Protein AF-0000000076985424 (afdb_homodimer)

InterPro domains:
  IPR008166 Glycosyltransferase family 92 [PF01697] (211-466)

pLDDT: mean 83.49, std 17.02, range [20.95, 98.69]

Solvent-accessible surface area (backbone atoms only — not comparable to full-atom values): 54318 Å² total; per-residue (Å²): 129,82,80,64,65,29,64,63,78,66,65,81,82,75,77,70,90,57,49,64,41,54,43,66,60,79,64,48,73,66,53,48,44,54,60,40,34,74,68,22,74,30,47,58,52,90,63,55,77,49,63,77,68,82,81,55,95,60,67,36,62,69,61,37,73,87,46,33,24,17,58,42,84,58,30,34,36,48,68,44,70,85,84,61,44,42,38,35,40,51,40,31,26,55,42,67,75,32,72,93,43,32,28,40,37,29,43,32,35,26,29,42,81,76,76,77,79,37,22,38,37,31,24,31,74,39,96,80,69,47,48,43,40,68,75,46,64,27,75,54,54,49,77,42,73,66,70,53,72,88,72,55,78,72,50,69,77,37,73,34,44,32,42,35,37,35,55,40,85,83,63,86,68,81,46,54,27,40,24,64,31,66,47,89,49,49,69,34,37,39,59,28,19,37,44,70,54,67,71,53,83,73,70,78,56,92,86,53,82,57,39,32,34,37,35,34,52,63,37,74,32,45,52,44,62,52,35,62,50,47,45,48,45,53,40,48,41,47,66,29,53,46,59,35,35,40,38,26,47,48,18,62,17,69,62,34,50,54,49,50,49,55,36,32,76,67,64,37,32,46,78,41,79,45,74,67,76,74,42,44,66,80,45,49,85,46,40,64,61,48,38,72,75,35,49,62,56,45,58,48,58,43,36,51,55,51,37,49,51,45,59,62,41,31,45,65,28,53,28,42,27,53,43,54,85,51,41,47,77,44,56,66,77,40,75,30,55,45,56,39,52,51,60,61,36,66,83,65,51,72,76,50,32,24,43,28,25,46,20,29,46,22,33,62,67,64,32,72,80,72,52,80,48,83,94,42,63,83,75,39,59,72,78,48,41,32,45,20,28,66,57,60,50,58,88,88,38,78,26,32,26,40,34,27,44,85,34,51,66,39,52,48,79,44,48,69,71,32,14,51,29,59,83,76,46,73,37,82,64,48,72,40,77,46,55,72,79,44,25,31,22,43,34,55,37,74,66,67,58,83,92,44,46,68,57,32,60,71,46,36,68,69,37,66,40,83,50,63,80,63,56,86,49,42,66,68,37,51,53,51,38,50,50,52,36,42,74,72,60,29,34,74,77,75,73,65,71,81,111,129,82,79,66,64,28,63,62,78,66,65,83,82,72,79,69,90,58,48,64,41,54,44,65,58,78,64,47,71,64,54,47,42,53,59,42,33,73,67,23,72,31,48,59,50,89,62,55,75,49,64,76,68,82,81,57,96,60,65,36,62,67,62,38,74,89,47,33,24,18,58,42,84,59,31,32,35,48,69,43,69,87,83,59,45,43,36,35,40,52,39,30,26,55,41,68,76,32,70,92,43,32,28,41,37,31,42,32,33,25,30,44,80,76,77,76,78,36,24,39,38,30,24,32,75,40,97,80,69,47,48,44,40,69,76,48,65,27,74,55,52,48,76,42,72,66,73,53,73,86,70,56,77,72,50,69,76,36,73,35,44,31,40,35,39,34,56,40,84,82,63,86,67,80,46,54,25,41,24,64,32,68,47,88,48,49,69,36,38,39,61,28,19,38,43,70,53,67,70,54,82,73,69,78,56,93,86,53,84,58,39,32,33,37,38,33,52,66,38,73,31,45,51,43,63,53,36,62,50,48,46,50,44,51,41,47,41,45,65,28,53,46,59,35,36,39,37,24,46,47,17,61,15,71,61,34,50,53,50,50,50,56,37,33,74,68,63,38,32,44,79,41,77,44,73,69,75,73,42,44,65,79,44,48,86,48,41,63,62,49,38,72,74,36,50,62,58,46,56,50,58,43,37,50,54,50,38,49,49,44,58,60,42,32,44,68,29,52,29,42,26,54,44,54,86,51,42,48,78,44,56,65,78,41,74,27,54,43,54,42,50,51,60,58,35,67,81,66,51,73,76,49,32,24,41,28,24,44,20,29,47,22,33,62,65,61,32,73,79,72,52,80,50,83,92,43,65,83,73,39,59,72,78,46,42,30,45,21,28,65,56,60,50,58,87,88,38,77,25,34,27,42,34,28,43,86,35,52,67,40,50,48,79,42,48,69,71,32,14,51,28,59,84,78,50,72,36,83,61,46,73,42,76,45,56,70,78,45,24,32,23,42,32,55,36,74,66,67,58,84,93,44,45,68,58,31,61,70,44,36,70,69,35,64,40,84,52,64,80,62,57,86,50,41,65,67,37,51,53,51,37,51,50,53,35,40,75,71,60,28,35,74,78,75,71,66,70,82,110

Sequence (998 aa):
MASIFSTLKVDQENPHVQLRVAAVNNLSDLGLIKNWATKIPSLPLQYQHSAIDYNILRCASYPKLTDINFHNEVWQEWTARPSGARFYIFGAYWDNRRKNKPAVHLLVMVDRLSLPDIICQFWYNTKTGKTPIAVESTRKPSYTYIWNKKWGNYFDGVLQPYLLTCLLTSRKDPPLSVSLVDKSCDNATNNVFVVVGKERKQETTNNSELKFAVCVKGLNFYFEDVSVRLIEWLELLRAFGVDKVFAYDLAVHPNVTKVLRYYENQNFVHVLPLTLPGDRLNVKSLMNFYFKHKKIFKRQAELIPYNDCFYRHRHEYDYIVLLDIDEIIVPLQDNTWSDLLHRLTANGAKTSDSFHASNVYFFDDSIHSHGWEKDIPIYMHMMQHIWRAKNHTKPGSYVKSFYSTKSVLTLHNHMPVSCLDYQNGNRPCKANQINVDIAQLQHYRKDCDASITKICKTLYHKNLVIDDNLRRYLEPVVNKTNFTLKILGFMDEIDTTHDMASIFSTLKVDQENPHVQLRVAAVNNLSDLGLIKNWATKIPSLPLQYQHSAIDYNILRCASYPKLTDINFHNEVWQEWTARPSGARFYIFGAYWDNRRKNKPAVHLLVMVDRLSLPDIICQFWYNTKTGKTPIAVESTRKPSYTYIWNKKWGNYFDGVLQPYLLTCLLTSRKDPPLSVSLVDKSCDNATNNVFVVVGKERKQETTNNSELKFAVCVKGLNFYFEDVSVRLIEWLELLRAFGVDKVFAYDLAVHPNVTKVLRYYENQNFVHVLPLTLPGDRLNVKSLMNFYFKHKKIFKRQAELIPYNDCFYRHRHEYDYIVLLDIDEIIVPLQDNTWSDLLHRLTANGAKTSDSFHASNVYFFDDSIHSHGWEKDIPIYMHMMQHIWRAKNHTKPGSYVKSFYSTKSVLTLHNHMPVSCLDYQNGNRPCKANQINVDIAQLQHYRKDCDASITKICKTLYHKNLVIDDNLRRYLEPVVNKTNFTLKILGFMDEIDTTHD

Radius of gyration: 32.26 Å; Cα contacts (8 Å, |Δi|>4): 2103; chains: 2; bounding box: 71×94×86 Å

Nearest PDB structures (foldseek):
  2vsn-assembly2_B  TM=4.402E-01  e=5.004E-01  Xanthomonas campestris pv. campestris str. 8004
  8b62-assembly2_B  TM=4.884E-01  e=1.250E+00  Pseudomonas aeruginosa
  1v4v-assembly1_B  TM=5.099E-01  e=1.975E+00  Thermus thermophilus
  1vgv-assembly2_D  TM=5.015E-01  e=2.629E+00  Escherichia coli
  3dzc-assembly1_B  TM=4.561E-01  e=2.483E+00  Vibrio cholerae

Secondary structure (DSSP, 8-state):
-----------TTS----B---------HHHHHHHHHTT-TT---TTTT----TTS--SSPPPPGGGS-BSSSS-EEEE-TTT--EEEEEEEEEE--STT--EEEEEEEES-SSPPP-EEEEEE--TTSSS-EEEEEEES-EEEE-S-GGGS--STTS-EEEEEEEE-SS--SPPSEEEEESSTTPPPS--EEEE----------TTPPP-EEEEEEEEEETT---HHHHHHHHHHHHHTT--EEEEEEEEE-HHHHHHHHHHHHTTSEEEEE----SS----GGGHHHHHHH-HHHHHHHHHHHHHHHHHHHTTT-SEEEE--TTEEEEESS-SSHHHHHHHHHHTSGGG-SEEEEPEEEEESTHHHHH---TTS-TT-HHHH--EEESSPPPTTSS-EEEEETTTEEEE-SSSEEEEEETTTEEE---EEEPPTTTEEEEEEESS--GGGHHHIIIIITTSEEE--GGGGGHHHHHHHHHHHHHHTTSB----GGG-/-----------TTS----B---------HHHHHHHHHTT-TT--GGGTT----TTS--SSPPPPGGGS-BSSSS-EEEE-TTT--EEEEEEEEEE--STT--EEEEEEEES-SSPPP-EEEEEE--TTSSS-EEEEEEES-EEEE-S-GGGS--STTS-EEEEEEEE-SS--SPPSEEEEESSTTPPPS--EEEE----------TTPPPPEEEEEEEEEETT---HHHHHHHHHHHHHTT--EEEEEEEEE-HHHHHHHHHHHHTTSEEEEE----SS----GGGHHHHHHH-HHHHHHHHHHHHHHHHHHHTTT-SEEEE--TTEEEEESS-SSHHHHHHHHHHTSGGG-SEEEEPEEEEESTHHHHH---TTS-TT-HHHH--EEESSPPPTTSS-EEEEETTTEEEE-SSSEEEEEETTTEEE---EEEPPTTTEEEEEEESS--GGGHHHIIIIITTSEEE--GGGGGHHHHHHHHHHHHHHTTSB----GGG-

Organism: Strigamia maritima (NCBI:txid126957)

Structure (mmCIF, N/CA/C/O backbone):
data_AF-0000000076985424-model_v1
#
loop_
_entity.id
_entity.type
_entity.pdbx_description
1 polymer 'Glycosyltransferase family 92 protein'
#
loop_
_atom_site.group_PDB
_atom_site.id
_atom_site.type_symbol
_atom_site.label_atom_id
_atom_site.label_alt_id
_atom_site.label_comp_id
_atom_site.label_asym_id
_atom_site.label_entity_id
_atom_site.label_seq_id
_atom_site.pdbx_PDB_ins_code
_atom_site.Cartn_x
_atom_site.Cartn_y
_atom_site.Cartn_z
_atom_site.occupancy
_atom_site.B_iso_or_equiv
_atom_site.auth_seq_id
_atom_site.auth_comp_id
_atom_site.auth_asym_id
_atom_site.auth_atom_id
_atom_site.pdbx_PDB_model_num
ATOM 1 N N . MET A 1 1 ? 9.008 10.633 -15.297 1 21.27 1 MET A N 1
ATOM 2 C CA . MET A 1 1 ? 10.086 9.75 -15.742 1 21.27 1 MET A CA 1
ATOM 3 C C . MET A 1 1 ? 10.094 9.633 -17.266 1 21.27 1 MET A C 1
ATOM 5 O O . MET A 1 1 ? 9.094 9.25 -17.875 1 21.27 1 MET A O 1
ATOM 9 N N . ALA A 1 2 ? 10.891 10.375 -17.859 1 23.64 2 ALA A N 1
ATOM 10 C CA . ALA A 1 2 ? 11.156 10.367 -19.297 1 23.64 2 ALA A CA 1
ATOM 11 C C . ALA A 1 2 ? 11.281 8.938 -19.812 1 23.64 2 ALA A C 1
ATOM 13 O O . ALA A 1 2 ? 11.953 8.102 -19.203 1 23.64 2 ALA A O 1
ATOM 14 N N . SER A 1 3 ? 10.445 8.562 -20.641 1 25.73 3 SER A N 1
ATOM 15 C CA . SER A 1 3 ? 10.344 7.309 -21.391 1 25.73 3 SER A CA 1
ATOM 16 C C . SER A 1 3 ? 11.633 7 -22.141 1 25.73 3 SER A C 1
ATOM 18 O O . SER A 1 3 ? 11.961 7.656 -23.125 1 25.73 3 SER A O 1
ATOM 20 N N . ILE A 1 4 ? 12.688 6.863 -21.484 1 26.2 4 ILE A N 1
ATOM 21 C CA . ILE A 1 4 ? 13.867 6.523 -22.281 1 26.2 4 ILE A CA 1
ATOM 22 C C . ILE A 1 4 ? 13.656 5.176 -22.953 1 26.2 4 ILE A C 1
ATOM 24 O O . ILE A 1 4 ? 13.586 4.141 -22.297 1 26.2 4 ILE A O 1
ATOM 28 N N . PHE A 1 5 ? 13.07 5.238 -24.062 1 29.34 5 PHE A N 1
ATOM 29 C CA . PHE A 1 5 ? 12.984 4.09 -24.953 1 29.34 5 PHE A CA 1
ATOM 30 C C . PHE A 1 5 ? 14.367 3.645 -25.391 1 29.34 5 PHE A C 1
ATOM 32 O O . PHE A 1 5 ? 15.195 4.469 -25.797 1 29.34 5 PHE A O 1
ATOM 39 N N . SER A 1 6 ? 14.969 2.791 -24.688 1 27.36 6 SER A N 1
ATOM 40 C CA . SER A 1 6 ? 16.156 2.283 -25.344 1 27.36 6 SER A CA 1
ATOM 41 C C . SER A 1 6 ? 15.805 1.345 -26.5 1 27.36 6 SER A C 1
ATOM 43 O O . SER A 1 6 ? 14.867 0.548 -26.391 1 27.36 6 SER A O 1
ATOM 45 N N . THR A 1 7 ? 16.172 1.674 -27.703 1 30.58 7 THR A N 1
ATOM 46 C CA . THR A 1 7 ? 16.172 0.848 -28.891 1 30.58 7 THR A CA 1
ATOM 47 C C . THR A 1 7 ? 17.078 -0.368 -28.719 1 30.58 7 THR A C 1
ATOM 49 O O . THR A 1 7 ? 18.25 -0.229 -28.391 1 30.58 7 THR A O 1
ATOM 52 N N . LEU A 1 8 ? 16.641 -1.409 -28.297 1 30.45 8 LEU A N 1
ATOM 53 C CA . LEU A 1 8 ? 17.516 -2.564 -28.453 1 30.45 8 LEU A CA 1
ATOM 54 C C . LEU A 1 8 ? 18.172 -2.566 -29.828 1 30.45 8 LEU A C 1
ATOM 56 O O . LEU A 1 8 ? 17.5 -2.688 -30.844 1 30.45 8 LEU A O 1
ATOM 60 N N . LYS A 1 9 ? 19.344 -2.031 -29.875 1 30.95 9 LYS A N 1
ATOM 61 C CA . LYS A 1 9 ? 20.109 -2.156 -31.109 1 30.95 9 LYS A CA 1
ATOM 62 C C . LYS A 1 9 ? 20.344 -3.623 -31.469 1 30.95 9 LYS A C 1
ATOM 64 O O . LYS A 1 9 ? 21.047 -4.336 -30.75 1 30.95 9 LYS A O 1
ATOM 69 N N . VAL A 1 10 ? 19.328 -4.371 -32.031 1 32.12 10 VAL A N 1
ATOM 70 C CA . VAL A 1 10 ? 19.609 -5.637 -32.719 1 32.12 10 VAL A CA 1
ATOM 71 C C . VAL A 1 10 ? 20.922 -5.535 -33.5 1 32.12 10 VAL A C 1
ATOM 73 O O . VAL A 1 10 ? 21.281 -4.457 -33.969 1 32.12 10 VAL A O 1
ATOM 76 N N . ASP A 1 11 ? 21.641 -6.547 -33.406 1 31.11 11 ASP A N 1
ATOM 77 C CA . ASP A 1 11 ? 22.891 -6.625 -34.156 1 31.11 11 ASP A CA 1
ATOM 78 C C . ASP A 1 11 ? 22.719 -6.086 -35.562 1 31.11 11 ASP A C 1
ATOM 80 O O . ASP A 1 11 ? 21.625 -6.121 -36.125 1 31.11 11 ASP A O 1
ATOM 84 N N . GLN A 1 12 ? 23.734 -5.379 -36.156 1 31.42 12 GLN A N 1
ATOM 85 C CA . GLN A 1 12 ? 24.016 -4.754 -37.438 1 31.42 12 GLN A CA 1
ATOM 86 C C . GLN A 1 12 ? 23.578 -5.641 -38.594 1 31.42 12 GLN A C 1
ATOM 88 O O . GLN A 1 12 ? 23.438 -5.176 -39.75 1 31.42 12 GLN A O 1
ATOM 93 N N . GLU A 1 13 ? 23.75 -7.023 -38.562 1 32.66 13 GLU A N 1
ATOM 94 C CA . GLU A 1 13 ? 23.641 -7.664 -39.875 1 32.66 13 GLU A CA 1
ATOM 95 C C . GLU A 1 13 ? 22.188 -7.75 -40.344 1 32.66 13 GLU A C 1
ATOM 97 O O . GLU A 1 13 ? 21.906 -8.023 -41.5 1 32.66 13 GLU A O 1
ATOM 102 N N . ASN A 1 14 ? 21.141 -8.312 -39.594 1 35.22 14 ASN A N 1
ATOM 103 C CA . ASN A 1 14 ? 19.797 -8.234 -40.156 1 35.22 14 ASN A CA 1
ATOM 104 C C . ASN A 1 14 ? 19.062 -6.973 -39.688 1 35.22 14 ASN A C 1
ATOM 106 O O . ASN A 1 14 ? 18.594 -6.906 -38.562 1 35.22 14 ASN A O 1
ATOM 110 N N . PRO A 1 15 ? 19.156 -5.77 -40.312 1 40.5 15 PRO A N 1
ATOM 111 C CA . PRO A 1 15 ? 18.719 -4.379 -40.188 1 40.5 15 PRO A CA 1
ATOM 112 C C . PRO A 1 15 ? 17.234 -4.262 -39.812 1 40.5 15 PRO A C 1
ATOM 114 O O . PRO A 1 15 ? 16.781 -3.176 -39.438 1 40.5 15 PRO A O 1
ATOM 117 N N . HIS A 1 16 ? 16.266 -5.199 -40.188 1 45.69 16 HIS A N 1
ATOM 118 C CA . HIS A 1 16 ? 14.906 -4.711 -40.438 1 45.69 16 HIS A CA 1
ATOM 119 C C . HIS A 1 16 ? 14.164 -4.445 -39.125 1 45.69 16 HIS A C 1
ATOM 121 O O . HIS A 1 16 ? 13.539 -3.393 -38.969 1 45.69 16 HIS A O 1
ATOM 127 N N . VAL A 1 17 ? 13.609 -5.504 -38.438 1 55.34 17 VAL A N 1
ATOM 128 C CA . VAL A 1 17 ? 12.477 -5.184 -37.594 1 55.34 17 VAL A CA 1
ATOM 129 C C . VAL A 1 17 ? 12.969 -4.59 -36.281 1 55.34 17 VAL A C 1
ATOM 131 O O . VAL A 1 17 ? 13.727 -5.23 -35.531 1 55.34 17 VAL A O 1
ATOM 134 N N . GLN A 1 18 ? 12.969 -3.254 -36.219 1 61.69 18 GLN A N 1
ATOM 135 C CA . GLN A 1 18 ? 13.297 -2.518 -35 1 61.69 18 GLN A CA 1
ATOM 136 C C . GLN A 1 18 ? 12.148 -2.584 -34 1 61.69 18 GLN A C 1
ATOM 138 O O . GLN A 1 18 ? 11.023 -2.189 -34.312 1 61.69 18 GLN A O 1
ATOM 143 N N . LEU A 1 19 ? 12.398 -3.402 -32.938 1 70.88 19 LEU A N 1
ATOM 144 C CA . LEU A 1 19 ? 11.383 -3.451 -31.906 1 70.88 19 LEU A CA 1
ATOM 145 C C . LEU A 1 19 ? 11.539 -2.287 -30.922 1 70.88 19 LEU A C 1
ATOM 147 O O . LEU A 1 19 ? 12.664 -1.906 -30.594 1 70.88 19 LEU A O 1
ATOM 151 N N . ARG A 1 20 ? 10.453 -1.58 -30.547 1 65.62 20 ARG A N 1
ATOM 152 C CA . ARG A 1 20 ? 10.406 -0.514 -29.547 1 65.62 20 ARG A CA 1
ATOM 153 C C . ARG A 1 20 ? 10.188 -1.08 -28.156 1 65.62 20 ARG A C 1
ATOM 155 O O . ARG A 1 20 ? 9.047 -1.267 -27.719 1 65.62 20 ARG A O 1
ATOM 162 N N . VAL A 1 21 ? 11.266 -1.674 -27.656 1 69.12 21 VAL A N 1
ATOM 163 C CA . VAL A 1 21 ? 11.188 -2.172 -26.281 1 69.12 21 VAL A CA 1
ATOM 164 C C . VAL A 1 21 ? 12.047 -1.302 -25.375 1 69.12 21 VAL A C 1
ATOM 166 O O . VAL A 1 21 ? 12.969 -0.633 -25.828 1 69.12 21 VAL A O 1
ATOM 169 N N . ALA A 1 22 ? 11.516 -1.136 -24.109 1 66 22 ALA A N 1
ATOM 170 C CA . ALA A 1 22 ? 12.234 -0.282 -23.172 1 66 22 ALA A CA 1
ATOM 171 C C . ALA A 1 22 ? 13.594 -0.875 -22.828 1 66 22 ALA A C 1
ATOM 173 O O . ALA A 1 22 ? 13.742 -2.098 -22.75 1 66 22 ALA A O 1
ATOM 174 N N . ALA A 1 23 ? 14.547 0.018 -22.734 1 54.38 23 ALA A N 1
ATOM 175 C CA . ALA A 1 23 ? 15.867 -0.413 -22.297 1 54.38 23 ALA A CA 1
ATOM 176 C C . ALA A 1 23 ? 15.844 -0.862 -20.828 1 54.38 23 ALA A C 1
ATOM 178 O O . ALA A 1 23 ? 15.039 -0.363 -20.031 1 54.38 23 ALA A O 1
ATOM 179 N N . VAL A 1 24 ? 16.531 -1.901 -20.641 1 55.22 24 VAL A N 1
ATOM 180 C CA . VAL A 1 24 ? 16.656 -2.395 -19.281 1 55.22 24 VAL A CA 1
ATOM 181 C C . VAL A 1 24 ? 17.25 -1.308 -18.391 1 55.22 24 VAL A C 1
ATOM 183 O O . VAL A 1 24 ? 18.25 -0.677 -18.75 1 55.22 24 VAL A O 1
ATOM 186 N N . ASN A 1 25 ? 16.406 -0.783 -17.422 1 58.09 25 ASN A N 1
ATOM 187 C CA . ASN A 1 25 ? 16.969 0.117 -16.422 1 58.09 25 ASN A CA 1
ATOM 188 C C . ASN A 1 25 ? 17.922 -0.619 -15.477 1 58.09 25 ASN A C 1
ATOM 190 O O . ASN A 1 25 ? 17.5 -1.502 -14.727 1 58.09 25 ASN A O 1
ATOM 194 N N . ASN A 1 26 ? 19.188 -0.427 -15.711 1 60.28 26 ASN A N 1
ATOM 195 C CA . ASN A 1 26 ? 20.203 -1.105 -14.93 1 60.28 26 ASN A CA 1
ATOM 196 C C . ASN A 1 26 ? 20.531 -0.334 -13.656 1 60.28 26 ASN A C 1
ATOM 198 O O . ASN A 1 26 ? 21.719 -0.133 -13.336 1 60.28 26 ASN A O 1
ATOM 202 N N . LEU A 1 27 ? 19.531 0.169 -13.094 1 62.41 27 LEU A N 1
ATOM 203 C CA . LEU A 1 27 ? 19.906 0.828 -11.844 1 62.41 27 LEU A CA 1
ATOM 204 C C . LEU A 1 27 ? 20.391 -0.188 -10.82 1 62.41 27 LEU A C 1
ATOM 206 O O . LEU A 1 27 ? 19.797 -1.256 -10.664 1 62.41 27 LEU A O 1
ATOM 210 N N . SER A 1 28 ? 21.609 0.125 -10.312 1 69.31 28 SER A N 1
ATOM 211 C CA . SER A 1 28 ? 22.141 -0.677 -9.211 1 69.31 28 SER A CA 1
ATOM 212 C C . SER A 1 28 ? 21.188 -0.67 -8.016 1 69.31 28 SER A C 1
ATOM 214 O O . SER A 1 28 ? 20.281 0.172 -7.941 1 69.31 28 SER A O 1
ATOM 216 N N . ASP A 1 29 ? 21.266 -1.599 -7.223 1 69.94 29 ASP A N 1
ATOM 217 C CA . ASP A 1 29 ? 20.5 -1.65 -5.988 1 69.94 29 ASP A CA 1
ATOM 218 C C . ASP A 1 29 ? 20.594 -0.331 -5.227 1 69.94 29 ASP A C 1
ATOM 220 O O . ASP A 1 29 ? 19.594 0.167 -4.707 1 69.94 29 ASP A O 1
ATOM 224 N N . LEU A 1 30 ? 21.781 0.203 -5.285 1 66 30 LEU A N 1
ATOM 225 C CA . LEU A 1 30 ? 22 1.466 -4.586 1 66 30 LEU A CA 1
ATOM 226 C C . LEU A 1 30 ? 21.25 2.6 -5.266 1 66 30 LEU A C 1
ATOM 228 O O . LEU A 1 30 ? 20.672 3.465 -4.594 1 66 30 LEU A O 1
ATOM 232 N N . GLY A 1 31 ? 21.266 2.58 -6.508 1 66.75 31 GLY A N 1
ATOM 233 C CA . GLY A 1 31 ? 20.547 3.6 -7.246 1 66.75 31 GLY A CA 1
ATOM 234 C C . GLY A 1 31 ? 19.047 3.547 -7.016 1 66.75 31 GLY A C 1
ATOM 235 O O . GLY A 1 31 ? 18.391 4.586 -6.871 1 66.75 31 GLY A O 1
ATOM 236 N N . LEU A 1 32 ? 18.609 2.395 -6.891 1 70.12 32 LEU A N 1
ATOM 237 C CA . LEU A 1 32 ? 17.188 2.188 -6.645 1 70.12 32 LEU A CA 1
ATOM 238 C C . LEU A 1 32 ? 16.781 2.695 -5.262 1 70.12 32 LEU A C 1
ATOM 240 O O . LEU A 1 32 ? 15.773 3.379 -5.113 1 70.12 32 LEU A O 1
ATOM 244 N N . ILE A 1 33 ? 17.609 2.408 -4.371 1 68.62 33 ILE A N 1
ATOM 245 C CA . ILE A 1 33 ? 17.344 2.785 -2.986 1 68.62 33 ILE A CA 1
ATOM 246 C C . ILE A 1 33 ? 17.375 4.305 -2.848 1 68.62 33 ILE A C 1
ATOM 248 O O . ILE A 1 33 ? 16.547 4.898 -2.162 1 68.62 33 ILE A O 1
ATOM 252 N N . LYS A 1 34 ? 18.281 4.914 -3.58 1 65.81 34 LYS A N 1
ATOM 253 C CA . LYS A 1 34 ? 18.406 6.367 -3.512 1 65.81 34 LYS A CA 1
ATOM 254 C C . LYS A 1 34 ? 17.172 7.062 -4.07 1 65.81 34 LYS A C 1
ATOM 256 O O . LYS A 1 34 ? 16.734 8.078 -3.531 1 65.81 34 LYS A O 1
ATOM 261 N N . ASN A 1 35 ? 16.656 6.465 -5.051 1 65.88 35 ASN A N 1
ATOM 262 C CA . ASN A 1 35 ? 15.438 7.027 -5.645 1 65.88 35 ASN A CA 1
ATOM 263 C C . ASN A 1 35 ? 14.266 6.977 -4.672 1 65.88 35 ASN A C 1
ATOM 265 O O . ASN A 1 35 ? 13.445 7.895 -4.633 1 65.88 35 ASN A O 1
ATOM 269 N N . TRP A 1 36 ? 14.32 6.059 -3.863 1 65.12 36 TRP A N 1
ATOM 270 C CA . TRP A 1 36 ? 13.211 5.906 -2.934 1 65.12 36 TRP A CA 1
ATOM 271 C C . TRP A 1 36 ? 13.422 6.75 -1.682 1 65.12 36 TRP A C 1
ATOM 273 O O . TRP A 1 36 ? 12.461 7.199 -1.054 1 65.12 36 TRP A O 1
ATOM 283 N N . ALA A 1 37 ? 14.672 6.922 -1.379 1 61.78 37 ALA A N 1
ATOM 284 C CA . ALA A 1 37 ? 14.953 7.777 -0.231 1 61.78 37 ALA A CA 1
ATOM 285 C C . ALA A 1 37 ? 14.352 9.164 -0.417 1 61.78 37 ALA A C 1
ATOM 287 O O . ALA A 1 37 ? 13.969 9.82 0.556 1 61.78 37 ALA A O 1
ATOM 288 N N . THR A 1 38 ? 14.141 9.469 -1.616 1 60.41 38 THR A N 1
ATOM 289 C CA . THR A 1 38 ? 13.562 10.781 -1.89 1 60.41 38 THR A CA 1
ATOM 290 C C . THR A 1 38 ? 12.047 10.758 -1.708 1 60.41 38 THR A C 1
ATOM 292 O O . THR A 1 38 ? 11.43 11.789 -1.446 1 60.41 38 THR A O 1
ATOM 295 N N . LYS A 1 39 ? 11.555 9.516 -1.708 1 62 39 LYS A N 1
ATOM 296 C CA . LYS A 1 39 ? 10.102 9.414 -1.685 1 62 39 LYS A CA 1
ATOM 297 C C . LYS A 1 39 ? 9.594 9.039 -0.294 1 62 39 LYS A C 1
ATOM 299 O O . LYS A 1 39 ? 8.438 9.297 0.047 1 62 39 LYS A O 1
ATOM 304 N N . ILE A 1 40 ? 10.547 8.398 0.393 1 61.53 40 ILE A N 1
ATOM 305 C CA . ILE A 1 40 ? 10.18 7.984 1.742 1 61.53 40 ILE A CA 1
ATOM 306 C C . ILE A 1 40 ? 11.055 8.711 2.762 1 61.53 40 ILE A C 1
ATOM 308 O O . ILE A 1 40 ? 12.117 8.211 3.145 1 61.53 40 ILE A O 1
ATOM 312 N N . PRO A 1 41 ? 10.648 9.82 3.186 1 59.03 41 PRO A N 1
ATOM 313 C CA . PRO A 1 41 ? 11.531 10.688 3.965 1 59.03 41 PRO A CA 1
ATOM 314 C C . PRO A 1 41 ? 12.031 10.016 5.246 1 59.03 41 PRO A C 1
ATOM 316 O O . PRO A 1 41 ? 13.086 10.391 5.766 1 59.03 41 PRO A O 1
ATOM 319 N N . SER A 1 42 ? 11.289 8.961 5.648 1 62.91 42 SER A N 1
ATOM 320 C CA . SER A 1 42 ? 11.672 8.422 6.949 1 62.91 42 SER A CA 1
ATOM 321 C C . SER A 1 42 ? 12.758 7.355 6.805 1 62.91 42 SER A C 1
ATOM 323 O O . SER A 1 42 ? 13.305 6.883 7.805 1 62.91 42 SER A O 1
ATOM 325 N N . LEU A 1 43 ? 13.078 6.957 5.57 1 63.12 43 LEU A N 1
ATOM 326 C CA . LEU A 1 43 ? 14.023 5.859 5.414 1 63.12 43 LEU A CA 1
ATOM 327 C C . LEU A 1 43 ? 15.461 6.379 5.367 1 63.12 43 LEU A C 1
ATOM 329 O O . LEU A 1 43 ? 15.766 7.289 4.598 1 63.12 43 LEU A O 1
ATOM 333 N N . PRO A 1 44 ? 16.328 5.926 6.402 1 57.78 44 PRO A N 1
ATOM 334 C CA . PRO A 1 44 ? 17.734 6.293 6.305 1 57.78 44 PRO A CA 1
ATOM 335 C C . PRO A 1 44 ? 18.453 5.574 5.172 1 57.78 44 PRO A C 1
ATOM 337 O O . PRO A 1 44 ? 18.953 4.461 5.359 1 57.78 44 PRO A O 1
ATOM 340 N N . LEU A 1 45 ? 18.312 5.793 3.949 1 56.44 45 LEU A N 1
ATOM 341 C CA . LEU A 1 45 ? 18.766 4.934 2.855 1 56.44 45 LEU A CA 1
ATOM 342 C C . LEU A 1 45 ? 20.25 5.094 2.613 1 56.44 45 LEU A C 1
ATOM 344 O O . LEU A 1 45 ? 20.875 4.238 1.981 1 56.44 45 LEU A O 1
ATOM 348 N N . GLN A 1 46 ? 20.938 6.152 3.045 1 53.16 46 GLN A N 1
ATOM 349 C CA . GLN A 1 46 ? 22.312 6.344 2.637 1 53.16 46 GLN A CA 1
ATOM 350 C C . GLN A 1 46 ? 23.188 5.164 3.066 1 53.16 46 GLN A C 1
ATOM 352 O O . GLN A 1 46 ? 24.188 4.848 2.408 1 53.16 46 GLN A O 1
ATOM 357 N N . TYR A 1 47 ? 22.922 4.441 4.109 1 51.88 47 TYR A N 1
ATOM 358 C CA . TYR A 1 47 ? 23.938 3.535 4.633 1 51.88 47 TYR A CA 1
ATOM 359 C C . TYR A 1 47 ? 23.5 2.084 4.5 1 51.88 47 TYR A C 1
ATOM 361 O O . TYR A 1 47 ? 24.031 1.203 5.188 1 51.88 47 TYR A O 1
ATOM 369 N N . GLN A 1 48 ? 22.594 1.709 3.699 1 52.25 48 GLN A N 1
ATOM 370 C CA . GLN A 1 48 ? 22.062 0.354 3.709 1 52.25 48 GLN A CA 1
ATOM 371 C C . GLN A 1 48 ? 23.078 -0.651 3.191 1 52.25 48 GLN A C 1
ATOM 373 O O . GLN A 1 48 ? 22.938 -1.857 3.402 1 52.25 48 GLN A O 1
ATOM 378 N N . HIS A 1 49 ? 24.078 -0.205 2.418 1 48.56 49 HIS A N 1
ATOM 379 C CA . HIS A 1 49 ? 24.938 -1.229 1.836 1 48.56 49 HIS A CA 1
ATOM 380 C C . HIS A 1 49 ? 26.328 -1.195 2.457 1 48.56 49 HIS A C 1
ATOM 382 O O . HIS A 1 49 ? 27.266 -1.801 1.928 1 48.56 49 HIS A O 1
ATOM 388 N N . SER A 1 50 ? 26.438 -0.53 3.529 1 46.28 50 SER A N 1
ATOM 389 C CA . SER A 1 50 ? 27.844 -0.494 3.881 1 46.28 50 SER A CA 1
ATOM 390 C C . SER A 1 50 ? 28.266 -1.769 4.602 1 46.28 50 SER A C 1
ATOM 392 O O . SER A 1 50 ? 27.469 -2.395 5.293 1 46.28 50 SER A O 1
ATOM 394 N N . ALA A 1 51 ? 29.422 -2.314 4.164 1 44.25 51 ALA A N 1
ATOM 395 C CA . ALA A 1 51 ? 30.141 -3.473 4.711 1 44.25 51 ALA A CA 1
ATOM 396 C C . ALA A 1 51 ? 30.188 -3.418 6.234 1 44.25 51 ALA A C 1
ATOM 398 O O . ALA A 1 51 ? 30.469 -2.367 6.816 1 44.25 51 ALA A O 1
ATOM 399 N N . ILE A 1 52 ? 29.516 -4.441 6.836 1 47.19 52 ILE A N 1
ATOM 400 C CA . ILE A 1 52 ? 29.562 -4.668 8.273 1 47.19 52 ILE A CA 1
ATOM 401 C C . ILE A 1 52 ? 31.016 -4.73 8.742 1 47.19 52 ILE A C 1
ATOM 403 O O . ILE A 1 52 ? 31.828 -5.477 8.18 1 47.19 52 ILE A O 1
ATOM 407 N N . ASP A 1 53 ? 31.406 -3.795 9.461 1 45.72 53 ASP A N 1
ATOM 408 C CA . ASP A 1 53 ? 32.688 -3.961 10.117 1 45.72 53 ASP A CA 1
ATOM 409 C C . ASP A 1 53 ? 32.594 -4.938 11.281 1 45.72 53 ASP A C 1
ATOM 411 O O . ASP A 1 53 ? 31.953 -4.645 12.297 1 45.72 53 ASP A O 1
ATOM 415 N N . TYR A 1 54 ? 33 -6.191 11.117 1 43.03 54 TYR A N 1
ATOM 416 C CA . TYR A 1 54 ? 32.938 -7.316 12.047 1 43.03 54 TYR A CA 1
ATOM 417 C C . TYR A 1 54 ? 33.812 -7.055 13.266 1 43.03 54 TYR A C 1
ATOM 419 O O . TYR A 1 54 ? 33.75 -7.789 14.25 1 43.03 54 TYR A O 1
ATOM 427 N N . ASN A 1 55 ? 34.688 -6.16 13.25 1 46.41 55 ASN A N 1
ATOM 428 C CA . ASN A 1 55 ? 35.719 -6.141 14.273 1 46.41 55 ASN A CA 1
ATOM 429 C C . ASN A 1 55 ? 35.281 -5.363 15.508 1 46.41 55 ASN A C 1
ATOM 431 O O . ASN A 1 55 ? 36.031 -5.23 16.469 1 46.41 55 ASN A O 1
ATOM 435 N N . ILE A 1 56 ? 34.219 -4.707 15.508 1 49.09 56 ILE A N 1
ATOM 436 C CA . ILE A 1 56 ? 33.969 -3.939 16.719 1 49.09 56 ILE A CA 1
ATOM 437 C C . ILE A 1 56 ? 32.844 -4.605 17.531 1 49.09 56 ILE A C 1
ATOM 439 O O . ILE A 1 56 ? 31.844 -5.027 16.969 1 49.09 56 ILE A O 1
ATOM 443 N N . LEU A 1 57 ? 33.219 -5.133 18.688 1 50.84 57 LEU A N 1
ATOM 444 C CA . LEU A 1 57 ? 32.219 -5.598 19.656 1 50.84 57 LEU A CA 1
ATOM 445 C C . LEU A 1 57 ? 31.016 -4.656 19.703 1 50.84 57 LEU A C 1
ATOM 447 O O . LEU A 1 57 ? 31.156 -3.49 20.078 1 50.84 57 LEU A O 1
ATOM 451 N N . ARG A 1 58 ? 29.938 -4.977 18.875 1 63.78 58 ARG A N 1
ATOM 452 C CA . ARG A 1 58 ? 28.812 -4.059 18.734 1 63.78 58 ARG A CA 1
ATOM 453 C C . ARG A 1 58 ? 27.609 -4.555 19.531 1 63.78 58 ARG A C 1
ATOM 455 O O . ARG A 1 58 ? 27.406 -5.762 19.688 1 63.78 58 ARG A O 1
ATOM 462 N N . CYS A 1 59 ? 27.125 -3.668 20.453 1 75.44 59 CYS A N 1
ATOM 463 C CA . CYS A 1 59 ? 25.922 -3.957 21.203 1 75.44 59 CYS A CA 1
ATOM 464 C C . CYS A 1 59 ? 24.781 -4.363 20.281 1 75.44 59 CYS A C 1
ATOM 466 O O . CYS A 1 59 ? 24 -5.27 20.609 1 75.44 59 CYS A O 1
ATOM 468 N N . ALA A 1 60 ? 24.625 -3.791 19.172 1 85.88 60 ALA A N 1
ATOM 469 C CA . ALA A 1 60 ? 23.578 -4.051 18.188 1 85.88 60 ALA A CA 1
ATOM 470 C C . ALA A 1 60 ? 24.062 -3.76 16.781 1 85.88 60 ALA A C 1
ATOM 472 O O . ALA A 1 60 ? 24.969 -2.943 16.578 1 85.88 60 ALA A O 1
ATOM 473 N N . SER A 1 61 ? 23.547 -4.488 15.844 1 84.25 61 SER A N 1
ATOM 474 C CA . SER A 1 61 ? 23.875 -4.246 14.445 1 84.25 61 SER A CA 1
ATOM 475 C C . SER A 1 61 ? 22.953 -3.205 13.828 1 84.25 61 SER A C 1
ATOM 477 O O . SER A 1 61 ? 21.75 -3.189 14.109 1 84.25 61 SER A O 1
ATOM 479 N N . TYR A 1 62 ? 23.562 -2.322 13.023 1 87.06 62 TYR A N 1
ATOM 480 C CA . TYR A 1 62 ? 22.75 -1.347 12.312 1 87.06 62 TYR A CA 1
ATOM 481 C C . TYR A 1 62 ? 21.734 -2.041 11.414 1 87.06 62 TYR A C 1
ATOM 483 O O . TYR A 1 62 ? 22.094 -2.924 10.625 1 87.06 62 TYR A O 1
ATOM 491 N N . PRO A 1 63 ? 20.453 -1.675 11.516 1 86.12 63 PRO A N 1
ATOM 492 C CA . PRO A 1 63 ? 19.438 -2.363 10.734 1 86.12 63 PRO A CA 1
ATOM 493 C C . PRO A 1 63 ? 19.594 -2.15 9.227 1 86.12 63 PRO A C 1
ATOM 495 O O . PRO A 1 63 ? 19.688 -1.009 8.766 1 86.12 63 PRO A O 1
ATOM 498 N N . LYS A 1 64 ? 19.594 -3.264 8.547 1 80.25 64 LYS A N 1
ATOM 499 C CA . LYS A 1 64 ? 19.516 -3.193 7.086 1 80.25 64 LYS A CA 1
ATOM 500 C C . LYS A 1 64 ? 18.078 -2.945 6.621 1 80.25 64 LYS A C 1
ATOM 502 O O . LYS A 1 64 ? 17.141 -3.068 7.402 1 80.25 64 LYS A O 1
ATOM 507 N N . LEU A 1 65 ? 17.953 -2.543 5.355 1 79.94 65 LEU A N 1
ATOM 508 C CA . LEU A 1 65 ? 16.625 -2.271 4.793 1 79.94 65 LEU A CA 1
ATOM 509 C C . LEU A 1 65 ? 15.711 -3.479 4.953 1 79.94 65 LEU A C 1
ATOM 511 O O . LEU A 1 65 ? 14.523 -3.326 5.219 1 79.94 65 LEU A O 1
ATOM 515 N N . THR A 1 66 ? 16.281 -4.691 4.836 1 80.06 66 THR A N 1
ATOM 516 C CA . THR A 1 66 ? 15.484 -5.91 4.891 1 80.06 66 THR A CA 1
ATOM 517 C C . THR A 1 66 ? 15.141 -6.27 6.336 1 80.06 66 THR A C 1
ATOM 519 O O . THR A 1 66 ? 14.305 -7.137 6.582 1 80.06 66 THR A O 1
ATOM 522 N N . ASP A 1 67 ? 15.781 -5.57 7.289 1 84.12 67 ASP A N 1
ATOM 523 C CA . ASP A 1 67 ? 15.516 -5.82 8.703 1 84.12 67 ASP A CA 1
ATOM 524 C C . ASP A 1 67 ? 14.344 -4.973 9.195 1 84.12 67 ASP A C 1
ATOM 526 O O . ASP A 1 67 ? 13.781 -5.246 10.258 1 84.12 67 ASP A O 1
ATOM 530 N N . ILE A 1 68 ? 14.07 -3.953 8.453 1 87.56 68 ILE A N 1
ATOM 531 C CA . ILE A 1 68 ? 13.086 -2.975 8.898 1 87.56 68 ILE A CA 1
ATOM 532 C C . ILE A 1 68 ? 11.68 -3.477 8.578 1 87.56 68 ILE A C 1
ATOM 534 O O . ILE A 1 68 ? 11.422 -3.986 7.484 1 87.56 68 ILE A O 1
ATOM 538 N N . ASN A 1 69 ? 10.859 -3.371 9.594 1 88.69 69 ASN A N 1
ATOM 539 C CA . ASN A 1 69 ? 9.445 -3.68 9.398 1 88.69 69 ASN A CA 1
ATOM 540 C C . ASN A 1 69 ? 8.664 -2.461 8.906 1 88.69 69 ASN A C 1
ATOM 542 O O . ASN A 1 69 ? 8.383 -1.548 9.688 1 88.69 69 ASN A O 1
ATOM 546 N N . PHE A 1 70 ? 8.305 -2.506 7.68 1 85.25 70 PHE A N 1
ATOM 547 C CA . PHE A 1 70 ? 7.5 -1.435 7.102 1 85.25 70 PHE A CA 1
ATOM 548 C C . PHE A 1 70 ? 6.016 -1.774 7.172 1 85.25 70 PHE A C 1
ATOM 550 O O . PHE A 1 70 ? 5.617 -2.91 6.902 1 85.25 70 PHE A O 1
ATOM 557 N N . HIS A 1 71 ? 5.266 -0.873 7.68 1 85.44 71 HIS A N 1
ATOM 558 C CA . HIS A 1 71 ? 3.82 -1.044 7.602 1 85.44 71 HIS A CA 1
ATOM 559 C C . HIS A 1 71 ? 3.303 -0.71 6.203 1 85.44 71 HIS A C 1
ATOM 561 O O . HIS A 1 71 ? 2.445 -1.419 5.668 1 85.44 71 HIS A O 1
ATOM 567 N N . ASN A 1 72 ? 3.754 0.32 5.691 1 83.06 72 ASN A N 1
ATOM 568 C CA . ASN A 1 72 ? 3.553 0.753 4.312 1 83.06 72 ASN A CA 1
ATOM 569 C C . ASN A 1 72 ? 4.629 1.741 3.875 1 83.06 72 ASN A C 1
ATOM 571 O O . ASN A 1 72 ? 5.711 1.791 4.465 1 83.06 72 ASN A O 1
ATOM 575 N N . GLU A 1 73 ? 4.41 2.508 2.891 1 78.44 73 GLU A N 1
ATOM 576 C CA . GLU A 1 73 ? 5.457 3.326 2.291 1 78.44 73 GLU A CA 1
ATOM 577 C C . GLU A 1 73 ? 5.859 4.473 3.213 1 78.44 73 GLU A C 1
ATOM 579 O O . GLU A 1 73 ? 6.941 5.043 3.068 1 78.44 73 GLU A O 1
ATOM 584 N N . VAL A 1 74 ? 5.004 4.785 4.18 1 85.44 74 VAL A N 1
ATOM 585 C CA . VAL A 1 74 ? 5.246 5.977 4.984 1 85.44 74 VAL A CA 1
ATOM 586 C C . VAL A 1 74 ? 5.555 5.574 6.426 1 85.44 74 VAL A C 1
ATOM 588 O O . VAL A 1 74 ? 6.359 6.223 7.098 1 85.44 74 VAL A O 1
ATOM 591 N N . TRP A 1 75 ? 4.988 4.438 6.812 1 90.19 75 TRP A N 1
ATOM 592 C CA . TRP A 1 75 ? 5.035 4.078 8.227 1 90.19 75 TRP A CA 1
ATOM 593 C C . TRP A 1 75 ? 5.891 2.836 8.445 1 90.19 75 TRP A C 1
ATOM 595 O O . TRP A 1 75 ? 5.812 1.878 7.672 1 90.19 75 TRP A O 1
ATOM 605 N N . GLN A 1 76 ? 6.746 2.928 9.43 1 91 76 GLN A N 1
ATOM 606 C CA . GLN A 1 76 ? 7.363 1.714 9.953 1 91 76 GLN A CA 1
ATOM 607 C C . GLN A 1 76 ? 6.578 1.164 11.141 1 91 76 GLN A C 1
ATOM 609 O O . GLN A 1 76 ? 5.852 1.903 11.805 1 91 76 GLN A O 1
ATOM 614 N N . GLU A 1 77 ? 6.688 -0.109 11.375 1 92 77 GLU A N 1
ATOM 615 C CA . GLU A 1 77 ? 5.922 -0.735 12.453 1 92 77 GLU A CA 1
ATOM 616 C C . GLU A 1 77 ? 6.836 -1.483 13.422 1 92 77 GLU A C 1
ATOM 618 O O . GLU A 1 77 ? 7.875 -2.016 13.016 1 92 77 GLU A O 1
ATOM 623 N N . TRP A 1 78 ? 6.488 -1.464 14.672 1 93.12 78 TRP A N 1
ATOM 624 C CA . TRP A 1 78 ? 7.23 -2.162 15.719 1 93.12 78 TRP A CA 1
ATOM 625 C C . TRP A 1 78 ? 6.309 -2.574 16.859 1 93.12 78 TRP A C 1
ATOM 627 O O . TRP A 1 78 ? 5.43 -1.806 17.266 1 93.12 78 TRP A O 1
ATOM 637 N N . THR A 1 79 ? 6.488 -3.789 17.344 1 90.12 79 THR A N 1
ATOM 638 C CA . THR A 1 79 ? 5.695 -4.281 18.469 1 90.12 79 THR A CA 1
ATOM 639 C C . THR A 1 79 ? 6.566 -4.434 19.703 1 90.12 79 THR A C 1
ATOM 641 O O . THR A 1 79 ? 7.547 -5.176 19.703 1 90.12 79 THR A O 1
ATOM 644 N N . ALA A 1 80 ? 6.191 -3.734 20.719 1 92.81 80 ALA A N 1
ATOM 645 C CA . ALA A 1 80 ? 6.918 -3.807 21.984 1 92.81 80 ALA A CA 1
ATOM 646 C C . ALA A 1 80 ? 6.645 -5.125 22.703 1 92.81 80 ALA A C 1
ATOM 648 O O . ALA A 1 80 ? 5.508 -5.605 22.703 1 92.81 80 ALA A O 1
ATOM 649 N N . ARG A 1 81 ? 7.633 -5.656 23.297 1 88.19 81 ARG A N 1
ATOM 650 C CA . ARG A 1 81 ? 7.5 -6.871 24.094 1 88.19 81 ARG A CA 1
ATOM 651 C C . ARG A 1 81 ? 7.781 -6.586 25.562 1 88.19 81 ARG A C 1
ATOM 653 O O . ARG A 1 81 ? 8.648 -5.77 25.891 1 88.19 81 ARG A O 1
ATOM 660 N N . PRO A 1 82 ? 7.129 -7.145 26.406 1 84.88 82 PRO A N 1
ATOM 661 C CA . PRO A 1 82 ? 6.102 -8.164 26.188 1 84.88 82 PRO A CA 1
ATOM 662 C C . PRO A 1 82 ? 4.699 -7.57 26.078 1 84.88 82 PRO A C 1
ATOM 664 O O . PRO A 1 82 ? 3.727 -8.312 25.906 1 84.88 82 PRO A O 1
ATOM 667 N N . SER A 1 83 ? 4.484 -6.277 26.203 1 85.31 83 SER A N 1
ATOM 668 C CA . SER A 1 83 ? 3.176 -5.637 26.281 1 85.31 83 SER A CA 1
ATOM 669 C C . SER A 1 83 ? 2.344 -5.898 25.031 1 85.31 83 SER A C 1
ATOM 671 O O . SER A 1 83 ? 1.112 -5.883 25.094 1 85.31 83 SER A O 1
ATOM 673 N N . GLY A 1 84 ? 3.037 -6.07 23.891 1 86.19 84 GLY A N 1
ATOM 674 C CA . GLY A 1 84 ? 2.322 -6.246 22.641 1 86.19 84 GLY A CA 1
ATOM 675 C C . GLY A 1 84 ? 1.859 -4.938 22.031 1 86.19 84 GLY A C 1
ATOM 676 O O . GLY A 1 84 ? 1.129 -4.934 21.031 1 86.19 84 GLY A O 1
ATOM 677 N N . ALA A 1 85 ? 2.285 -3.824 22.641 1 92.5 85 ALA A N 1
ATOM 678 C CA . ALA A 1 85 ? 1.906 -2.527 22.094 1 92.5 85 ALA A CA 1
ATOM 679 C C . ALA A 1 85 ? 2.459 -2.352 20.688 1 92.5 85 ALA A C 1
ATOM 681 O O . ALA A 1 85 ? 3.646 -2.58 20.438 1 92.5 85 ALA A O 1
ATOM 682 N N . ARG A 1 86 ? 1.611 -1.998 19.781 1 91.62 86 ARG A N 1
ATOM 683 C CA . ARG A 1 86 ? 2.012 -1.804 18.391 1 91.62 86 ARG A CA 1
ATOM 684 C C . ARG A 1 86 ? 2.312 -0.336 18.109 1 91.62 86 ARG A C 1
ATOM 686 O O . ARG A 1 86 ? 1.453 0.527 18.297 1 91.62 86 ARG A O 1
ATOM 693 N N . PHE A 1 87 ? 3.508 -0.088 17.641 1 95.75 87 PHE A N 1
ATOM 694 C CA . PHE A 1 87 ? 3.959 1.256 17.312 1 95.75 87 PHE A CA 1
ATOM 695 C C . PHE A 1 87 ? 3.998 1.447 15.797 1 95.75 87 PHE A C 1
ATOM 697 O O . PHE A 1 87 ? 4.566 0.624 15.07 1 95.75 87 PHE A O 1
ATOM 704 N N . TYR A 1 88 ? 3.344 2.412 15.359 1 94.75 88 TYR A N 1
ATOM 705 C CA . TYR A 1 88 ? 3.523 2.916 14.008 1 94.75 88 TYR A CA 1
ATOM 706 C C . TYR A 1 88 ? 4.324 4.211 14.008 1 94.75 88 TYR A C 1
ATOM 708 O O . TYR A 1 88 ? 3.879 5.227 14.547 1 94.75 88 TYR A O 1
ATOM 716 N N . ILE A 1 89 ? 5.492 4.172 13.414 1 95.69 89 ILE A N 1
ATOM 717 C CA . ILE A 1 89 ? 6.445 5.273 13.492 1 95.69 89 ILE A CA 1
ATOM 718 C C . ILE A 1 89 ? 6.438 6.062 12.188 1 95.69 89 ILE A C 1
ATOM 720 O O . ILE A 1 89 ? 6.676 5.5 11.109 1 95.69 89 ILE A O 1
ATOM 724 N N . PHE A 1 90 ? 6.211 7.344 12.25 1 95.12 90 PHE A N 1
ATOM 725 C CA . PHE A 1 90 ? 6.082 8.188 11.062 1 95.12 90 PHE A CA 1
ATOM 726 C C . PHE A 1 90 ? 7.41 8.852 10.719 1 95.12 90 PHE A C 1
ATOM 728 O O . PHE A 1 90 ? 7.82 8.867 9.562 1 95.12 90 PHE A O 1
ATOM 735 N N . GLY A 1 91 ? 8.008 9.406 11.805 1 93.94 91 GLY A N 1
ATOM 736 C CA . GLY A 1 91 ? 9.25 10.141 11.594 1 93.94 91 GLY A CA 1
ATOM 737 C C . GLY A 1 91 ? 9.961 10.492 12.891 1 93.94 91 GLY A C 1
ATOM 738 O O . GLY A 1 91 ? 9.422 10.273 13.977 1 93.94 91 GLY A O 1
ATOM 739 N N . ALA A 1 92 ? 11.203 11.008 12.711 1 95.31 92 ALA A N 1
ATOM 740 C CA . ALA A 1 92 ? 12.047 11.438 13.828 1 95.31 92 ALA A CA 1
ATOM 741 C C . ALA A 1 92 ? 12.695 12.789 13.539 1 95.31 92 ALA A C 1
ATOM 743 O O . ALA A 1 92 ? 13.062 13.07 12.391 1 95.31 92 ALA A O 1
ATOM 744 N N . TYR A 1 93 ? 12.852 13.594 14.609 1 94.88 93 TYR A N 1
ATOM 745 C CA . TYR A 1 93 ? 13.258 14.977 14.414 1 94.88 93 TYR A CA 1
ATOM 746 C C . TYR A 1 93 ? 14.211 15.43 15.516 1 94.88 93 TYR A C 1
ATOM 748 O O . TYR A 1 93 ? 13.961 15.195 16.703 1 94.88 93 TYR A O 1
ATOM 756 N N . TRP A 1 94 ? 15.234 16.094 15.094 1 93.94 94 TRP A N 1
ATOM 757 C CA . TRP A 1 94 ? 16.203 16.672 16.031 1 93.94 94 TRP A CA 1
ATOM 758 C C . TRP A 1 94 ? 15.672 17.953 16.641 1 93.94 94 TRP A C 1
ATOM 760 O O . TRP A 1 94 ? 15.125 18.812 15.922 1 93.94 94 TRP A O 1
ATOM 770 N N . ASP A 1 95 ? 15.742 18.109 17.938 1 92.06 95 ASP A N 1
ATOM 771 C CA . ASP A 1 95 ? 15.312 19.312 18.641 1 92.06 95 ASP A CA 1
ATOM 772 C C . ASP A 1 95 ? 16.344 19.734 19.672 1 92.06 95 ASP A C 1
ATOM 774 O O . ASP A 1 95 ? 16.5 19.078 20.719 1 92.06 95 ASP A O 1
ATOM 778 N N . ASN A 1 96 ? 17.016 20.781 19.422 1 89.38 96 ASN A N 1
ATOM 779 C CA . ASN A 1 96 ? 18.047 21.266 20.328 1 89.38 96 ASN A CA 1
ATOM 780 C C . ASN A 1 96 ? 17.609 22.531 21.031 1 89.38 96 ASN A C 1
ATOM 782 O O . ASN A 1 96 ? 18.453 23.344 21.453 1 89.38 96 ASN A O 1
ATOM 786 N N . ARG A 1 97 ? 16.406 22.812 21.172 1 87.81 97 ARG A N 1
ATOM 787 C CA . ARG A 1 97 ? 15.914 24.031 21.797 1 87.81 97 ARG A CA 1
ATOM 788 C C . ARG A 1 97 ? 16.141 24 23.297 1 87.81 97 ARG A C 1
ATOM 790 O O . ARG A 1 97 ? 16.312 25.047 23.922 1 87.81 97 ARG A O 1
ATOM 797 N N . ARG A 1 98 ? 15.984 22.812 23.797 1 81.44 98 ARG A N 1
ATOM 798 C CA . ARG A 1 98 ? 16.281 22.703 25.234 1 81.44 98 ARG A CA 1
ATOM 799 C C . ARG A 1 98 ? 17.781 22.844 25.484 1 81.44 98 ARG A C 1
ATOM 801 O O . ARG A 1 98 ? 18.594 22.172 24.844 1 81.44 98 ARG A O 1
ATOM 808 N N . LYS A 1 99 ? 18.062 23.75 26.406 1 73.38 99 LYS A N 1
ATOM 809 C CA . LYS A 1 99 ? 19.469 24.016 26.703 1 73.38 99 LYS A CA 1
ATOM 810 C C . LYS A 1 99 ? 20.156 22.781 27.266 1 73.38 99 LYS A C 1
ATOM 812 O O . LYS A 1 99 ? 19.719 22.234 28.281 1 73.38 99 LYS A O 1
ATOM 817 N N . ASN A 1 100 ? 21.094 22.234 26.641 1 74.88 100 ASN A N 1
ATOM 818 C CA . ASN A 1 100 ? 22.031 21.188 27.078 1 74.88 100 ASN A CA 1
ATOM 819 C C . ASN A 1 100 ? 21.359 19.812 27.078 1 74.88 100 ASN A C 1
ATOM 821 O O . ASN A 1 100 ? 21.922 18.844 27.578 1 74.88 100 ASN A O 1
ATOM 825 N N . LYS A 1 101 ? 20.188 19.75 26.672 1 83.19 101 LYS A N 1
ATOM 826 C CA . LYS A 1 101 ? 19.516 18.453 26.609 1 83.19 101 LYS A CA 1
ATOM 827 C C . LYS A 1 101 ? 18.75 18.281 25.297 1 83.19 101 LYS A C 1
ATOM 829 O O . LYS A 1 101 ? 17.531 18.219 25.297 1 83.19 101 LYS A O 1
ATOM 834 N N . PRO A 1 102 ? 19.5 18.172 24.312 1 89.94 102 PRO A N 1
ATOM 835 C CA . PRO A 1 102 ? 18.812 17.953 23.031 1 89.94 102 PRO A CA 1
ATOM 836 C C . PRO A 1 102 ? 18.031 16.641 23 1 89.94 102 PRO A C 1
ATOM 838 O O . PRO A 1 102 ? 18.281 15.742 23.812 1 89.94 102 PRO A O 1
ATOM 841 N N . ALA A 1 103 ? 17.078 16.641 22.172 1 92.06 103 ALA A N 1
ATOM 842 C CA . ALA A 1 103 ? 16.219 15.461 22.109 1 92.06 103 ALA A CA 1
ATOM 843 C C . ALA A 1 103 ? 15.938 15.07 20.656 1 92.06 103 ALA A C 1
ATOM 845 O O . ALA A 1 103 ? 16.078 15.891 19.75 1 92.06 103 ALA A O 1
ATOM 846 N N . VAL A 1 104 ? 15.672 13.82 20.469 1 94.5 104 VAL A N 1
ATOM 847 C CA . VAL A 1 104 ? 15.031 13.344 19.25 1 94.5 104 VAL A CA 1
ATOM 848 C C . VAL A 1 104 ? 13.562 13.047 19.516 1 94.5 104 VAL A C 1
ATOM 850 O O . VAL A 1 104 ? 13.234 12.25 20.406 1 94.5 104 VAL A O 1
ATOM 853 N N . HIS A 1 105 ? 12.711 13.789 18.812 1 95 105 HIS A N 1
ATOM 854 C CA . HIS A 1 105 ? 11.281 13.523 18.891 1 95 105 HIS A CA 1
ATOM 855 C C . HIS A 1 105 ? 10.844 12.531 17.828 1 95 105 HIS A C 1
ATOM 857 O O . HIS A 1 105 ? 11.32 12.586 16.688 1 95 105 HIS A O 1
ATOM 863 N N . LEU A 1 106 ? 10.008 11.602 18.203 1 96.5 106 LEU A N 1
ATOM 864 C CA . LEU A 1 106 ? 9.383 10.703 17.234 1 96.5 106 LEU A CA 1
ATOM 865 C C . LEU A 1 106 ? 7.867 10.875 17.234 1 96.5 106 LEU A C 1
ATOM 867 O O . LEU A 1 106 ? 7.242 10.969 18.281 1 96.5 106 LEU A O 1
ATOM 871 N N . LEU A 1 107 ? 7.371 11.039 16.047 1 96.75 107 LEU A N 1
ATOM 872 C CA . LEU A 1 107 ? 5.922 10.992 15.898 1 96.75 107 LEU A CA 1
ATOM 873 C C . LEU A 1 107 ? 5.438 9.562 15.688 1 96.75 107 LEU A C 1
ATOM 875 O O . LEU A 1 107 ? 5.836 8.906 14.719 1 96.75 107 LEU A O 1
ATOM 879 N N . VAL A 1 108 ? 4.555 9.086 16.609 1 97 108 VAL A N 1
ATOM 880 C CA . VAL A 1 108 ? 4.121 7.691 16.562 1 97 108 VAL A CA 1
ATOM 881 C C . VAL A 1 108 ? 2.625 7.605 16.844 1 97 108 VAL A C 1
ATOM 883 O O . VAL A 1 108 ? 2.049 8.508 17.453 1 97 108 VAL A O 1
ATOM 886 N N . MET A 1 109 ? 2.023 6.66 16.312 1 96.81 109 MET A N 1
ATOM 887 C CA . MET A 1 109 ? 0.706 6.223 16.766 1 96.81 109 MET A CA 1
ATOM 888 C C . MET A 1 109 ? 0.777 4.836 17.391 1 96.81 109 MET A C 1
ATOM 890 O O . MET A 1 109 ? 1.417 3.936 16.859 1 96.81 109 MET A O 1
ATOM 894 N N . VAL A 1 110 ? 0.2 4.719 18.578 1 96.56 110 VAL A N 1
ATOM 895 C CA . VAL A 1 110 ? 0.281 3.482 19.344 1 96.56 110 VAL A CA 1
ATOM 896 C C . VAL A 1 110 ? -1.123 3.021 19.734 1 96.56 110 VAL A C 1
ATOM 898 O O . VAL A 1 110 ? -1.996 3.842 20.016 1 96.56 110 VAL A O 1
ATOM 901 N N . ASP A 1 111 ? -1.372 1.746 19.781 1 92.88 111 ASP A N 1
ATOM 902 C CA . ASP A 1 111 ? -2.707 1.227 20.078 1 92.88 111 ASP A CA 1
ATOM 903 C C . ASP A 1 111 ? -2.924 1.067 21.578 1 92.88 111 ASP A C 1
ATOM 905 O O . ASP A 1 111 ? -3.736 0.247 22 1 92.88 111 ASP A O 1
ATOM 909 N N . ARG A 1 112 ? -2.178 1.833 22.391 1 93.94 112 ARG A N 1
ATOM 910 C CA . ARG A 1 112 ? -2.27 1.774 23.844 1 93.94 112 ARG A CA 1
ATOM 911 C C . ARG A 1 112 ? -2.34 3.174 24.453 1 93.94 112 ARG A C 1
ATOM 913 O O . ARG A 1 112 ? -1.767 4.117 23.906 1 93.94 112 ARG A O 1
ATOM 920 N N . LEU A 1 113 ? -3.055 3.225 25.547 1 93.31 113 LEU A N 1
ATOM 921 C CA . LEU A 1 113 ? -3.068 4.457 26.328 1 93.31 113 LEU A CA 1
ATOM 922 C C . LEU A 1 113 ? -1.898 4.496 27.312 1 93.31 113 LEU A C 1
ATOM 924 O O . LEU A 1 113 ? -1.263 5.535 27.484 1 93.31 113 LEU A O 1
ATOM 928 N N . SER A 1 114 ? -1.7 3.324 27.891 1 90.38 114 SER A N 1
ATOM 929 C CA . SER A 1 114 ? -0.53 3.166 28.75 1 90.38 114 SER A CA 1
ATOM 930 C C . SER A 1 114 ? 0.662 2.629 27.953 1 90.38 114 SER A C 1
ATOM 932 O O . SER A 1 114 ? 0.602 1.53 27.406 1 90.38 114 SER A O 1
ATOM 934 N N . LEU A 1 115 ? 1.68 3.334 27.953 1 91 115 LEU A N 1
ATOM 935 C CA . LEU A 1 115 ? 2.787 3.002 27.062 1 91 115 LEU A CA 1
ATOM 936 C C . LEU A 1 115 ? 3.895 2.277 27.828 1 91 115 LEU A C 1
ATOM 938 O O . LEU A 1 115 ? 4.188 2.611 2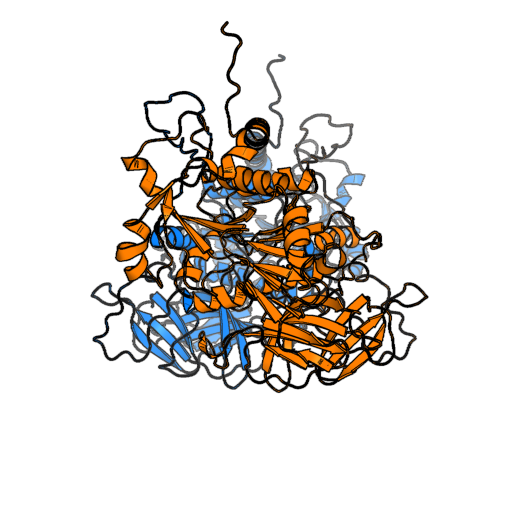8.984 1 91 115 LEU A O 1
ATOM 942 N N . PRO A 1 116 ? 4.426 1.314 27.234 1 91.31 116 PRO A N 1
ATOM 943 C CA . PRO A 1 116 ? 5.492 0.541 27.875 1 91.31 116 PRO A CA 1
ATOM 944 C C . PRO A 1 116 ? 6.816 1.301 27.938 1 91.31 116 PRO A C 1
ATOM 946 O O . PRO A 1 116 ? 6.984 2.311 27.25 1 91.31 116 PRO A O 1
ATOM 949 N N . ASP A 1 117 ? 7.684 0.723 28.797 1 90.06 117 ASP A N 1
ATOM 950 C CA . ASP A 1 117 ? 9.055 1.211 28.812 1 90.06 117 ASP A CA 1
ATOM 951 C C . ASP A 1 117 ? 9.828 0.7 27.594 1 90.06 117 ASP A C 1
ATOM 953 O O . ASP A 1 117 ? 9.812 -0.498 27.297 1 90.06 117 ASP A O 1
ATOM 957 N N . ILE A 1 118 ? 10.328 1.656 26.891 1 93.81 118 ILE A N 1
ATOM 958 C CA . ILE A 1 118 ? 11.094 1.285 25.703 1 93.81 118 ILE A CA 1
ATOM 959 C C . ILE A 1 118 ? 12.414 2.045 25.688 1 93.81 118 ILE A C 1
ATOM 961 O O . ILE A 1 118 ? 12.672 2.887 26.547 1 93.81 118 ILE A O 1
ATOM 965 N N . ILE A 1 119 ? 13.281 1.685 24.781 1 93.69 119 ILE A N 1
ATOM 966 C CA . ILE A 1 119 ? 14.602 2.285 24.656 1 93.69 119 ILE A CA 1
ATOM 967 C C . ILE A 1 119 ? 14.766 2.885 23.266 1 93.69 119 ILE A C 1
ATOM 969 O O . ILE A 1 119 ? 14.367 2.275 22.266 1 93.69 119 ILE A O 1
ATOM 973 N N . CYS A 1 120 ? 15.328 4.102 23.234 1 94.5 120 CYS A N 1
ATOM 974 C CA . CYS A 1 120 ? 15.742 4.703 21.984 1 94.5 120 CYS A CA 1
ATOM 975 C C . CYS A 1 120 ? 17.219 4.418 21.703 1 94.5 120 CYS A C 1
ATOM 977 O O . CYS A 1 120 ? 18.078 4.781 22.5 1 94.5 120 CYS A O 1
ATOM 979 N N . GLN A 1 121 ? 17.531 3.777 20.562 1 92.12 121 GLN A N 1
ATOM 980 C CA . GLN A 1 121 ? 18.891 3.541 20.109 1 92.12 121 GLN A CA 1
ATOM 981 C C . GLN A 1 121 ? 19.328 4.594 19.094 1 92.12 121 GLN A C 1
ATOM 983 O O . GLN A 1 121 ? 18.703 4.727 18.031 1 92.12 121 GLN A O 1
ATOM 988 N N . PHE A 1 122 ? 20.391 5.281 19.438 1 91.5 122 PHE A N 1
ATOM 989 C CA . PHE A 1 122 ? 20.875 6.312 18.531 1 91.5 122 PHE A CA 1
ATOM 990 C C . PHE A 1 122 ? 22.047 5.793 17.703 1 91.5 122 PHE A C 1
ATOM 992 O O . PHE A 1 122 ? 23.016 5.266 18.266 1 91.5 122 PHE A O 1
ATOM 999 N N . TRP A 1 123 ? 21.922 5.945 16.422 1 88.94 123 TRP A N 1
ATOM 1000 C CA . TRP A 1 123 ? 22.953 5.469 15.508 1 88.94 123 TRP A CA 1
ATOM 1001 C C . TRP A 1 123 ? 23.766 6.633 14.945 1 88.94 123 TRP A C 1
ATOM 1003 O O . TRP A 1 123 ? 23.203 7.609 14.445 1 88.94 123 TRP A O 1
ATOM 1013 N N . TYR A 1 124 ? 25.078 6.512 15.055 1 86.56 124 TYR A N 1
ATOM 1014 C CA . TYR A 1 124 ? 25.984 7.551 14.57 1 86.56 124 TYR A CA 1
ATOM 1015 C C . TYR A 1 124 ? 26.938 6.996 13.516 1 86.56 124 TYR A C 1
ATOM 1017 O O . TYR A 1 124 ? 27.297 5.812 13.547 1 86.56 124 TYR A O 1
ATOM 1025 N N . ASN A 1 125 ? 27.234 7.945 12.641 1 78.94 125 ASN A N 1
ATOM 1026 C CA . ASN A 1 125 ? 28.266 7.574 11.68 1 78.94 125 ASN A CA 1
ATOM 1027 C C . ASN A 1 125 ? 29.625 7.395 12.344 1 78.94 125 ASN A C 1
ATOM 1029 O O . ASN A 1 125 ? 29.938 8.078 13.32 1 78.94 125 ASN A O 1
ATOM 1033 N N . THR A 1 126 ? 30.281 6.398 11.805 1 72.56 126 THR A N 1
ATOM 1034 C CA . THR A 1 126 ? 31.641 6.215 12.297 1 72.56 126 THR A CA 1
ATOM 1035 C C . THR A 1 126 ? 32.625 7.086 11.516 1 72.56 126 THR A C 1
ATOM 1037 O O . THR A 1 126 ? 32.312 7.555 10.422 1 72.56 126 THR A O 1
ATOM 1040 N N . LYS A 1 127 ? 33.719 7.457 12.109 1 61.59 127 LYS A N 1
ATOM 1041 C CA . LYS A 1 127 ? 34.781 8.242 11.477 1 61.59 127 LYS A CA 1
ATOM 1042 C C . LYS A 1 127 ? 35.281 7.578 10.195 1 61.59 127 LYS A C 1
ATOM 1044 O O . LYS A 1 127 ? 35.719 8.25 9.266 1 61.59 127 LYS A O 1
ATOM 1049 N N . THR A 1 128 ? 35.094 6.305 10.188 1 57.97 128 THR A N 1
ATOM 1050 C CA . THR A 1 128 ? 35.594 5.57 9.039 1 57.97 128 THR A CA 1
ATOM 1051 C C . THR A 1 128 ? 34.531 5.484 7.938 1 57.97 128 THR A C 1
ATOM 1053 O O . THR A 1 128 ? 34.812 5 6.836 1 57.97 128 THR A O 1
ATOM 1056 N N . GLY A 1 129 ? 33.406 6.207 8.102 1 55.62 129 GLY A N 1
ATOM 1057 C CA . GLY A 1 129 ? 32.375 6.207 7.086 1 55.62 129 GLY A CA 1
ATOM 1058 C C . GLY A 1 129 ? 31.703 4.859 6.918 1 55.62 129 GLY A C 1
ATOM 1059 O O . GLY A 1 129 ? 30.875 4.68 6.027 1 55.62 129 GLY A O 1
ATOM 1060 N N . LYS A 1 130 ? 32.156 3.986 7.699 1 60.94 130 LYS A N 1
ATOM 1061 C CA . LYS A 1 130 ? 31.594 2.639 7.605 1 60.94 130 LYS A CA 1
ATOM 1062 C C . LYS A 1 130 ? 30.203 2.576 8.211 1 60.94 130 LYS A C 1
ATOM 1064 O O . LYS A 1 130 ? 29.547 3.607 8.391 1 60.94 130 LYS A O 1
ATOM 1069 N N . THR A 1 131 ? 29.656 1.379 8.664 1 64.38 131 THR A N 1
ATOM 1070 C CA . THR A 1 131 ? 28.328 1.088 9.211 1 64.38 131 THR A CA 1
ATOM 1071 C C . THR A 1 131 ? 28.094 1.868 10.5 1 64.38 131 THR A C 1
ATOM 1073 O O . THR A 1 131 ? 28.938 1.855 11.398 1 64.38 131 THR A O 1
ATOM 1076 N N . PRO A 1 132 ? 26.969 2.715 10.578 1 68.75 132 PRO A N 1
ATOM 1077 C CA . PRO A 1 132 ? 26.656 3.432 11.82 1 68.75 132 PRO A CA 1
ATOM 1078 C C . PRO A 1 132 ? 26.625 2.516 13.039 1 68.75 132 PRO A C 1
ATOM 1080 O O . PRO A 1 132 ? 26.391 1.312 12.914 1 68.75 132 PRO A O 1
ATOM 1083 N N . ILE A 1 133 ? 27.094 2.99 14.117 1 68.69 133 ILE A N 1
ATOM 1084 C CA . ILE A 1 133 ? 27.094 2.23 15.359 1 68.69 133 ILE A CA 1
ATOM 1085 C C . ILE A 1 133 ? 26.172 2.898 16.375 1 68.69 133 ILE A C 1
ATOM 1087 O O . ILE A 1 133 ? 26.031 4.125 16.375 1 68.69 133 ILE A O 1
ATOM 1091 N N . ALA A 1 134 ? 25.484 1.966 17.078 1 71.56 134 ALA A N 1
ATOM 1092 C CA . ALA A 1 134 ? 24.672 2.486 18.172 1 71.56 134 ALA A CA 1
ATOM 1093 C C . ALA A 1 134 ? 25.562 3.035 19.297 1 71.56 134 ALA A C 1
ATOM 1095 O O . ALA A 1 134 ? 26.438 2.332 19.797 1 71.56 134 ALA A O 1
ATOM 1096 N N . VAL A 1 135 ? 25.359 4.18 19.656 1 63.22 135 VAL A N 1
ATOM 1097 C CA . VAL A 1 135 ? 26.281 4.785 20.609 1 63.22 135 VAL A CA 1
ATOM 1098 C C . VAL A 1 135 ? 25.562 5.109 21.906 1 63.22 135 VAL A C 1
ATOM 1100 O O . VAL A 1 135 ? 26.172 5.148 22.969 1 63.22 135 VAL A O 1
ATOM 1103 N N . GLU A 1 136 ? 24.344 5.395 21.781 1 68.31 136 GLU A N 1
ATOM 1104 C CA . GLU A 1 136 ? 23.641 5.793 23 1 68.31 136 GLU A CA 1
ATOM 1105 C C . GLU A 1 136 ? 22.203 5.312 22.984 1 68.31 136 GLU A C 1
ATOM 1107 O O . GLU A 1 136 ? 21.641 5.055 21.922 1 68.31 136 GLU A O 1
ATOM 1112 N N . SER A 1 137 ? 21.781 4.914 24.25 1 73.56 137 SER A N 1
ATOM 1113 C CA . SER A 1 137 ? 20.375 4.547 24.406 1 73.56 137 SER A CA 1
ATOM 1114 C C . SER A 1 137 ? 19.719 5.34 25.531 1 73.56 137 SER A C 1
ATOM 1116 O O . SER A 1 137 ? 20.375 5.727 26.5 1 73.56 137 SER A O 1
ATOM 1118 N N . THR A 1 138 ? 18.672 5.988 25.234 1 73.06 138 THR A N 1
ATOM 1119 C CA . THR A 1 138 ? 17.844 6.598 26.266 1 73.06 138 THR A CA 1
ATOM 1120 C C . THR A 1 138 ? 16.75 5.629 26.734 1 73.06 138 THR A C 1
ATOM 1122 O O . THR A 1 138 ? 15.961 5.141 25.906 1 73.06 138 THR A O 1
ATOM 1125 N N . ARG A 1 139 ? 16.938 5.43 28.047 1 72.19 139 ARG A N 1
ATOM 1126 C CA . ARG A 1 139 ? 15.891 4.602 28.625 1 72.19 139 ARG A CA 1
ATOM 1127 C C . ARG A 1 139 ? 14.68 5.441 29.016 1 72.19 139 ARG A C 1
ATOM 1129 O O . ARG A 1 139 ? 14.828 6.574 29.484 1 72.19 139 ARG A O 1
ATOM 1136 N N . LYS A 1 140 ? 13.594 5.105 28.734 1 79.38 140 LYS A N 1
ATOM 1137 C CA . LYS A 1 140 ? 12.297 5.617 29.156 1 79.38 140 LYS A CA 1
ATOM 1138 C C . LYS A 1 140 ? 12.016 6.98 28.531 1 79.38 140 LYS A C 1
ATOM 1140 O O . LYS A 1 140 ? 11.953 7.988 29.234 1 79.38 140 LYS A O 1
ATOM 1145 N N . PRO A 1 141 ? 11.883 6.957 27.344 1 84.38 141 PRO A N 1
ATOM 1146 C CA . PRO A 1 141 ? 11.453 8.203 26.703 1 84.38 141 PRO A CA 1
ATOM 1147 C C . PRO A 1 141 ? 10.133 8.727 27.266 1 84.38 141 PRO A C 1
ATOM 1149 O O . PRO A 1 141 ? 9.398 7.984 27.922 1 84.38 141 PRO A O 1
ATOM 1152 N N . SER A 1 142 ? 9.969 10.031 27.188 1 87.06 142 SER A N 1
ATOM 1153 C CA . SER A 1 142 ? 8.711 10.648 27.594 1 87.06 142 SER A CA 1
ATOM 1154 C C . SER A 1 142 ? 7.699 10.656 26.453 1 87.06 142 SER A C 1
ATOM 1156 O O . SER A 1 142 ? 8.07 10.852 25.297 1 87.06 142 SER A O 1
ATOM 1158 N N . TYR A 1 143 ? 6.449 10.383 26.859 1 89.75 143 TYR A N 1
ATOM 1159 C CA . TYR A 1 143 ? 5.355 10.391 25.891 1 89.75 143 TYR A CA 1
ATOM 1160 C C . TYR A 1 143 ? 4.461 11.609 26.094 1 89.75 143 TYR A C 1
ATOM 1162 O O . TYR A 1 143 ? 3.971 11.859 27.188 1 89.75 143 TYR A O 1
ATOM 1170 N N . THR A 1 144 ? 4.355 12.391 25.078 1 90.56 144 THR A N 1
ATOM 1171 C CA . THR A 1 144 ? 3.369 13.461 25.078 1 90.56 144 THR A CA 1
ATOM 1172 C C . THR A 1 144 ? 2.152 13.07 24.234 1 90.56 144 THR A C 1
ATOM 1174 O O . THR A 1 144 ? 2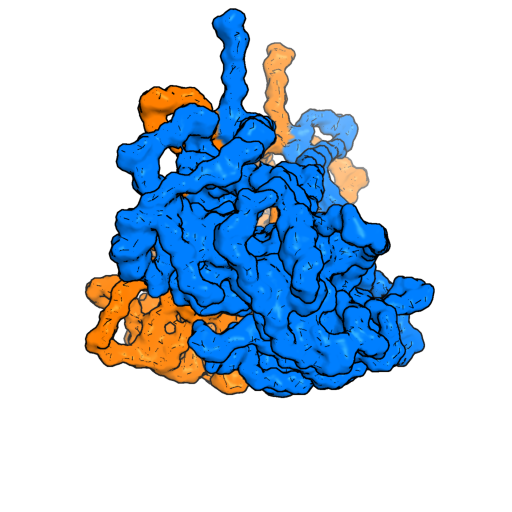.273 12.828 23.047 1 90.56 144 THR A O 1
ATOM 1177 N N . TYR A 1 145 ? 1.035 13.016 24.891 1 92.44 145 TYR A N 1
ATOM 1178 C CA . TYR A 1 145 ? -0.215 12.688 24.203 1 92.44 145 TYR A CA 1
ATOM 1179 C C . TYR A 1 145 ? -0.713 13.867 23.391 1 92.44 145 TYR A C 1
ATOM 1181 O O . TYR A 1 145 ? -0.892 14.969 23.906 1 92.44 145 TYR A O 1
ATOM 1189 N N . ILE A 1 146 ? -0.903 13.688 22.031 1 92.31 146 ILE A N 1
ATOM 1190 C CA . ILE A 1 146 ? -1.283 14.781 21.156 1 92.31 146 ILE A CA 1
ATOM 1191 C C . ILE A 1 146 ? -2.781 14.711 20.859 1 92.31 146 ILE A C 1
ATOM 1193 O O . ILE A 1 146 ? -3.188 14.586 19.703 1 92.31 146 ILE A O 1
ATOM 1197 N N . TRP A 1 147 ? -3.619 14.398 21.844 1 91.81 147 TRP A N 1
ATOM 1198 C CA . TRP A 1 147 ? -5.074 14.328 21.734 1 91.81 147 TRP A CA 1
ATOM 1199 C C . TRP A 1 147 ? -5.727 14.633 23.078 1 91.81 147 TRP A C 1
ATOM 1201 O O . TRP A 1 147 ? -5.062 15.086 24.016 1 91.81 147 TRP A O 1
ATOM 1211 N N . ASN A 1 148 ? -7.035 14.742 23.016 1 88.94 148 ASN A N 1
ATOM 1212 C CA . ASN A 1 148 ? -7.789 14.984 24.234 1 88.94 148 ASN A CA 1
ATOM 1213 C C . ASN A 1 148 ? -8.711 13.812 24.562 1 88.94 148 ASN A C 1
ATOM 1215 O O . ASN A 1 148 ? -9.508 13.383 23.719 1 88.94 148 ASN A O 1
ATOM 1219 N N . LYS A 1 149 ? -8.602 13.383 25.75 1 90.5 149 LYS A N 1
ATOM 1220 C CA . LYS A 1 149 ? -9.359 12.219 26.203 1 90.5 149 LYS A CA 1
ATOM 1221 C C . LYS A 1 149 ? -10.859 12.445 26.031 1 90.5 149 LYS A C 1
ATOM 1223 O O . LYS A 1 149 ? -11.617 11.484 25.828 1 90.5 149 LYS A O 1
ATOM 1228 N N . LYS A 1 150 ? -11.273 13.656 26 1 90.88 150 LYS A N 1
ATOM 1229 C CA . LYS A 1 150 ? -12.695 13.984 25.953 1 90.88 150 LYS A CA 1
ATOM 1230 C C . LYS A 1 150 ? -13.211 13.992 24.516 1 90.88 150 LYS A C 1
ATOM 1232 O O . LYS A 1 150 ? -14.422 14.031 24.281 1 90.88 150 LYS A O 1
ATOM 1237 N N . TRP A 1 151 ? -12.305 13.875 23.609 1 90.06 151 TRP A N 1
ATOM 1238 C CA . TRP A 1 151 ? -12.711 14.047 22.219 1 90.06 151 TRP A CA 1
ATOM 1239 C C . TRP A 1 151 ? -13.023 12.703 21.578 1 90.06 151 TRP A C 1
ATOM 1241 O O . TRP A 1 151 ? -13.367 12.641 20.391 1 90.06 151 TRP A O 1
ATOM 1251 N N . GLY A 1 152 ? -12.867 11.617 22.297 1 89.81 152 GLY A N 1
ATOM 1252 C CA . GLY A 1 152 ? -13.25 10.305 21.797 1 89.81 152 GLY A CA 1
ATOM 1253 C C . GLY A 1 152 ? -12.062 9.398 21.531 1 89.81 152 GLY A C 1
ATOM 1254 O O . GLY A 1 152 ? -10.922 9.859 21.484 1 89.81 152 GLY A O 1
ATOM 1255 N N . ASN A 1 153 ? -12.312 8.07 21.359 1 91.38 153 ASN A N 1
ATOM 1256 C CA . ASN A 1 153 ? -11.344 7.027 21.031 1 91.38 153 ASN A CA 1
ATOM 1257 C C . ASN A 1 153 ? -10.305 6.863 22.141 1 91.38 153 ASN A C 1
ATOM 1259 O O . ASN A 1 153 ? -9.172 6.469 21.875 1 91.38 153 ASN A O 1
ATOM 1263 N N . TYR A 1 154 ? -10.773 7.195 23.359 1 93.25 154 TYR A N 1
ATOM 1264 C CA . TYR A 1 154 ? -9.836 7.098 24.469 1 93.25 154 TYR A CA 1
ATOM 1265 C C . TYR A 1 154 ? -9.922 5.734 25.141 1 93.25 154 TYR A C 1
ATOM 1267 O O . TYR A 1 154 ? -10.359 5.625 26.281 1 93.25 154 TYR A O 1
ATOM 1275 N N . PHE A 1 155 ? -9.531 4.715 24.453 1 92.5 155 PHE A N 1
ATOM 1276 C CA . PHE A 1 155 ? -9.492 3.352 24.969 1 92.5 155 PHE A CA 1
ATOM 1277 C C . PHE A 1 155 ? -8.414 2.537 24.25 1 92.5 155 PHE A C 1
ATOM 1279 O O . PHE A 1 155 ? -7.984 2.893 23.156 1 92.5 155 PHE A O 1
ATOM 1286 N N . ASP A 1 156 ? -7.914 1.485 24.891 1 89.62 156 ASP A N 1
ATOM 1287 C CA . ASP A 1 156 ? -6.879 0.625 24.328 1 89.62 156 ASP A CA 1
ATOM 1288 C C . ASP A 1 156 ? -7.371 -0.078 23.062 1 89.62 156 ASP A C 1
ATOM 1290 O O . ASP A 1 156 ? -8.57 -0.32 22.906 1 89.62 156 ASP A O 1
ATOM 1294 N N . GLY A 1 157 ? -6.465 -0.379 22.156 1 85 157 GLY A N 1
ATOM 1295 C CA . GLY A 1 157 ? -6.82 -1.082 20.938 1 85 157 GLY A CA 1
ATOM 1296 C C . GLY A 1 157 ? -7.035 -0.154 19.75 1 85 157 GLY A C 1
ATOM 1297 O O . GLY A 1 157 ? -7.121 -0.606 18.609 1 85 157 GLY A O 1
ATOM 1298 N N . VAL A 1 158 ? -7.188 1.092 20.094 1 89.25 158 VAL A N 1
ATOM 1299 C CA . VAL A 1 158 ? -7.312 2.098 19.047 1 89.25 158 VAL A CA 1
ATOM 1300 C C . VAL A 1 158 ? -6.043 2.947 19 1 89.25 158 VAL A C 1
ATOM 1302 O O . VAL A 1 158 ? -5.441 3.236 20.031 1 89.25 158 VAL A O 1
ATOM 1305 N N . LEU A 1 159 ? -5.691 3.312 17.844 1 93.75 159 LEU A N 1
ATOM 1306 C CA . LEU A 1 159 ? -4.441 4.047 17.656 1 93.75 159 LEU A CA 1
ATOM 1307 C C . LEU A 1 159 ? -4.539 5.441 18.266 1 93.75 159 LEU A C 1
ATOM 1309 O O . LEU A 1 159 ? -5.527 6.148 18.062 1 93.75 159 LEU A O 1
ATOM 1313 N N . GLN A 1 160 ? -3.525 5.738 19.016 1 96.12 160 GLN A N 1
ATOM 1314 C CA . GLN A 1 160 ? -3.391 7.035 19.672 1 96.12 160 GLN A CA 1
ATOM 1315 C C . GLN A 1 160 ? -2.148 7.773 19.172 1 96.12 160 GLN A C 1
ATOM 1317 O O . GLN A 1 160 ? -1.088 7.168 19 1 96.12 160 GLN A O 1
ATOM 1322 N N . PRO A 1 161 ? -2.307 9.078 18.922 1 96.5 161 PRO A N 1
ATOM 1323 C CA . PRO A 1 161 ? -1.133 9.836 18.484 1 96.5 161 PRO A CA 1
ATOM 1324 C C . PRO A 1 161 ? -0.27 10.305 19.656 1 96.5 161 PRO A C 1
ATOM 1326 O O . PRO A 1 161 ? -0.792 10.828 20.641 1 96.5 161 PRO A O 1
ATOM 1329 N N . TYR A 1 162 ? 1.07 10.133 19.562 1 96.38 162 TYR A N 1
ATOM 1330 C CA . TYR A 1 162 ? 2.014 10.547 20.594 1 96.38 162 TYR A CA 1
ATOM 1331 C C . TYR A 1 162 ? 3.244 11.203 19.984 1 96.38 162 TYR A C 1
ATOM 1333 O O . TYR A 1 162 ? 3.627 10.883 18.859 1 96.38 162 TYR A O 1
ATOM 1341 N N . LEU A 1 163 ? 3.756 12.156 20.703 1 95.31 163 LEU A N 1
ATOM 1342 C CA . LEU A 1 163 ? 5.129 12.602 20.5 1 95.31 163 LEU A CA 1
ATOM 1343 C C . LEU A 1 163 ? 6.07 11.953 21.5 1 95.31 163 LEU A C 1
ATOM 1345 O O . LEU A 1 163 ? 5.969 12.211 22.703 1 95.31 163 LEU A O 1
ATOM 1349 N N . LEU A 1 164 ? 6.859 11.086 21 1 95.19 164 LEU A N 1
ATOM 1350 C CA . LEU A 1 164 ? 7.871 10.445 21.828 1 95.19 164 LEU A CA 1
ATOM 1351 C C . LEU A 1 164 ? 9.133 11.297 21.906 1 95.19 164 LEU A C 1
ATOM 1353 O O . LEU A 1 164 ? 9.656 11.727 20.875 1 95.19 164 LEU A O 1
ATOM 1357 N N . THR A 1 165 ? 9.625 11.555 23.125 1 93.19 165 THR A N 1
ATOM 1358 C CA . THR A 1 165 ? 10.82 12.367 23.328 1 93.19 165 THR A CA 1
ATOM 1359 C C . THR A 1 165 ? 11.961 11.523 23.875 1 93.19 165 THR A C 1
ATOM 1361 O O . THR A 1 165 ? 11.883 11.023 25 1 93.19 165 THR A O 1
ATOM 1364 N N . CYS A 1 166 ? 12.961 11.328 23.125 1 93.06 166 CYS A N 1
ATOM 1365 C CA . CYS A 1 166 ? 14.18 10.641 23.531 1 93.06 166 CYS A CA 1
ATOM 1366 C C . CYS A 1 166 ? 15.305 11.625 23.797 1 93.06 166 CYS A C 1
ATOM 1368 O O . CYS A 1 166 ? 15.93 12.133 22.859 1 93.06 166 CYS A O 1
ATOM 1370 N N . LEU A 1 167 ? 15.656 11.766 25.031 1 90.12 167 LEU A N 1
ATOM 1371 C CA . LEU A 1 167 ? 16.688 12.734 25.422 1 90.12 167 LEU A CA 1
ATOM 1372 C C . LEU A 1 167 ? 18.078 12.156 25.219 1 90.12 167 LEU A C 1
ATOM 1374 O O . LEU A 1 167 ? 18.312 10.977 25.5 1 90.12 167 LEU A O 1
ATOM 1378 N N . LEU A 1 168 ? 18.906 12.977 24.719 1 87.88 168 LEU A N 1
ATOM 1379 C CA . LEU A 1 168 ? 20.297 12.578 24.641 1 87.88 168 LEU A CA 1
ATOM 1380 C C . LEU A 1 168 ? 21.047 12.984 25.906 1 87.88 168 LEU A C 1
ATOM 1382 O O . LEU A 1 168 ? 20.844 14.078 26.438 1 87.88 168 LEU A O 1
ATOM 1386 N N . THR A 1 169 ? 21.828 12.109 26.391 1 80.44 169 THR A N 1
ATOM 1387 C CA . THR A 1 169 ? 22.484 12.383 27.672 1 80.44 169 THR A CA 1
ATOM 1388 C C . THR A 1 169 ? 23.969 12.664 27.469 1 80.44 169 THR A C 1
ATOM 1390 O O . THR A 1 169 ? 24.562 13.477 28.188 1 80.44 169 THR A O 1
ATOM 1393 N N . SER A 1 170 ? 24.594 12.078 26.578 1 78.75 170 SER A N 1
ATOM 1394 C CA . SER A 1 170 ? 26.047 12.203 26.438 1 78.75 170 SER A CA 1
ATOM 1395 C C . SER A 1 170 ? 26.422 13.039 25.219 1 78.75 170 SER A C 1
ATOM 1397 O O . SER A 1 170 ? 27.156 14.023 25.344 1 78.75 170 SER A O 1
ATOM 1399 N N . ARG A 1 171 ? 25.875 12.758 24.141 1 80.38 171 ARG A N 1
ATOM 1400 C CA . ARG A 1 171 ? 26.219 13.453 22.906 1 80.38 171 ARG A CA 1
ATOM 1401 C C . ARG A 1 171 ? 25.234 14.602 22.641 1 80.38 171 ARG A C 1
ATOM 1403 O O . ARG A 1 171 ? 24.062 14.523 23.031 1 80.38 171 ARG A O 1
ATOM 1410 N N . LYS A 1 172 ? 25.844 15.602 21.984 1 83.25 172 LYS A N 1
ATOM 1411 C CA . LYS A 1 172 ? 25.016 16.766 21.719 1 83.25 172 LYS A CA 1
ATOM 1412 C C . LYS A 1 172 ? 24.797 16.953 20.219 1 83.25 172 LYS A C 1
ATOM 1414 O O . LYS A 1 172 ? 24.047 17.844 19.797 1 83.25 172 LYS A O 1
ATOM 1419 N N . ASP A 1 173 ? 25.359 16.094 19.453 1 87.88 173 ASP A N 1
ATOM 1420 C CA . ASP A 1 173 ? 25.156 16.141 18.016 1 87.88 173 ASP A CA 1
ATOM 1421 C C . ASP A 1 173 ? 24 15.219 17.594 1 87.88 173 ASP A C 1
ATOM 1423 O O . ASP A 1 173 ? 23.719 14.219 18.25 1 87.88 173 ASP A O 1
ATOM 1427 N N . PRO A 1 174 ? 23.391 15.609 16.594 1 90.75 174 PRO A N 1
ATOM 1428 C CA . PRO A 1 174 ? 22.266 14.773 16.156 1 90.75 174 PRO A CA 1
ATOM 1429 C C . PRO A 1 174 ? 22.703 13.406 15.648 1 90.75 174 PRO A C 1
ATOM 1431 O O . PRO A 1 174 ? 23.672 13.312 14.891 1 90.75 174 PRO A O 1
ATOM 1434 N N . PRO A 1 175 ? 22.016 12.375 16.078 1 91.06 175 PRO A N 1
ATOM 1435 C CA . PRO A 1 175 ? 22.266 11.062 15.477 1 91.06 175 PRO A CA 1
ATOM 1436 C C . PRO A 1 175 ? 21.781 10.977 14.031 1 91.06 175 PRO A C 1
ATOM 1438 O O . PRO A 1 175 ? 20.969 11.789 13.602 1 91.06 175 PRO A O 1
ATOM 1441 N N . LEU A 1 176 ? 22.312 9.992 13.289 1 87.88 176 LEU A N 1
ATOM 1442 C CA . LEU A 1 176 ? 21.875 9.719 11.922 1 87.88 176 LEU A CA 1
ATOM 1443 C C . LEU A 1 176 ? 20.453 9.172 11.914 1 87.88 176 LEU A C 1
ATOM 1445 O O . LEU A 1 176 ? 19.625 9.578 11.086 1 87.88 176 LEU A O 1
ATOM 1449 N N . SER A 1 177 ? 20.219 8.242 12.75 1 91.62 177 SER A N 1
ATOM 1450 C CA . SER A 1 177 ? 18.922 7.586 12.844 1 91.62 177 SER A CA 1
ATOM 1451 C C . SER A 1 177 ? 18.656 7.086 14.258 1 91.62 177 SER A C 1
ATOM 1453 O O . SER A 1 177 ? 19.531 7.137 15.117 1 91.62 177 SER A O 1
ATOM 1455 N N . VAL A 1 178 ? 17.469 6.723 14.5 1 93.19 178 VAL A N 1
ATOM 1456 C CA . VAL A 1 178 ? 17.031 6.242 15.812 1 93.19 178 VAL A CA 1
ATOM 1457 C C . VAL A 1 178 ? 16.156 5.008 15.648 1 93.19 178 VAL A C 1
ATOM 1459 O O . VAL A 1 178 ? 15.383 4.91 14.688 1 93.19 178 VAL A O 1
ATOM 1462 N N . SER A 1 179 ? 16.312 4.051 16.531 1 93.88 179 SER A N 1
ATOM 1463 C CA . SER A 1 179 ? 15.477 2.848 16.578 1 93.88 179 SER A CA 1
ATOM 1464 C C . SER A 1 179 ? 14.828 2.676 17.938 1 93.88 179 SER A C 1
ATOM 1466 O O . SER A 1 179 ? 15.367 3.123 18.953 1 93.88 179 SER A O 1
ATOM 1468 N N . LEU A 1 180 ? 13.664 2.123 17.953 1 95.31 180 LEU A N 1
ATOM 1469 C CA . LEU A 1 180 ? 12.984 1.735 19.188 1 95.31 180 LEU A CA 1
ATOM 1470 C C . LEU A 1 180 ? 13.188 0.252 19.469 1 95.31 180 LEU A C 1
ATOM 1472 O O . LEU A 1 180 ? 13.016 -0.588 18.594 1 95.31 180 LEU A O 1
ATOM 1476 N N . VAL A 1 181 ? 13.602 -0.048 20.75 1 94.62 181 VAL A N 1
ATOM 1477 C CA . VAL A 1 181 ? 13.852 -1.437 21.125 1 94.62 181 VAL A CA 1
ATOM 1478 C C . VAL A 1 181 ? 13.398 -1.675 22.562 1 94.62 181 VAL A C 1
ATOM 1480 O O . VAL A 1 181 ? 13.133 -0.724 23.297 1 94.62 181 VAL A O 1
ATOM 1483 N N . ASP A 1 182 ? 13.32 -2.965 22.922 1 93.38 182 ASP A N 1
ATOM 1484 C CA . ASP A 1 182 ? 12.953 -3.348 24.281 1 93.38 182 ASP A CA 1
ATOM 1485 C C . ASP A 1 182 ? 14.164 -3.283 25.203 1 93.38 182 ASP A C 1
ATOM 1487 O O . ASP A 1 182 ? 14.047 -2.846 26.359 1 93.38 182 ASP A O 1
ATOM 1491 N N . LYS A 1 183 ? 15.297 -3.781 24.672 1 91.06 183 LYS A N 1
ATOM 1492 C CA . LYS A 1 183 ? 16.562 -3.793 25.406 1 91.06 183 LYS A CA 1
ATOM 1493 C C . LYS A 1 183 ? 17.641 -3.051 24.641 1 91.06 183 LYS A C 1
ATOM 1495 O O . LYS A 1 183 ? 17.641 -3.039 23.406 1 91.06 183 LYS A O 1
ATOM 1500 N N . SER A 1 184 ? 18.594 -2.52 25.328 1 86.81 184 SER A N 1
ATOM 1501 C CA . SER A 1 184 ? 19.578 -1.59 24.781 1 86.81 184 SER A CA 1
ATOM 1502 C C . SER A 1 184 ? 20.375 -2.23 23.641 1 86.81 184 SER A C 1
ATOM 1504 O O . SER A 1 184 ? 20.734 -1.558 22.688 1 86.81 184 SER A O 1
ATOM 1506 N N . CYS A 1 185 ? 20.578 -3.588 23.672 1 88.12 185 CYS A N 1
ATOM 1507 C CA . CYS A 1 185 ? 21.453 -4.207 22.688 1 88.12 185 CYS A CA 1
ATOM 1508 C C . CYS A 1 185 ? 20.656 -5.117 21.75 1 88.12 185 CYS A C 1
ATOM 1510 O O . CYS A 1 185 ? 21.234 -5.996 21.109 1 88.12 185 CYS A O 1
ATOM 1512 N N . ASP A 1 186 ? 19.328 -4.859 21.703 1 90.44 186 ASP A N 1
ATOM 1513 C CA . ASP A 1 186 ? 18.516 -5.605 20.75 1 90.44 186 ASP A CA 1
ATOM 1514 C C . ASP A 1 186 ? 18.797 -5.164 19.328 1 90.44 186 ASP A C 1
ATOM 1516 O O . ASP A 1 186 ? 19.094 -3.992 19.078 1 90.44 186 ASP A O 1
ATOM 1520 N N . ASN A 1 187 ? 18.828 -6.137 18.453 1 89.75 187 ASN A N 1
ATOM 1521 C CA . ASN A 1 187 ? 18.797 -5.762 17.031 1 89.75 187 ASN A CA 1
ATOM 1522 C C . ASN A 1 187 ? 17.422 -5.207 16.641 1 89.75 187 ASN A C 1
ATOM 1524 O O . ASN A 1 187 ? 16.422 -5.918 16.703 1 89.75 187 ASN A O 1
ATOM 1528 N N . ALA A 1 188 ? 17.453 -3.951 16.234 1 91.88 188 ALA A N 1
ATOM 1529 C CA . ALA A 1 188 ? 16.203 -3.258 15.969 1 91.88 188 ALA A CA 1
ATOM 1530 C C . ALA A 1 188 ? 15.586 -3.721 14.648 1 91.88 188 ALA A C 1
ATOM 1532 O O . ALA A 1 188 ? 16.312 -4.074 13.711 1 91.88 188 ALA A O 1
ATOM 1533 N N . THR A 1 189 ? 14.266 -3.668 14.539 1 90.81 189 THR A N 1
ATOM 1534 C CA . THR A 1 189 ? 13.539 -3.959 13.305 1 90.81 189 THR A CA 1
ATOM 1535 C C . THR A 1 189 ? 12.906 -2.691 12.742 1 90.81 189 THR A C 1
ATOM 1537 O O . THR A 1 189 ? 11.984 -2.764 11.93 1 90.81 189 THR A O 1
ATOM 1540 N N . ASN A 1 190 ? 13.25 -1.59 13.234 1 91.88 190 ASN A N 1
ATOM 1541 C CA . ASN A 1 190 ? 12.898 -0.255 12.758 1 91.88 190 ASN A CA 1
ATOM 1542 C C . ASN A 1 190 ? 14.102 0.681 12.773 1 91.88 190 ASN A C 1
ATOM 1544 O O . ASN A 1 190 ? 15.062 0.451 13.516 1 91.88 190 ASN A O 1
ATOM 1548 N N . ASN A 1 191 ? 14.078 1.603 11.953 1 91.38 191 ASN A N 1
ATOM 1549 C CA . ASN A 1 191 ? 15.148 2.582 11.844 1 91.38 191 ASN A CA 1
ATOM 1550 C C . ASN A 1 191 ? 14.688 3.838 11.109 1 91.38 191 ASN A C 1
ATOM 1552 O O . ASN A 1 191 ? 14.461 3.807 9.898 1 91.38 191 ASN A O 1
ATOM 1556 N N . VAL A 1 192 ? 14.625 4.91 11.875 1 91.88 192 VAL A N 1
ATOM 1557 C CA . VAL A 1 192 ? 14.055 6.129 11.32 1 91.88 192 VAL A CA 1
ATOM 1558 C C . VAL A 1 192 ? 15.133 7.203 11.211 1 91.88 192 VAL A C 1
ATOM 1560 O O . VAL A 1 192 ? 15.844 7.477 12.18 1 91.88 192 VAL A O 1
ATOM 1563 N N . PHE A 1 193 ? 15.234 7.789 10.062 1 90.5 193 PHE A N 1
ATOM 1564 C CA . PHE A 1 193 ? 16.172 8.891 9.836 1 90.5 193 PHE A CA 1
ATOM 1565 C C . PHE A 1 193 ? 15.789 10.102 10.688 1 90.5 193 PHE A C 1
ATOM 1567 O O . PHE A 1 193 ? 14.617 10.453 10.781 1 90.5 193 PHE A O 1
ATOM 1574 N N . VAL A 1 194 ? 16.812 10.688 11.305 1 91.88 194 VAL A N 1
ATOM 1575 C CA . VAL A 1 194 ? 16.562 11.867 12.117 1 91.88 194 VAL A CA 1
ATOM 1576 C C . VAL A 1 194 ? 16.672 13.125 11.258 1 91.88 194 VAL A C 1
ATOM 1578 O O . VAL A 1 194 ? 17.766 13.453 10.773 1 91.88 194 VAL A O 1
ATOM 1581 N N . VAL A 1 195 ? 15.609 13.789 11.062 1 91.31 195 VAL A N 1
ATOM 1582 C CA . VAL A 1 195 ? 15.594 15.039 10.297 1 91.31 195 VAL A CA 1
ATOM 1583 C C . VAL A 1 195 ? 16.25 16.156 11.109 1 91.31 195 VAL A C 1
ATOM 1585 O O . VAL A 1 195 ? 15.836 16.438 12.242 1 91.31 195 VAL A O 1
ATOM 1588 N N . VAL A 1 196 ? 17.312 16.672 10.492 1 89.25 196 VAL A N 1
ATOM 1589 C CA . VAL A 1 196 ? 18.016 17.781 11.133 1 89.25 196 VAL A CA 1
ATOM 1590 C C . VAL A 1 196 ? 17.797 19.062 10.336 1 89.25 196 VAL A C 1
ATOM 1592 O O . VAL A 1 196 ? 18.125 19.141 9.148 1 89.25 196 VAL A O 1
ATOM 1595 N N . GLY A 1 197 ? 16.906 19.875 10.695 1 77.44 197 GLY A N 1
ATOM 1596 C CA . GLY A 1 197 ? 16.625 21.109 9.984 1 77.44 197 GLY A CA 1
ATOM 1597 C C . GLY A 1 197 ? 17.828 22.031 9.898 1 77.44 197 GLY A C 1
ATOM 1598 O O . GLY A 1 197 ? 18.75 21.938 10.703 1 77.44 197 GLY A O 1
ATOM 1599 N N . LYS A 1 198 ? 17.953 22.688 8.672 1 73.81 198 LYS A N 1
ATOM 1600 C CA . LYS A 1 198 ? 18.984 23.703 8.508 1 73.81 198 LYS A CA 1
ATOM 1601 C C . LYS A 1 198 ? 18.609 24.984 9.25 1 73.81 198 LYS A C 1
ATOM 1603 O O . LYS A 1 198 ? 17.547 25.562 9 1 73.81 198 LYS A O 1
ATOM 1608 N N . GLU A 1 199 ? 19.328 25.219 10.297 1 70.12 199 GLU A N 1
ATOM 1609 C CA . GLU A 1 199 ? 19.031 26.438 11.062 1 70.12 199 GLU A CA 1
ATOM 1610 C C . GLU A 1 199 ? 19.203 27.688 10.203 1 70.12 199 GLU A C 1
ATOM 1612 O O . GLU A 1 199 ? 20.188 27.812 9.469 1 70.12 199 GLU A O 1
ATOM 1617 N N . ARG A 1 200 ? 18.156 28.438 10.109 1 72.69 200 ARG A N 1
ATOM 1618 C CA . ARG A 1 200 ? 18.234 29.719 9.43 1 72.69 200 ARG A CA 1
ATOM 1619 C C . ARG A 1 200 ? 19.078 30.719 10.219 1 72.69 200 ARG A C 1
ATOM 1621 O O . ARG A 1 200 ? 18.938 30.828 11.438 1 72.69 200 ARG A O 1
ATOM 1628 N N . LYS A 1 201 ? 20.203 31.203 9.492 1 61.16 201 LYS A N 1
ATOM 1629 C CA . LYS A 1 201 ? 20.984 32.281 10.094 1 61.16 201 LYS A CA 1
ATOM 1630 C C . LYS A 1 201 ? 20.125 33.5 10.398 1 61.16 201 LYS A C 1
ATOM 1632 O O . LYS A 1 201 ? 19.453 34.031 9.508 1 61.16 201 LYS A O 1
ATOM 1637 N N . GLN A 1 202 ? 19.438 33.5 11.648 1 54.62 202 GLN A N 1
ATOM 1638 C CA . GLN A 1 202 ? 18.594 34.625 12.031 1 54.62 202 GLN A CA 1
ATOM 1639 C C . GLN A 1 202 ? 19.297 35.969 11.773 1 54.62 202 GLN A C 1
ATOM 1641 O O . GLN A 1 202 ? 20.422 36.188 12.227 1 54.62 202 GLN A O 1
ATOM 1646 N N . GLU A 1 203 ? 18.969 36.562 10.742 1 51 203 GLU A N 1
ATOM 1647 C CA . GLU A 1 203 ? 19.438 37.938 10.688 1 51 203 GLU A CA 1
ATOM 1648 C C . GLU A 1 203 ? 18.766 38.781 11.758 1 51 203 GLU A C 1
ATOM 1650 O O . GLU A 1 203 ? 17.547 38.75 11.914 1 51 203 GLU A O 1
ATOM 1655 N N . THR A 1 204 ? 19.344 39.031 12.852 1 47.19 204 THR A N 1
ATOM 1656 C CA . THR A 1 204 ? 18.969 39.719 14.07 1 47.19 204 THR A CA 1
ATOM 1657 C C . THR A 1 204 ? 18.438 41.125 13.742 1 47.19 204 THR A C 1
ATOM 1659 O O . THR A 1 204 ? 18.297 41.969 14.633 1 47.19 204 THR A O 1
ATOM 1662 N N . THR A 1 205 ? 18.266 41.5 12.625 1 48.88 205 THR A N 1
ATOM 1663 C CA . THR A 1 205 ? 17.875 42.906 12.695 1 48.88 205 THR A CA 1
ATOM 1664 C C . THR A 1 205 ? 16.375 43.031 12.984 1 48.88 205 THR A C 1
ATOM 1666 O O . THR A 1 205 ? 15.57 42.25 12.477 1 48.88 205 THR A O 1
ATOM 1669 N N . ASN A 1 206 ? 15.961 43.719 14.109 1 51.28 206 ASN A N 1
ATOM 1670 C CA . ASN A 1 206 ? 14.648 44.062 14.664 1 51.28 206 ASN A CA 1
ATOM 1671 C C . ASN A 1 206 ? 13.586 44.156 13.57 1 51.28 206 ASN A C 1
ATOM 1673 O O . ASN A 1 206 ? 12.422 43.812 13.805 1 51.28 206 ASN A O 1
ATOM 1677 N N . ASN A 1 207 ? 13.875 44.75 12.414 1 55.94 207 ASN A N 1
ATOM 1678 C CA . ASN A 1 207 ? 12.914 45.062 11.367 1 55.94 207 ASN A CA 1
ATOM 1679 C C . ASN A 1 207 ? 12.977 44.031 10.227 1 55.94 207 ASN A C 1
ATOM 1681 O O . ASN A 1 207 ? 12.586 44.344 9.102 1 55.94 207 ASN A O 1
ATOM 1685 N N . SER A 1 208 ? 13.367 42.812 10.664 1 71.75 208 SER A N 1
ATOM 1686 C CA . SER A 1 208 ? 13.57 41.875 9.562 1 71.75 208 SER A CA 1
ATOM 1687 C C . SER A 1 208 ? 12.281 41.125 9.227 1 71.75 208 SER A C 1
ATOM 1689 O O . SER A 1 208 ? 11.406 40.969 10.086 1 71.75 208 SER A O 1
ATOM 1691 N N . GLU A 1 209 ? 12 41 8.016 1 85.5 209 GLU A N 1
ATOM 1692 C CA . GLU A 1 209 ? 10.852 40.25 7.48 1 85.5 209 GLU A CA 1
ATOM 1693 C C . GLU A 1 209 ? 10.75 38.875 8.078 1 85.5 209 GLU A C 1
ATOM 1695 O O . GLU A 1 209 ? 11.719 38.094 8.062 1 85.5 209 GLU A O 1
ATOM 1700 N N . LEU A 1 210 ? 9.617 38.719 8.789 1 92.94 210 LEU A N 1
ATOM 1701 C CA . LEU A 1 210 ? 9.344 37.375 9.359 1 92.94 210 LEU A CA 1
ATOM 1702 C C . LEU A 1 210 ? 9.016 36.375 8.266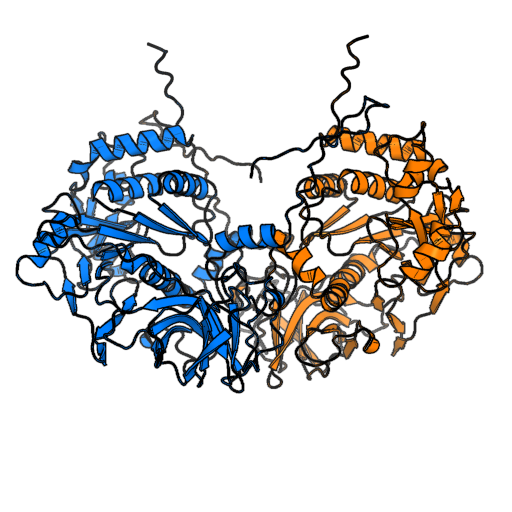 1 92.94 210 LEU A C 1
ATOM 1704 O O . LEU A 1 210 ? 8.445 36.719 7.234 1 92.94 210 LEU A O 1
ATOM 1708 N N . LYS A 1 211 ? 9.414 35.156 8.516 1 94.81 211 LYS A N 1
ATOM 1709 C CA . LYS A 1 211 ? 9.172 34.094 7.562 1 94.81 211 LYS A CA 1
ATOM 1710 C C . LYS A 1 211 ? 8.023 33.188 8.031 1 94.81 211 LYS A C 1
ATOM 1712 O O . LYS A 1 211 ? 7.914 32.875 9.219 1 94.81 211 LYS A O 1
ATOM 1717 N N . PHE A 1 212 ? 7.176 32.875 7.043 1 97.31 212 PHE A N 1
ATOM 1718 C CA . PHE A 1 212 ? 5.977 32.094 7.355 1 97.31 212 PHE A CA 1
ATOM 1719 C C . PHE A 1 212 ? 5.883 30.875 6.469 1 97.31 212 PHE A C 1
ATOM 1721 O O . PHE A 1 212 ? 6.191 30.922 5.277 1 97.31 212 PHE A O 1
ATOM 1728 N N . ALA A 1 213 ? 5.504 29.734 7.062 1 97.56 213 ALA A N 1
ATOM 1729 C CA . ALA A 1 213 ? 5.113 28.547 6.297 1 97.56 213 ALA A CA 1
ATOM 1730 C C . ALA A 1 213 ? 3.693 28.109 6.652 1 97.56 213 ALA A C 1
ATOM 1732 O O . ALA A 1 213 ? 3.244 28.297 7.785 1 97.56 213 ALA A O 1
ATOM 1733 N N . VAL A 1 214 ? 3.018 27.641 5.676 1 98.5 214 VAL A N 1
ATOM 1734 C CA . VAL A 1 214 ? 1.68 27.094 5.875 1 98.5 214 VAL A CA 1
ATOM 1735 C C . VAL A 1 214 ? 1.707 25.578 5.707 1 98.5 214 VAL A C 1
ATOM 1737 O O . VAL A 1 214 ? 2.311 25.062 4.762 1 98.5 214 VAL A O 1
ATOM 1740 N N . CYS A 1 215 ? 1.149 24.875 6.688 1 97.62 215 CYS A N 1
ATOM 1741 C CA . CYS A 1 215 ? 1.013 23.422 6.625 1 97.62 215 CYS A CA 1
ATOM 1742 C C . CYS A 1 215 ? -0.441 23.016 6.41 1 97.62 215 CYS A C 1
ATOM 1744 O O . CYS A 1 215 ? -1.328 23.453 7.141 1 97.62 215 CYS A O 1
ATOM 1746 N N . VAL A 1 216 ? -0.582 22.219 5.395 1 96.62 216 VAL A N 1
ATOM 1747 C CA . VAL A 1 216 ? -1.914 21.719 5.074 1 96.62 216 VAL A CA 1
ATOM 1748 C C . VAL A 1 216 ? -2.014 20.234 5.441 1 96.62 216 VAL A C 1
ATOM 1750 O O . VAL A 1 216 ? -1.068 19.469 5.227 1 96.62 216 VAL A O 1
ATOM 1753 N N . LYS A 1 217 ? -3.113 19.891 6.051 1 92.38 217 LYS A N 1
ATOM 1754 C CA . LYS A 1 217 ? -3.354 18.5 6.414 1 92.38 217 LYS A CA 1
ATOM 1755 C C . LYS A 1 217 ? -3.357 17.594 5.18 1 92.38 217 LYS A C 1
ATOM 1757 O O . LYS A 1 217 ? -3.143 18.078 4.062 1 92.38 217 LYS A O 1
ATOM 1762 N N . GLY A 1 218 ? -3.562 16.297 5.43 1 93.12 218 GLY A N 1
ATOM 1763 C CA . GLY A 1 218 ? -3.658 15.391 4.297 1 93.12 218 GLY A CA 1
ATOM 1764 C C . GLY A 1 218 ? -4.77 15.758 3.334 1 93.12 218 GLY A C 1
ATOM 1765 O O . GLY A 1 218 ? -5.945 15.742 3.701 1 93.12 218 GLY A O 1
ATOM 1766 N N . LEU A 1 219 ? -4.371 16.094 2.088 1 93.81 219 LEU A N 1
ATOM 1767 C CA . LEU A 1 219 ? -5.344 16.422 1.053 1 93.81 219 LEU A CA 1
ATOM 1768 C C . LEU A 1 219 ? -6.117 15.188 0.616 1 93.81 219 LEU A C 1
ATOM 1770 O O . LEU A 1 219 ? -5.516 14.188 0.211 1 93.81 219 LEU A O 1
ATOM 1774 N N . ASN A 1 220 ? -7.426 15.266 0.797 1 90.06 220 ASN A N 1
ATOM 1775 C CA . ASN A 1 220 ? -8.281 14.109 0.522 1 90.06 220 ASN A CA 1
ATOM 1776 C C . ASN A 1 220 ? -9.461 14.484 -0.368 1 90.06 220 ASN A C 1
ATOM 1778 O O . ASN A 1 220 ? -10.609 14.477 0.082 1 90.06 220 ASN A O 1
ATOM 1782 N N . PHE A 1 221 ? -9.164 14.75 -1.665 1 86.38 221 PHE A N 1
ATOM 1783 C CA . PHE A 1 221 ? -10.172 15.117 -2.646 1 86.38 221 PHE A CA 1
ATOM 1784 C C . PHE A 1 221 ? -10.016 14.297 -3.922 1 86.38 221 PHE A C 1
ATOM 1786 O O . PHE A 1 221 ? -9.945 14.859 -5.02 1 86.38 221 PHE A O 1
ATOM 1793 N N . TYR A 1 222 ? -10.18 13.062 -3.723 1 82.88 222 TYR A N 1
ATOM 1794 C CA . TYR A 1 222 ? -9.867 12.18 -4.84 1 82.88 222 TYR A CA 1
ATOM 1795 C C . TYR A 1 222 ? -10.859 12.375 -5.984 1 82.88 222 TYR A C 1
ATOM 1797 O O . TYR A 1 222 ? -10.484 12.312 -7.156 1 82.88 222 TYR A O 1
ATOM 1805 N N . PHE A 1 223 ? -12.125 12.625 -5.652 1 80.25 223 PHE A N 1
ATOM 1806 C CA . PHE A 1 223 ? -13.156 12.711 -6.688 1 80.25 223 PHE A CA 1
ATOM 1807 C C . PHE A 1 223 ? -13.539 14.164 -6.945 1 80.25 223 PHE A C 1
ATOM 1809 O O . PHE A 1 223 ? -14.43 14.445 -7.754 1 80.25 223 PHE A O 1
ATOM 1816 N N . GLU A 1 224 ? -12.922 15.07 -6.23 1 83.44 224 GLU A N 1
ATOM 1817 C CA . GLU A 1 224 ? -13.234 16.484 -6.379 1 83.44 224 GLU A CA 1
ATOM 1818 C C . GLU A 1 224 ? -12.031 17.266 -6.914 1 83.44 224 GLU A C 1
ATOM 1820 O O . GLU A 1 224 ? -10.953 17.25 -6.309 1 83.44 224 GLU A O 1
ATOM 1825 N N . ASP A 1 225 ? -12.312 17.875 -8.008 1 88.31 225 ASP A N 1
ATOM 1826 C CA . ASP A 1 225 ? -11.266 18.719 -8.594 1 88.31 225 ASP A CA 1
ATOM 1827 C C . ASP A 1 225 ? -11.289 20.125 -7.984 1 88.31 225 ASP A C 1
ATOM 1829 O O . ASP A 1 225 ? -12.039 20.984 -8.438 1 88.31 225 ASP A O 1
ATOM 1833 N N . VAL A 1 226 ? -10.398 20.391 -7.086 1 91.56 226 VAL A N 1
ATOM 1834 C CA . VAL A 1 226 ? -10.328 21.688 -6.426 1 91.56 226 VAL A CA 1
ATOM 1835 C C . VAL A 1 226 ? -9.141 22.469 -6.965 1 91.56 226 VAL A C 1
ATOM 1837 O O . VAL A 1 226 ? -8.602 23.344 -6.277 1 91.56 226 VAL A O 1
ATOM 1840 N N . SER A 1 227 ? -8.711 22.156 -8.141 1 93.06 227 SER A N 1
ATOM 1841 C CA . SER A 1 227 ? -7.48 22.703 -8.703 1 93.06 227 SER A CA 1
ATOM 1842 C C . SER A 1 227 ? -7.547 24.219 -8.82 1 93.06 227 SER A C 1
ATOM 1844 O O . SER A 1 227 ? -6.633 24.922 -8.375 1 93.06 227 SER A O 1
ATOM 1846 N N . VAL A 1 228 ? -8.641 24.781 -9.297 1 92.38 228 VAL A N 1
ATOM 1847 C CA . VAL A 1 228 ? -8.773 26.219 -9.523 1 92.38 228 VAL A CA 1
ATOM 1848 C C . VAL A 1 228 ? -8.789 26.953 -8.188 1 92.38 228 VAL A C 1
ATOM 1850 O O . VAL A 1 228 ? -8.117 27.969 -8.023 1 92.38 228 VAL A O 1
ATOM 1853 N N . ARG A 1 229 ? -9.516 26.438 -7.258 1 93.69 229 ARG A N 1
ATOM 1854 C CA . ARG A 1 229 ? -9.57 27.016 -5.918 1 93.69 229 ARG A CA 1
ATOM 1855 C C . ARG A 1 229 ? -8.203 26.984 -5.254 1 93.69 229 ARG A C 1
ATOM 1857 O O . ARG A 1 229 ? -7.828 27.922 -4.539 1 93.69 229 ARG A O 1
ATOM 1864 N N . LEU A 1 230 ? -7.551 25.875 -5.488 1 96.69 230 LEU A N 1
ATOM 1865 C CA . LEU A 1 230 ? -6.223 25.734 -4.906 1 96.69 230 LEU A CA 1
ATOM 1866 C C . LEU A 1 230 ? -5.266 26.781 -5.453 1 96.69 230 LEU A C 1
ATOM 1868 O O . LEU A 1 230 ? -4.473 27.359 -4.703 1 96.69 230 LEU A O 1
ATOM 1872 N N . ILE A 1 231 ? -5.324 27.094 -6.734 1 97.62 231 ILE A N 1
ATOM 1873 C CA . ILE A 1 231 ? -4.465 28.094 -7.352 1 97.62 231 ILE A CA 1
ATOM 1874 C C . ILE A 1 231 ? -4.754 29.469 -6.738 1 97.62 231 ILE A C 1
ATOM 1876 O O . ILE A 1 231 ? -3.832 30.188 -6.344 1 97.62 231 ILE A O 1
ATOM 1880 N N . GLU A 1 232 ? -6.012 29.844 -6.652 1 97.12 232 GLU A N 1
ATOM 1881 C CA . GLU A 1 232 ? -6.398 31.109 -6.027 1 97.12 232 GLU A CA 1
ATOM 1882 C C . GLU A 1 232 ? -5.859 31.203 -4.605 1 97.12 232 GLU A C 1
ATOM 1884 O O . GLU A 1 232 ? -5.297 32.219 -4.215 1 97.12 232 GLU A O 1
ATOM 1889 N N . TRP A 1 233 ? -6.031 30.141 -3.883 1 98.31 233 TRP A N 1
ATOM 1890 C CA . TRP A 1 233 ? -5.629 30.094 -2.48 1 98.31 233 TRP A CA 1
ATOM 1891 C C . TRP A 1 233 ? -4.121 30.266 -2.344 1 98.31 233 TRP A C 1
ATOM 1893 O O . TRP A 1 233 ? -3.648 31.031 -1.512 1 98.31 233 TRP A O 1
ATOM 1903 N N . LEU A 1 234 ? -3.363 29.578 -3.145 1 98.62 234 LEU A N 1
ATOM 1904 C CA . LEU A 1 234 ? -1.908 29.656 -3.111 1 98.62 234 LEU A CA 1
ATOM 1905 C C . LEU A 1 234 ? -1.43 31.062 -3.479 1 98.62 234 LEU A C 1
ATOM 1907 O O . LEU A 1 234 ? -0.513 31.594 -2.85 1 98.62 234 LEU A O 1
ATOM 1911 N N . GLU A 1 235 ? -2.041 31.672 -4.457 1 98.5 235 GLU A N 1
ATOM 1912 C CA . GLU A 1 235 ? -1.627 33 -4.879 1 98.5 235 GLU A CA 1
ATOM 1913 C C . GLU A 1 235 ? -1.983 34.062 -3.83 1 98.5 235 GLU A C 1
ATOM 1915 O O . GLU A 1 235 ? -1.263 35.031 -3.658 1 98.5 235 GLU A O 1
ATOM 1920 N N . LEU A 1 236 ? -3.072 33.844 -3.152 1 98.31 236 LEU A N 1
ATOM 1921 C CA . LEU A 1 236 ? -3.408 34.719 -2.039 1 98.31 236 LEU A CA 1
ATOM 1922 C C . LEU A 1 236 ? -2.365 34.625 -0.931 1 98.31 236 LEU A C 1
ATOM 1924 O O . LEU A 1 236 ? -1.935 35.625 -0.381 1 98.31 236 LEU A O 1
ATOM 1928 N N . LEU A 1 237 ? -1.975 33.406 -0.603 1 98.56 237 LEU A N 1
ATOM 1929 C CA . LEU A 1 237 ? -0.945 33.188 0.412 1 98.56 237 LEU A CA 1
ATOM 1930 C C . LEU A 1 237 ? 0.352 33.906 0.014 1 98.56 237 LEU A C 1
ATOM 1932 O O . LEU A 1 237 ? 1.009 34.531 0.851 1 98.56 237 LEU A O 1
ATOM 1936 N N . ARG A 1 238 ? 0.657 33.781 -1.223 1 97.62 238 ARG A N 1
ATOM 1937 C CA . ARG A 1 238 ? 1.847 34.469 -1.714 1 97.62 238 ARG A CA 1
ATOM 1938 C C . ARG A 1 238 ? 1.727 36 -1.524 1 97.62 238 ARG A C 1
ATOM 1940 O O . ARG A 1 238 ? 2.689 36.656 -1.128 1 97.62 238 ARG A O 1
ATOM 1947 N N . ALA A 1 239 ? 0.607 36.469 -1.868 1 97.56 239 ALA A N 1
ATOM 1948 C CA . ALA A 1 239 ? 0.368 37.906 -1.734 1 97.56 239 ALA A CA 1
ATOM 1949 C C . ALA A 1 239 ? 0.495 38.344 -0.281 1 97.56 239 ALA A C 1
ATOM 1951 O O . ALA A 1 239 ? 0.892 39.469 -0.004 1 97.56 239 ALA A O 1
ATOM 1952 N N . PHE A 1 240 ? 0.209 37.469 0.67 1 97.81 240 PHE A N 1
ATOM 1953 C CA . PHE A 1 240 ? 0.276 37.781 2.092 1 97.81 240 PHE A CA 1
ATOM 1954 C C . PHE A 1 240 ? 1.705 37.656 2.607 1 97.81 240 PHE A C 1
ATOM 1956 O O . PHE A 1 240 ? 1.98 37.969 3.77 1 97.81 240 PHE A O 1
ATOM 1963 N N . GLY A 1 241 ? 2.559 37.156 1.805 1 97 241 GLY A N 1
ATOM 1964 C CA . GLY A 1 241 ? 3.961 37.094 2.182 1 97 241 GLY A CA 1
ATOM 1965 C C . GLY A 1 241 ? 4.348 35.719 2.73 1 97 241 GLY A C 1
ATOM 1966 O O . GLY A 1 241 ? 5.355 35.594 3.426 1 97 241 GLY A O 1
ATOM 1967 N N . VAL A 1 242 ? 3.607 34.719 2.428 1 97.94 242 VAL A N 1
ATOM 1968 C CA . VAL A 1 242 ? 3.951 33.375 2.848 1 97.94 242 VAL A CA 1
ATOM 1969 C C . VAL A 1 242 ? 5.141 32.875 2.035 1 97.94 242 VAL A C 1
ATOM 1971 O O . VAL A 1 242 ? 5.203 33.062 0.82 1 97.94 242 VAL A O 1
ATOM 1974 N N . ASP A 1 243 ? 6.051 32.188 2.727 1 97.12 243 ASP A N 1
ATOM 1975 C CA . ASP A 1 243 ? 7.293 31.781 2.086 1 97.12 243 ASP A CA 1
ATOM 1976 C C . ASP A 1 243 ? 7.148 30.391 1.477 1 97.12 243 ASP A C 1
ATOM 1978 O O . ASP A 1 243 ? 7.719 30.109 0.42 1 97.12 243 ASP A O 1
ATOM 1982 N N . LYS A 1 244 ? 6.434 29.562 2.152 1 97.69 244 LYS A N 1
ATOM 1983 C CA . LYS A 1 244 ? 6.359 28.172 1.725 1 97.69 244 LYS A CA 1
ATOM 1984 C C . LYS A 1 244 ? 5.055 27.531 2.186 1 97.69 244 LYS A C 1
ATOM 1986 O O . LYS A 1 244 ? 4.52 27.875 3.238 1 97.69 244 LYS A O 1
ATOM 1991 N N . VAL A 1 245 ? 4.547 26.625 1.333 1 98.38 245 VAL A N 1
ATOM 1992 C CA . VAL A 1 245 ? 3.387 25.812 1.691 1 98.38 245 VAL A CA 1
ATOM 1993 C C . VAL A 1 245 ? 3.762 24.344 1.66 1 98.38 245 VAL A C 1
ATOM 1995 O O . VAL A 1 245 ? 4.336 23.859 0.681 1 98.38 245 VAL A O 1
ATOM 1998 N N . PHE A 1 246 ? 3.502 23.672 2.74 1 97 246 PHE A N 1
ATOM 1999 C CA . PHE A 1 246 ? 3.74 22.234 2.828 1 97 246 PHE A CA 1
ATOM 2000 C C . PHE A 1 246 ? 2.424 21.469 2.814 1 97 246 PHE A C 1
ATOM 2002 O O . PHE A 1 246 ? 1.527 21.75 3.611 1 97 246 PHE A O 1
ATOM 2009 N N . ALA A 1 247 ? 2.326 20.562 1.874 1 96.12 247 ALA A N 1
ATOM 2010 C CA . ALA A 1 247 ? 1.104 19.766 1.736 1 96.12 247 ALA A CA 1
ATOM 2011 C C . ALA A 1 247 ? 1.402 18.281 1.817 1 96.12 247 ALA A C 1
ATOM 2013 O O . ALA A 1 247 ? 2.535 17.859 1.585 1 96.12 247 ALA A O 1
ATOM 2014 N N . TYR A 1 248 ? 0.42 17.531 2.225 1 94.5 248 TYR A N 1
ATOM 2015 C CA . TYR A 1 248 ? 0.49 16.078 2.279 1 94.5 248 TYR A CA 1
ATOM 2016 C C . TYR A 1 248 ? -0.531 15.445 1.34 1 94.5 248 TYR A C 1
ATOM 2018 O O . TYR A 1 248 ? -1.721 15.766 1.401 1 94.5 248 TYR A O 1
ATOM 2026 N N . ASP A 1 249 ? -0.043 14.586 0.506 1 92.56 249 ASP A N 1
ATOM 2027 C CA . ASP A 1 249 ? -0.909 13.922 -0.464 1 92.56 249 ASP A CA 1
ATOM 2028 C C . ASP A 1 249 ? -1.465 12.617 0.098 1 92.56 249 ASP A C 1
ATOM 2030 O O . ASP A 1 249 ? -0.761 11.609 0.145 1 92.56 249 ASP A O 1
ATOM 2034 N N . LEU A 1 250 ? -2.693 12.625 0.461 1 92.19 250 LEU A N 1
ATOM 2035 C CA . LEU A 1 250 ? -3.379 11.422 0.932 1 92.19 250 LEU A CA 1
ATOM 2036 C C . LEU A 1 250 ? -4.18 10.781 -0.194 1 92.19 250 LEU A C 1
ATOM 2038 O O . LEU A 1 250 ? -4.027 9.586 -0.465 1 92.19 250 LEU A O 1
ATOM 2042 N N . ALA A 1 251 ? -5.039 11.539 -0.861 1 89.88 251 ALA A N 1
ATOM 2043 C CA . ALA A 1 251 ? -5.855 11.109 -1.992 1 89.88 251 ALA A CA 1
ATOM 2044 C C . ALA A 1 251 ? -6.344 12.312 -2.803 1 89.88 251 ALA A C 1
ATOM 2046 O O . ALA A 1 251 ? -7.43 12.836 -2.549 1 89.88 251 ALA A O 1
ATOM 2047 N N . VAL A 1 252 ? -5.578 12.633 -3.811 1 89.94 252 VAL A N 1
ATOM 2048 C CA . VAL A 1 252 ? -5.93 13.875 -4.496 1 89.94 252 VAL A CA 1
ATOM 2049 C C . VAL A 1 252 ? -6.273 13.578 -5.953 1 89.94 252 VAL A C 1
ATOM 2051 O O . VAL A 1 252 ? -5.793 12.594 -6.523 1 89.94 252 VAL A O 1
ATOM 2054 N N . HIS A 1 253 ? -7.062 14.438 -6.5 1 87.25 253 HIS A N 1
ATOM 2055 C CA . HIS A 1 253 ? -7.41 14.406 -7.918 1 87.25 253 HIS A CA 1
ATOM 2056 C C . HIS A 1 253 ? -6.191 14.688 -8.789 1 87.25 253 HIS A C 1
ATOM 2058 O O . HIS A 1 253 ? -5.336 15.492 -8.422 1 87.25 253 HIS A O 1
ATOM 2064 N N . PRO A 1 254 ? -6.125 14.109 -10.008 1 86.81 254 PRO A N 1
ATOM 2065 C CA . PRO A 1 254 ? -4.969 14.297 -10.883 1 86.81 254 PRO A CA 1
ATOM 2066 C C . PRO A 1 254 ? -4.723 15.766 -11.227 1 86.81 254 PRO A C 1
ATOM 2068 O O . PRO A 1 254 ? -3.57 16.188 -11.328 1 86.81 254 PRO A O 1
ATOM 2071 N N . ASN A 1 255 ? -5.766 16.516 -11.367 1 90.5 255 ASN A N 1
ATOM 2072 C CA . ASN A 1 255 ? -5.598 17.938 -11.664 1 90.5 255 ASN A CA 1
ATOM 2073 C C . ASN A 1 255 ? -4.945 18.688 -10.508 1 90.5 255 ASN A C 1
ATOM 2075 O O . ASN A 1 255 ? -4.184 19.625 -10.719 1 90.5 255 ASN A O 1
ATOM 2079 N N . VAL A 1 256 ? -5.305 18.297 -9.375 1 93.88 256 VAL A N 1
ATOM 2080 C CA . VAL A 1 256 ? -4.699 18.891 -8.188 1 93.88 256 VAL A CA 1
ATOM 2081 C C . VAL A 1 256 ? -3.215 18.547 -8.133 1 93.88 256 VAL A C 1
ATOM 2083 O O . VAL A 1 256 ? -2.381 19.391 -7.809 1 93.88 256 VAL A O 1
ATOM 2086 N N . THR A 1 257 ? -2.959 17.281 -8.469 1 93.38 257 THR A N 1
ATOM 2087 C CA . THR A 1 257 ? -1.564 16.859 -8.547 1 93.38 257 THR A CA 1
ATOM 2088 C C . THR A 1 257 ? -0.783 17.734 -9.523 1 93.38 257 THR A C 1
ATOM 2090 O O . THR A 1 257 ? 0.353 18.109 -9.242 1 93.38 257 THR A O 1
ATOM 2093 N N . LYS A 1 258 ? -1.366 18.016 -10.625 1 93.44 258 LYS A N 1
ATOM 2094 C CA . LYS A 1 258 ? -0.752 18.859 -11.641 1 93.44 258 LYS A CA 1
ATOM 2095 C C . LYS A 1 258 ? -0.446 20.25 -11.078 1 93.44 258 LYS A C 1
ATOM 2097 O O . LYS A 1 258 ? 0.641 20.781 -11.305 1 93.44 258 LYS A O 1
ATOM 2102 N N . VAL A 1 259 ? -1.326 20.797 -10.328 1 96.19 259 VAL A N 1
ATOM 2103 C CA . VAL A 1 259 ? -1.167 22.109 -9.734 1 96.19 259 VAL A CA 1
ATOM 2104 C C . VAL A 1 259 ? -0.057 22.078 -8.688 1 96.19 259 VAL A C 1
ATOM 2106 O O . VAL A 1 259 ? 0.817 22.953 -8.664 1 96.19 259 VAL A O 1
ATOM 2109 N N . LEU A 1 260 ? -0.126 21.125 -7.844 1 97.06 260 LEU A N 1
ATOM 2110 C CA . LEU A 1 260 ? 0.876 21 -6.789 1 97.06 260 LEU A CA 1
ATOM 2111 C C . LEU A 1 260 ? 2.275 20.875 -7.383 1 97.06 260 LEU A C 1
ATOM 2113 O O . LEU A 1 260 ? 3.221 21.484 -6.891 1 97.06 260 LEU A O 1
ATOM 2117 N N . ARG A 1 261 ? 2.406 20.125 -8.43 1 95.5 261 ARG A N 1
ATOM 2118 C CA . ARG A 1 261 ? 3.695 19.953 -9.094 1 95.5 261 ARG A CA 1
ATOM 2119 C C . ARG A 1 261 ? 4.191 21.281 -9.664 1 95.5 261 ARG A C 1
ATOM 2121 O O . ARG A 1 261 ? 5.387 21.578 -9.594 1 95.5 261 ARG A O 1
ATOM 2128 N N . TYR A 1 262 ? 3.338 22 -10.266 1 97.19 262 TYR A N 1
ATOM 2129 C CA . TYR A 1 262 ? 3.682 23.297 -10.828 1 97.19 262 TYR A CA 1
ATOM 2130 C C . TYR A 1 262 ? 4.277 24.203 -9.766 1 97.19 262 TYR A C 1
ATOM 2132 O O . TYR A 1 262 ? 5.332 24.812 -9.977 1 97.19 262 TYR A O 1
ATOM 2140 N N . TYR A 1 263 ? 3.65 24.312 -8.656 1 98.25 263 TYR A N 1
ATOM 2141 C CA . TYR A 1 263 ? 4.105 25.203 -7.602 1 98.25 263 TYR A CA 1
ATOM 2142 C C . TYR A 1 263 ? 5.32 24.625 -6.883 1 98.25 263 TYR A C 1
ATOM 2144 O O . TYR A 1 263 ? 6.105 25.375 -6.285 1 98.25 263 TYR A O 1
ATOM 2152 N N . GLU A 1 264 ? 5.391 23.297 -6.875 1 96.56 264 GLU A N 1
ATOM 2153 C CA . GLU A 1 264 ? 6.598 22.688 -6.332 1 96.56 264 GLU A CA 1
ATOM 2154 C C . GLU A 1 264 ? 7.824 23.062 -7.156 1 96.56 264 GLU A C 1
ATOM 2156 O O . GLU A 1 264 ? 8.898 23.312 -6.605 1 96.56 264 GLU A O 1
ATOM 2161 N N . ASN A 1 265 ? 7.652 23.141 -8.453 1 95.56 265 ASN A N 1
ATOM 2162 C CA . ASN A 1 265 ? 8.734 23.531 -9.352 1 95.56 265 ASN A CA 1
ATOM 2163 C C . ASN A 1 265 ? 9.156 24.984 -9.117 1 95.56 265 ASN A C 1
ATOM 2165 O O . ASN A 1 265 ? 10.281 25.359 -9.461 1 95.56 265 ASN A O 1
ATOM 2169 N N . GLN A 1 266 ? 8.289 25.719 -8.547 1 96.75 266 GLN A N 1
ATOM 2170 C CA . GLN A 1 266 ? 8.609 27.109 -8.211 1 96.75 266 GLN A CA 1
ATOM 2171 C C . GLN A 1 266 ? 9.164 27.219 -6.793 1 96.75 266 GLN A C 1
ATOM 2173 O O . GLN A 1 266 ? 9.383 28.328 -6.293 1 96.75 266 GLN A O 1
ATOM 2178 N N . ASN A 1 267 ? 9.219 26.125 -6.137 1 96.12 267 ASN A N 1
ATOM 2179 C CA . ASN A 1 267 ? 9.727 26.047 -4.77 1 96.12 267 ASN A CA 1
ATOM 2180 C C . ASN A 1 267 ? 8.82 26.781 -3.791 1 96.12 267 ASN A C 1
ATOM 2182 O O . ASN A 1 267 ? 9.289 27.359 -2.805 1 96.12 267 ASN A O 1
ATOM 2186 N N . PHE A 1 268 ? 7.621 26.812 -4.094 1 98.06 268 PHE A N 1
ATOM 2187 C CA . PHE A 1 268 ? 6.656 27.469 -3.211 1 98.06 268 PHE A CA 1
ATOM 2188 C C . PHE A 1 268 ? 5.852 26.422 -2.436 1 98.06 268 PHE A C 1
ATOM 2190 O O . PHE A 1 268 ? 5.422 26.688 -1.31 1 98.06 268 PHE A O 1
ATOM 2197 N N . VAL A 1 269 ? 5.652 25.312 -3.072 1 97.81 269 VAL A N 1
ATOM 2198 C CA . VAL A 1 269 ? 4.934 24.219 -2.43 1 97.81 269 VAL A CA 1
ATOM 2199 C C . VAL A 1 269 ? 5.848 23 -2.305 1 97.81 269 VAL A C 1
ATOM 2201 O O . VAL A 1 269 ? 6.746 22.797 -3.125 1 97.81 269 VAL A O 1
ATOM 2204 N N . HIS A 1 270 ? 5.723 22.312 -1.261 1 94.75 270 HIS A N 1
ATOM 2205 C CA . HIS A 1 270 ? 6.352 21.016 -1.08 1 94.75 270 HIS A CA 1
ATOM 2206 C C . HIS A 1 270 ? 5.324 19.953 -0.679 1 94.75 270 HIS A C 1
ATOM 2208 O O . HIS A 1 270 ? 4.555 20.156 0.265 1 94.75 270 HIS A O 1
ATOM 2214 N N . VAL A 1 271 ? 5.344 18.891 -1.473 1 93.44 271 VAL A N 1
ATOM 2215 C CA . VAL A 1 271 ? 4.328 17.875 -1.246 1 93.44 271 VAL A CA 1
ATOM 2216 C C . VAL A 1 271 ? 4.984 16.594 -0.735 1 93.44 271 VAL A C 1
ATOM 2218 O O . VAL A 1 271 ? 5.965 16.125 -1.311 1 93.44 271 VAL A O 1
ATOM 2221 N N . LEU A 1 272 ? 4.523 16.062 0.361 1 90 272 LEU A N 1
ATOM 2222 C CA . LEU A 1 272 ? 4.945 14.766 0.877 1 90 272 LEU A CA 1
ATOM 2223 C C . LEU A 1 272 ? 3.816 13.75 0.762 1 90 272 LEU A C 1
ATOM 2225 O O . LEU A 1 272 ? 2.643 14.094 0.924 1 90 272 LEU A O 1
ATOM 2229 N N . PRO A 1 273 ? 4.172 12.5 0.492 1 88.06 273 PRO A N 1
ATOM 2230 C CA . PRO A 1 273 ? 3.139 11.461 0.511 1 88.06 273 PRO A CA 1
ATOM 2231 C C . PRO A 1 273 ? 2.633 11.164 1.92 1 88.06 273 PRO A C 1
ATOM 2233 O O . PRO A 1 273 ? 3.375 11.312 2.893 1 88.06 273 PRO A O 1
ATOM 2236 N N . LEU A 1 274 ? 1.349 10.766 2.002 1 91.62 274 LEU A N 1
ATOM 2237 C CA . LEU A 1 274 ? 0.742 10.43 3.285 1 91.62 274 LEU A CA 1
ATOM 2238 C C . LEU A 1 274 ? -0.135 9.188 3.168 1 91.62 274 LEU A C 1
ATOM 2240 O O . LEU A 1 274 ? -0.854 9.023 2.182 1 91.62 274 LEU A O 1
ATOM 2244 N N . THR A 1 275 ? 0.025 8.258 4.039 1 89.56 275 THR A N 1
ATOM 2245 C CA . THR A 1 275 ? -0.87 7.117 4.215 1 89.56 275 THR A CA 1
ATOM 2246 C C . THR A 1 275 ? -1.32 7 5.668 1 89.56 275 THR A C 1
ATOM 2248 O O . THR A 1 275 ? -0.84 7.734 6.531 1 89.56 275 THR A O 1
ATOM 2251 N N . LEU A 1 276 ? -2.27 6.16 5.863 1 90.69 276 LEU A N 1
ATOM 2252 C CA . LEU A 1 276 ? -2.76 5.938 7.219 1 90.69 276 LEU A CA 1
ATOM 2253 C C . LEU A 1 276 ? -2.119 4.699 7.832 1 90.69 276 LEU A C 1
ATOM 2255 O O . LEU A 1 276 ? -1.83 3.73 7.125 1 90.69 276 LEU A O 1
ATOM 2259 N N . PRO A 1 277 ? -1.82 4.77 9.086 1 90.5 277 PRO A N 1
ATOM 2260 C CA . PRO A 1 277 ? -1.331 3.576 9.781 1 90.5 277 PRO A CA 1
ATOM 2261 C C . PRO A 1 277 ? -2.455 2.619 10.172 1 90.5 277 PRO A C 1
ATOM 2263 O O . PRO A 1 277 ? -3.633 2.955 10.031 1 90.5 277 PRO A O 1
ATOM 2266 N N . GLY A 1 278 ? -2.025 1.439 10.625 1 82.56 278 GLY A N 1
ATOM 2267 C CA . GLY A 1 278 ? -2.982 0.482 11.156 1 82.56 278 GLY A CA 1
ATOM 2268 C C . GLY A 1 278 ? -3.662 -0.342 10.078 1 82.56 278 GLY A C 1
ATOM 2269 O O . GLY A 1 278 ? -3.088 -0.577 9.016 1 82.56 278 GLY A O 1
ATOM 2270 N N . ASP A 1 279 ? -4.828 -0.829 10.445 1 67.88 279 ASP A N 1
ATOM 2271 C CA . ASP A 1 279 ? -5.504 -1.854 9.656 1 67.88 279 ASP A CA 1
ATOM 2272 C C . ASP A 1 279 ? -6.488 -1.228 8.672 1 67.88 279 ASP A C 1
ATOM 2274 O O . ASP A 1 279 ? -7.5 -1.839 8.32 1 67.88 279 ASP A O 1
ATOM 2278 N N . ARG A 1 280 ? -6.066 -0.091 8.219 1 68.56 280 ARG A N 1
ATOM 2279 C CA . ARG A 1 280 ? -6.977 0.613 7.32 1 68.56 280 ARG A CA 1
ATOM 2280 C C . ARG A 1 280 ? -6.539 0.465 5.867 1 68.56 280 ARG A C 1
ATOM 2282 O O . ARG A 1 280 ? -5.348 0.315 5.586 1 68.56 280 ARG A O 1
ATOM 2289 N N . LEU A 1 281 ? -7.613 0.428 5.098 1 69.62 281 LEU A N 1
ATOM 2290 C CA . LEU A 1 281 ? -7.328 0.334 3.67 1 69.62 281 LEU A CA 1
ATOM 2291 C C . LEU A 1 281 ? -6.859 1.677 3.119 1 69.62 281 LEU A C 1
ATOM 2293 O O . LEU A 1 281 ? -7.543 2.691 3.277 1 69.62 281 LEU A O 1
ATOM 2297 N N . ASN A 1 282 ? -5.629 1.778 2.764 1 78.94 282 ASN A N 1
ATOM 2298 C CA . ASN A 1 282 ? -5.082 3 2.186 1 78.94 282 ASN A CA 1
ATOM 2299 C C . ASN A 1 282 ? -5.371 3.092 0.689 1 78.94 282 ASN A C 1
ATOM 2301 O O . ASN A 1 282 ? -4.461 3.299 -0.113 1 78.94 282 ASN A O 1
ATOM 2305 N N . VAL A 1 283 ? -6.625 2.865 0.344 1 77.06 283 VAL A N 1
ATOM 2306 C CA . VAL A 1 283 ? -7.09 3.027 -1.029 1 77.06 283 VAL A CA 1
ATOM 2307 C C . VAL A 1 283 ? -7.633 4.438 -1.228 1 77.06 283 VAL A C 1
ATOM 2309 O O . VAL A 1 283 ? -8.578 4.848 -0.543 1 77.06 283 VAL A O 1
ATOM 2312 N N . LYS A 1 284 ? -7.121 5.117 -2.201 1 80.56 284 LYS A N 1
ATOM 2313 C CA . LYS A 1 284 ? -7.426 6.535 -2.389 1 80.56 284 LYS A CA 1
ATOM 2314 C C . LYS A 1 284 ? -8.914 6.75 -2.631 1 80.56 284 LYS A C 1
ATOM 2316 O O . LYS A 1 284 ? -9.523 7.645 -2.039 1 80.56 284 LYS A O 1
ATOM 2321 N N . SER A 1 285 ? -9.539 5.918 -3.418 1 78.12 285 SER A N 1
ATOM 2322 C CA . SER A 1 285 ? -10.938 6.117 -3.803 1 78.12 285 SER A CA 1
ATOM 2323 C C . SER A 1 285 ? -11.875 5.809 -2.646 1 78.12 285 SER A C 1
ATOM 2325 O O . SER A 1 285 ? -13.047 6.195 -2.674 1 78.12 285 SER A O 1
ATOM 2327 N N . LEU A 1 286 ? -11.406 5.184 -1.596 1 79.56 286 LEU A N 1
ATOM 2328 C CA . LEU A 1 286 ? -12.266 4.801 -0.483 1 79.56 286 LEU A CA 1
ATOM 2329 C C . LEU A 1 286 ? -11.977 5.652 0.749 1 79.56 286 LEU A C 1
ATOM 2331 O O . LEU A 1 286 ? -12.641 5.512 1.777 1 79.56 286 LEU A O 1
ATOM 2335 N N . MET A 1 287 ? -11.062 6.512 0.628 1 84.44 287 MET A N 1
ATOM 2336 C CA . MET A 1 287 ? -10.594 7.27 1.787 1 84.44 287 MET A CA 1
ATOM 2337 C C . MET A 1 287 ? -11.727 8.109 2.377 1 84.44 287 MET A C 1
ATOM 2339 O O . MET A 1 287 ? -11.922 8.125 3.592 1 84.44 287 MET A O 1
ATOM 2343 N N . ASN A 1 288 ? -12.406 8.734 1.529 1 81.25 288 ASN A N 1
ATOM 2344 C CA . ASN A 1 288 ? -13.508 9.57 2.008 1 81.25 288 ASN A CA 1
ATOM 2345 C C . ASN A 1 288 ? -14.57 8.734 2.713 1 81.25 288 ASN A C 1
ATOM 2347 O O . ASN A 1 288 ? -15.148 9.18 3.709 1 81.25 288 ASN A O 1
ATOM 2351 N N . PHE A 1 289 ? -14.867 7.59 2.164 1 79.62 289 PHE A N 1
ATOM 2352 C CA . PHE A 1 289 ? -15.82 6.68 2.787 1 79.62 289 PHE A CA 1
ATOM 2353 C C . PHE A 1 289 ? -15.367 6.293 4.188 1 79.62 289 PHE A C 1
ATOM 2355 O O . PHE A 1 289 ? -16.156 6.328 5.133 1 79.62 289 PHE A O 1
ATOM 2362 N N . TYR A 1 290 ? -14.18 6.016 4.297 1 82.12 290 TYR A N 1
ATOM 2363 C CA . TYR A 1 290 ? -13.625 5.602 5.582 1 82.12 290 TYR A CA 1
ATOM 2364 C C . TYR A 1 290 ? -13.695 6.742 6.594 1 82.12 290 TYR A C 1
ATOM 2366 O O . TYR A 1 290 ? -14.117 6.539 7.738 1 82.12 290 TYR A O 1
ATOM 2374 N N . PHE A 1 291 ? -13.344 7.875 6.176 1 86.81 291 PHE A N 1
ATOM 2375 C CA . PHE A 1 291 ? -13.289 9.016 7.086 1 86.81 291 PHE A CA 1
ATOM 2376 C C . PHE A 1 291 ? -14.688 9.43 7.52 1 86.81 291 PHE A C 1
ATOM 2378 O O . PHE A 1 291 ? -14.875 9.93 8.633 1 86.81 291 PHE A O 1
ATOM 2385 N N . LYS A 1 292 ? -15.609 9.242 6.641 1 83.25 292 LYS A N 1
ATOM 2386 C CA . LYS A 1 292 ? -17 9.539 6.996 1 83.25 292 LYS A CA 1
ATOM 2387 C C . LYS A 1 292 ? -17.469 8.648 8.141 1 83.25 292 LYS A C 1
ATOM 2389 O O . LYS A 1 292 ? -18.266 9.086 8.984 1 83.25 292 LYS A O 1
ATOM 2394 N N . HIS A 1 293 ? -16.938 7.504 8.195 1 83.81 293 HIS A N 1
ATOM 2395 C CA . HIS A 1 293 ? -17.406 6.535 9.18 1 83.81 293 HIS A CA 1
ATOM 2396 C C . HIS A 1 293 ? -16.469 6.48 10.383 1 83.81 293 HIS A C 1
ATOM 2398 O O . HIS A 1 293 ? -16.844 5.973 11.445 1 83.81 293 HIS A O 1
ATOM 2404 N N . LYS A 1 294 ? -15.289 6.898 10.203 1 87.88 294 LYS A N 1
ATOM 2405 C CA . LYS A 1 294 ? -14.312 6.934 11.289 1 87.88 294 LYS A CA 1
ATOM 2406 C C . LYS A 1 294 ? -13.781 8.352 11.508 1 87.88 294 LYS A C 1
ATOM 2408 O O . LYS A 1 294 ? -12.57 8.578 11.445 1 87.88 294 LYS A O 1
ATOM 2413 N N . LYS A 1 295 ? -14.664 9.172 11.93 1 88.31 295 LYS A N 1
ATOM 2414 C CA . LYS A 1 295 ? -14.391 10.602 12 1 88.31 295 LYS A CA 1
ATOM 2415 C C . LYS A 1 295 ? -13.352 10.914 13.078 1 88.31 295 LYS A C 1
ATOM 2417 O O . LYS A 1 295 ? -12.461 11.734 12.875 1 88.31 295 LYS A O 1
ATOM 2422 N N . ILE A 1 296 ? -13.469 10.297 14.211 1 91.81 296 ILE A N 1
ATOM 2423 C CA . ILE A 1 296 ? -12.562 10.578 15.312 1 91.81 296 ILE A CA 1
ATOM 2424 C C . ILE A 1 296 ? -11.148 10.117 14.953 1 91.81 296 ILE A C 1
ATOM 2426 O O . ILE A 1 296 ? -10.172 10.82 15.219 1 91.81 296 ILE A O 1
ATOM 2430 N N . PHE A 1 297 ? -11.07 8.984 14.344 1 91.75 297 PHE A N 1
ATOM 2431 C CA . PHE A 1 297 ? -9.766 8.508 13.906 1 91.75 297 PHE A CA 1
ATOM 2432 C C . PHE A 1 297 ? -9.156 9.469 12.883 1 91.75 297 PHE A C 1
ATOM 2434 O O . PHE A 1 297 ? -7.953 9.727 12.906 1 91.75 297 PHE A O 1
ATOM 2441 N N . LYS A 1 298 ? -9.984 9.883 12 1 91.69 298 LYS A N 1
ATOM 2442 C CA . LYS A 1 298 ? -9.508 10.867 11.023 1 91.69 298 LYS A CA 1
ATOM 2443 C C . LYS A 1 298 ? -8.836 12.047 11.719 1 91.69 298 LYS A C 1
ATOM 2445 O O . LYS A 1 298 ? -7.723 12.43 11.344 1 91.69 298 LYS A O 1
ATOM 2450 N N . ARG A 1 299 ? -9.492 12.547 12.688 1 92.75 299 ARG A N 1
ATOM 2451 C CA . ARG A 1 299 ? -8.977 13.711 13.398 1 92.75 299 ARG A CA 1
ATOM 2452 C C . ARG A 1 299 ? -7.672 13.375 14.117 1 92.75 299 ARG A C 1
ATOM 2454 O O . ARG A 1 299 ? -6.742 14.188 14.141 1 92.75 299 ARG A O 1
ATOM 2461 N N . GLN A 1 300 ? -7.609 12.227 14.664 1 94.12 300 GLN A N 1
ATOM 2462 C CA . GLN A 1 300 ? -6.391 11.797 15.344 1 94.12 300 GLN A CA 1
ATOM 2463 C C . GLN A 1 300 ? -5.234 11.648 14.359 1 94.12 300 GLN A C 1
ATOM 2465 O O . GLN A 1 300 ? -4.117 12.086 14.633 1 94.12 300 GLN A O 1
ATOM 2470 N N . ALA A 1 301 ? -5.551 11.07 13.258 1 93.56 301 ALA A N 1
ATOM 2471 C CA . ALA A 1 301 ? -4.523 10.828 12.25 1 93.56 301 ALA A CA 1
ATOM 2472 C C . ALA A 1 301 ? -4.008 12.141 11.664 1 93.56 301 ALA A C 1
ATOM 2474 O O . ALA A 1 301 ? -2.852 12.227 11.242 1 93.56 301 ALA A O 1
ATOM 2475 N N . GLU A 1 302 ? -4.789 13.188 11.648 1 95 302 GLU A N 1
ATOM 2476 C CA . GLU A 1 302 ? -4.41 14.484 11.102 1 95 302 GLU A CA 1
ATOM 2477 C C . GLU A 1 302 ? -3.352 15.164 11.969 1 95 302 GLU A C 1
ATOM 2479 O O . GLU A 1 302 ? -2.629 16.047 11.5 1 95 302 GLU A O 1
ATOM 2484 N N . LEU A 1 303 ? -3.26 14.742 13.195 1 96.5 303 LEU A N 1
ATOM 2485 C CA . LEU A 1 303 ? -2.297 15.352 14.109 1 96.5 303 LEU A CA 1
ATOM 2486 C C . LEU A 1 303 ? -0.869 15 13.703 1 96.5 303 LEU A C 1
ATOM 2488 O O . LEU A 1 303 ? 0.068 15.734 14.023 1 96.5 303 LEU A O 1
ATOM 2492 N N . ILE A 1 304 ? -0.752 13.898 12.969 1 96.38 304 ILE A N 1
ATOM 2493 C CA . ILE A 1 304 ? 0.577 13.422 12.602 1 96.38 304 ILE A CA 1
ATOM 2494 C C . ILE A 1 304 ? 1.185 14.352 11.555 1 96.38 304 ILE A C 1
ATOM 2496 O O . ILE A 1 304 ? 2.254 14.93 11.766 1 96.38 304 ILE A O 1
ATOM 2500 N N . PRO A 1 305 ? 0.482 14.648 10.469 1 95.56 305 PRO A N 1
ATOM 2501 C CA . PRO A 1 305 ? 1.099 15.555 9.5 1 95.56 305 PRO A CA 1
ATOM 2502 C C . PRO A 1 305 ? 1.26 16.984 10.031 1 95.56 305 PRO A C 1
ATOM 2504 O O . PRO A 1 305 ? 2.201 17.688 9.656 1 95.56 305 PRO A O 1
ATOM 2507 N N . TYR A 1 306 ? 0.396 17.453 10.953 1 96.56 306 TYR A N 1
ATOM 2508 C CA . TYR A 1 306 ? 0.568 18.781 11.555 1 96.56 306 TYR A CA 1
ATOM 2509 C C . TYR A 1 306 ? 1.918 18.875 12.258 1 96.56 306 TYR A C 1
ATOM 2511 O O . TYR A 1 306 ? 2.689 19.812 11.992 1 96.56 306 TYR A O 1
ATOM 2519 N N . ASN A 1 307 ? 2.135 17.938 13.016 1 97 307 ASN A N 1
ATOM 2520 C CA . ASN A 1 307 ? 3.352 17.969 13.82 1 97 307 ASN A CA 1
ATOM 2521 C C . ASN A 1 307 ? 4.582 17.609 13 1 97 307 ASN A C 1
ATOM 2523 O O . ASN A 1 307 ? 5.676 18.109 13.242 1 97 307 ASN A O 1
ATOM 2527 N N . ASP A 1 308 ? 4.41 16.703 12.055 1 95.81 308 ASP A N 1
ATOM 2528 C CA . ASP A 1 308 ? 5.512 16.406 11.141 1 95.81 308 ASP A CA 1
ATOM 2529 C C . ASP A 1 308 ? 5.977 17.672 10.422 1 95.81 308 ASP A C 1
ATOM 2531 O O . ASP A 1 308 ? 7.176 17.953 10.352 1 95.81 308 ASP A O 1
ATOM 2535 N N . CYS A 1 309 ? 5.012 18.406 9.859 1 95.75 309 CYS A N 1
ATOM 2536 C CA . CYS A 1 309 ? 5.312 19.656 9.172 1 95.75 309 CYS A CA 1
ATOM 2537 C C . CYS A 1 309 ? 6.039 20.625 10.094 1 95.75 309 CYS A C 1
ATOM 2539 O O . CYS A 1 309 ? 7.035 21.234 9.703 1 95.75 309 CYS A O 1
ATOM 2541 N N . PHE A 1 310 ? 5.594 20.734 11.297 1 96 310 PHE A N 1
ATOM 2542 C CA . PHE A 1 310 ? 6.199 21.641 12.273 1 96 310 PHE A CA 1
ATOM 2543 C C . PHE A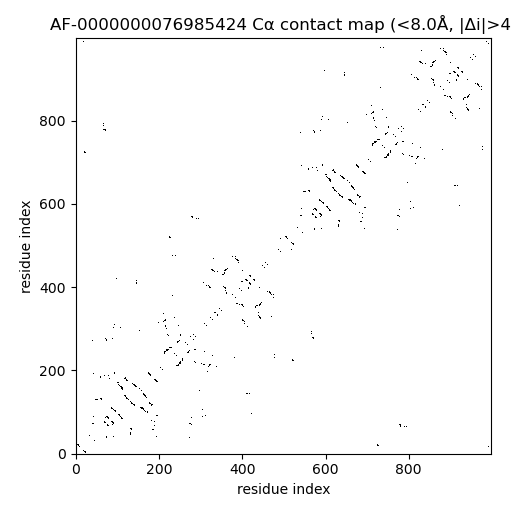 1 310 ? 7.652 21.266 12.531 1 96 310 PHE A C 1
ATOM 2545 O O . PHE A 1 310 ? 8.547 22.094 12.391 1 96 310 PHE A O 1
ATOM 2552 N N . TYR A 1 311 ? 7.918 20.062 12.773 1 94.81 311 TYR A N 1
ATOM 2553 C CA . TYR A 1 311 ? 9.25 19.656 13.203 1 94.81 311 TYR A CA 1
ATOM 2554 C C . TYR A 1 311 ? 10.219 19.609 12.023 1 94.81 311 TYR A C 1
ATOM 2556 O O . TYR A 1 311 ? 11.414 19.859 12.18 1 94.81 311 TYR A O 1
ATOM 2564 N N . ARG A 1 312 ? 9.719 19.312 10.914 1 92.31 312 ARG A N 1
ATOM 2565 C CA . ARG A 1 312 ? 10.586 19.281 9.734 1 92.31 312 ARG A CA 1
ATOM 2566 C C . ARG A 1 312 ? 11.07 20.688 9.383 1 92.31 312 ARG A C 1
ATOM 2568 O O . ARG A 1 312 ? 12.18 20.844 8.867 1 92.31 312 ARG A O 1
ATOM 2575 N N . HIS A 1 313 ? 10.211 21.719 9.734 1 92 313 HIS A N 1
ATOM 2576 C CA . HIS A 1 313 ? 10.492 23 9.102 1 92 313 HIS A CA 1
ATOM 2577 C C . HIS A 1 313 ? 10.578 24.125 10.133 1 92 313 HIS A C 1
ATOM 2579 O O . HIS A 1 313 ? 10.766 25.281 9.773 1 92 313 HIS A O 1
ATOM 2585 N N . ARG A 1 314 ? 10.469 23.859 11.328 1 91.62 314 ARG A N 1
ATOM 2586 C CA . ARG A 1 314 ? 10.453 24.875 12.375 1 91.62 314 ARG A CA 1
ATOM 2587 C C . ARG A 1 314 ? 11.742 25.688 12.367 1 91.62 314 ARG A C 1
ATOM 2589 O O . ARG A 1 314 ? 11.75 26.844 12.797 1 91.62 314 ARG A O 1
ATOM 2596 N N . HIS A 1 315 ? 12.797 25.172 11.844 1 90.69 315 HIS A N 1
ATOM 2597 C CA . HIS A 1 315 ? 14.086 25.844 11.859 1 90.69 315 HIS A CA 1
ATOM 2598 C C . HIS A 1 315 ? 14.18 26.891 10.742 1 90.69 315 HIS A C 1
ATOM 2600 O O . HIS A 1 315 ? 15.039 27.766 10.773 1 90.69 315 HIS A O 1
ATOM 2606 N N . GLU A 1 316 ? 13.281 26.828 9.852 1 91.75 316 GLU A N 1
ATOM 2607 C CA . GLU A 1 316 ? 13.375 27.641 8.641 1 91.75 316 GLU A CA 1
ATOM 2608 C C . GLU A 1 316 ? 12.445 28.859 8.727 1 91.75 316 GLU A C 1
ATOM 2610 O O . GLU A 1 316 ? 12.648 29.844 8.016 1 91.75 316 GLU A O 1
ATOM 2615 N N . TYR A 1 317 ? 11.539 28.844 9.617 1 94.25 317 TYR A N 1
ATOM 2616 C CA . TYR A 1 317 ? 10.5 29.859 9.648 1 94.25 317 TYR A CA 1
ATOM 2617 C C . TYR A 1 317 ? 10.266 30.359 11.07 1 94.25 317 TYR A C 1
ATOM 2619 O O . TYR A 1 317 ? 10.625 29.672 12.031 1 94.25 317 TYR A O 1
ATOM 2627 N N . ASP A 1 318 ? 9.719 31.531 11.133 1 93.56 318 ASP A N 1
ATOM 2628 C CA . ASP A 1 318 ? 9.406 32.094 12.445 1 93.56 318 ASP A CA 1
ATOM 2629 C C . ASP A 1 318 ? 8.062 31.594 12.961 1 93.56 318 ASP A C 1
ATOM 2631 O O . ASP A 1 318 ? 7.906 31.359 14.164 1 93.56 318 ASP A O 1
ATOM 2635 N N . TYR A 1 319 ? 7.129 31.469 12.031 1 96 319 TYR A N 1
ATOM 2636 C CA . TYR A 1 319 ? 5.801 30.969 12.383 1 96 319 TYR A CA 1
ATOM 2637 C C . TYR A 1 319 ? 5.328 29.922 11.383 1 96 319 TYR A C 1
ATOM 2639 O O . TYR A 1 319 ? 5.605 30.016 10.188 1 96 319 TYR A O 1
ATOM 2647 N N . ILE A 1 320 ? 4.676 28.953 11.914 1 97 320 ILE A N 1
ATOM 2648 C CA . ILE A 1 320 ? 3.977 27.953 11.109 1 97 320 ILE A CA 1
ATOM 2649 C C . ILE A 1 320 ? 2.469 28.094 11.32 1 97 320 ILE A C 1
ATOM 2651 O O . ILE A 1 320 ? 2.012 28.297 12.445 1 97 320 ILE A O 1
ATOM 2655 N N . VAL A 1 321 ? 1.763 28.016 10.234 1 98.25 321 VAL A N 1
ATOM 2656 C CA . VAL A 1 321 ? 0.312 28.141 10.297 1 98.25 321 VAL A CA 1
ATOM 2657 C C . VAL A 1 321 ? -0.353 26.922 9.68 1 98.25 321 VAL A C 1
ATOM 2659 O O . VAL A 1 321 ? 0.035 26.469 8.602 1 98.25 321 VAL A O 1
ATOM 2662 N N . LEU A 1 322 ? -1.305 26.328 10.445 1 97.69 322 LEU A N 1
ATOM 2663 C CA . LEU A 1 322 ? -2.125 25.25 9.898 1 97.69 322 LEU A CA 1
ATOM 2664 C C . LEU A 1 322 ? -3.395 25.797 9.266 1 97.69 322 LEU A C 1
ATOM 2666 O O . LEU A 1 322 ? -4.18 26.484 9.922 1 97.69 322 LEU A O 1
ATOM 2670 N N . LEU A 1 323 ? -3.561 25.516 7.992 1 97.62 323 LEU A N 1
ATOM 2671 C CA . LEU A 1 323 ? -4.75 26 7.305 1 97.62 323 LEU A CA 1
ATOM 2672 C C . LEU A 1 323 ? -5.344 24.922 6.41 1 97.62 323 LEU A C 1
ATOM 2674 O O . LEU A 1 323 ? -4.609 24.156 5.789 1 97.62 323 LEU A O 1
ATOM 2678 N N . ASP A 1 324 ? -6.664 24.891 6.352 1 95.69 324 ASP A N 1
ATOM 2679 C CA . ASP A 1 324 ? -7.344 24.188 5.27 1 95.69 324 ASP A CA 1
ATOM 2680 C C . ASP A 1 324 ? -7.387 25.031 4.004 1 95.69 324 ASP A C 1
ATOM 2682 O O . ASP A 1 324 ? -7.238 26.25 4.062 1 95.69 324 ASP A O 1
ATOM 2686 N N . ILE A 1 325 ? -7.652 24.438 2.955 1 96.19 325 ILE A N 1
ATOM 2687 C CA . ILE A 1 325 ? -7.543 25.156 1.692 1 96.19 325 ILE A CA 1
ATOM 2688 C C . ILE A 1 325 ? -8.75 26.078 1.517 1 96.19 325 ILE A C 1
ATOM 2690 O O . ILE A 1 325 ? -8.758 26.938 0.639 1 96.19 325 ILE A O 1
ATOM 2694 N N . ASP A 1 326 ? -9.781 25.891 2.35 1 95.62 326 ASP A N 1
ATOM 2695 C CA . ASP A 1 326 ? -10.938 26.781 2.297 1 95.62 326 ASP A CA 1
ATOM 2696 C C . ASP A 1 326 ? -10.859 27.844 3.387 1 95.62 326 ASP A C 1
ATOM 2698 O O . ASP A 1 326 ? -11.852 28.531 3.672 1 95.62 326 ASP A O 1
ATOM 2702 N N . GLU A 1 327 ? -9.711 27.906 3.961 1 97.38 327 GLU A N 1
ATOM 2703 C CA . GLU A 1 327 ? -9.469 28.891 5.023 1 97.38 327 GLU A CA 1
ATOM 2704 C C . GLU A 1 327 ? -8.281 29.781 4.688 1 97.38 327 GLU A C 1
ATOM 2706 O O . GLU A 1 327 ? -7.336 29.359 4.031 1 97.38 327 GLU A O 1
ATOM 2711 N N . ILE A 1 328 ? -8.414 31.031 5.211 1 98.25 328 ILE A N 1
ATOM 2712 C CA . ILE A 1 328 ? -7.277 31.938 5.059 1 98.25 328 ILE A CA 1
ATOM 2713 C C . ILE A 1 328 ? -7.34 33.031 6.121 1 98.25 328 ILE A C 1
ATOM 2715 O O . ILE A 1 328 ? -8.422 33.531 6.445 1 98.25 328 ILE A O 1
ATOM 2719 N N . ILE A 1 329 ? -6.207 33.344 6.734 1 98.69 329 ILE A N 1
ATOM 2720 C CA . ILE A 1 329 ? -6.137 34.469 7.68 1 98.69 329 ILE A CA 1
ATOM 2721 C C . ILE A 1 329 ? -5.863 35.75 6.934 1 98.69 329 ILE A C 1
ATOM 2723 O O . ILE A 1 329 ? -4.82 35.906 6.293 1 98.69 329 ILE A O 1
ATOM 2727 N N . VAL A 1 330 ? -6.738 36.719 7.086 1 98.56 330 VAL A N 1
ATOM 2728 C CA . VAL A 1 330 ? -6.633 37.969 6.336 1 98.56 330 VAL A CA 1
ATOM 2729 C C . VAL A 1 330 ? -6.312 39.125 7.285 1 98.56 330 VAL A C 1
ATOM 2731 O O . VAL A 1 330 ? -7.074 39.406 8.211 1 98.56 330 VAL A O 1
ATOM 2734 N N . PRO A 1 331 ? -5.141 39.812 7.109 1 97.94 331 PRO A N 1
ATOM 2735 C CA . PRO A 1 331 ? -4.914 41.062 7.836 1 97.94 331 PRO A CA 1
ATOM 2736 C C . PRO A 1 331 ? -5.855 42.156 7.395 1 97.94 331 PRO A C 1
ATOM 2738 O O . PRO A 1 331 ? -6.027 42.406 6.195 1 97.94 331 PRO A O 1
ATOM 2741 N N . LEU A 1 332 ? -6.395 42.812 8.352 1 97.56 332 LEU A N 1
ATOM 2742 C CA . LEU A 1 332 ? -7.363 43.844 8.016 1 97.56 332 LEU A CA 1
ATOM 2743 C C . LEU A 1 332 ? -6.727 45.219 8.086 1 97.56 332 LEU A C 1
ATOM 2745 O O . LEU A 1 332 ? -7.246 46.188 7.508 1 97.56 332 LEU A O 1
ATOM 2749 N N . GLN A 1 333 ? -5.645 45.344 8.766 1 96.12 333 GLN A N 1
ATOM 2750 C CA . GLN A 1 333 ? -4.988 46.625 8.953 1 96.12 333 GLN A CA 1
ATOM 2751 C C . GLN A 1 333 ? -3.592 46.625 8.336 1 96.12 333 GLN A C 1
ATOM 2753 O O . GLN A 1 333 ? -2.877 47.625 8.406 1 96.12 333 GLN A O 1
ATOM 2758 N N . ASP A 1 334 ? -3.188 45.531 7.809 1 95.75 334 ASP A N 1
ATOM 2759 C CA . ASP A 1 334 ? -1.88 45.344 7.188 1 95.75 334 ASP A CA 1
ATOM 2760 C C . ASP A 1 334 ? -2.008 44.656 5.832 1 95.75 334 ASP A C 1
ATOM 2762 O O . ASP A 1 334 ? -3.09 44.188 5.465 1 95.75 334 ASP A O 1
ATOM 2766 N N . ASN A 1 335 ? -0.875 44.562 5.148 1 95.12 335 ASN A N 1
ATOM 2767 C CA . ASN A 1 335 ? -0.917 43.938 3.836 1 95.12 335 ASN A CA 1
ATOM 2768 C C . ASN A 1 335 ? -0.292 42.531 3.867 1 95.12 335 ASN A C 1
ATOM 2770 O O . ASN A 1 335 ? -0.597 41.688 3.021 1 95.12 335 ASN A O 1
ATOM 2774 N N . THR A 1 336 ? 0.57 42.406 4.836 1 97.31 336 THR A N 1
ATOM 2775 C CA . THR A 1 336 ? 1.277 41.125 4.887 1 97.31 336 THR A CA 1
ATOM 2776 C C . THR A 1 336 ? 1.205 40.531 6.289 1 97.31 336 THR A C 1
ATOM 2778 O O . THR A 1 336 ? 0.894 41.219 7.254 1 97.31 336 THR A O 1
ATOM 2781 N N . TRP A 1 337 ? 1.461 39.219 6.375 1 97.81 337 TRP A N 1
ATOM 2782 C CA . TRP A 1 337 ? 1.514 38.562 7.668 1 97.81 337 TRP A CA 1
ATOM 2783 C C . TRP A 1 337 ? 2.666 39.094 8.516 1 97.81 337 TRP A C 1
ATOM 2785 O O . TRP A 1 337 ? 2.557 39.188 9.742 1 97.81 337 TRP A O 1
ATOM 2795 N N . SER A 1 338 ? 3.754 39.438 7.863 1 96.44 338 SER A N 1
ATOM 2796 C CA . SER A 1 338 ? 4.887 40 8.594 1 96.44 338 SER A CA 1
ATOM 2797 C C . SER A 1 338 ? 4.5 41.312 9.289 1 96.44 338 SER A C 1
ATOM 2799 O O . SER A 1 338 ? 4.777 41.469 10.484 1 96.44 338 SER A O 1
ATOM 2801 N N . ASP A 1 339 ? 3.85 42.188 8.547 1 95.69 339 ASP A N 1
ATOM 2802 C CA . ASP A 1 339 ? 3.398 43.438 9.133 1 95.69 339 ASP A CA 1
ATOM 2803 C C . ASP A 1 339 ? 2.389 43.188 10.25 1 95.69 339 ASP A C 1
ATOM 2805 O O . ASP A 1 339 ? 2.412 43.875 11.273 1 95.69 339 ASP A O 1
ATOM 2809 N N . LEU A 1 340 ? 1.556 42.281 10.047 1 96 340 LEU A N 1
ATOM 2810 C CA . LEU A 1 340 ? 0.552 41.938 11.047 1 96 340 LEU A CA 1
ATOM 2811 C C . LEU A 1 340 ? 1.212 41.5 12.344 1 96 340 LEU A C 1
ATOM 2813 O O . LEU A 1 340 ? 0.879 42 13.422 1 96 340 LEU A O 1
ATOM 2817 N N . LEU A 1 341 ? 2.141 40.594 12.25 1 95 341 LEU A N 1
ATOM 2818 C CA . LEU A 1 341 ? 2.766 40.031 13.445 1 95 341 LEU A CA 1
ATOM 2819 C C . LEU A 1 341 ? 3.643 41.062 14.125 1 95 341 LEU A C 1
ATOM 2821 O O . LEU A 1 341 ? 3.77 41.094 15.352 1 95 341 LEU A O 1
ATOM 2825 N N . HIS A 1 342 ? 4.254 41.969 13.32 1 92.94 342 HIS A N 1
ATOM 2826 C CA . HIS A 1 342 ? 4.977 43.094 13.93 1 92.94 342 HIS A CA 1
ATOM 2827 C C . HIS A 1 342 ? 4.039 43.969 14.75 1 92.94 342 HIS A C 1
ATOM 2829 O O . HIS A 1 342 ? 4.398 44.406 15.844 1 92.94 342 HIS A O 1
ATOM 2835 N N . ARG A 1 343 ? 2.883 44.156 14.242 1 92.75 343 ARG A N 1
ATOM 2836 C CA . ARG A 1 343 ? 1.882 44.938 14.961 1 92.75 343 ARG A CA 1
ATOM 2837 C C . ARG A 1 343 ? 1.476 44.25 16.266 1 92.75 343 ARG A C 1
ATOM 2839 O O . ARG A 1 343 ? 1.365 44.875 17.312 1 92.75 343 ARG A O 1
ATOM 2846 N N . LEU A 1 344 ? 1.28 43 16.188 1 93 344 LEU A N 1
ATOM 2847 C CA . LEU A 1 344 ? 0.794 42.25 17.344 1 93 344 LEU A CA 1
ATOM 2848 C C . LEU A 1 344 ? 1.866 42.156 18.422 1 93 344 LEU A C 1
ATOM 2850 O O . LEU A 1 344 ? 1.549 42.031 19.609 1 93 344 LEU A O 1
ATOM 2854 N N . THR A 1 345 ? 3.098 42.188 18.047 1 89.81 345 THR A N 1
ATOM 2855 C CA . THR A 1 345 ? 4.172 41.938 19.016 1 89.81 345 THR A CA 1
ATOM 2856 C C . THR A 1 345 ? 4.777 43.25 19.484 1 89.81 345 THR A C 1
ATOM 2858 O O . THR A 1 345 ? 5.609 43.25 20.391 1 89.81 345 THR A O 1
ATOM 2861 N N . ALA A 1 346 ? 4.566 44.312 18.844 1 82.06 346 ALA A N 1
ATOM 2862 C CA . ALA A 1 346 ? 5.082 45.625 19.266 1 82.06 346 ALA A CA 1
ATOM 2863 C C . ALA A 1 346 ? 4.617 45.969 20.672 1 82.06 346 ALA A C 1
ATOM 2865 O O . ALA A 1 346 ? 5.363 46.562 21.453 1 82.06 346 ALA A O 1
ATOM 2866 N N . ASN A 1 347 ? 3.426 45.75 21.078 1 64 347 ASN A N 1
ATOM 2867 C CA . ASN A 1 347 ? 2.869 46.219 22.344 1 64 347 ASN A CA 1
ATOM 2868 C C . ASN A 1 347 ? 3.15 45.219 23.469 1 64 347 ASN A C 1
ATOM 2870 O O . ASN A 1 347 ? 2.424 45.188 24.469 1 64 347 ASN A O 1
ATOM 2874 N N . GLY A 1 348 ? 4.234 44.438 23.375 1 60.91 348 GLY A N 1
ATOM 2875 C CA . GLY A 1 348 ? 4.656 43.688 24.547 1 60.91 348 GLY A CA 1
ATOM 2876 C C . GLY A 1 348 ? 4.293 42.219 24.469 1 60.91 348 GLY A C 1
ATOM 2877 O O . GLY A 1 348 ? 4.59 41.438 25.391 1 60.91 348 GLY A O 1
ATOM 2878 N N . ALA A 1 349 ? 3.465 41.844 23.578 1 57.75 349 ALA A N 1
ATOM 2879 C CA . ALA A 1 349 ? 3.096 40.438 23.562 1 57.75 349 ALA A CA 1
ATOM 2880 C C . ALA A 1 349 ? 4.223 39.594 22.984 1 57.75 349 ALA A C 1
ATOM 2882 O O . ALA A 1 349 ? 3.975 38.688 22.203 1 57.75 349 ALA A O 1
ATOM 2883 N N . LYS A 1 350 ? 5.492 39.875 23.328 1 61.12 350 LYS A N 1
ATOM 2884 C CA . LYS A 1 350 ? 6.691 39.25 22.781 1 61.12 350 LYS A CA 1
ATOM 2885 C C . LYS A 1 350 ? 6.828 37.812 23.25 1 61.12 350 LYS A C 1
ATOM 2887 O O . LYS A 1 350 ? 7.508 37 22.609 1 61.12 350 LYS A O 1
ATOM 2892 N N . THR A 1 351 ? 5.879 37.5 24.141 1 70.31 351 THR A N 1
ATOM 2893 C CA . THR A 1 351 ? 6.113 36.188 24.734 1 70.31 351 THR A CA 1
ATOM 2894 C C . THR A 1 351 ? 5.004 35.219 24.359 1 70.31 351 THR A C 1
ATOM 2896 O O . THR A 1 351 ? 4.859 34.156 24.984 1 70.31 351 THR A O 1
ATOM 2899 N N . SER A 1 352 ? 4.414 35.406 23.234 1 87.75 352 SER A N 1
ATOM 2900 C CA . SER A 1 352 ? 3.291 34.562 22.906 1 87.75 352 SER A CA 1
ATOM 2901 C C . SER A 1 352 ? 3.76 33.312 22.141 1 87.75 352 SER A C 1
ATOM 2903 O O . SER A 1 352 ? 4.637 33.406 21.281 1 87.75 352 SER A O 1
ATOM 2905 N N . ASP A 1 353 ? 3.178 32.188 22.562 1 94.06 353 ASP A N 1
ATOM 2906 C CA . ASP A 1 353 ? 3.469 30.938 21.859 1 94.06 353 ASP A CA 1
ATOM 2907 C C . ASP A 1 353 ? 2.674 30.828 20.562 1 94.06 353 ASP A C 1
ATOM 2909 O O . ASP A 1 353 ? 3.045 30.078 19.672 1 94.06 353 ASP A O 1
ATOM 2913 N N . SER A 1 354 ? 1.563 31.594 20.516 1 95.38 354 SER A N 1
ATOM 2914 C CA . SER A 1 354 ? 0.75 31.578 19.297 1 95.38 354 SER A CA 1
ATOM 2915 C C . SER A 1 354 ? -0.209 32.781 19.266 1 95.38 354 SER A C 1
ATOM 2917 O O . SER A 1 354 ? -0.494 33.375 20.297 1 95.38 354 SER A O 1
ATOM 2919 N N . PHE A 1 355 ? -0.571 33.188 18.109 1 96.06 355 PHE A N 1
ATOM 2920 C CA . PHE A 1 355 ? -1.636 34.156 17.828 1 96.06 355 PHE A CA 1
ATOM 2921 C C . PHE A 1 355 ? -2.746 33.531 17.016 1 96.06 355 PHE A C 1
ATOM 2923 O O . PHE A 1 355 ? -2.49 32.969 15.945 1 96.06 355 PHE A O 1
ATOM 2930 N N . HIS A 1 356 ? -3.973 33.5 17.531 1 97 356 HIS A N 1
ATOM 2931 C CA . HIS A 1 356 ? -5.023 32.844 16.781 1 97 356 HIS A CA 1
ATOM 2932 C C . HIS A 1 356 ? -6.07 33.844 16.281 1 97 356 HIS A C 1
ATOM 2934 O O . HIS A 1 356 ? -6.395 34.812 16.984 1 97 356 HIS A O 1
ATOM 2940 N N . ALA A 1 357 ? -6.477 33.688 15.062 1 98.12 357 ALA A N 1
ATOM 2941 C CA . ALA A 1 357 ? -7.504 34.5 14.422 1 98.12 357 ALA A CA 1
ATOM 2942 C C . ALA A 1 357 ? -8.875 33.844 14.539 1 98.12 357 ALA A C 1
ATOM 2944 O O . ALA A 1 357 ? -9 32.625 14.406 1 98.12 357 ALA A O 1
ATOM 2945 N N . SER A 1 358 ? -9.883 34.656 14.75 1 97.88 358 SER A N 1
ATOM 2946 C CA . SER A 1 358 ? -11.25 34.156 14.906 1 97.88 358 SER A CA 1
ATOM 2947 C C . SER A 1 358 ? -11.875 33.844 13.555 1 97.88 358 SER A C 1
ATOM 2949 O O . SER A 1 358 ? -11.656 34.562 12.57 1 97.88 358 SER A O 1
ATOM 2951 N N . ASN A 1 359 ? -12.656 32.781 13.602 1 97.31 359 ASN A N 1
ATOM 2952 C CA . ASN A 1 359 ? -13.281 32.281 12.391 1 97.31 359 ASN A CA 1
ATOM 2953 C C . ASN A 1 359 ? -14.531 33.062 12.023 1 97.31 359 ASN A C 1
ATOM 2955 O O . ASN A 1 359 ? -15.312 33.438 12.898 1 97.31 359 ASN A O 1
ATOM 2959 N N . VAL A 1 360 ? -14.719 33.406 10.773 1 97 360 VAL A N 1
ATOM 2960 C CA . VAL A 1 360 ? -15.961 33.969 10.234 1 97 360 VAL A CA 1
ATOM 2961 C C . VAL A 1 360 ? -16.297 33.281 8.906 1 97 360 VAL A C 1
ATOM 2963 O O . VAL A 1 360 ? -15.398 33 8.109 1 97 360 VAL A O 1
ATOM 2966 N N . TYR A 1 361 ? -17.562 33 8.68 1 95.44 361 TYR A N 1
ATOM 2967 C CA . TYR A 1 361 ? -17.984 32.219 7.527 1 95.44 361 TYR A CA 1
ATOM 2968 C C . TYR A 1 361 ? -18.328 33.125 6.352 1 95.44 361 TYR A C 1
ATOM 2970 O O . TYR A 1 361 ? -19.062 34.125 6.508 1 95.44 361 TYR A O 1
ATOM 2978 N N . PHE A 1 362 ? -17.734 32.844 5.219 1 93.94 362 PHE A N 1
ATOM 2979 C CA . PHE A 1 362 ? -18.125 33.344 3.916 1 93.94 362 PHE A CA 1
ATOM 2980 C C . PHE A 1 362 ? -18.906 32.312 3.135 1 93.94 362 PHE A C 1
ATOM 2982 O O . PHE A 1 362 ? -18.359 31.281 2.75 1 93.94 362 PHE A O 1
ATOM 2989 N N . PHE A 1 363 ? -20.141 32.562 2.891 1 88.69 363 PHE A N 1
ATOM 2990 C CA . PHE A 1 363 ? -21 31.5 2.367 1 88.69 363 PHE A CA 1
ATOM 2991 C C . PHE A 1 363 ? -21.078 31.562 0.847 1 88.69 363 PHE A C 1
ATOM 2993 O O . PHE A 1 363 ? -21.156 32.656 0.268 1 88.69 363 PHE A O 1
ATOM 3000 N N . ASP A 1 364 ? -20.984 30.328 0.204 1 79.44 364 ASP A N 1
ATOM 3001 C CA . ASP A 1 364 ? -21.031 30.203 -1.249 1 79.44 364 ASP A CA 1
ATOM 3002 C C . ASP A 1 364 ? -22.438 30.469 -1.777 1 79.44 364 ASP A C 1
ATOM 3004 O O . ASP A 1 364 ? -22.609 30.922 -2.91 1 79.44 364 ASP A O 1
ATOM 3008 N N . ASP A 1 365 ? -23.422 30.031 -1.154 1 65 365 ASP A N 1
ATOM 3009 C CA . ASP A 1 365 ? -24.797 30.125 -1.654 1 65 365 ASP A CA 1
ATOM 3010 C C . ASP A 1 365 ? -25.359 31.547 -1.465 1 65 365 ASP A C 1
ATOM 3012 O O . ASP A 1 365 ? -26.438 31.859 -1.95 1 65 365 ASP A O 1
ATOM 3016 N N . SER A 1 366 ? -24.703 32.312 -0.745 1 52.81 366 SER A N 1
ATOM 3017 C CA . SER A 1 366 ? -25.297 33.625 -0.44 1 52.81 366 SER A CA 1
ATOM 3018 C C . SER A 1 366 ? -25.375 34.5 -1.687 1 52.81 366 SER A C 1
ATOM 3020 O O . SER A 1 366 ? -26.234 35.375 -1.772 1 52.81 366 SER A O 1
ATOM 3022 N N . ILE A 1 367 ? -24.438 34.375 -2.625 1 50.53 367 ILE A N 1
ATOM 3023 C CA . ILE A 1 367 ? -24.422 35.219 -3.818 1 50.53 367 ILE A CA 1
ATOM 3024 C C . ILE A 1 367 ? -25.625 34.875 -4.699 1 50.53 367 ILE A C 1
ATOM 3026 O O . ILE A 1 367 ? -26.125 35.75 -5.414 1 50.53 367 ILE A O 1
ATOM 3030 N N . HIS A 1 368 ? -26 33.594 -4.742 1 51.06 368 HIS A N 1
ATOM 3031 C CA . HIS A 1 368 ? -26.906 33.281 -5.852 1 51.06 368 HIS A CA 1
ATOM 3032 C C . HIS A 1 368 ? -28.141 34.156 -5.789 1 51.06 368 HIS A C 1
ATOM 3034 O O . HIS A 1 368 ? -28.75 34.469 -6.82 1 51.06 368 HIS A O 1
ATOM 3040 N N . SER A 1 369 ? -28.453 34.531 -4.711 1 46.88 369 SER A N 1
ATOM 3041 C CA . SER A 1 369 ? -29.5 35.531 -4.82 1 46.88 369 SER A CA 1
ATOM 3042 C C . SER A 1 369 ? -28.922 36.875 -5.23 1 46.88 369 SER A C 1
ATOM 3044 O O . SER A 1 369 ? -29.562 37.656 -5.938 1 46.88 369 SER A O 1
ATOM 3046 N N . HIS A 1 370 ? -27.719 37.156 -4.848 1 48.94 370 HIS A N 1
ATOM 3047 C CA . HIS A 1 370 ? -27.234 38.531 -5.031 1 48.94 370 HIS A CA 1
ATOM 3048 C C . HIS A 1 370 ? -26.344 38.625 -6.266 1 48.94 370 HIS A C 1
ATOM 3050 O O . HIS A 1 370 ? -25.812 39.688 -6.574 1 48.94 370 HIS A O 1
ATOM 3056 N N . GLY A 1 371 ? -26.156 37.625 -7.031 1 60.41 371 GLY A N 1
ATOM 3057 C CA . GLY A 1 371 ? -25.453 37.656 -8.305 1 60.41 371 GLY A CA 1
ATOM 3058 C C . GLY A 1 371 ? -23.938 37.594 -8.156 1 60.41 371 GLY A C 1
ATOM 3059 O O . GLY A 1 371 ? -23.438 37.344 -7.062 1 60.41 371 GLY A O 1
ATOM 3060 N N . TRP A 1 372 ? -22.984 37.438 -9.141 1 69.31 372 TRP A N 1
ATOM 3061 C CA . TRP A 1 372 ? -21.531 37.438 -9.25 1 69.31 372 TRP A CA 1
ATOM 3062 C C . TRP A 1 372 ? -20.969 38.875 -9.273 1 69.31 372 TRP A C 1
ATOM 3064 O O . TRP A 1 372 ? -21.625 39.781 -9.773 1 69.31 372 TRP A O 1
ATOM 3074 N N . GLU A 1 373 ? -19.797 39 -8.523 1 78.12 373 GLU A N 1
ATOM 3075 C CA . GLU A 1 373 ? -19.109 40.281 -8.641 1 78.12 373 GLU A CA 1
ATOM 3076 C C . GLU A 1 373 ? -18.531 40.469 -10.039 1 78.12 373 GLU A C 1
ATOM 3078 O O . GLU A 1 373 ? -17.703 39.688 -10.484 1 78.12 373 GLU A O 1
ATOM 3083 N N . LYS A 1 374 ? -18.984 41.406 -10.695 1 76.94 374 LYS A N 1
ATOM 3084 C CA . LYS A 1 374 ? -18.719 41.594 -12.117 1 76.94 374 LYS A CA 1
ATOM 3085 C C . LYS A 1 374 ? -17.234 41.844 -12.367 1 76.94 374 LYS A C 1
ATOM 3087 O O . LYS A 1 374 ? -16.703 41.438 -13.406 1 76.94 374 LYS A O 1
ATOM 3092 N N . ASP A 1 375 ? -16.562 42.469 -11.469 1 82.19 375 ASP A N 1
ATOM 3093 C CA . ASP A 1 375 ? -15.172 42.875 -11.711 1 82.19 375 ASP A CA 1
ATOM 3094 C C . ASP A 1 375 ? -14.211 41.75 -11.273 1 82.19 375 ASP A C 1
ATOM 3096 O O . ASP A 1 375 ? -12.992 41.906 -11.406 1 82.19 375 ASP A O 1
ATOM 3100 N N . ILE A 1 376 ? -14.695 40.656 -10.812 1 87.81 376 ILE A N 1
ATOM 3101 C CA . ILE A 1 376 ? -13.891 39.531 -10.375 1 87.81 376 ILE A CA 1
ATOM 3102 C C . ILE A 1 376 ? -14.242 38.312 -11.211 1 87.81 376 ILE A C 1
ATOM 3104 O O . ILE A 1 376 ? -15.414 37.938 -11.352 1 87.81 376 ILE A O 1
ATOM 3108 N N . PRO A 1 377 ? -13.195 37.688 -11.82 1 87.44 377 PRO A N 1
ATOM 3109 C CA . PRO A 1 377 ? -13.523 36.5 -12.578 1 87.44 377 PRO A CA 1
ATOM 3110 C C . PRO A 1 377 ? -14.352 35.5 -11.766 1 87.44 377 PRO A C 1
ATOM 3112 O O . PRO A 1 377 ? -14.109 35.312 -10.57 1 87.44 377 PRO A O 1
ATOM 3115 N N . ILE A 1 378 ? -15.234 34.844 -12.336 1 82.94 378 ILE A N 1
ATOM 3116 C CA . ILE A 1 378 ? -16.234 34 -11.68 1 82.94 378 ILE A CA 1
ATOM 3117 C C . ILE A 1 378 ? -15.562 32.812 -11.031 1 82.94 378 ILE A C 1
ATOM 3119 O O . ILE A 1 378 ? -16.062 32.25 -10.047 1 82.94 378 ILE A O 1
ATOM 3123 N N . TYR A 1 379 ? -14.43 32.406 -11.578 1 86.44 379 TYR A N 1
ATOM 3124 C CA . TYR A 1 379 ? -13.797 31.188 -11.094 1 86.44 379 TYR A CA 1
ATOM 3125 C C . TYR A 1 379 ? -12.977 31.453 -9.844 1 86.44 379 TYR A C 1
ATOM 3127 O O . TYR A 1 379 ? -12.461 30.516 -9.219 1 86.44 379 TYR A O 1
ATOM 3135 N N . MET A 1 380 ? -12.875 32.719 -9.477 1 91.62 380 MET A N 1
ATOM 3136 C CA . MET A 1 380 ? -12.219 33.062 -8.219 1 91.62 380 MET A CA 1
ATOM 3137 C C . MET A 1 380 ? -13.164 32.875 -7.039 1 91.62 380 MET A C 1
ATOM 3139 O O . MET A 1 380 ? -13.969 33.75 -6.727 1 91.62 380 MET A O 1
ATOM 3143 N N . HIS A 1 381 ? -13.023 31.828 -6.352 1 91.12 381 HIS A N 1
ATOM 3144 C CA . HIS A 1 381 ? -13.984 31.422 -5.332 1 91.12 381 HIS A CA 1
ATOM 3145 C C . HIS A 1 381 ? -13.93 32.375 -4.129 1 91.12 381 HIS A C 1
ATOM 3147 O O . HIS A 1 381 ? -14.961 32.875 -3.699 1 91.12 381 HIS A O 1
ATOM 3153 N N . MET A 1 382 ? -12.773 32.594 -3.559 1 94.38 382 MET A N 1
ATOM 3154 C CA . MET A 1 382 ? -12.633 33.375 -2.34 1 94.38 382 MET A CA 1
ATOM 3155 C C . MET A 1 382 ? -12.922 34.844 -2.609 1 94.38 382 MET A C 1
ATOM 3157 O O . MET A 1 382 ? -13.68 35.5 -1.869 1 94.38 382 MET A O 1
ATOM 3161 N N . MET A 1 383 ? -12.453 35.344 -3.689 1 93.56 383 MET A N 1
ATOM 3162 C CA . MET A 1 383 ? -12.594 36.781 -3.969 1 93.56 383 MET A CA 1
ATOM 3163 C C . MET A 1 383 ? -14 37.094 -4.449 1 93.56 383 MET A C 1
ATOM 3165 O O . MET A 1 383 ? -14.469 38.219 -4.297 1 93.56 383 MET A O 1
ATOM 3169 N N . GLN A 1 384 ? -14.688 36.062 -4.973 1 89.5 384 GLN A N 1
ATOM 3170 C CA . GLN A 1 384 ? -16.062 36.25 -5.449 1 89.5 384 GLN A CA 1
ATOM 3171 C C . GLN A 1 384 ? -17.047 36.312 -4.285 1 89.5 384 GLN A C 1
ATOM 3173 O O . GLN A 1 384 ? -18.094 36.969 -4.395 1 89.5 384 GLN A O 1
ATOM 3178 N N . HIS A 1 385 ? -16.719 35.688 -3.258 1 91.06 385 HIS A N 1
ATOM 3179 C CA . HIS A 1 385 ? -17.672 35.625 -2.154 1 91.06 385 HIS A CA 1
ATOM 3180 C C . HIS A 1 385 ? -17.344 36.656 -1.072 1 91.06 385 HIS A C 1
ATOM 3182 O O . HIS A 1 385 ? -16.562 36.375 -0.162 1 91.06 385 HIS A O 1
ATOM 3188 N N . ILE A 1 386 ? -18.094 37.781 -1.122 1 90.88 386 ILE A N 1
ATOM 3189 C CA . ILE A 1 386 ? -17.75 38.875 -0.249 1 90.88 386 ILE A CA 1
ATOM 3190 C C . ILE A 1 386 ? -18.797 39 0.856 1 90.88 386 ILE A C 1
ATOM 3192 O O . ILE A 1 386 ? -18.703 39.875 1.725 1 90.88 386 ILE A O 1
ATOM 3196 N N . TRP A 1 387 ? -19.875 38.156 0.83 1 90.06 387 TRP A N 1
ATOM 3197 C CA . TRP A 1 387 ? -20.875 38.188 1.896 1 90.06 387 TRP A CA 1
ATOM 3198 C C . TRP A 1 387 ? -20.484 37.188 3.004 1 90.06 387 TRP A C 1
ATOM 3200 O O . TRP A 1 387 ? -20.297 36 2.748 1 90.06 387 TRP A O 1
ATOM 3210 N N . ARG A 1 388 ? -20.375 37.719 4.133 1 93.12 388 ARG A N 1
ATOM 3211 C CA . ARG A 1 388 ? -20.016 36.844 5.254 1 93.12 388 ARG A CA 1
ATOM 3212 C C . ARG A 1 388 ? -20.969 37.031 6.426 1 93.12 388 ARG A C 1
ATOM 3214 O O . ARG A 1 388 ? -21.688 38.031 6.488 1 93.12 388 ARG A O 1
ATOM 3221 N N . ALA A 1 389 ? -20.969 36.125 7.328 1 94.81 389 ALA A N 1
ATOM 3222 C CA . ALA A 1 389 ? -21.703 36.281 8.578 1 94.81 389 ALA A CA 1
ATOM 3223 C C . ALA A 1 389 ? -21.266 37.5 9.336 1 94.81 389 ALA A C 1
ATOM 3225 O O . ALA A 1 389 ? -20.062 37.844 9.359 1 94.81 389 ALA A O 1
ATOM 3226 N N . LYS A 1 390 ? -22.172 38.156 9.953 1 95.38 390 LYS A N 1
ATOM 3227 C CA . LYS A 1 390 ? -21.875 39.344 10.75 1 95.38 390 LYS A CA 1
ATOM 3228 C C . LYS A 1 390 ? -21.031 38.969 11.969 1 95.38 390 LYS A C 1
ATOM 3230 O O . LYS A 1 390 ? -20.062 39.656 12.289 1 95.38 390 LYS A O 1
ATOM 3235 N N . ASN A 1 391 ? -21.422 37.906 12.516 1 94.88 391 ASN A N 1
ATOM 3236 C CA . ASN A 1 391 ? -20.766 37.469 13.742 1 94.88 391 ASN A CA 1
ATOM 3237 C C . ASN A 1 391 ? -19.688 36.438 13.469 1 94.88 391 ASN A C 1
ATOM 3239 O O . ASN A 1 391 ? -19.875 35.531 12.648 1 94.88 391 ASN A O 1
ATOM 3243 N N . HIS A 1 392 ? -18.578 36.656 14.133 1 96.06 392 HIS A N 1
ATOM 3244 C CA . HIS A 1 392 ? -17.578 35.594 14.203 1 96.06 392 HIS A CA 1
ATOM 3245 C C . HIS A 1 392 ? -18.047 34.469 15.078 1 96.06 392 HIS A C 1
ATOM 3247 O O . HIS A 1 392 ? -19.016 34.594 15.836 1 96.06 392 HIS A O 1
ATOM 3253 N N . THR A 1 393 ? -17.375 33.312 14.891 1 94.56 393 THR A N 1
ATOM 3254 C CA . THR A 1 393 ? -17.672 32.188 15.812 1 94.56 393 THR A CA 1
ATOM 3255 C C . THR A 1 393 ? -17.219 32.531 17.219 1 94.56 393 THR A C 1
ATOM 3257 O O . THR A 1 393 ? -16.5 33.531 17.438 1 94.56 393 THR A O 1
ATOM 3260 N N . LYS A 1 394 ? -17.656 31.75 18.188 1 91.44 394 LYS A N 1
ATOM 3261 C CA . LYS A 1 394 ? -17.297 31.984 19.578 1 91.44 394 LYS A CA 1
ATOM 3262 C C . LYS A 1 394 ? -15.773 32 19.766 1 91.44 394 LYS A C 1
ATOM 3264 O O . LYS A 1 394 ? -15.055 31.266 19.094 1 91.44 394 LYS A O 1
ATOM 3269 N N . PRO A 1 395 ? -15.406 32.875 20.688 1 89.56 395 PRO A N 1
ATOM 3270 C CA . PRO A 1 395 ? -13.961 32.938 20.922 1 89.56 395 PRO A CA 1
ATOM 3271 C C . PRO A 1 395 ? -13.359 31.578 21.234 1 89.56 395 PRO A C 1
ATOM 3273 O O . PRO A 1 395 ? -13.906 30.828 22.047 1 89.56 395 PRO A O 1
ATOM 3276 N N . GLY A 1 396 ? -12.258 31.312 20.516 1 88.56 396 GLY A N 1
ATOM 3277 C CA . GLY A 1 396 ? -11.547 30.062 20.781 1 88.56 396 GLY A CA 1
ATOM 3278 C C . GLY A 1 396 ? -12.07 28.906 19.953 1 88.56 396 GLY A C 1
ATOM 3279 O O . GLY A 1 396 ? -11.469 27.828 19.922 1 88.56 396 GLY A O 1
ATOM 3280 N N . SER A 1 397 ? -13.164 29.141 19.25 1 90.31 397 SER A N 1
ATOM 3281 C CA . SER A 1 397 ? -13.766 28.078 18.469 1 90.31 397 SER A CA 1
ATOM 3282 C C . SER A 1 397 ? -13.414 28.219 16.984 1 90.31 397 SER A C 1
ATOM 3284 O O . SER A 1 397 ? -13.578 29.297 16.406 1 90.31 397 SER A O 1
ATOM 3286 N N . TYR A 1 398 ? -12.961 27.141 16.469 1 93.44 398 TYR A N 1
ATOM 3287 C CA . TYR A 1 398 ? -12.688 27.031 15.039 1 93.44 398 TYR A CA 1
ATOM 3288 C C . TYR A 1 398 ? -11.641 28.062 14.609 1 93.44 398 TYR A C 1
ATOM 3290 O O . TYR A 1 398 ? -11.734 28.625 13.523 1 93.44 398 TYR A O 1
ATOM 3298 N N . VAL A 1 399 ? -10.742 28.375 15.477 1 96.75 399 VAL A N 1
ATOM 3299 C CA . VAL A 1 399 ? -9.703 29.359 15.195 1 96.75 399 VAL A CA 1
ATOM 3300 C C . VAL A 1 399 ? -8.547 28.688 14.453 1 96.75 399 VAL A C 1
ATOM 3302 O O . VAL A 1 399 ? -8.492 27.469 14.367 1 96.75 399 VAL A O 1
ATOM 3305 N N . LYS A 1 400 ? -7.766 29.438 13.875 1 97.62 400 LYS A N 1
ATOM 3306 C CA . LYS A 1 400 ? -6.469 29.016 13.359 1 97.62 400 LYS A CA 1
ATOM 3307 C C . LYS A 1 400 ? -5.352 29.906 13.883 1 97.62 400 LYS A C 1
ATOM 3309 O O . LYS A 1 400 ? -5.562 31.094 14.117 1 97.62 400 LYS A O 1
ATOM 3314 N N . SER A 1 401 ? -4.176 29.359 14.047 1 97.44 401 SER A N 1
ATOM 3315 C CA . SER A 1 401 ? -3.137 30.047 14.805 1 97.44 401 SER A CA 1
ATOM 3316 C C . SER A 1 401 ? -1.856 30.188 13.984 1 97.44 401 SER A C 1
ATOM 3318 O O . SER A 1 401 ? -1.562 29.344 13.141 1 97.44 401 SER A O 1
ATOM 3320 N N . PHE A 1 402 ? -1.17 31.312 14.258 1 97.38 402 PHE A N 1
ATOM 3321 C CA . PHE A 1 402 ? 0.264 31.406 14.016 1 97.38 402 PHE A CA 1
ATOM 3322 C C . PHE A 1 402 ? 1.049 30.75 15.141 1 97.38 402 PHE A C 1
ATOM 3324 O O . PHE A 1 402 ? 1.066 31.25 16.266 1 97.38 402 PHE A O 1
ATOM 3331 N N . TYR A 1 403 ? 1.71 29.656 14.875 1 97.06 403 TYR A N 1
ATOM 3332 C CA . TYR A 1 403 ? 2.467 28.938 15.891 1 97.06 403 TYR A CA 1
ATOM 3333 C C . TYR A 1 403 ? 3.92 29.391 15.914 1 97.06 403 TYR A C 1
ATOM 3335 O O . TYR A 1 403 ? 4.613 29.344 14.898 1 97.06 403 TYR A O 1
ATOM 3343 N N . SER A 1 404 ? 4.391 29.781 17.031 1 94.44 404 SER A N 1
ATOM 3344 C CA . SER A 1 404 ? 5.801 30.141 17.172 1 94.44 404 SER A CA 1
ATOM 3345 C C . SER A 1 404 ? 6.699 28.906 17.078 1 94.44 404 SER A C 1
ATOM 3347 O O . SER A 1 404 ? 6.5 27.938 17.797 1 94.44 404 SER A O 1
ATOM 3349 N N . THR A 1 405 ? 7.668 28.922 16.234 1 93.31 405 THR A N 1
ATOM 3350 C CA . THR A 1 405 ? 8.562 27.781 16.047 1 93.31 405 THR A CA 1
ATOM 3351 C C . THR A 1 405 ? 9.578 27.703 17.188 1 93.31 405 THR A C 1
ATOM 3353 O O . THR A 1 405 ? 10.258 26.688 17.344 1 93.31 405 THR A O 1
ATOM 3356 N N . LYS A 1 406 ? 9.609 28.672 18.016 1 89.5 406 LYS A N 1
ATOM 3357 C CA . LYS A 1 406 ? 10.602 28.734 19.094 1 89.5 406 LYS A CA 1
ATOM 3358 C C . LYS A 1 406 ? 10.086 28.047 20.344 1 89.5 406 LYS A C 1
ATOM 3360 O O . LYS A 1 406 ? 10.875 27.484 21.109 1 89.5 406 LYS A O 1
ATOM 3365 N N . SER A 1 407 ? 8.781 28.078 20.484 1 91.75 407 SER A N 1
ATOM 3366 C CA . SER A 1 407 ? 8.328 27.688 21.812 1 91.75 407 SER A CA 1
ATOM 3367 C C . SER A 1 407 ? 7.316 26.547 21.75 1 91.75 407 SER A C 1
ATOM 3369 O O . SER A 1 407 ? 7.082 25.859 22.734 1 91.75 407 SER A O 1
ATOM 3371 N N . VAL A 1 408 ? 6.68 26.359 20.703 1 94.06 408 VAL A N 1
ATOM 3372 C CA . VAL A 1 408 ? 5.637 25.344 20.594 1 94.06 408 VAL A CA 1
ATOM 3373 C C . VAL A 1 408 ? 6.27 23.953 20.547 1 94.06 408 VAL A C 1
ATOM 3375 O O . VAL A 1 408 ? 7.289 23.75 19.891 1 94.06 408 VAL A O 1
ATOM 3378 N N . LEU A 1 409 ? 5.645 22.984 21.25 1 92.94 409 LEU A N 1
ATOM 3379 C CA . LEU A 1 409 ? 6.129 21.609 21.25 1 92.94 409 LEU A CA 1
ATOM 3380 C C . LEU A 1 409 ? 5.227 20.703 20.422 1 92.94 409 LEU A C 1
ATOM 3382 O O . LEU A 1 409 ? 5.711 19.891 19.625 1 92.94 409 LEU A O 1
ATOM 3386 N N . THR A 1 410 ? 3.924 20.797 20.609 1 94.12 410 THR A N 1
ATOM 3387 C CA . THR A 1 410 ? 2.984 20 19.812 1 94.12 410 THR A CA 1
ATOM 3388 C C . THR A 1 410 ? 1.821 20.875 19.328 1 94.12 410 THR A C 1
ATOM 3390 O O . THR A 1 410 ? 1.396 21.797 20.031 1 94.12 410 THR A O 1
ATOM 3393 N N . LEU A 1 411 ? 1.406 20.5 18.125 1 94.44 411 LEU A N 1
ATOM 3394 C CA . LEU A 1 411 ? 0.331 21.266 17.5 1 94.44 411 LEU A CA 1
ATOM 3395 C C . LEU A 1 411 ? -0.96 20.453 17.469 1 94.44 411 LEU A C 1
ATOM 3397 O O . LEU A 1 411 ? -0.925 19.219 17.344 1 94.44 411 LEU A O 1
ATOM 3401 N N . HIS A 1 412 ? -2.008 21.172 17.656 1 92.5 412 HIS A N 1
ATOM 3402 C CA . HIS A 1 412 ? -3.336 20.734 17.25 1 92.5 412 HIS A CA 1
ATOM 3403 C C . HIS A 1 412 ? -3.891 21.625 16.141 1 92.5 412 HIS A C 1
ATOM 3405 O O . HIS A 1 412 ? -3.268 22.625 15.773 1 92.5 412 HIS A O 1
ATOM 3411 N N . ASN A 1 413 ? -5.008 21.312 15.625 1 90.69 413 ASN A N 1
ATOM 3412 C CA . ASN A 1 413 ? -5.578 22.016 14.484 1 90.69 413 ASN A CA 1
ATOM 3413 C C . ASN A 1 413 ? -5.836 23.484 14.812 1 90.69 413 ASN A C 1
ATOM 3415 O O . ASN A 1 413 ? -5.68 24.359 13.945 1 90.69 413 ASN A O 1
ATOM 3419 N N . HIS A 1 414 ? -6.176 23.828 16.062 1 91.38 414 HIS A N 1
ATOM 3420 C CA . HIS A 1 414 ? -6.633 25.188 16.391 1 91.38 414 HIS A CA 1
ATOM 3421 C C . HIS A 1 414 ? -5.598 25.922 17.234 1 91.38 414 HIS A C 1
ATOM 3423 O O . HIS A 1 414 ? -5.41 27.125 17.062 1 91.38 414 HIS A O 1
ATOM 3429 N N . MET A 1 415 ? -5.016 25.188 18.125 1 91.12 415 MET A N 1
ATOM 3430 C CA . MET A 1 415 ? -4.082 25.797 19.062 1 91.12 415 MET A CA 1
ATOM 3431 C C . MET A 1 415 ? -3.01 24.812 19.5 1 91.12 415 MET A C 1
ATOM 3433 O O . MET A 1 415 ? -3.182 23.594 19.328 1 91.12 415 MET A O 1
ATOM 3437 N N . PRO A 1 416 ? -1.929 25.344 19.984 1 92.12 416 PRO A N 1
ATOM 3438 C CA . PRO A 1 416 ? -0.919 24.406 20.469 1 92.12 416 PRO A CA 1
ATOM 3439 C C . PRO A 1 416 ? -1.395 23.594 21.688 1 92.12 416 PRO A C 1
ATOM 3441 O O . PRO A 1 416 ? -2.174 24.109 22.5 1 92.12 416 PRO A O 1
ATOM 3444 N N . VAL A 1 417 ? -0.956 22.406 21.781 1 88.44 417 VAL A N 1
ATOM 3445 C CA . VAL A 1 417 ? -1.326 21.531 22.875 1 88.44 417 VAL A CA 1
ATOM 3446 C C . VAL A 1 417 ? -0.327 21.672 24.016 1 88.44 417 VAL A C 1
ATOM 3448 O O . VAL A 1 417 ? -0.715 21.719 25.188 1 88.44 417 VAL A O 1
ATOM 3451 N N . SER A 1 418 ? 0.922 21.703 23.641 1 90.12 418 SER A N 1
ATOM 3452 C CA . SER A 1 418 ? 1.986 21.844 24.641 1 90.12 418 SER A CA 1
ATOM 3453 C C . SER A 1 418 ? 3.111 22.734 24.109 1 90.12 418 SER A C 1
ATOM 3455 O O . SER A 1 418 ? 3.307 22.859 22.906 1 90.12 418 SER A O 1
ATOM 3457 N N . CYS A 1 419 ? 3.768 23.391 25.078 1 91.94 419 CYS A N 1
ATOM 3458 C CA . CYS A 1 419 ? 4.859 24.297 24.734 1 91.94 419 CYS A CA 1
ATOM 3459 C C . CYS A 1 419 ? 6.098 24 25.578 1 91.94 419 CYS A C 1
ATOM 3461 O O . CYS A 1 419 ? 6.027 23.234 26.547 1 91.94 419 CYS A O 1
ATOM 3463 N N . LEU A 1 420 ? 7.121 24.438 25.062 1 86.88 420 LEU A N 1
ATOM 3464 C CA . LEU A 1 420 ? 8.422 24.094 25.625 1 86.88 420 LEU A CA 1
ATOM 3465 C C . LEU A 1 420 ? 8.812 25.062 26.719 1 86.88 420 LEU A C 1
ATOM 3467 O O . LEU A 1 420 ? 8.633 26.281 26.578 1 86.88 420 LEU A O 1
ATOM 3471 N N . ASP A 1 421 ? 9.117 24.438 27.812 1 78.62 421 ASP A N 1
ATOM 3472 C CA . ASP A 1 421 ? 9.898 25.141 28.828 1 78.62 421 ASP A CA 1
ATOM 3473 C C . ASP A 1 421 ? 11.391 24.844 28.672 1 78.62 421 ASP A C 1
ATOM 3475 O O . ASP A 1 421 ? 11.82 23.688 28.781 1 78.62 421 ASP A O 1
ATOM 3479 N N . TYR A 1 422 ? 12.102 25.766 28.406 1 70.62 422 TYR A N 1
ATOM 3480 C CA . TYR A 1 422 ? 13.508 25.594 28.062 1 70.62 422 TYR A CA 1
ATOM 3481 C C . TYR A 1 422 ? 14.258 24.891 29.188 1 70.62 422 TYR A C 1
ATOM 3483 O O . TYR A 1 422 ? 15.32 24.297 28.953 1 70.62 422 TYR A O 1
ATOM 3491 N N . GLN A 1 423 ? 13.609 24.953 30.328 1 61.03 423 GLN A N 1
ATOM 3492 C CA . GLN A 1 423 ? 14.273 24.297 31.453 1 61.03 423 GLN A CA 1
ATOM 3493 C C . GLN A 1 423 ? 13.656 22.938 31.75 1 61.03 423 GLN A C 1
ATOM 3495 O O . GLN A 1 423 ? 14.367 21.953 31.953 1 61.03 423 GLN A O 1
ATOM 3500 N N . ASN A 1 424 ? 12.359 22.922 31.766 1 63.59 424 ASN A N 1
ATOM 3501 C CA . ASN A 1 424 ? 11.688 21.75 32.281 1 63.59 424 ASN A CA 1
ATOM 3502 C C . ASN A 1 424 ? 10.992 20.953 31.188 1 63.59 424 ASN A C 1
ATOM 3504 O O . ASN A 1 424 ? 10.445 19.875 31.453 1 63.59 424 ASN A O 1
ATOM 3508 N N . GLY A 1 425 ? 11.039 21.438 30.078 1 67.06 425 GLY A N 1
ATOM 3509 C CA . GLY A 1 425 ? 10.539 20.656 28.953 1 67.06 425 GLY A CA 1
ATOM 3510 C C . GLY A 1 425 ? 9.148 21.062 28.5 1 67.06 425 GLY A C 1
ATOM 3511 O O . GLY A 1 425 ? 8.984 21.625 27.422 1 67.06 425 GLY A O 1
ATOM 3512 N N . ASN A 1 426 ? 8.086 20.656 29.328 1 77.31 426 ASN A N 1
ATOM 3513 C CA . ASN A 1 426 ? 6.711 20.906 28.906 1 77.31 426 ASN A CA 1
ATOM 3514 C C . ASN A 1 426 ? 6.02 21.922 29.812 1 77.31 426 ASN A C 1
ATOM 3516 O O . ASN A 1 426 ? 6.191 21.875 31.031 1 77.31 426 ASN A O 1
ATOM 3520 N N . ARG A 1 427 ? 5.41 22.984 29.203 1 83.5 427 ARG A N 1
ATOM 3521 C CA . ARG A 1 427 ? 4.609 23.953 29.938 1 83.5 427 ARG A CA 1
ATOM 3522 C C . ARG A 1 427 ? 3.326 24.297 29.188 1 83.5 427 ARG A C 1
ATOM 3524 O O . ARG A 1 427 ? 3.199 24 28 1 83.5 427 ARG A O 1
ATOM 3531 N N . PRO A 1 428 ? 2.344 24.828 29.938 1 86.5 428 PRO A N 1
ATOM 3532 C CA . PRO A 1 428 ? 1.165 25.328 29.234 1 86.5 428 PRO A CA 1
ATOM 3533 C C . PRO A 1 428 ? 1.5 26.453 28.25 1 86.5 428 PRO A C 1
ATOM 3535 O O . PRO A 1 428 ? 2.441 27.219 28.469 1 86.5 428 PRO A O 1
ATOM 3538 N N . CYS A 1 429 ? 0.717 26.516 27.266 1 91.44 429 CYS A N 1
ATOM 3539 C CA . CYS A 1 429 ? 0.984 27.5 26.203 1 91.44 429 CYS A CA 1
ATOM 3540 C C . CYS A 1 429 ? 0.265 28.812 26.484 1 91.44 429 CYS A C 1
ATOM 3542 O O . CYS A 1 429 ? -0.82 28.812 27.062 1 91.44 429 CYS A O 1
ATOM 3544 N N . LYS A 1 430 ? 0.901 29.828 26.094 1 90.25 430 LYS A N 1
ATOM 3545 C CA . LYS A 1 430 ? 0.288 31.156 26.062 1 90.25 430 LYS A CA 1
ATOM 3546 C C . LYS A 1 430 ? -0.216 31.484 24.656 1 90.25 430 LYS A C 1
ATOM 3548 O O . LYS A 1 430 ? 0.572 31.844 23.781 1 90.25 430 LYS A O 1
ATOM 3553 N N . ALA A 1 431 ? -1.515 31.469 24.453 1 90.88 431 ALA A N 1
ATOM 3554 C CA . ALA A 1 431 ? -2.148 31.781 23.172 1 90.88 431 ALA A CA 1
ATOM 3555 C C . ALA A 1 431 ? -2.9 33.094 23.25 1 90.88 431 ALA A C 1
ATOM 3557 O O . ALA A 1 431 ? -3.703 33.312 24.156 1 90.88 431 ALA A O 1
ATOM 3558 N N . ASN A 1 432 ? -2.625 34 22.312 1 92.69 432 ASN A N 1
ATOM 3559 C CA . ASN A 1 432 ? -3.275 35.281 22.281 1 92.69 432 ASN A CA 1
ATOM 3560 C C . ASN A 1 432 ? -4.266 35.406 21.141 1 92.69 432 ASN A C 1
ATOM 3562 O O . ASN A 1 432 ? -3.945 35.031 20 1 92.69 432 ASN A O 1
ATOM 3566 N N . GLN A 1 433 ? -5.375 35.875 21.438 1 94.81 433 GLN A N 1
ATOM 3567 C CA . GLN A 1 433 ? -6.391 36.094 20.422 1 94.81 433 GLN A CA 1
ATOM 3568 C C . GLN A 1 433 ? -6.145 37.406 19.672 1 94.81 433 GLN A C 1
ATOM 3570 O O . GLN A 1 433 ? -5.855 38.438 20.281 1 94.81 433 GLN A O 1
ATOM 3575 N N . ILE A 1 434 ? -6.238 37.375 18.438 1 95.88 434 ILE A N 1
ATOM 3576 C CA . ILE A 1 434 ? -6.141 38.562 17.609 1 95.88 434 ILE A CA 1
ATOM 3577 C C . ILE A 1 434 ? -7.488 39.281 17.594 1 95.88 434 ILE A C 1
ATOM 3579 O O . ILE A 1 434 ? -8.523 38.688 17.375 1 95.88 434 ILE A O 1
ATOM 3583 N N . ASN A 1 435 ? -7.414 40.562 17.859 1 95.75 435 ASN A N 1
ATOM 3584 C CA . ASN A 1 435 ? -8.633 41.375 17.719 1 95.75 435 ASN A CA 1
ATOM 3585 C C . ASN A 1 435 ? -9.219 41.25 16.312 1 95.75 435 ASN A C 1
ATOM 3587 O O . ASN A 1 435 ? -8.484 41.375 15.32 1 95.75 435 ASN A O 1
ATOM 3591 N N . VAL A 1 436 ? -10.516 41.031 16.203 1 96.62 436 VAL A N 1
ATOM 3592 C CA . VAL A 1 436 ? -11.188 40.75 14.93 1 96.62 436 VAL A CA 1
ATOM 3593 C C . VAL A 1 436 ? -11.094 42 14.023 1 96.62 436 VAL A C 1
ATOM 3595 O O . VAL A 1 436 ? -11.305 41.906 12.812 1 96.62 436 VAL A O 1
ATOM 3598 N N . ASP A 1 437 ? -10.758 43.156 14.562 1 96.31 437 ASP A N 1
ATOM 3599 C CA . ASP A 1 437 ? -10.594 44.344 13.766 1 96.31 437 ASP A CA 1
ATOM 3600 C C . ASP A 1 437 ? -9.211 44.406 13.125 1 96.31 437 ASP A C 1
ATOM 3602 O O . ASP A 1 437 ? -8.969 45.219 12.219 1 96.31 437 ASP A O 1
ATOM 3606 N N . ILE A 1 438 ? -8.359 43.562 13.57 1 97 438 ILE A N 1
ATOM 3607 C CA . ILE A 1 438 ? -6.98 43.562 13.102 1 97 438 ILE A CA 1
ATOM 3608 C C . ILE A 1 438 ? -6.789 42.469 12.062 1 97 438 ILE A C 1
ATOM 3610 O O . ILE A 1 438 ? -6.145 42.688 11.031 1 97 438 ILE A O 1
ATOM 3614 N N . ALA A 1 439 ? -7.25 41.281 12.344 1 98.06 439 ALA A N 1
ATOM 3615 C CA . ALA A 1 439 ? -7.207 40.156 11.406 1 98.06 439 ALA A CA 1
ATOM 3616 C C . ALA A 1 439 ? -8.328 39.156 11.695 1 98.06 439 ALA A C 1
ATOM 3618 O O . ALA A 1 439 ? -8.883 39.156 12.797 1 98.06 439 ALA A O 1
ATOM 3619 N N . GLN A 1 440 ? -8.672 38.375 10.727 1 98.44 440 GLN A N 1
ATOM 3620 C CA . GLN A 1 440 ? -9.703 37.375 10.883 1 98.44 440 GLN A CA 1
ATOM 3621 C C . GLN A 1 440 ? -9.422 36.156 10.008 1 98.44 440 GLN A C 1
ATOM 3623 O O . GLN A 1 440 ? -8.695 36.25 9.016 1 98.44 440 GLN A O 1
ATOM 3628 N N . LEU A 1 441 ? -9.922 34.969 10.461 1 98.5 441 LEU A N 1
ATOM 3629 C CA . LEU A 1 441 ? -9.898 33.75 9.664 1 98.5 441 LEU A CA 1
ATOM 3630 C C . LEU A 1 441 ? -11.148 33.625 8.805 1 98.5 441 LEU A C 1
ATOM 3632 O O . LEU A 1 441 ? -12.25 33.406 9.32 1 98.5 441 LEU A O 1
ATOM 3636 N N . GLN A 1 442 ? -10.961 33.781 7.492 1 98 442 GLN A N 1
ATOM 3637 C CA . GLN A 1 442 ? -12.086 33.656 6.574 1 98 442 GLN A CA 1
ATOM 3638 C C . GLN A 1 442 ? -12.258 32.188 6.125 1 98 442 GLN A C 1
ATOM 3640 O O . GLN A 1 442 ? -11.328 31.594 5.598 1 98 442 GLN A O 1
ATOM 3645 N N . HIS A 1 443 ? -13.406 31.703 6.398 1 96.94 443 HIS A N 1
ATOM 3646 C CA . HIS A 1 443 ? -13.75 30.328 6.047 1 96.94 443 HIS A CA 1
ATOM 3647 C C . HIS A 1 443 ? -14.82 30.281 4.961 1 96.94 443 HIS A C 1
ATOM 3649 O O . HIS A 1 443 ? -15.961 30.688 5.191 1 96.94 443 HIS A O 1
ATOM 3655 N N . TYR A 1 444 ? -14.422 29.828 3.822 1 94.88 444 TYR A N 1
ATOM 3656 C CA . TYR A 1 444 ? -15.305 29.812 2.662 1 94.88 444 TYR A CA 1
ATOM 3657 C C . TYR A 1 444 ? -15.969 28.453 2.492 1 94.88 444 TYR A C 1
ATOM 3659 O O . TYR A 1 444 ? -15.312 27.484 2.117 1 94.88 444 TYR A O 1
ATOM 3667 N N . ARG A 1 445 ? -17.234 28.422 2.725 1 90.5 445 ARG A N 1
ATOM 3668 C CA . ARG A 1 445 ? -17.953 27.156 2.643 1 90.5 445 ARG A CA 1
ATOM 3669 C C . ARG A 1 445 ? -19.453 27.406 2.477 1 90.5 445 ARG A C 1
ATOM 3671 O O . ARG A 1 445 ? -19.938 28.516 2.695 1 90.5 445 ARG A O 1
ATOM 3678 N N . LYS A 1 446 ? -20.062 26.297 2.023 1 82.94 446 LYS A N 1
ATOM 3679 C CA . LYS A 1 446 ? -21.5 26.375 1.811 1 82.94 446 LYS A CA 1
ATOM 3680 C C . LYS A 1 446 ? -22.25 26.422 3.139 1 82.94 446 LYS A C 1
ATOM 3682 O O . LYS A 1 446 ? -23.219 27.172 3.289 1 82.94 446 LYS A O 1
ATOM 3687 N N . ASP A 1 447 ? -21.844 25.547 4.023 1 85.56 447 ASP A N 1
ATOM 3688 C CA . ASP A 1 447 ? -22.484 25.438 5.324 1 85.56 447 ASP A CA 1
ATOM 3689 C C . ASP A 1 447 ? -21.453 25.312 6.445 1 85.56 447 ASP A C 1
ATOM 3691 O O . ASP A 1 447 ? -20.281 25.047 6.188 1 85.56 447 ASP A O 1
ATOM 3695 N N . CYS A 1 448 ? -22.031 25.641 7.656 1 86.81 448 CYS A N 1
ATOM 3696 C CA . CYS A 1 448 ? -21.172 25.516 8.82 1 86.81 448 CYS A CA 1
ATOM 3697 C C . CYS A 1 448 ? -20.875 24.047 9.117 1 86.81 448 CYS A C 1
ATOM 3699 O O . CYS A 1 448 ? -21.391 23.156 8.438 1 86.81 448 CYS A O 1
ATOM 3701 N N . ASP A 1 449 ? -19.938 23.828 9.977 1 82.5 449 ASP A N 1
ATOM 3702 C CA . ASP A 1 449 ? -19.641 22.5 10.484 1 82.5 449 ASP A CA 1
ATOM 3703 C C . ASP A 1 449 ? -20.906 21.844 11.047 1 82.5 449 ASP A C 1
ATOM 3705 O O . ASP A 1 449 ? -21.781 22.531 11.594 1 82.5 449 ASP A O 1
ATOM 3709 N N . ALA A 1 450 ? -20.953 20.594 10.969 1 78.5 450 ALA A N 1
ATOM 3710 C CA . ALA A 1 450 ? -22.141 19.844 11.391 1 78.5 450 ALA A CA 1
ATOM 3711 C C . ALA A 1 450 ? -22.438 20.062 12.867 1 78.5 450 ALA A C 1
ATOM 3713 O O . ALA A 1 450 ? -23.594 20 13.289 1 78.5 450 ALA A O 1
ATOM 3714 N N . SER A 1 451 ? -21.5 20.453 13.648 1 80.12 451 SER A N 1
ATOM 3715 C CA . SER A 1 451 ? -21.641 20.594 15.094 1 80.12 451 SER A CA 1
ATOM 3716 C C . SER A 1 451 ? -22.375 21.891 15.461 1 80.12 451 SER A C 1
ATOM 3718 O O . SER A 1 451 ? -22.875 22.031 16.578 1 80.12 451 SER A O 1
ATOM 3720 N N . ILE A 1 452 ? -22.453 22.859 14.516 1 87.12 452 ILE A N 1
ATOM 3721 C CA . ILE A 1 452 ? -23.062 24.141 14.844 1 87.12 452 ILE A CA 1
ATOM 3722 C C . ILE A 1 452 ? -24.125 24.484 13.797 1 87.12 452 ILE A C 1
ATOM 3724 O O . ILE A 1 452 ? -24.297 25.641 13.422 1 87.12 452 ILE A O 1
ATOM 3728 N N . THR A 1 453 ? -24.781 23.484 13.359 1 86.38 453 THR A N 1
ATOM 3729 C CA . THR A 1 453 ? -25.766 23.625 12.289 1 86.38 453 THR A CA 1
ATOM 3730 C C . THR A 1 453 ? -26.906 24.531 12.734 1 86.38 453 THR A C 1
ATOM 3732 O O . THR A 1 453 ? -27.375 25.375 11.961 1 86.38 453 THR A O 1
ATOM 3735 N N . LYS A 1 454 ? -27.406 24.375 13.953 1 89.75 454 LYS A N 1
ATOM 3736 C CA . LYS A 1 454 ? -28.547 25.156 14.43 1 89.75 454 LYS A CA 1
ATOM 3737 C C . LYS A 1 454 ? -28.203 26.641 14.469 1 89.75 454 LYS A C 1
ATOM 3739 O O . LYS A 1 454 ? -28.938 27.453 13.906 1 89.75 454 LYS A O 1
ATOM 3744 N N . ILE A 1 455 ? -27.062 27.016 15.117 1 91.12 455 ILE A N 1
ATOM 3745 C CA . ILE A 1 455 ? -26.672 28.406 15.227 1 91.12 455 ILE A CA 1
ATOM 3746 C C . ILE A 1 455 ? -26.328 28.969 13.852 1 91.12 455 ILE A C 1
ATOM 3748 O O . ILE A 1 455 ? -26.562 30.141 13.562 1 91.12 455 ILE A O 1
ATOM 3752 N N . CYS A 1 456 ? -25.859 28.125 13.047 1 91.19 456 CYS A N 1
ATOM 3753 C CA . CYS A 1 456 ? -25.5 28.531 11.688 1 91.19 456 CYS A CA 1
ATOM 3754 C C . CYS A 1 456 ? -26.734 29 10.922 1 91.19 456 CYS A C 1
ATOM 3756 O O . CYS A 1 456 ? -26.703 30.047 10.281 1 91.19 456 CYS A O 1
ATOM 3758 N N . LYS A 1 457 ? -27.781 28.25 11.039 1 89.06 457 LYS A N 1
ATOM 3759 C CA . LYS A 1 457 ? -29.016 28.562 10.32 1 89.06 457 LYS A CA 1
ATOM 3760 C C . LYS A 1 457 ? -29.734 29.766 10.938 1 89.06 457 LYS A C 1
ATOM 3762 O O . LYS A 1 457 ? -30.281 30.609 10.219 1 89.06 457 LYS A O 1
ATOM 3767 N N . THR A 1 458 ? -29.641 29.875 12.172 1 91.69 458 THR A N 1
ATOM 3768 C CA . THR A 1 458 ? -30.484 30.859 12.867 1 91.69 458 THR A CA 1
ATOM 3769 C C . THR A 1 458 ? -29.734 32.188 13.031 1 91.69 458 THR A C 1
ATOM 3771 O O . THR A 1 458 ? -30.359 33.219 13.164 1 91.69 458 THR A O 1
ATOM 3774 N N . LEU A 1 459 ? -28.406 32.125 12.977 1 92.19 459 LEU A N 1
ATOM 3775 C CA . LEU A 1 459 ? -27.656 33.344 13.273 1 92.19 459 LEU A CA 1
ATOM 3776 C C . LEU A 1 459 ? -26.75 33.719 12.109 1 92.19 459 LEU A C 1
ATOM 3778 O O . LEU A 1 459 ? -26.875 34.781 11.547 1 92.19 459 LEU A O 1
ATOM 3782 N N . TYR A 1 460 ? -25.938 32.812 11.695 1 92.19 460 TYR A N 1
ATOM 3783 C CA . TYR A 1 460 ? -24.875 33.156 10.742 1 92.19 460 TYR A CA 1
ATOM 3784 C C . TYR A 1 460 ? -25.453 33.406 9.352 1 92.19 460 TYR A C 1
ATOM 3786 O O . TYR A 1 460 ? -25.141 34.406 8.695 1 92.19 460 TYR A O 1
ATOM 3794 N N . HIS A 1 461 ? -26.344 32.562 8.93 1 89.5 461 HIS A N 1
ATOM 3795 C CA . HIS A 1 461 ? -26.938 32.688 7.602 1 89.5 461 HIS A CA 1
ATOM 3796 C C . HIS A 1 461 ? -27.906 33.844 7.531 1 89.5 461 HIS A C 1
ATOM 3798 O O . HIS A 1 461 ? -28.109 34.438 6.461 1 89.5 461 HIS A O 1
ATOM 3804 N N . LYS A 1 462 ? -28.469 34.219 8.578 1 89.62 462 LYS A N 1
ATOM 3805 C CA . LYS A 1 462 ? -29.531 35.219 8.594 1 89.62 462 LYS A CA 1
ATOM 3806 C C . LYS A 1 462 ? -28.953 36.625 8.703 1 89.62 462 LYS A C 1
ATOM 3808 O O . LYS A 1 462 ? -29.609 37.625 8.336 1 89.62 462 LYS A O 1
ATOM 3813 N N . ASN A 1 463 ? -27.812 36.75 9.25 1 92.5 463 ASN A N 1
ATOM 3814 C CA . ASN A 1 463 ? -27.172 38.031 9.43 1 92.5 463 ASN A CA 1
ATOM 3815 C C . ASN A 1 463 ? -25.891 38.156 8.617 1 92.5 463 ASN A C 1
ATOM 3817 O O . ASN A 1 463 ? -24.812 37.844 9.102 1 92.5 463 ASN A O 1
ATOM 3821 N N . LEU A 1 464 ? -25.984 38.75 7.473 1 91.81 464 LEU A N 1
ATOM 3822 C CA . LEU A 1 464 ? -24.859 38.844 6.562 1 91.81 464 LEU A CA 1
ATOM 3823 C C . LEU A 1 464 ? -24.422 40.281 6.383 1 91.81 464 LEU A C 1
ATOM 3825 O O . LEU A 1 464 ? -25.234 41.188 6.465 1 91.81 464 LEU A O 1
ATOM 3829 N N . VAL A 1 465 ? -23.125 40.5 6.199 1 93 465 VAL A N 1
ATOM 3830 C CA . VAL A 1 465 ? -22.562 41.812 5.887 1 93 465 VAL A CA 1
ATOM 3831 C C . VAL A 1 465 ? -21.578 41.688 4.73 1 93 465 VAL A C 1
ATOM 3833 O O . VAL A 1 465 ? -21.031 40.594 4.488 1 93 465 VAL A O 1
ATOM 3836 N N . ILE A 1 466 ? -21.359 42.719 3.998 1 92 466 ILE A N 1
ATOM 3837 C CA . ILE A 1 466 ? -20.406 42.75 2.9 1 92 466 ILE A CA 1
ATOM 3838 C C . ILE A 1 466 ? -19 42.938 3.453 1 92 466 ILE A C 1
ATOM 3840 O O . ILE A 1 466 ? -18.781 43.812 4.301 1 92 466 ILE A O 1
ATOM 3844 N N . ASP A 1 467 ? -18.109 42.125 3.064 1 93.81 467 ASP A N 1
ATOM 3845 C CA . ASP A 1 467 ? -16.688 42.188 3.398 1 93.81 467 ASP A CA 1
ATOM 3846 C C . ASP A 1 467 ? -15.82 41.969 2.158 1 93.81 467 ASP A C 1
ATOM 3848 O O . ASP A 1 467 ? -15.625 40.844 1.715 1 93.81 467 ASP A O 1
ATOM 3852 N N . ASP A 1 468 ? -15.219 43.031 1.643 1 91.56 468 ASP A N 1
ATOM 3853 C CA . ASP A 1 468 ? -14.414 42.938 0.424 1 91.56 468 ASP A CA 1
ATOM 3854 C C . ASP A 1 468 ? -12.945 43.219 0.713 1 91.56 468 ASP A C 1
ATOM 3856 O O . ASP A 1 468 ? -12.242 43.812 -0.109 1 91.56 468 ASP A O 1
ATOM 3860 N N . ASN A 1 469 ? -12.523 42.906 1.854 1 94.62 469 ASN A N 1
ATOM 3861 C CA . ASN A 1 469 ? -11.164 43.188 2.305 1 94.62 469 ASN A CA 1
ATOM 3862 C C . ASN A 1 469 ? -10.125 42.562 1.387 1 94.62 469 ASN A C 1
ATOM 3864 O O . ASN A 1 469 ? -8.984 43 1.322 1 94.62 469 ASN A O 1
ATOM 3868 N N . LEU A 1 470 ? -10.477 41.531 0.602 1 96.19 470 LEU A N 1
ATOM 3869 C CA . LEU A 1 470 ? -9.523 40.875 -0.286 1 96.19 470 LEU A CA 1
ATOM 3870 C C . LEU A 1 470 ? -9.328 41.688 -1.569 1 96.19 470 LEU A C 1
ATOM 3872 O O . LEU A 1 470 ? -8.422 41.406 -2.352 1 96.19 470 LEU A O 1
ATOM 3876 N N . ARG A 1 471 ? -10.102 42.719 -1.798 1 93.62 471 ARG A N 1
ATOM 3877 C CA . ARG A 1 471 ? -10.07 43.469 -3.037 1 93.62 471 ARG A CA 1
ATOM 3878 C C . ARG A 1 471 ? -8.719 44.156 -3.232 1 93.62 471 ARG A C 1
ATOM 3880 O O . ARG A 1 471 ? -8.281 44.375 -4.363 1 93.62 471 ARG A O 1
ATOM 3887 N N . ARG A 1 472 ? -8.141 44.531 -2.201 1 94.38 472 ARG A N 1
ATOM 3888 C CA . ARG A 1 472 ? -6.852 45.188 -2.285 1 94.38 472 ARG A CA 1
ATOM 3889 C C . ARG A 1 472 ? -5.812 44.312 -2.965 1 94.38 472 ARG A C 1
ATOM 3891 O O . ARG A 1 472 ? -4.797 44.812 -3.457 1 94.38 472 ARG A O 1
ATOM 3898 N N . TYR A 1 473 ? -6.02 43.031 -3.041 1 96.56 473 TYR A N 1
ATOM 3899 C CA . TYR A 1 473 ? -5.078 42.094 -3.658 1 96.56 473 TYR A CA 1
ATOM 3900 C C . TYR A 1 473 ? -5.586 41.625 -5.016 1 96.56 473 TYR A C 1
ATOM 3902 O O . TYR A 1 473 ? -4.984 40.75 -5.637 1 96.56 473 TYR A O 1
ATOM 3910 N N . LEU A 1 474 ? -6.598 42.156 -5.492 1 95.44 474 LEU A N 1
ATOM 3911 C CA . LEU A 1 474 ? -7.344 41.625 -6.629 1 95.44 474 LEU A CA 1
ATOM 3912 C C . LEU A 1 474 ? -6.461 41.562 -7.867 1 95.44 474 LEU A C 1
ATOM 3914 O O . LEU A 1 474 ? -6.312 40.469 -8.461 1 95.44 474 LEU A O 1
ATOM 3918 N N . GLU A 1 475 ? -5.848 42.594 -8.242 1 94.62 475 GLU A N 1
ATOM 3919 C CA . GLU A 1 475 ? -5.117 42.688 -9.5 1 94.62 475 GLU A CA 1
ATOM 3920 C C . GLU A 1 475 ? -3.961 41.688 -9.531 1 94.62 475 GLU A C 1
ATOM 3922 O O . GLU A 1 475 ? -3.893 40.844 -10.414 1 94.62 475 GLU A O 1
ATOM 3927 N N . PRO A 1 476 ? -3.129 41.75 -8.57 1 95.81 476 PRO A N 1
ATOM 3928 C CA . PRO A 1 476 ? -2.004 40.812 -8.633 1 95.81 476 PRO A CA 1
ATOM 3929 C C . PRO A 1 476 ? -2.443 39.344 -8.531 1 95.81 476 PRO A C 1
ATOM 3931 O O . PRO A 1 476 ? -1.889 38.5 -9.211 1 95.81 476 PRO A O 1
ATOM 3934 N N . VAL A 1 477 ? -3.391 39 -7.734 1 97.5 477 VAL A N 1
ATOM 3935 C CA . VAL A 1 477 ? -3.811 37.625 -7.508 1 97.5 477 VAL A CA 1
ATOM 3936 C C . VAL A 1 477 ? -4.539 37.094 -8.734 1 97.5 477 VAL A C 1
ATOM 3938 O O . VAL A 1 477 ? -4.309 35.969 -9.164 1 97.5 477 VAL A O 1
ATOM 3941 N N . VAL A 1 478 ? -5.359 37.906 -9.344 1 95.5 478 VAL A N 1
ATOM 3942 C CA . VAL A 1 478 ? -6.094 37.469 -10.539 1 95.5 478 VAL A CA 1
ATOM 3943 C C . VAL A 1 478 ? -5.121 37.281 -11.695 1 95.5 478 VAL A C 1
ATOM 3945 O O . VAL A 1 478 ? -5.234 36.281 -12.438 1 95.5 478 VAL A O 1
ATOM 3948 N N . ASN A 1 479 ? -4.199 38.188 -11.836 1 95.81 479 ASN A N 1
ATOM 3949 C CA . ASN A 1 479 ? -3.223 38.062 -12.914 1 95.81 479 ASN A CA 1
ATOM 3950 C C . ASN A 1 479 ? -2.402 36.781 -12.789 1 95.81 479 ASN A C 1
ATOM 3952 O O . ASN A 1 479 ? -2.232 36.031 -13.766 1 95.81 479 ASN A O 1
ATOM 3956 N N . LYS A 1 480 ? -1.949 36.531 -11.633 1 97.06 480 LYS A N 1
ATOM 3957 C CA . LYS A 1 480 ? -1.131 35.344 -11.406 1 97.06 480 LYS A CA 1
ATOM 3958 C C . LYS A 1 480 ? -1.959 34.062 -11.555 1 97.06 480 LYS A C 1
ATOM 3960 O O . LYS A 1 480 ? -1.479 33.062 -12.094 1 97.06 480 LYS A O 1
ATOM 3965 N N . THR A 1 481 ? -3.154 34.094 -11.062 1 96.31 481 THR A N 1
ATOM 3966 C CA . THR A 1 481 ? -4.047 32.938 -11.188 1 96.31 481 THR A CA 1
ATOM 3967 C C . THR A 1 481 ? -4.332 32.625 -12.648 1 96.31 481 THR A C 1
ATOM 3969 O O . THR A 1 481 ? -4.258 31.484 -13.078 1 96.31 481 THR A O 1
ATOM 3972 N N . ASN A 1 482 ? -4.605 33.719 -13.414 1 93.38 482 ASN A N 1
ATOM 3973 C CA . ASN A 1 482 ? -4.855 33.562 -14.844 1 93.38 482 ASN A CA 1
ATOM 3974 C C . ASN A 1 482 ? -3.648 32.969 -15.555 1 93.38 482 ASN A C 1
ATOM 3976 O O . ASN A 1 482 ? -3.799 32.062 -16.406 1 93.38 482 ASN A O 1
ATOM 3980 N N . PHE A 1 483 ? -2.609 33.469 -15.211 1 95.12 483 PHE A N 1
ATOM 3981 C CA . PHE A 1 483 ? -1.377 32.969 -15.812 1 95.12 483 PHE A CA 1
ATOM 3982 C C . PHE A 1 483 ? -1.204 31.469 -15.555 1 95.12 483 PHE A C 1
ATOM 3984 O O . PHE A 1 483 ? -0.928 30.703 -16.469 1 95.12 483 PHE A O 1
ATOM 3991 N N . THR A 1 484 ? -1.351 31.062 -14.312 1 95.69 484 THR A N 1
ATOM 3992 C CA . THR A 1 484 ? -1.175 29.656 -13.914 1 95.69 484 THR A CA 1
ATOM 3993 C C . THR A 1 484 ? -2.213 28.766 -14.594 1 95.69 484 THR A C 1
ATOM 3995 O O . THR A 1 484 ? -1.89 27.688 -15.062 1 95.69 484 THR A O 1
ATOM 3998 N N . LEU A 1 485 ? -3.438 29.219 -14.664 1 94.31 485 LEU A N 1
ATOM 3999 C CA . LEU A 1 485 ? -4.5 28.453 -15.297 1 94.31 485 LEU A CA 1
ATOM 4000 C C . LEU A 1 485 ? -4.199 28.219 -16.766 1 94.31 485 LEU A C 1
ATOM 4002 O O . LEU A 1 485 ? -4.434 27.125 -17.297 1 94.31 485 LEU A O 1
ATOM 4006 N N . LYS A 1 486 ? -3.652 29.188 -17.422 1 91.12 486 LYS A N 1
ATOM 4007 C CA . LYS A 1 486 ? -3.32 29.094 -18.828 1 91.12 486 LYS A CA 1
ATOM 4008 C C . LYS A 1 486 ? -2.16 28.125 -19.062 1 91.12 486 LYS A C 1
ATOM 4010 O O . LYS A 1 486 ? -2.238 27.25 -19.922 1 91.12 486 LYS A O 1
ATOM 4015 N N . ILE A 1 487 ? -1.194 28.266 -18.281 1 93.44 487 ILE A N 1
ATOM 4016 C CA . ILE A 1 487 ? 0.012 27.453 -18.469 1 93.44 487 ILE A CA 1
ATOM 4017 C C . ILE A 1 487 ? -0.289 25.984 -18.188 1 93.44 487 ILE A C 1
ATOM 4019 O O . ILE A 1 487 ? 0.282 25.094 -18.812 1 93.44 487 ILE A O 1
ATOM 4023 N N . LEU A 1 488 ? -1.184 25.734 -17.312 1 93.5 488 LEU A N 1
ATOM 4024 C CA . LEU A 1 488 ? -1.49 24.359 -16.938 1 93.5 488 LEU A CA 1
ATOM 4025 C C . LEU A 1 488 ? -2.59 23.781 -17.828 1 93.5 488 LEU A C 1
ATOM 4027 O O . LEU A 1 488 ? -2.992 22.641 -17.656 1 93.5 488 LEU A O 1
ATOM 4031 N N . GLY A 1 489 ? -3.104 24.562 -18.703 1 88.44 489 GLY A N 1
ATOM 4032 C CA . GLY A 1 489 ? -4.062 24.094 -19.688 1 88.44 489 GLY A CA 1
ATOM 4033 C C . GLY A 1 489 ? -5.484 24.031 -19.156 1 88.44 489 GLY A C 1
ATOM 4034 O O . GLY A 1 489 ? -6.32 23.312 -19.688 1 88.44 489 GLY A O 1
ATOM 4035 N N . PHE A 1 490 ? -5.715 24.766 -18.141 1 89.31 490 PHE A N 1
ATOM 4036 C CA . PHE A 1 490 ? -7.066 24.797 -17.594 1 89.31 490 PHE A CA 1
ATOM 4037 C C . PHE A 1 490 ? -7.926 25.828 -18.328 1 89.31 490 PHE A C 1
ATOM 4039 O O . PHE A 1 490 ? -9.156 25.812 -18.203 1 89.31 490 PHE A O 1
ATOM 4046 N N . MET A 1 491 ? -7.293 26.812 -19.031 1 83.38 491 MET A N 1
ATOM 4047 C CA . MET A 1 491 ? -7.977 27.891 -19.75 1 83.38 491 MET A CA 1
ATOM 4048 C C . MET A 1 491 ? -7.512 27.969 -21.203 1 83.38 491 MET A C 1
ATOM 4050 O O . MET A 1 491 ? -6.336 27.75 -21.5 1 83.38 491 MET A O 1
ATOM 4054 N N . ASP A 1 492 ? -8.586 27.969 -22.219 1 72.19 492 ASP A N 1
ATOM 4055 C CA . ASP A 1 492 ? -8.234 28.109 -23.625 1 72.19 492 ASP A CA 1
ATOM 4056 C C . ASP A 1 492 ? -7.598 29.469 -23.906 1 72.19 492 ASP A C 1
ATOM 4058 O O . ASP A 1 492 ? -7.922 30.453 -23.234 1 72.19 492 ASP A O 1
ATOM 4062 N N . GLU A 1 493 ? -6.547 29.5 -24.703 1 58.53 493 GLU A N 1
ATOM 4063 C CA . GLU A 1 493 ? -5.988 30.766 -25.172 1 58.53 493 GLU A CA 1
ATOM 4064 C C . GLU A 1 493 ? -7.023 31.578 -25.953 1 58.53 493 GLU A C 1
ATOM 4066 O O . GLU A 1 493 ? -7.746 31.031 -26.781 1 58.53 493 GLU A O 1
ATOM 4071 N N . ILE A 1 494 ? -7.574 32.531 -25.391 1 46.31 494 ILE A N 1
ATOM 4072 C CA . ILE A 1 494 ? -8.391 33.438 -26.203 1 46.31 494 ILE A CA 1
ATOM 4073 C C . ILE A 1 494 ? -7.613 33.844 -27.453 1 46.31 494 ILE A C 1
ATOM 4075 O O . ILE A 1 494 ? -6.496 34.344 -27.359 1 46.31 494 ILE A O 1
ATOM 4079 N N . ASP A 1 495 ? -7.785 33.125 -28.5 1 40.94 495 ASP A N 1
ATOM 4080 C CA . ASP A 1 495 ? -7.293 33.656 -29.781 1 40.94 495 ASP A CA 1
ATOM 4081 C C . ASP A 1 495 ? -7.688 35.125 -29.969 1 40.94 495 ASP A C 1
ATOM 4083 O O . ASP A 1 495 ? -8.867 35.438 -30.109 1 40.94 495 ASP A O 1
ATOM 4087 N N . THR A 1 496 ? -7.105 35.969 -29.328 1 38.47 496 THR A N 1
ATOM 4088 C CA . THR A 1 496 ? -7.289 37.375 -29.703 1 38.47 496 THR A CA 1
ATOM 4089 C C . THR A 1 496 ? -6.984 37.594 -31.172 1 38.47 496 THR A C 1
ATOM 4091 O O . THR A 1 496 ? -6.918 38.75 -31.641 1 38.47 496 THR A O 1
ATOM 4094 N N . THR A 1 497 ? -6.523 36.688 -31.984 1 37.09 497 THR A N 1
ATOM 4095 C CA . THR A 1 497 ? -6.238 37.188 -33.344 1 37.09 497 THR A CA 1
ATOM 4096 C C . THR A 1 497 ? -7.523 37.594 -34.031 1 37.09 497 THR A C 1
ATOM 4098 O O . THR A 1 497 ? -7.5 37.969 -35.219 1 37.09 497 THR A O 1
ATOM 4101 N N . HIS A 1 498 ? -8.711 37.344 -33.531 1 33.78 498 HIS A N 1
ATOM 4102 C CA . HIS A 1 498 ? -9.719 37.844 -34.469 1 33.78 498 HIS A CA 1
ATOM 4103 C C . HIS A 1 498 ? -9.883 39.344 -34.375 1 33.78 498 HIS A C 1
ATOM 4105 O O . HIS A 1 498 ? -10.828 39.906 -34.938 1 33.78 498 HIS A O 1
ATOM 4111 N N . ASP A 1 499 ? -9.016 40.156 -33.656 1 27.69 499 ASP A N 1
ATOM 4112 C CA . ASP A 1 499 ? -9.172 41.469 -34.25 1 27.69 499 ASP A CA 1
ATOM 4113 C C . ASP A 1 499 ? -8.344 41.594 -35.531 1 27.69 499 ASP A C 1
ATOM 4115 O O . ASP A 1 499 ? -7.215 41.125 -35.594 1 27.69 499 ASP A O 1
ATOM 4119 N N . MET B 1 1 ? -9.445 4.578 -17.812 1 20.95 1 MET B N 1
ATOM 4120 C CA . MET B 1 1 ? -10.523 5.469 -17.375 1 20.95 1 MET B CA 1
ATOM 4121 C C . MET B 1 1 ? -10.562 6.727 -18.234 1 20.95 1 MET B C 1
ATOM 4123 O O . MET B 1 1 ? -9.57 7.449 -18.328 1 20.95 1 MET B O 1
ATOM 4127 N N . ALA B 1 2 ? -11.352 6.707 -19.156 1 23.38 2 ALA B N 1
ATOM 4128 C CA . ALA B 1 2 ? -11.641 7.828 -20.047 1 23.38 2 ALA B CA 1
ATOM 4129 C C . ALA B 1 2 ? -11.781 9.125 -19.266 1 23.38 2 ALA B C 1
ATOM 4131 O O . ALA B 1 2 ? -12.414 9.156 -18.203 1 23.38 2 ALA B O 1
ATOM 4132 N N . SER B 1 3 ? -10.977 10.023 -19.484 1 25.53 3 SER B N 1
ATOM 4133 C CA . SER B 1 3 ? -10.875 11.391 -18.984 1 25.53 3 SER B CA 1
ATOM 4134 C C . SER B 1 3 ? -12.18 12.156 -19.172 1 25.53 3 SER B C 1
ATOM 4136 O O . SER B 1 3 ? -12.539 12.508 -20.297 1 25.53 3 SER B O 1
ATOM 4138 N N . ILE B 1 4 ? -13.234 11.727 -18.609 1 25.92 4 ILE B N 1
ATOM 4139 C CA . ILE B 1 4 ? -14.43 12.539 -18.828 1 25.92 4 ILE B CA 1
ATOM 4140 C C . ILE B 1 4 ? -14.219 13.938 -18.25 1 25.92 4 ILE B C 1
ATOM 4142 O O . ILE B 1 4 ? -14.109 14.102 -17.031 1 25.92 4 ILE B O 1
ATOM 4146 N N . PHE B 1 5 ? -13.672 14.719 -19.031 1 29.41 5 PHE B N 1
ATOM 4147 C CA . PHE B 1 5 ? -13.609 16.141 -18.734 1 29.41 5 PHE B CA 1
ATOM 4148 C C . PHE B 1 5 ? -15.008 16.734 -18.656 1 29.41 5 PHE B C 1
ATOM 4150 O O . PHE B 1 5 ? -15.844 16.5 -19.531 1 29.41 5 PHE B O 1
ATOM 4157 N N . SER B 1 6 ? -15.578 16.703 -17.547 1 27.44 6 SER B N 1
ATOM 4158 C CA . SER B 1 6 ? -16.812 17.484 -17.562 1 27.44 6 SER B CA 1
ATOM 4159 C C . SER B 1 6 ? -16.5 18.984 -17.578 1 27.44 6 SER B C 1
ATOM 4161 O O . SER B 1 6 ? -15.57 19.438 -16.922 1 27.44 6 SER B O 1
ATOM 4163 N N . THR B 1 7 ? -16.922 19.656 -18.609 1 30.2 7 THR B N 1
ATOM 4164 C CA . THR B 1 7 ? -16.969 21.109 -18.75 1 30.2 7 THR B CA 1
ATOM 4165 C C . THR B 1 7 ? -17.859 21.734 -17.672 1 30.2 7 THR B C 1
ATOM 4167 O O . THR B 1 7 ? -19.016 21.328 -17.516 1 30.2 7 THR B O 1
ATOM 4170 N N . LEU B 1 8 ? -17.406 22.078 -16.625 1 30.12 8 LEU B N 1
ATOM 4171 C CA . LEU B 1 8 ? -18.297 22.906 -15.812 1 30.12 8 LEU B CA 1
ATOM 4172 C C . LEU B 1 8 ? -19.016 23.938 -16.672 1 30.12 8 LEU B C 1
ATOM 4174 O O . LEU B 1 8 ? -18.375 24.812 -17.25 1 30.12 8 LEU B O 1
ATOM 4178 N N . LYS B 1 9 ? -20.172 23.578 -17.094 1 31.11 9 LYS B N 1
ATOM 4179 C CA . LYS B 1 9 ? -20.984 24.578 -17.781 1 31.11 9 LYS B CA 1
ATOM 4180 C C . LYS B 1 9 ? -21.234 25.797 -16.875 1 31.11 9 LYS B C 1
ATOM 4182 O O . LYS B 1 9 ? -21.891 25.688 -15.844 1 31.11 9 LYS B O 1
ATOM 4187 N N . VAL B 1 10 ? -20.266 26.75 -16.766 1 32 10 VAL B N 1
ATOM 4188 C CA . VAL B 1 10 ? -20.562 28.078 -16.234 1 32 10 VAL B CA 1
ATOM 4189 C C . VAL B 1 10 ? -21.922 28.547 -16.75 1 32 10 VAL B C 1
ATOM 4191 O O . VAL B 1 10 ? -22.328 28.172 -17.859 1 32 10 VAL B O 1
ATOM 4194 N N . ASP B 1 11 ? -22.641 29.094 -15.93 1 31.05 11 ASP B N 1
ATOM 4195 C CA . ASP B 1 11 ? -23.938 29.672 -16.297 1 31.05 11 ASP B CA 1
ATOM 4196 C C . ASP B 1 11 ? -23.844 30.375 -17.656 1 31.05 11 ASP B C 1
ATOM 4198 O O . ASP B 1 11 ? -22.781 30.875 -18.047 1 31.05 11 ASP B O 1
ATOM 4202 N N . GLN B 1 12 ? -24.875 30.297 -18.531 1 31.45 12 GLN B N 1
ATOM 4203 C CA . GLN B 1 12 ? -25.234 30.812 -19.844 1 31.45 12 GLN B CA 1
ATOM 4204 C C . GLN B 1 12 ? -24.875 32.312 -19.969 1 31.45 12 GLN B C 1
ATOM 4206 O O . GLN B 1 12 ? -24.766 32.844 -21.062 1 31.45 12 GLN B O 1
ATOM 4211 N N . GLU B 1 13 ? -25.094 33.156 -18.906 1 32.69 13 GLU B N 1
ATOM 4212 C CA . GLU B 1 13 ? -25.078 34.562 -19.281 1 32.69 13 GLU B CA 1
ATOM 4213 C C . GLU B 1 13 ? -23.656 35.062 -19.547 1 32.69 13 GLU B C 1
ATOM 4215 O O . GLU B 1 13 ? -23.453 36.156 -20.062 1 32.69 13 GLU B O 1
ATOM 4220 N N . ASN B 1 14 ? -22.594 34.906 -18.625 1 35 14 ASN B N 1
ATOM 4221 C CA . ASN B 1 14 ? -21.281 35.375 -19.062 1 35 14 ASN B CA 1
ATOM 4222 C C . ASN B 1 14 ? -20.5 34.281 -19.781 1 35 14 ASN B C 1
ATOM 4224 O O . ASN B 1 14 ? -20 33.375 -19.141 1 35 14 ASN B O 1
ATOM 4228 N N . PRO B 1 15 ? -20.547 34.062 -21.094 1 40.91 15 PRO B N 1
ATOM 4229 C CA . PRO B 1 15 ? -20.016 33.156 -22.109 1 40.91 15 PRO B CA 1
ATOM 4230 C C . PRO B 1 15 ? -18.547 32.812 -21.875 1 40.91 15 PRO B C 1
ATOM 4232 O O . PRO B 1 15 ? -17.969 32.031 -22.625 1 40.91 15 PRO B O 1
ATOM 4235 N N . HIS B 1 16 ? -17.641 33.688 -21.188 1 44.53 16 HIS B N 1
ATOM 4236 C CA . HIS B 1 16 ? -16.219 33.688 -21.547 1 44.53 16 HIS B CA 1
ATOM 4237 C C . HIS B 1 16 ? -15.523 32.438 -21.031 1 44.53 16 HIS B C 1
ATOM 4239 O O . HIS B 1 16 ? -14.898 31.719 -21.812 1 44.53 16 HIS B O 1
ATOM 4245 N N . VAL B 1 17 ? -14.664 32.562 -19.953 1 55.5 17 VAL B N 1
ATOM 4246 C CA . VAL B 1 17 ? -13.508 31.703 -19.75 1 55.5 17 VAL B CA 1
ATOM 4247 C C . VAL B 1 17 ? -13.969 30.312 -19.328 1 55.5 17 VAL B C 1
ATOM 4249 O O . VAL B 1 17 ? -14.664 30.156 -18.328 1 55.5 17 VAL B O 1
ATOM 4252 N N . GLN B 1 18 ? -14.055 29.438 -20.344 1 61.75 18 GLN B N 1
ATOM 4253 C CA . GLN B 1 18 ? -14.352 28.031 -20.109 1 61.75 18 GLN B CA 1
ATOM 4254 C C . GLN B 1 18 ? -13.164 27.312 -19.453 1 61.75 18 GLN B C 1
ATOM 4256 O O . GLN B 1 18 ? -12.062 27.312 -20 1 61.75 18 GLN B O 1
ATOM 4261 N N . LEU B 1 19 ? -13.344 27.047 -18.156 1 71.19 19 LEU B N 1
ATOM 4262 C CA . LEU B 1 19 ? -12.289 26.297 -17.484 1 71.19 19 LEU B CA 1
ATOM 4263 C C . LEU B 1 19 ? -12.43 24.797 -17.734 1 71.19 19 LEU B C 1
ATOM 4265 O O . LEU B 1 19 ? -13.547 24.281 -17.781 1 71.19 19 LEU B O 1
ATOM 4269 N N . ARG B 1 20 ? -11.352 24.094 -18.094 1 66 20 ARG B N 1
ATOM 4270 C CA . ARG B 1 20 ? -11.289 22.641 -18.266 1 66 20 ARG B CA 1
ATOM 4271 C C . ARG B 1 20 ? -11 21.938 -16.938 1 66 20 ARG B C 1
ATOM 4273 O O . ARG B 1 20 ? -9.844 21.75 -16.562 1 66 20 ARG B O 1
ATOM 4280 N N . VAL B 1 21 ? -12.047 21.922 -16.141 1 69.62 21 VAL B N 1
ATOM 4281 C CA . VAL B 1 21 ? -11.906 21.203 -14.875 1 69.62 21 VAL B CA 1
ATOM 4282 C C . VAL B 1 21 ? -12.75 19.938 -14.906 1 69.62 21 VAL B C 1
ATOM 4284 O O . VAL B 1 21 ? -13.711 19.828 -15.68 1 69.62 21 VAL B O 1
ATOM 4287 N N . ALA B 1 22 ? -12.18 18.875 -14.25 1 66.19 22 ALA B N 1
ATOM 4288 C CA . ALA B 1 22 ? -12.875 17.594 -14.266 1 66.19 22 ALA B CA 1
ATOM 4289 C C . ALA B 1 22 ? -14.211 17.688 -13.531 1 66.19 22 ALA B C 1
ATOM 4291 O O . ALA B 1 22 ? -14.336 18.422 -12.547 1 66.19 22 ALA B O 1
ATOM 4292 N N . ALA B 1 23 ? -15.156 17.016 -14.102 1 55.12 23 ALA B N 1
ATOM 4293 C CA . ALA B 1 23 ? -16.453 16.938 -13.438 1 55.12 23 ALA B CA 1
ATOM 4294 C C . ALA B 1 23 ? -16.359 16.125 -12.156 1 55.12 23 ALA B C 1
ATOM 4296 O O . ALA B 1 23 ? -15.539 15.211 -12.047 1 55.12 23 ALA B O 1
ATOM 4297 N N . VAL B 1 24 ? -17.031 16.641 -11.219 1 55.38 24 VAL B N 1
ATOM 4298 C CA . VAL B 1 24 ? -17.094 15.922 -9.953 1 55.38 24 VAL B CA 1
ATOM 4299 C C . VAL B 1 24 ? -17.656 14.523 -10.18 1 55.38 24 VAL B C 1
ATOM 4301 O O . VAL B 1 24 ? -18.672 14.367 -10.859 1 55.38 24 VAL B O 1
ATOM 4304 N N . ASN B 1 25 ? -16.781 13.461 -9.969 1 58.62 25 ASN B N 1
ATOM 4305 C CA . ASN B 1 25 ? -17.312 12.109 -9.984 1 58.62 25 ASN B CA 1
ATOM 4306 C C . ASN B 1 25 ? -18.234 11.859 -8.789 1 58.62 25 ASN B C 1
ATOM 4308 O O . ASN B 1 25 ? -17.781 11.867 -7.641 1 58.62 25 ASN B O 1
ATOM 4312 N N . ASN B 1 26 ? -19.5 11.875 -9.062 1 60.38 26 ASN B N 1
ATOM 4313 C CA . ASN B 1 26 ? -20.5 11.711 -8.016 1 60.38 26 ASN B CA 1
ATOM 4314 C C . ASN B 1 26 ? -20.781 10.242 -7.746 1 60.38 26 ASN B C 1
ATOM 4316 O O . ASN B 1 26 ? -21.953 9.844 -7.617 1 60.38 26 ASN B O 1
ATOM 4320 N N . LEU B 1 27 ? -19.781 9.508 -7.816 1 62.59 27 LEU B N 1
ATOM 4321 C CA . LEU B 1 27 ? -20.109 8.125 -7.492 1 62.59 27 LEU B CA 1
ATOM 4322 C C . LEU B 1 27 ? -20.531 7.992 -6.035 1 62.59 27 LEU B C 1
ATOM 4324 O O . LEU B 1 27 ? -19.906 8.578 -5.148 1 62.59 27 LEU B O 1
ATOM 4328 N N . SER B 1 28 ? -21.734 7.359 -5.891 1 69.94 28 SER B N 1
ATOM 4329 C CA . SER B 1 28 ? -22.188 7.027 -4.547 1 69.94 28 SER B CA 1
ATOM 4330 C C . SER B 1 28 ? -21.188 6.129 -3.828 1 69.94 28 SER B C 1
ATOM 4332 O O . SER B 1 28 ? -20.312 5.543 -4.461 1 69.94 28 SER B O 1
ATOM 4334 N N . ASP B 1 29 ? -21.219 6.105 -2.609 1 70.19 29 ASP B N 1
ATOM 4335 C CA . ASP B 1 29 ? -20.406 5.207 -1.808 1 70.19 29 ASP B CA 1
ATOM 4336 C C . ASP B 1 29 ? -20.484 3.771 -2.324 1 70.19 29 ASP B C 1
ATOM 4338 O O . ASP B 1 29 ? -19.484 3.072 -2.412 1 70.19 29 ASP B O 1
ATOM 4342 N N . LEU B 1 30 ? -21.688 3.467 -2.732 1 66.44 30 LEU B N 1
ATOM 4343 C CA . LEU B 1 30 ? -21.906 2.115 -3.242 1 66.44 30 LEU B CA 1
ATOM 4344 C C . LEU B 1 30 ? -21.188 1.92 -4.574 1 66.44 30 LEU B C 1
ATOM 4346 O O . LEU B 1 30 ? -20.625 0.857 -4.824 1 66.44 30 LEU B O 1
ATOM 4350 N N . GLY B 1 31 ? -21.266 2.883 -5.359 1 67.62 31 GLY B N 1
ATOM 4351 C CA . GLY B 1 31 ? -20.578 2.805 -6.641 1 67.62 31 GLY B CA 1
ATOM 4352 C C . GLY B 1 31 ? -19.078 2.684 -6.508 1 67.62 31 GLY B C 1
ATOM 4353 O O . GLY B 1 31 ? -18.438 1.916 -7.234 1 67.62 31 GLY B O 1
ATOM 4354 N N . LEU B 1 32 ? -18.609 3.324 -5.555 1 70.69 32 LEU B N 1
ATOM 4355 C CA . LEU B 1 32 ? -17.172 3.289 -5.293 1 70.69 32 LEU B CA 1
ATOM 4356 C C . LEU B 1 32 ? -16.734 1.907 -4.812 1 70.69 32 LEU B C 1
ATOM 4358 O O . LEU B 1 32 ? -15.734 1.37 -5.273 1 70.69 32 LEU B O 1
ATOM 4362 N N . ILE B 1 33 ? -17.531 1.392 -3.99 1 69.12 33 ILE B N 1
ATOM 4363 C CA . ILE B 1 33 ? -17.219 0.093 -3.4 1 69.12 33 ILE B CA 1
ATOM 4364 C C . ILE B 1 33 ? -17.297 -0.991 -4.477 1 69.12 33 ILE B C 1
ATOM 4366 O O . ILE B 1 33 ? -16.453 -1.884 -4.52 1 69.12 33 ILE B O 1
ATOM 4370 N N . LYS B 1 34 ? -18.219 -0.827 -5.383 1 66.25 34 LYS B N 1
ATOM 4371 C CA . LYS B 1 34 ? -18.375 -1.812 -6.449 1 66.25 34 LYS B CA 1
ATOM 4372 C C . LYS B 1 34 ? -17.172 -1.811 -7.383 1 66.25 34 LYS B C 1
ATOM 4374 O O . LYS B 1 34 ? -16.734 -2.869 -7.836 1 66.25 34 LYS B O 1
ATOM 4379 N N . ASN B 1 35 ? -16.672 -0.66 -7.57 1 66.81 35 ASN B N 1
ATOM 4380 C CA . ASN B 1 35 ? -15.5 -0.545 -8.422 1 66.81 35 ASN B CA 1
ATOM 4381 C C . ASN B 1 35 ? -14.289 -1.244 -7.809 1 66.81 35 ASN B C 1
ATOM 4383 O O . ASN B 1 35 ? -13.492 -1.854 -8.523 1 66.81 35 ASN B O 1
ATOM 4387 N N . TRP B 1 36 ? -14.297 -1.255 -6.574 1 66.06 36 TRP B N 1
ATOM 4388 C CA . TRP B 1 36 ? -13.148 -1.862 -5.906 1 66.06 36 TRP B CA 1
ATOM 4389 C C . TRP B 1 36 ? -13.336 -3.367 -5.758 1 66.06 36 TRP B C 1
ATOM 4391 O O . TRP B 1 36 ? -12.367 -4.125 -5.754 1 66.06 36 TRP B O 1
ATOM 4401 N N . ALA B 1 37 ? -14.586 -3.723 -5.637 1 62.53 37 ALA B N 1
ATOM 4402 C CA . ALA B 1 37 ? -14.859 -5.156 -5.555 1 62.53 37 ALA B CA 1
ATOM 4403 C C . ALA B 1 37 ? -14.312 -5.891 -6.773 1 62.53 37 ALA B C 1
ATOM 4405 O O . ALA B 1 37 ? -13.914 -7.055 -6.68 1 62.53 37 ALA B O 1
ATOM 4406 N N . THR B 1 38 ? -14.148 -5.156 -7.777 1 61.09 38 THR B N 1
ATOM 4407 C CA . THR B 1 38 ? -13.625 -5.777 -8.992 1 61.09 38 THR B CA 1
ATOM 4408 C C . THR B 1 38 ? -12.102 -5.883 -8.938 1 61.09 38 THR B C 1
ATOM 4410 O O . THR B 1 38 ? -11.516 -6.742 -9.594 1 61.09 38 THR B O 1
ATOM 4413 N N . LYS B 1 39 ? -11.562 -5.086 -8.023 1 62.22 39 LYS B N 1
ATOM 4414 C CA . LYS B 1 39 ? -10.102 -5.023 -8 1 62.22 39 LYS B CA 1
ATOM 4415 C C . LYS B 1 39 ? -9.531 -5.859 -6.855 1 62.22 39 LYS B C 1
ATOM 4417 O O . LYS B 1 39 ? -8.383 -6.293 -6.914 1 62.22 39 LYS B O 1
ATOM 4422 N N . ILE B 1 40 ? -10.422 -5.965 -5.867 1 61.72 40 ILE B N 1
ATOM 4423 C CA . ILE B 1 40 ? -9.984 -6.738 -4.711 1 61.72 40 ILE B CA 1
ATOM 4424 C C . ILE B 1 40 ? -10.875 -7.973 -4.551 1 61.72 40 ILE B C 1
ATOM 4426 O O . ILE B 1 40 ? -11.891 -7.93 -3.852 1 61.72 40 ILE B O 1
ATOM 4430 N N . PRO B 1 41 ? -10.516 -9.016 -5.152 1 58.84 41 PRO B N 1
ATOM 4431 C CA . PRO B 1 41 ? -11.43 -10.156 -5.242 1 58.84 41 PRO B CA 1
ATOM 4432 C C . PRO B 1 41 ? -11.828 -10.711 -3.875 1 58.84 41 PRO B C 1
ATOM 4434 O O . PRO B 1 41 ? -12.883 -11.336 -3.738 1 58.84 41 PRO B O 1
ATOM 4437 N N . SER B 1 42 ? -11 -10.352 -2.875 1 63.22 42 SER B N 1
ATOM 4438 C CA . SER B 1 42 ? -11.297 -11 -1.6 1 63.22 42 SER B CA 1
ATOM 4439 C C . SER B 1 42 ? -12.32 -10.203 -0.804 1 63.22 42 SER B C 1
ATOM 4441 O O . SER B 1 42 ? -12.797 -10.656 0.242 1 63.22 42 SER B O 1
ATOM 4443 N N . LEU B 1 43 ? -12.68 -9 -1.278 1 63.56 43 LEU B N 1
ATOM 4444 C CA . LEU B 1 43 ? -13.578 -8.18 -0.483 1 63.56 43 LEU B CA 1
ATOM 4445 C C . LEU B 1 43 ? -15.039 -8.484 -0.819 1 63.56 43 LEU B C 1
ATOM 4447 O O . LEU B 1 43 ? -15.422 -8.492 -1.991 1 63.56 43 LEU B O 1
ATOM 4451 N N . PRO B 1 44 ? -15.844 -8.977 0.232 1 58.56 44 PRO B N 1
ATOM 4452 C CA . PRO B 1 44 ? -17.266 -9.156 -0.029 1 58.56 44 PRO B CA 1
ATOM 4453 C C . PRO B 1 44 ? -18.016 -7.832 -0.184 1 58.56 44 PRO B C 1
ATOM 4455 O O . PRO B 1 44 ? -18.562 -7.305 0.791 1 58.56 44 PRO B O 1
ATOM 4458 N N . LEU B 1 45 ? -17.906 -7.051 -1.154 1 57.31 45 LEU B N 1
ATOM 4459 C CA . LEU B 1 45 ? -18.375 -5.672 -1.191 1 57.31 45 LEU B CA 1
ATOM 4460 C C . LEU B 1 45 ? -19.875 -5.613 -1.43 1 57.31 45 LEU B C 1
ATOM 4462 O O . LEU B 1 45 ? -20.5 -4.582 -1.178 1 57.31 45 LEU B O 1
ATOM 4466 N N . GLN B 1 46 ? -20.531 -6.637 -1.904 1 53.38 46 GLN B N 1
ATOM 4467 C CA . GLN B 1 46 ? -21.938 -6.477 -2.275 1 53.38 46 GLN B CA 1
ATOM 4468 C C . GLN B 1 46 ? -22.781 -6.047 -1.075 1 53.38 46 GLN B C 1
ATOM 4470 O O . GLN B 1 46 ? -23.781 -5.348 -1.231 1 53.38 46 GLN B O 1
ATOM 4475 N N . TYR B 1 47 ? -22.5 -6.391 0.146 1 51.94 47 TYR B N 1
ATOM 4476 C CA . TYR B 1 47 ? -23.5 -6.219 1.199 1 51.94 47 TYR B CA 1
ATOM 4477 C C . TYR B 1 47 ? -23.047 -5.172 2.211 1 51.94 47 TYR B C 1
ATOM 4479 O O . TYR B 1 47 ? -23.516 -5.16 3.35 1 51.94 47 TYR B O 1
ATOM 4487 N N . GLN B 1 48 ? -22.188 -4.301 1.948 1 52.31 48 GLN B N 1
ATOM 4488 C CA . GLN B 1 48 ? -21.641 -3.436 2.98 1 52.31 48 GLN B CA 1
ATOM 4489 C C . GLN B 1 48 ? -22.672 -2.43 3.475 1 52.31 48 GLN B C 1
ATOM 4491 O O . GLN B 1 48 ? -22.484 -1.813 4.527 1 52.31 48 GLN B O 1
ATOM 4496 N N . HIS B 1 49 ? -23.719 -2.137 2.672 1 48.28 49 HIS B N 1
ATOM 4497 C CA . HIS B 1 49 ? -24.578 -1.052 3.127 1 48.28 49 HIS B CA 1
ATOM 4498 C C . HIS B 1 49 ? -25.938 -1.577 3.57 1 48.28 49 HIS B C 1
ATOM 4500 O O . HIS B 1 49 ? -26.875 -0.801 3.746 1 48.28 49 HIS B O 1
ATOM 4506 N N . SER B 1 50 ? -26 -2.82 3.746 1 46.16 50 SER B N 1
ATOM 4507 C CA . SER B 1 50 ? -27.406 -3.127 4.016 1 46.16 50 SER B CA 1
ATOM 4508 C C . SER B 1 50 ? -27.766 -2.867 5.477 1 46.16 50 SER B C 1
ATOM 4510 O O . SER B 1 50 ? -26.906 -2.994 6.359 1 46.16 50 SER B O 1
ATOM 4512 N N . ALA B 1 51 ? -28.922 -2.191 5.672 1 44.34 51 ALA B N 1
ATOM 4513 C CA . ALA B 1 51 ? -29.562 -1.875 6.941 1 44.34 51 ALA B CA 1
ATOM 4514 C C . ALA B 1 51 ? -29.562 -3.084 7.875 1 44.34 51 ALA B C 1
ATOM 4516 O O . ALA B 1 51 ? -29.859 -4.203 7.445 1 44.34 51 ALA B O 1
ATOM 4517 N N . ILE B 1 52 ? -28.875 -2.889 9.016 1 47.12 52 ILE B N 1
ATOM 4518 C CA . ILE B 1 52 ? -28.859 -3.852 10.109 1 47.12 52 ILE B CA 1
ATOM 4519 C C . ILE B 1 52 ? -30.297 -4.203 10.508 1 47.12 52 ILE B C 1
ATOM 4521 O O . ILE B 1 52 ? -31.125 -3.314 10.742 1 47.12 52 ILE B O 1
ATOM 4525 N N . ASP B 1 53 ? -30.641 -5.359 10.25 1 45.94 53 ASP B N 1
ATOM 4526 C CA . ASP B 1 53 ? -31.906 -5.781 10.852 1 45.94 53 ASP B CA 1
ATOM 4527 C C . ASP B 1 53 ? -31.75 -6.031 12.352 1 45.94 53 ASP B C 1
ATOM 4529 O O . ASP B 1 53 ? -31.062 -6.973 12.758 1 45.94 53 ASP B O 1
ATOM 4533 N N . TYR B 1 54 ? -32.125 -5.105 13.227 1 43.12 54 TYR B N 1
ATOM 4534 C CA . TYR B 1 54 ? -32 -5.078 14.68 1 43.12 54 TYR B CA 1
ATOM 4535 C C . TYR B 1 54 ? -32.844 -6.199 15.305 1 43.12 54 TYR B C 1
ATOM 4537 O O . TYR B 1 54 ? -32.719 -6.477 16.5 1 43.12 54 TYR B O 1
ATOM 4545 N N . ASN B 1 55 ? -33.719 -6.777 14.664 1 46.56 55 ASN B N 1
ATOM 4546 C CA . ASN B 1 55 ? -34.719 -7.598 15.352 1 46.56 55 ASN B CA 1
ATOM 4547 C C . ASN B 1 55 ? -34.25 -9.031 15.531 1 46.56 55 ASN B C 1
ATOM 4549 O O . ASN B 1 55 ? -34.938 -9.867 16.094 1 46.56 55 ASN B O 1
ATOM 4553 N N . ILE B 1 56 ? -33.188 -9.438 14.961 1 48.69 56 ILE B N 1
ATOM 4554 C CA . ILE B 1 56 ? -32.938 -10.859 15.141 1 48.69 56 ILE B CA 1
ATOM 4555 C C . ILE B 1 56 ? -31.766 -11.039 16.125 1 48.69 56 ILE B C 1
ATOM 4557 O O . ILE B 1 56 ? -30.766 -10.328 16.062 1 48.69 56 ILE B O 1
ATOM 4561 N N . LEU B 1 57 ? -32.062 -11.586 17.281 1 51.47 57 LEU B N 1
ATOM 4562 C CA . LEU B 1 57 ? -31.031 -12.008 18.234 1 51.47 57 LEU B CA 1
ATOM 4563 C C . LEU B 1 57 ? -29.828 -12.602 17.5 1 51.47 57 LEU B C 1
ATOM 4565 O O . LEU B 1 57 ? -29.938 -13.641 16.844 1 51.47 57 LEU B O 1
ATOM 4569 N N . ARG B 1 58 ? -28.781 -11.773 17.156 1 64 58 ARG B N 1
ATOM 4570 C CA . ARG B 1 58 ? -27.672 -12.227 16.344 1 64 58 ARG B CA 1
ATOM 4571 C C . ARG B 1 58 ? -26.438 -12.477 17.188 1 64 58 ARG B C 1
ATOM 4573 O O . ARG B 1 58 ? -26.219 -11.805 18.188 1 64 58 ARG B O 1
ATOM 4580 N N . CYS B 1 59 ? -25.969 -13.742 17.078 1 75.69 59 CYS B N 1
ATOM 4581 C CA . CYS B 1 59 ? -24.719 -14.102 17.75 1 75.69 59 CYS B CA 1
ATOM 4582 C C . CYS B 1 59 ? -23.609 -13.109 17.406 1 75.69 59 CYS B C 1
ATOM 4584 O O . CYS B 1 59 ? -22.797 -12.758 18.266 1 75.69 59 CYS B O 1
ATOM 4586 N N . ALA B 1 60 ? -23.5 -12.625 16.25 1 85.88 60 ALA B N 1
ATOM 4587 C CA . ALA B 1 60 ? -22.484 -11.68 15.773 1 85.88 60 ALA B CA 1
ATOM 4588 C C . ALA B 1 60 ? -23.047 -10.805 14.656 1 85.88 60 ALA B C 1
ATOM 4590 O O . ALA B 1 60 ? -23.969 -11.203 13.953 1 85.88 60 ALA B O 1
ATOM 4591 N N . SER B 1 61 ? -22.547 -9.617 14.578 1 84.25 61 SER B N 1
ATOM 4592 C CA . SER B 1 61 ? -22.938 -8.711 13.5 1 84.25 61 SER B CA 1
ATOM 4593 C C . SER B 1 61 ? -22.062 -8.898 12.273 1 84.25 61 SER B C 1
ATOM 4595 O O . SER B 1 61 ? -20.844 -9.094 12.398 1 84.25 61 SER B O 1
ATOM 4597 N N . TYR B 1 62 ? -22.703 -8.875 11.102 1 87.06 62 TYR B N 1
ATOM 4598 C CA . TYR B 1 62 ? -21.938 -8.938 9.859 1 87.06 62 TYR B CA 1
ATOM 4599 C C . TYR B 1 62 ? -20.953 -7.781 9.773 1 87.06 62 TYR B C 1
ATOM 4601 O O . TYR B 1 62 ? -21.328 -6.621 9.945 1 87.06 62 TYR B O 1
ATOM 4609 N N . PRO B 1 63 ? -19.688 -8.07 9.516 1 86.06 63 PRO B N 1
ATOM 4610 C CA . PRO B 1 63 ? -18.672 -7.004 9.492 1 86.06 63 PRO B CA 1
ATOM 4611 C C . PRO B 1 63 ? -18.906 -6 8.367 1 86.06 63 PRO B C 1
ATOM 4613 O O . PRO B 1 63 ? -19.047 -6.395 7.203 1 86.06 63 PRO B O 1
ATOM 4616 N N . LYS B 1 64 ? -18.906 -4.762 8.773 1 80.25 64 LYS B N 1
ATOM 4617 C CA . LYS B 1 64 ? -18.891 -3.697 7.77 1 80.25 64 LYS B CA 1
ATOM 4618 C C . LYS B 1 64 ? -17.484 -3.477 7.223 1 80.25 64 LYS B C 1
ATOM 4620 O O . LYS B 1 64 ? -16.516 -3.975 7.789 1 80.25 64 LYS B O 1
ATOM 4625 N N . LEU B 1 65 ? -17.406 -2.771 6.098 1 79.88 65 LEU B N 1
ATOM 4626 C CA . LEU B 1 65 ? -16.109 -2.498 5.477 1 79.88 65 LEU B CA 1
ATOM 4627 C C . LEU B 1 65 ? -15.172 -1.819 6.461 1 79.88 65 LEU B C 1
ATOM 4629 O O . LEU B 1 65 ? -13.969 -2.102 6.473 1 79.88 65 LEU B O 1
ATOM 4633 N N . THR B 1 66 ? -15.727 -0.94 7.332 1 80 66 THR B N 1
ATOM 4634 C CA . THR B 1 66 ? -14.906 -0.176 8.266 1 80 66 THR B CA 1
ATOM 4635 C C . THR B 1 66 ? -14.5 -1.035 9.461 1 80 66 THR B C 1
ATOM 4637 O O . THR B 1 66 ? -13.633 -0.646 10.25 1 80 66 THR B O 1
ATOM 4640 N N . ASP B 1 67 ? -15.109 -2.229 9.562 1 84 67 ASP B N 1
ATOM 4641 C CA . ASP B 1 67 ? -14.781 -3.137 10.656 1 84 67 ASP B CA 1
ATOM 4642 C C . ASP B 1 67 ? -13.609 -4.043 10.289 1 84 67 ASP B C 1
ATOM 4644 O O . ASP B 1 67 ? -13 -4.66 11.164 1 84 67 ASP B O 1
ATOM 4648 N N . ILE B 1 68 ? -13.375 -4.141 9.023 1 87.31 68 ILE B N 1
ATOM 4649 C CA . ILE B 1 68 ? -12.391 -5.098 8.531 1 87.31 68 ILE B CA 1
ATOM 4650 C C . ILE B 1 68 ? -10.992 -4.504 8.656 1 87.31 68 ILE B C 1
ATOM 4652 O O . ILE B 1 68 ? -10.773 -3.336 8.328 1 87.31 68 ILE B O 1
ATOM 4656 N N . ASN B 1 69 ? -10.133 -5.336 9.195 1 88.56 69 ASN B N 1
ATOM 4657 C CA . ASN B 1 69 ? -8.719 -4.965 9.25 1 88.56 69 ASN B CA 1
ATOM 4658 C C . ASN B 1 69 ? -7.988 -5.363 7.973 1 88.56 69 ASN B C 1
ATOM 4660 O O . ASN B 1 69 ? -7.672 -6.539 7.77 1 88.56 69 ASN B O 1
ATOM 4664 N N . PHE B 1 70 ? -7.688 -4.391 7.199 1 85.19 70 PHE B N 1
ATOM 4665 C CA . PHE B 1 70 ? -6.93 -4.625 5.977 1 85.19 70 PHE B CA 1
ATOM 4666 C C . PHE B 1 70 ? -5.438 -4.438 6.219 1 85.19 70 PHE B C 1
ATOM 4668 O O . PHE B 1 70 ? -5.031 -3.496 6.902 1 85.19 70 PHE B O 1
ATOM 4675 N N . HIS B 1 71 ? -4.684 -5.387 5.82 1 85.38 71 HIS B N 1
ATOM 4676 C CA . HIS B 1 71 ? -3.238 -5.195 5.84 1 85.38 71 HIS B CA 1
ATOM 4677 C C . HIS B 1 71 ? -2.781 -4.336 4.664 1 85.38 71 HIS B C 1
ATOM 4679 O O . HIS B 1 71 ? 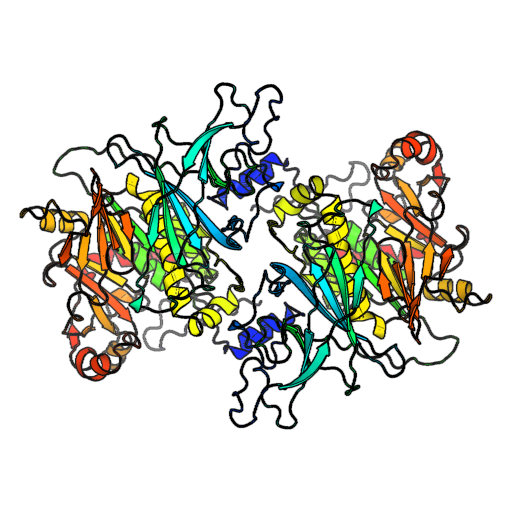-1.931 -3.457 4.828 1 85.38 71 HIS B O 1
ATOM 4685 N N . ASN B 1 72 ? -3.271 -4.625 3.562 1 83 72 ASN B N 1
ATOM 4686 C CA . ASN B 1 72 ? -3.129 -3.848 2.334 1 83 72 ASN B CA 1
ATOM 4687 C C . ASN B 1 72 ? -4.238 -4.168 1.337 1 83 72 ASN B C 1
ATOM 4689 O O . ASN B 1 72 ? -5.297 -4.668 1.72 1 83 72 ASN B O 1
ATOM 4693 N N . GLU B 1 73 ? -4.074 -3.9 0.112 1 78.56 73 GLU B N 1
ATOM 4694 C CA . GLU B 1 73 ? -5.16 -3.986 -0.858 1 78.56 73 GLU B CA 1
ATOM 4695 C C . GLU B 1 73 ? -5.547 -5.438 -1.126 1 78.56 73 GLU B C 1
ATOM 4697 O O . GLU B 1 73 ? -6.641 -5.711 -1.627 1 78.56 73 GLU B O 1
ATOM 4702 N N . VAL B 1 74 ? -4.664 -6.359 -0.767 1 85.38 74 VAL B N 1
ATOM 4703 C CA . VAL B 1 74 ? -4.902 -7.75 -1.146 1 85.38 74 VAL B CA 1
ATOM 4704 C C . VAL B 1 74 ? -5.145 -8.594 0.103 1 85.38 74 VAL B C 1
ATOM 4706 O O . VAL B 1 74 ? -5.934 -9.539 0.077 1 85.38 74 VAL B O 1
ATOM 4709 N N . TRP B 1 75 ? -4.527 -8.156 1.19 1 90.06 75 TRP B N 1
ATOM 4710 C CA . TRP B 1 75 ? -4.512 -9 2.379 1 90.06 75 TRP B CA 1
ATOM 4711 C C . TRP B 1 75 ? -5.336 -8.375 3.502 1 90.06 75 TRP B C 1
ATOM 4713 O O . TRP B 1 75 ? -5.27 -7.164 3.729 1 90.06 75 TRP B O 1
ATOM 4723 N N . GLN B 1 76 ? -6.145 -9.203 4.117 1 90.88 76 GLN B N 1
ATOM 4724 C CA . GLN B 1 76 ? -6.719 -8.836 5.406 1 90.88 76 GLN B CA 1
ATOM 4725 C C . GLN B 1 76 ? -5.875 -9.367 6.559 1 90.88 76 GLN B C 1
ATOM 4727 O O . GLN B 1 76 ? -5.137 -10.344 6.395 1 90.88 76 GLN B O 1
ATOM 4732 N N . GLU B 1 77 ? -5.949 -8.734 7.68 1 91.88 77 GLU B N 1
ATOM 4733 C CA . GLU B 1 77 ? -5.133 -9.141 8.82 1 91.88 77 GLU B CA 1
ATOM 4734 C C . GLU B 1 77 ? -5.996 -9.406 10.047 1 91.88 77 GLU B C 1
ATOM 4736 O O . GLU B 1 77 ? -7.043 -8.781 10.227 1 91.88 77 GLU B O 1
ATOM 4741 N N . TRP B 1 78 ? -5.594 -10.367 10.844 1 93.06 78 TRP B N 1
ATOM 4742 C CA . TRP B 1 78 ? -6.281 -10.727 12.078 1 93.06 78 TRP B CA 1
ATOM 4743 C C . TRP B 1 78 ? -5.305 -11.312 13.094 1 93.06 78 TRP B C 1
ATOM 4745 O O . TRP B 1 78 ? -4.426 -12.102 12.734 1 93.06 78 TRP B O 1
ATOM 4755 N N . THR B 1 79 ? -5.449 -10.898 14.336 1 90.12 79 THR B N 1
ATOM 4756 C CA . THR B 1 79 ? -4.609 -11.422 15.406 1 90.12 79 THR B CA 1
ATOM 4757 C C . THR B 1 79 ? -5.426 -12.297 16.359 1 90.12 79 THR B C 1
ATOM 4759 O O . THR B 1 79 ? -6.398 -11.828 16.953 1 90.12 79 THR B O 1
ATOM 4762 N N . ALA B 1 80 ? -5.023 -13.508 16.453 1 92.88 80 ALA B N 1
ATOM 4763 C CA . ALA B 1 80 ? -5.699 -14.438 17.359 1 92.88 80 ALA B CA 1
ATOM 4764 C C . ALA B 1 80 ? -5.371 -14.133 18.812 1 92.88 80 ALA B C 1
ATOM 4766 O O . ALA B 1 80 ? -4.23 -13.805 19.141 1 92.88 80 ALA B O 1
ATOM 4767 N N . ARG B 1 81 ? -6.32 -14.266 19.656 1 88.25 81 ARG B N 1
ATOM 4768 C CA . ARG B 1 81 ? -6.129 -14.086 21.094 1 88.25 81 ARG B CA 1
ATOM 4769 C C . ARG B 1 81 ? -6.363 -15.398 21.844 1 88.25 81 ARG B C 1
ATOM 4771 O O . ARG B 1 81 ? -7.23 -16.188 21.469 1 88.25 81 ARG B O 1
ATOM 4778 N N . PRO B 1 82 ? -5.676 -15.664 22.781 1 85.19 82 PRO B N 1
ATOM 4779 C CA . PRO B 1 82 ? -4.641 -14.82 23.359 1 85.19 82 PRO B CA 1
ATOM 4780 C C . PRO B 1 82 ? -3.254 -15.086 22.781 1 85.19 82 PRO B C 1
ATOM 4782 O O . PRO B 1 82 ? -2.271 -14.469 23.203 1 85.19 82 PRO B O 1
ATOM 4785 N N . SER B 1 83 ? -3.057 -16.016 21.859 1 85.38 83 SER B N 1
ATOM 4786 C CA . SER B 1 83 ? -1.759 -16.469 21.375 1 85.38 83 SER B CA 1
ATOM 4787 C C . SER B 1 83 ? -0.97 -15.336 20.75 1 85.38 83 SER B C 1
ATOM 4789 O O . SER B 1 83 ? 0.262 -15.367 20.703 1 85.38 83 SER B O 1
ATOM 4791 N N . GLY B 1 84 ? -1.698 -14.359 20.172 1 86.31 84 GLY B N 1
ATOM 4792 C CA . GLY B 1 84 ? -1.026 -13.281 19.469 1 86.31 84 GLY B CA 1
ATOM 4793 C C . GLY B 1 84 ? -0.613 -13.648 18.062 1 86.31 84 GLY B C 1
ATOM 4794 O O . GLY B 1 84 ? 0.073 -12.875 17.391 1 86.31 84 GLY B O 1
ATOM 4795 N N . ALA B 1 85 ? -1.041 -14.836 17.625 1 92.5 85 ALA B N 1
ATOM 4796 C CA . ALA B 1 85 ? -0.71 -15.25 16.266 1 92.5 85 ALA B CA 1
ATOM 4797 C C . ALA B 1 85 ? -1.322 -14.297 15.234 1 92.5 85 ALA B C 1
ATOM 4799 O O . ALA B 1 85 ? -2.512 -13.984 15.305 1 92.5 85 ALA B O 1
ATOM 4800 N N . ARG B 1 86 ? -0.51 -13.82 14.352 1 91.56 86 ARG B N 1
ATOM 4801 C CA . ARG B 1 86 ? -0.97 -12.898 13.328 1 91.56 86 ARG B CA 1
ATOM 4802 C C . ARG B 1 86 ? -1.308 -13.641 12.031 1 91.56 86 ARG B C 1
ATOM 4804 O O . ARG B 1 86 ? -0.454 -14.32 11.461 1 91.56 86 ARG B O 1
ATOM 4811 N N . PHE B 1 87 ? -2.529 -13.469 11.602 1 95.75 87 PHE B N 1
ATOM 4812 C CA . PHE B 1 87 ? -3.018 -14.086 10.367 1 95.75 87 PHE B CA 1
ATOM 4813 C C . PHE B 1 87 ? -3.119 -13.062 9.25 1 95.75 87 PHE B C 1
ATOM 4815 O O . PHE B 1 87 ? -3.699 -11.984 9.438 1 95.75 87 PHE B O 1
ATOM 4822 N N . TYR B 1 88 ? -2.504 -13.344 8.203 1 94.75 88 TYR B N 1
ATOM 4823 C CA . TYR B 1 88 ? -2.744 -12.633 6.953 1 94.75 88 TYR B CA 1
ATOM 4824 C C . TYR B 1 88 ? -3.568 -13.484 5.996 1 94.75 88 TYR B C 1
ATOM 4826 O O . TYR B 1 88 ? -3.117 -14.539 5.547 1 94.75 88 TYR B O 1
ATOM 4834 N N . ILE B 1 89 ? -4.758 -13.031 5.688 1 95.62 89 ILE B N 1
ATOM 4835 C CA . ILE B 1 89 ? -5.727 -13.82 4.941 1 95.62 89 ILE B CA 1
ATOM 4836 C C . ILE B 1 89 ? -5.785 -13.328 3.494 1 95.62 89 ILE B C 1
ATOM 4838 O O . ILE B 1 89 ? -6.055 -12.156 3.24 1 95.62 89 ILE B O 1
ATOM 4842 N N . PHE B 1 90 ? -5.574 -14.211 2.551 1 95.06 90 PHE B N 1
ATOM 4843 C CA . PHE B 1 90 ? -5.508 -13.852 1.14 1 95.06 90 PHE B CA 1
ATOM 4844 C C . PHE B 1 90 ? -6.859 -14.039 0.467 1 95.06 90 PHE B C 1
ATOM 4846 O O . PHE B 1 90 ? -7.32 -13.172 -0.277 1 95.06 90 PHE B O 1
ATOM 4853 N N . GLY B 1 91 ? -7.426 -15.234 0.758 1 93.94 91 GLY B N 1
ATOM 4854 C CA . GLY B 1 91 ? -8.688 -15.578 0.114 1 93.94 91 GLY B CA 1
ATOM 4855 C C . GLY B 1 91 ? -9.352 -16.797 0.71 1 93.94 91 GLY B C 1
ATOM 4856 O O . GLY B 1 91 ? -8.766 -17.484 1.555 1 93.94 91 GLY B O 1
ATOM 4857 N N . ALA B 1 92 ? -10.609 -17.016 0.247 1 95.31 92 ALA B N 1
ATOM 4858 C CA . ALA B 1 92 ? -11.414 -18.156 0.672 1 95.31 92 ALA B CA 1
ATOM 4859 C C . ALA B 1 92 ? -12.102 -18.828 -0.521 1 95.31 92 ALA B C 1
ATOM 4861 O O . ALA B 1 92 ? -12.516 -18.141 -1.461 1 95.31 92 ALA B O 1
ATOM 4862 N N . TYR B 1 93 ? -12.242 -20.172 -0.436 1 94.88 93 TYR B N 1
ATOM 4863 C CA . TYR B 1 93 ? -12.68 -20.922 -1.603 1 94.88 93 TYR B CA 1
ATOM 4864 C C . TYR B 1 93 ? -13.602 -22.062 -1.196 1 94.88 93 TYR B C 1
ATOM 4866 O O . TYR B 1 93 ? -13.297 -22.812 -0.259 1 94.88 93 TYR B O 1
ATOM 4874 N N . TRP B 1 94 ? -14.648 -22.188 -1.926 1 94.06 94 TRP B N 1
ATOM 4875 C CA . TRP B 1 94 ? -15.586 -23.297 -1.724 1 94.06 94 TRP B CA 1
ATOM 4876 C C . TRP B 1 94 ? -15.055 -24.578 -2.34 1 94.06 94 TRP B C 1
ATOM 4878 O O . TRP B 1 94 ? -14.555 -24.578 -3.467 1 94.06 94 TRP B O 1
ATOM 4888 N N . ASP B 1 95 ? -15.094 -25.656 -1.605 1 92.19 95 ASP B N 1
ATOM 4889 C CA . ASP B 1 95 ? -14.656 -26.969 -2.084 1 92.19 95 ASP B CA 1
ATOM 4890 C C . ASP B 1 95 ? -15.664 -28.047 -1.695 1 92.19 95 ASP B C 1
ATOM 4892 O O . ASP B 1 95 ? -15.758 -28.422 -0.523 1 92.19 95 ASP B O 1
ATOM 4896 N N . ASN B 1 96 ? -16.344 -28.547 -2.625 1 89.5 96 ASN B N 1
ATOM 4897 C CA . ASN B 1 96 ? -17.359 -29.562 -2.361 1 89.5 96 ASN B CA 1
ATOM 4898 C C . ASN B 1 96 ? -16.922 -30.938 -2.895 1 89.5 96 ASN B C 1
ATOM 4900 O O . ASN B 1 96 ? -17.75 -31.781 -3.205 1 89.5 96 ASN B O 1
ATOM 4904 N N . ARG B 1 97 ? -15.711 -31.188 -3.066 1 88.19 97 ARG B N 1
ATOM 4905 C CA . ARG B 1 97 ? -15.219 -32.438 -3.617 1 88.19 97 ARG B CA 1
ATOM 4906 C C . ARG B 1 97 ? -15.367 -33.594 -2.609 1 88.19 97 ARG B C 1
ATOM 4908 O O . ARG B 1 97 ? -15.539 -34.75 -2.992 1 88.19 97 ARG B O 1
ATOM 4915 N N . ARG B 1 98 ? -15.188 -33.188 -1.377 1 81.81 98 ARG B N 1
ATOM 4916 C CA . ARG B 1 98 ? -15.414 -34.219 -0.359 1 81.81 98 ARG B CA 1
ATOM 4917 C C . ARG B 1 98 ? -16.891 -34.562 -0.247 1 81.81 98 ARG B C 1
ATOM 4919 O O . ARG B 1 98 ? -17.734 -33.656 -0.152 1 81.81 98 ARG B O 1
ATOM 4926 N N . LYS B 1 99 ? -17.109 -35.844 -0.279 1 74 99 LYS B N 1
ATOM 4927 C CA . LYS B 1 99 ? -18.5 -36.312 -0.231 1 74 99 LYS B CA 1
ATOM 4928 C C . LYS B 1 99 ? -19.156 -35.938 1.086 1 74 99 LYS B C 1
ATOM 4930 O O . LYS B 1 99 ? -18.672 -36.281 2.162 1 74 99 LYS B O 1
ATOM 4935 N N . ASN B 1 100 ? -20.125 -35.125 1.112 1 75.19 100 ASN B N 1
ATOM 4936 C CA . ASN B 1 100 ? -21.031 -34.781 2.195 1 75.19 100 ASN B CA 1
ATOM 4937 C C . ASN B 1 100 ? -20.375 -33.844 3.203 1 75.19 100 ASN B C 1
ATOM 4939 O O . ASN B 1 100 ? -20.922 -33.594 4.273 1 75.19 100 ASN B O 1
ATOM 4943 N N . LYS B 1 101 ? -19.203 -33.469 2.969 1 83.56 101 LYS B N 1
ATOM 4944 C CA . LYS B 1 101 ? -18.531 -32.562 3.891 1 83.56 101 LYS B CA 1
ATOM 4945 C C . LYS B 1 101 ? -17.828 -31.438 3.135 1 83.56 101 LYS B C 1
ATOM 4947 O O . LYS B 1 101 ? -16.594 -31.375 3.127 1 83.56 101 LYS B O 1
ATOM 4952 N N . PRO B 1 102 ? -18.609 -30.625 2.625 1 90.12 102 PRO B N 1
ATOM 4953 C CA . PRO B 1 102 ? -17.953 -29.5 1.935 1 90.12 102 PRO B CA 1
ATOM 4954 C C . PRO B 1 102 ? -17.156 -28.609 2.879 1 90.12 102 PRO B C 1
ATOM 4956 O O . PRO B 1 102 ? -17.344 -28.656 4.094 1 90.12 102 PRO B O 1
ATOM 4959 N N . ALA B 1 103 ? -16.234 -27.969 2.307 1 92.25 103 ALA B N 1
ATOM 4960 C CA . ALA B 1 103 ? -15.344 -27.141 3.121 1 92.25 103 ALA B CA 1
ATOM 4961 C C . ALA B 1 103 ? -15.117 -25.781 2.473 1 92.25 103 ALA B C 1
ATOM 4963 O O . ALA B 1 103 ? -15.32 -25.625 1.267 1 92.25 103 ALA B O 1
ATOM 4964 N N . VAL B 1 104 ? -14.836 -24.828 3.285 1 94.69 104 VAL B N 1
ATOM 4965 C CA . VAL B 1 104 ? -14.234 -23.578 2.836 1 94.69 104 VAL B CA 1
ATOM 4966 C C . VAL B 1 104 ? -12.742 -23.562 3.18 1 94.69 104 VAL B C 1
ATOM 4968 O O . VAL B 1 104 ? -12.367 -23.719 4.344 1 94.69 104 VAL B O 1
ATOM 4971 N N . HIS B 1 105 ? -11.938 -23.5 2.127 1 95.12 105 HIS B N 1
ATOM 4972 C CA . HIS B 1 105 ? -10.492 -23.359 2.324 1 95.12 105 HIS B CA 1
ATOM 4973 C C . HIS B 1 105 ? -10.086 -21.891 2.375 1 95.12 105 HIS B C 1
ATOM 4975 O O . HIS B 1 105 ? -10.602 -21.078 1.613 1 95.12 105 HIS B O 1
ATOM 4981 N N . LEU B 1 106 ? -9.219 -21.562 3.295 1 96.56 106 LEU B N 1
ATOM 4982 C CA . LEU B 1 106 ? -8.625 -20.234 3.328 1 96.56 106 LEU B CA 1
ATOM 4983 C C . LEU B 1 106 ? -7.113 -20.312 3.131 1 96.56 106 LEU B C 1
ATOM 4985 O O . LEU B 1 106 ? -6.449 -21.172 3.719 1 96.56 106 LEU B O 1
ATOM 4989 N N . LEU B 1 107 ? -6.66 -19.516 2.232 1 96.81 107 LEU B N 1
ATOM 4990 C CA . LEU B 1 107 ? -5.215 -19.359 2.105 1 96.81 107 LEU B CA 1
ATOM 4991 C C . LEU B 1 107 ? -4.715 -18.25 3.039 1 96.81 107 LEU B C 1
ATOM 4993 O O . LEU B 1 107 ? -5.141 -17.109 2.936 1 96.81 107 LEU B O 1
ATOM 4997 N N . VAL B 1 108 ? -3.785 -18.625 3.975 1 97.06 108 VAL B N 1
ATOM 4998 C CA . VAL B 1 108 ? -3.33 -17.688 4.992 1 97.06 108 VAL B CA 1
ATOM 4999 C C . VAL B 1 108 ? -1.821 -17.828 5.184 1 97.06 108 VAL B C 1
ATOM 5001 O O . VAL B 1 108 ? -1.236 -18.859 4.855 1 97.06 108 VAL B O 1
ATOM 5004 N N . MET B 1 109 ? -1.227 -16.781 5.52 1 96.88 109 MET B N 1
ATOM 5005 C CA . MET B 1 109 ? 0.117 -16.828 6.09 1 96.88 109 MET B CA 1
ATOM 5006 C C . MET B 1 109 ? 0.098 -16.422 7.555 1 96.88 109 MET B C 1
ATOM 5008 O O . MET B 1 109 ? -0.55 -15.43 7.922 1 96.88 109 MET B O 1
ATOM 5012 N N . VAL B 1 110 ? 0.728 -17.219 8.391 1 96.62 110 VAL B N 1
ATOM 5013 C CA . VAL B 1 110 ? 0.702 -17 9.828 1 96.62 110 VAL B CA 1
ATOM 5014 C C . VAL B 1 110 ? 2.129 -16.969 10.375 1 96.62 110 VAL B C 1
ATOM 5016 O O . VAL B 1 110 ? 2.998 -17.703 9.898 1 96.62 110 VAL B O 1
ATOM 5019 N N . ASP B 1 111 ? 2.4 -16.188 11.367 1 92.88 111 ASP B N 1
ATOM 5020 C CA . ASP B 1 111 ? 3.754 -16.047 11.898 1 92.88 111 ASP B CA 1
ATOM 5021 C C . ASP B 1 111 ? 4.035 -17.094 12.977 1 92.88 111 ASP B C 1
ATOM 5023 O O . ASP B 1 111 ? 4.875 -16.875 13.852 1 92.88 111 ASP B O 1
ATOM 5027 N N . ARG B 1 112 ? 3.311 -18.219 12.961 1 93.94 112 ARG B N 1
ATOM 5028 C CA . ARG B 1 112 ? 3.457 -19.297 13.938 1 93.94 112 ARG B CA 1
ATOM 5029 C C . ARG B 1 112 ? 3.525 -20.656 13.258 1 93.94 112 ARG B C 1
ATOM 5031 O O . ARG B 1 112 ? 2.918 -20.859 12.203 1 93.94 112 ARG B O 1
ATOM 5038 N N . LEU B 1 113 ? 4.281 -21.516 13.898 1 93.44 113 LEU B N 1
ATOM 5039 C CA . LEU B 1 113 ? 4.301 -22.906 13.461 1 93.44 113 LEU B CA 1
ATOM 5040 C C . LEU B 1 113 ? 3.172 -23.703 14.109 1 93.44 113 LEU B C 1
ATOM 5042 O O . LEU B 1 113 ? 2.525 -24.516 13.453 1 93.44 113 LEU B O 1
ATOM 5046 N N . SER B 1 114 ? 3.02 -23.391 15.391 1 90.31 114 SER B N 1
ATOM 5047 C CA . SER B 1 114 ? 1.888 -23.969 16.109 1 90.31 114 SER B CA 1
ATOM 5048 C C . SER B 1 114 ? 0.676 -23.047 16.062 1 90.31 114 SER B C 1
ATOM 5050 O O . SER B 1 114 ? 0.734 -21.906 16.547 1 90.31 114 SER B O 1
ATOM 5052 N N . LEU B 1 115 ? -0.355 -23.516 15.57 1 91.25 115 LEU B N 1
ATOM 5053 C CA . LEU B 1 115 ? -1.489 -22.641 15.297 1 91.25 115 LEU B CA 1
ATOM 5054 C C . LEU B 1 115 ? -2.553 -22.781 16.375 1 91.25 115 LEU B C 1
ATOM 5056 O O . LEU B 1 115 ? -2.805 -23.875 16.875 1 91.25 115 LEU B O 1
ATOM 5060 N N . PRO B 1 116 ? -3.092 -21.719 16.766 1 91.62 116 PRO B N 1
ATOM 5061 C CA . PRO B 1 116 ? -4.121 -21.719 17.797 1 91.62 116 PRO B CA 1
ATOM 5062 C C . PRO B 1 116 ? -5.453 -22.281 17.312 1 91.62 116 PRO B C 1
ATOM 5064 O O . PRO B 1 116 ? -5.668 -22.406 16.109 1 91.62 116 PRO B O 1
ATOM 5067 N N . ASP B 1 117 ? -6.27 -22.578 18.344 1 90.25 117 ASP B N 1
ATOM 5068 C CA . ASP B 1 117 ? -7.652 -22.922 18.031 1 90.25 117 ASP B CA 1
ATOM 5069 C C . ASP B 1 117 ? -8.461 -21.688 17.656 1 90.25 117 ASP B C 1
ATOM 5071 O O . ASP B 1 117 ? -8.43 -20.688 18.391 1 90.25 117 ASP B O 1
ATOM 5075 N N . ILE B 1 118 ? -9.008 -21.781 16.516 1 94.06 118 ILE B N 1
ATOM 5076 C CA . ILE B 1 118 ? -9.805 -20.641 16.062 1 94.06 118 ILE B CA 1
ATOM 5077 C C . ILE B 1 118 ? -11.148 -21.141 15.516 1 94.06 118 ILE B C 1
ATOM 5079 O O . ILE B 1 118 ? -11.391 -22.344 15.453 1 94.06 118 ILE B O 1
ATOM 5083 N N . ILE B 1 119 ? -12.047 -20.234 15.234 1 93.88 119 ILE B N 1
ATOM 5084 C CA . ILE B 1 119 ? -13.383 -20.547 14.75 1 93.88 119 ILE B CA 1
ATOM 5085 C C . ILE B 1 119 ? -13.617 -19.875 13.398 1 93.88 119 ILE B C 1
ATOM 5087 O O . ILE B 1 119 ? -13.25 -18.719 13.211 1 93.88 119 ILE B O 1
ATOM 5091 N N . CYS B 1 120 ? -14.188 -20.656 12.477 1 94.88 120 CYS B N 1
ATOM 5092 C CA . CYS B 1 120 ? -14.672 -20.094 11.227 1 94.88 120 CYS B CA 1
ATOM 5093 C C . CYS B 1 120 ? -16.141 -19.719 11.32 1 94.88 120 CYS B C 1
ATOM 5095 O O . CYS B 1 120 ? -16.984 -20.578 11.602 1 94.88 120 CYS B O 1
ATOM 5097 N N . GLN B 1 121 ? -16.5 -18.438 11.086 1 92.38 121 GLN B N 1
ATOM 5098 C CA . GLN B 1 121 ? -17.875 -17.969 11.023 1 92.38 121 GLN B CA 1
ATOM 5099 C C . GLN B 1 121 ? -18.359 -17.891 9.578 1 92.38 121 GLN B C 1
ATOM 5101 O O . GLN B 1 121 ? -17.781 -17.172 8.766 1 92.38 121 GLN B O 1
ATOM 5106 N N . PHE B 1 122 ? -19.438 -18.609 9.32 1 91.69 122 PHE B N 1
ATOM 5107 C CA . PHE B 1 122 ? -19.984 -18.594 7.969 1 91.69 122 PHE B CA 1
ATOM 5108 C C . PHE B 1 122 ? -21.172 -17.656 7.879 1 91.69 122 PHE B C 1
ATOM 5110 O O . PHE B 1 122 ? -22.109 -17.75 8.672 1 91.69 122 PHE B O 1
ATOM 5117 N N . TRP B 1 123 ? -21.094 -16.766 6.914 1 89.12 123 TRP B N 1
ATOM 5118 C CA . TRP B 1 123 ? -22.156 -15.781 6.727 1 89.12 123 TRP B CA 1
ATOM 5119 C C . TRP B 1 123 ? -23 -16.125 5.508 1 89.12 123 TRP B C 1
ATOM 5121 O O . TRP B 1 123 ? -22.469 -16.359 4.422 1 89.12 123 TRP B O 1
ATOM 5131 N N . TYR B 1 124 ? -24.328 -16.141 5.715 1 86.75 124 TYR B N 1
ATOM 5132 C CA . TYR B 1 124 ? -25.266 -16.453 4.645 1 86.75 124 TYR B CA 1
ATOM 5133 C C . TYR B 1 124 ? -26.25 -15.312 4.422 1 86.75 124 TYR B C 1
ATOM 5135 O O . TYR B 1 124 ? -26.578 -14.586 5.359 1 86.75 124 TYR B O 1
ATOM 5143 N N . ASN B 1 125 ? -26.562 -15.258 3.146 1 79.38 125 ASN B N 1
ATOM 5144 C CA . ASN B 1 125 ? -27.609 -14.297 2.844 1 79.38 125 ASN B CA 1
ATOM 5145 C C . ASN B 1 125 ? -28.953 -14.711 3.459 1 79.38 125 ASN B C 1
ATOM 5147 O O . ASN B 1 125 ? -29.25 -15.906 3.562 1 79.38 125 ASN B O 1
ATOM 5151 N N . THR B 1 126 ? -29.625 -13.672 3.896 1 72.88 126 THR B N 1
ATOM 5152 C CA . THR B 1 126 ? -30.953 -13.953 4.402 1 72.88 126 THR B CA 1
ATOM 5153 C C . THR B 1 126 ? -31.969 -13.953 3.264 1 72.88 126 THR B C 1
ATOM 5155 O O . THR B 1 126 ? -31.703 -13.438 2.178 1 72.88 126 THR B O 1
ATOM 5158 N N . LYS B 1 127 ? -33.094 -14.633 3.416 1 62.31 127 LYS B N 1
ATOM 5159 C CA . LYS B 1 127 ? -34.156 -14.68 2.439 1 62.31 127 LYS B CA 1
ATOM 5160 C C . LYS B 1 127 ? -34.688 -13.281 2.117 1 62.31 127 LYS B C 1
ATOM 5162 O O . LYS B 1 127 ? -35.156 -13.031 1.011 1 62.31 127 LYS B O 1
ATOM 5167 N N . THR B 1 128 ? -34.469 -12.438 3.064 1 58.47 128 THR B N 1
ATOM 5168 C CA . THR B 1 128 ? -35 -11.094 2.883 1 58.47 128 THR B CA 1
ATOM 5169 C C . THR B 1 128 ? -33.969 -10.203 2.184 1 58.47 128 THR B C 1
ATOM 5171 O O . THR B 1 128 ? -34.25 -9.062 1.826 1 58.47 128 THR B O 1
ATOM 5174 N N . GLY B 1 129 ? -32.844 -10.766 1.749 1 56.28 129 GLY B N 1
ATOM 5175 C CA . GLY B 1 129 ? -31.812 -10 1.046 1 56.28 129 GLY B CA 1
ATOM 5176 C C . GLY B 1 129 ? -31.141 -8.969 1.923 1 56.28 129 GLY B C 1
ATOM 5177 O O . GLY B 1 129 ? -30.344 -8.156 1.437 1 56.28 129 GLY B O 1
ATOM 5178 N N . LYS B 1 130 ? -31.578 -8.992 3.104 1 61.69 130 LYS B N 1
ATOM 5179 C CA . LYS B 1 130 ? -31.016 -8.023 4.035 1 61.69 130 LYS B CA 1
ATOM 5180 C C . LYS B 1 130 ? -29.594 -8.422 4.445 1 61.69 130 LYS B C 1
ATOM 5182 O O . LYS B 1 130 ? -28.938 -9.211 3.758 1 61.69 130 LYS B O 1
ATOM 5187 N N . THR B 1 131 ? -29.016 -8 5.621 1 65.31 131 THR B N 1
ATOM 5188 C CA . THR B 1 131 ? -27.672 -8.211 6.168 1 65.31 131 THR B CA 1
ATOM 5189 C C . THR B 1 131 ? -27.422 -9.695 6.402 1 65.31 131 THR B C 1
ATOM 5191 O O . THR B 1 131 ? -28.234 -10.383 7.016 1 65.31 131 THR B O 1
ATOM 5194 N N . PRO B 1 132 ? -26.281 -10.281 5.773 1 69.5 132 PRO B N 1
ATOM 5195 C CA . PRO B 1 132 ? -25.953 -11.688 6.02 1 69.5 132 PRO B CA 1
ATOM 5196 C C . PRO B 1 132 ? -25.859 -12.023 7.508 1 69.5 132 PRO B C 1
ATOM 5198 O O . PRO B 1 132 ? -25.609 -11.133 8.328 1 69.5 132 PRO B O 1
ATOM 5201 N N . ILE B 1 133 ? -26.281 -13.164 7.844 1 69.12 133 ILE B N 1
ATOM 5202 C CA . ILE B 1 133 ? -26.234 -13.625 9.227 1 69.12 133 ILE B CA 1
ATOM 5203 C C . ILE B 1 133 ? -25.297 -14.82 9.344 1 69.12 133 ILE B C 1
ATOM 5205 O O . ILE B 1 133 ? -25.188 -15.617 8.398 1 69.12 133 ILE B O 1
ATOM 5209 N N . ALA B 1 134 ? -24.578 -14.766 10.484 1 71.81 134 ALA B N 1
ATOM 5210 C CA . ALA B 1 134 ? -23.734 -15.93 10.766 1 71.81 134 ALA B CA 1
ATOM 5211 C C . ALA B 1 134 ? -24.594 -17.156 11.102 1 71.81 134 ALA B C 1
ATOM 5213 O O . ALA B 1 134 ? -25.438 -17.094 12.008 1 71.81 134 ALA B O 1
ATOM 5214 N N . VAL B 1 135 ? -24.391 -18.141 10.477 1 64.5 135 VAL B N 1
ATOM 5215 C CA . VAL B 1 135 ? -25.312 -19.281 10.648 1 64.5 135 VAL B CA 1
ATOM 5216 C C . VAL B 1 135 ? -24.547 -20.469 11.234 1 64.5 135 VAL B C 1
ATOM 5218 O O . VAL B 1 135 ? -25.125 -21.297 11.922 1 64.5 135 VAL B O 1
ATOM 5221 N N . GLU B 1 136 ? -23.344 -20.531 10.898 1 69.62 136 GLU B N 1
ATOM 5222 C CA . GLU B 1 136 ? -22.609 -21.688 11.367 1 69.62 136 GLU B CA 1
ATOM 5223 C C . GLU B 1 136 ? -21.141 -21.344 11.641 1 69.62 136 GLU B C 1
ATOM 5225 O O . GLU B 1 136 ? -20.625 -20.359 11.109 1 69.62 136 GLU B O 1
ATOM 5230 N N . SER B 1 137 ? -20.656 -22.031 12.727 1 74.56 137 SER B N 1
ATOM 5231 C CA . SER B 1 137 ? -19.25 -21.875 13.039 1 74.56 137 SER B CA 1
ATOM 5232 C C . SER B 1 137 ? -18.547 -23.234 13.141 1 74.56 137 SER B C 1
ATOM 5234 O O . SER B 1 137 ? -19.172 -24.219 13.508 1 74.56 137 SER B O 1
ATOM 5236 N N . THR B 1 138 ? -17.5 -23.391 12.469 1 74.44 138 THR B N 1
ATOM 5237 C CA . THR B 1 138 ? -16.641 -24.562 12.625 1 74.44 138 THR B CA 1
ATOM 5238 C C . THR B 1 138 ? -15.508 -24.281 13.609 1 74.44 138 THR B C 1
ATOM 5240 O O . THR B 1 138 ? -14.734 -23.344 13.422 1 74.44 138 THR B O 1
ATOM 5243 N N . ARG B 1 139 ? -15.602 -25.188 14.586 1 73.75 139 ARG B N 1
ATOM 5244 C CA . ARG B 1 139 ? -14.516 -25.078 15.562 1 73.75 139 ARG B CA 1
ATOM 5245 C C . ARG B 1 139 ? -13.312 -25.906 15.133 1 73.75 139 ARG B C 1
ATOM 5247 O O . ARG B 1 139 ? -13.469 -27 14.578 1 73.75 139 ARG B O 1
ATOM 5254 N N . LYS B 1 140 ? -12.227 -25.469 15.211 1 78.81 140 LYS B N 1
ATOM 5255 C CA . LYS B 1 140 ? -10.922 -26.109 15.031 1 78.81 140 LYS B CA 1
ATOM 5256 C C . LYS B 1 140 ? -10.711 -26.516 13.578 1 78.81 140 LYS B C 1
ATOM 5258 O O . LYS B 1 140 ? -10.633 -27.719 13.266 1 78.81 140 LYS B O 1
ATOM 5263 N N . PRO B 1 141 ? -10.648 -25.578 12.812 1 85 141 PRO B N 1
ATOM 5264 C CA . PRO B 1 141 ? -10.281 -25.906 11.43 1 85 141 PRO B CA 1
ATOM 5265 C C . PRO B 1 141 ? -8.945 -26.641 11.336 1 85 141 PRO B C 1
ATOM 5267 O O . PRO B 1 141 ? -8.164 -26.625 12.289 1 85 141 PRO B O 1
ATOM 5270 N N . SER B 1 142 ? -8.797 -27.406 10.289 1 87.56 142 SER B N 1
ATOM 5271 C CA . SER B 1 142 ? -7.531 -28.094 10.031 1 87.56 142 SER B CA 1
ATOM 5272 C C . SER B 1 142 ? -6.57 -27.203 9.25 1 87.56 142 SER B C 1
ATOM 5274 O O . SER B 1 142 ? -6.988 -26.453 8.359 1 87.56 142 SER B O 1
ATOM 5276 N N . TYR B 1 143 ? -5.293 -27.312 9.656 1 90.19 143 TYR B N 1
ATOM 5277 C CA . TYR B 1 143 ? -4.238 -26.562 8.984 1 90.19 143 TYR B CA 1
ATOM 5278 C C . TYR B 1 143 ? -3.361 -27.484 8.148 1 90.19 143 TYR B C 1
ATOM 5280 O O . TYR B 1 143 ? -2.832 -28.484 8.648 1 90.19 143 TYR B O 1
ATOM 5288 N N . THR B 1 144 ? -3.314 -27.219 6.914 1 90.75 144 THR B N 1
ATOM 5289 C CA . THR B 1 144 ? -2.35 -27.891 6.051 1 90.75 144 THR B CA 1
ATOM 5290 C C . THR B 1 144 ? -1.162 -26.984 5.758 1 90.75 144 THR B C 1
ATOM 5292 O O . THR B 1 144 ? -1.327 -25.906 5.172 1 90.75 144 THR B O 1
ATOM 5295 N N . TYR B 1 145 ? -0.012 -27.406 6.164 1 92.62 145 TYR B N 1
ATOM 5296 C CA . TYR B 1 145 ? 1.216 -26.656 5.926 1 92.62 145 TYR B CA 1
ATOM 5297 C C . TYR B 1 145 ? 1.659 -26.781 4.473 1 92.62 145 TYR B C 1
ATOM 5299 O O . TYR B 1 145 ? 1.839 -27.891 3.967 1 92.62 145 TYR B O 1
ATOM 5307 N N . ILE B 1 146 ? 1.794 -25.641 3.73 1 92.44 146 ILE B N 1
ATOM 5308 C CA . ILE B 1 146 ? 2.115 -25.672 2.309 1 92.44 146 ILE B CA 1
ATOM 5309 C C . ILE B 1 146 ? 3.602 -25.391 2.109 1 92.44 146 ILE B C 1
ATOM 5311 O O . ILE B 1 146 ? 3.969 -24.453 1.405 1 92.44 146 ILE B O 1
ATOM 5315 N N . TRP B 1 147 ? 4.477 -25.891 2.975 1 92 147 TRP B N 1
ATOM 5316 C CA . TRP B 1 147 ? 5.926 -25.734 2.904 1 92 147 TRP B CA 1
ATOM 5317 C C . TRP B 1 147 ? 6.625 -26.953 3.506 1 92 147 TRP B C 1
ATOM 5319 O O . TRP B 1 147 ? 5.988 -27.969 3.793 1 92 147 TRP B O 1
ATOM 5329 N N . ASN B 1 148 ? 7.93 -26.953 3.334 1 89.25 148 ASN B N 1
ATOM 5330 C CA . ASN B 1 148 ? 8.734 -28.016 3.908 1 89.25 148 ASN B CA 1
ATOM 5331 C C . ASN B 1 148 ? 9.688 -27.5 4.973 1 89.25 148 ASN B C 1
ATOM 5333 O O . ASN B 1 148 ? 10.453 -26.562 4.723 1 89.25 148 ASN B O 1
ATOM 5337 N N . LYS B 1 149 ? 9.633 -28.125 6.07 1 90.62 149 LYS B N 1
ATOM 5338 C CA . LYS B 1 149 ? 10.438 -27.703 7.215 1 90.62 149 LYS B CA 1
ATOM 5339 C C . LYS B 1 149 ? 11.922 -27.688 6.863 1 90.62 149 LYS B C 1
ATOM 5341 O O . LYS B 1 149 ? 12.695 -26.906 7.43 1 90.62 149 LYS B O 1
ATOM 5346 N N . LYS B 1 150 ? 12.312 -28.453 5.902 1 91 150 LYS B N 1
ATOM 5347 C CA . LYS B 1 150 ? 13.727 -28.594 5.559 1 91 150 LYS B CA 1
ATOM 5348 C C . LYS B 1 150 ? 14.18 -27.5 4.605 1 91 150 LYS B C 1
ATOM 5350 O O . LYS B 1 150 ? 15.383 -27.328 4.367 1 91 150 LYS B O 1
ATOM 5355 N N . TRP B 1 151 ? 13.25 -26.766 4.156 1 90.12 151 TRP B N 1
ATOM 5356 C CA . TRP B 1 151 ? 13.594 -25.812 3.109 1 90.12 151 TRP B CA 1
ATOM 5357 C C . TRP B 1 151 ? 13.914 -24.438 3.705 1 90.12 151 TRP B C 1
ATOM 5359 O O . TRP B 1 151 ? 14.219 -23.5 2.975 1 90.12 151 TRP B O 1
ATOM 5369 N N . GLY B 1 152 ? 13.805 -24.281 4.992 1 89.94 152 GLY B N 1
ATOM 5370 C CA . GLY B 1 152 ? 14.195 -23.047 5.656 1 89.94 152 GLY B CA 1
ATOM 5371 C C . GLY B 1 152 ? 13.016 -22.281 6.227 1 89.94 152 GLY B C 1
ATOM 5372 O O . GLY B 1 152 ? 11.859 -22.562 5.879 1 89.94 152 GLY B O 1
ATOM 5373 N N . ASN B 1 153 ? 13.281 -21.297 7.113 1 91.5 153 ASN B N 1
ATOM 5374 C CA . ASN B 1 153 ? 12.328 -20.391 7.734 1 91.5 153 ASN B CA 1
ATOM 5375 C C . ASN B 1 153 ? 11.328 -21.141 8.617 1 91.5 153 ASN B C 1
ATOM 5377 O O . ASN B 1 153 ? 10.188 -20.703 8.781 1 91.5 153 ASN B O 1
ATOM 5381 N N . TYR B 1 154 ? 11.836 -22.281 9.133 1 93.38 154 TYR B N 1
ATOM 5382 C CA . TYR B 1 154 ? 10.938 -23.078 9.961 1 93.38 154 TYR B CA 1
ATOM 5383 C C . TYR B 1 154 ? 11.078 -22.703 11.43 1 93.38 154 TYR B C 1
ATOM 5385 O O . TYR B 1 154 ? 11.57 -23.5 12.242 1 93.38 154 TYR B O 1
ATOM 5393 N N . PHE B 1 155 ? 10.688 -21.531 11.781 1 92.5 155 PHE B N 1
ATOM 5394 C CA . PHE B 1 155 ? 10.695 -21.047 13.156 1 92.5 155 PHE B CA 1
ATOM 5395 C C . PHE B 1 155 ? 9.609 -19.984 13.367 1 92.5 155 PHE B C 1
ATOM 5397 O O . PHE B 1 155 ? 9.133 -19.391 12.406 1 92.5 155 PHE B O 1
ATOM 5404 N N . ASP B 1 156 ? 9.148 -19.797 14.602 1 89.81 156 ASP B N 1
ATOM 5405 C CA . ASP B 1 156 ? 8.109 -18.844 14.945 1 89.81 156 ASP B CA 1
ATOM 5406 C C . ASP B 1 156 ? 8.562 -17.406 14.648 1 89.81 156 ASP B C 1
ATOM 5408 O O . ASP B 1 156 ? 9.758 -17.109 14.695 1 89.81 156 ASP B O 1
ATOM 5412 N N . GLY B 1 157 ? 7.625 -16.547 14.32 1 85.19 157 GLY B N 1
ATOM 5413 C CA . GLY B 1 157 ? 7.941 -15.148 14.055 1 85.19 157 GLY B CA 1
ATOM 5414 C C . GLY B 1 157 ? 8.094 -14.844 12.578 1 85.19 157 GLY B C 1
ATOM 5415 O O . GLY B 1 157 ? 8.141 -13.68 12.18 1 85.19 157 GLY B O 1
ATOM 5416 N N . VAL B 1 158 ? 8.242 -15.922 11.852 1 89.31 158 VAL B N 1
ATOM 5417 C CA . VAL B 1 158 ? 8.305 -15.773 10.398 1 89.31 158 VAL B CA 1
ATOM 5418 C C . VAL B 1 158 ? 7.023 -16.297 9.766 1 89.31 158 VAL B C 1
ATOM 5420 O O . VAL B 1 158 ? 6.453 -17.281 10.234 1 89.31 158 VAL B O 1
ATOM 5423 N N . LEU B 1 159 ? 6.609 -15.656 8.758 1 93.88 159 LEU B N 1
ATOM 5424 C CA . LEU B 1 159 ? 5.344 -16.016 8.133 1 93.88 159 LEU B CA 1
ATOM 5425 C C . LEU B 1 159 ? 5.434 -17.375 7.457 1 93.88 159 LEU B C 1
ATOM 5427 O O . LEU B 1 159 ? 6.398 -17.656 6.738 1 93.88 159 LEU B O 1
ATOM 5431 N N . GLN B 1 160 ? 4.445 -18.141 7.75 1 96.19 160 GLN B N 1
ATOM 5432 C CA . GLN B 1 160 ? 4.312 -19.484 7.195 1 96.19 160 GLN B CA 1
ATOM 5433 C C . GLN B 1 160 ? 3.039 -19.609 6.363 1 96.19 160 GLN B C 1
ATOM 5435 O O . GLN B 1 160 ? 1.982 -19.109 6.754 1 96.19 160 GLN B O 1
ATOM 5440 N N . PRO B 1 161 ? 3.162 -20.266 5.188 1 96.56 161 PRO B N 1
ATOM 5441 C CA . PRO B 1 161 ? 1.959 -20.438 4.375 1 96.56 161 PRO B CA 1
ATOM 5442 C C . PRO B 1 161 ? 1.135 -21.656 4.805 1 96.56 161 PRO B C 1
ATOM 5444 O O . PRO B 1 161 ? 1.687 -22.734 5.023 1 96.56 161 PRO B O 1
ATOM 5447 N N . TYR B 1 162 ? -0.206 -21.5 4.934 1 96.44 162 TYR B N 1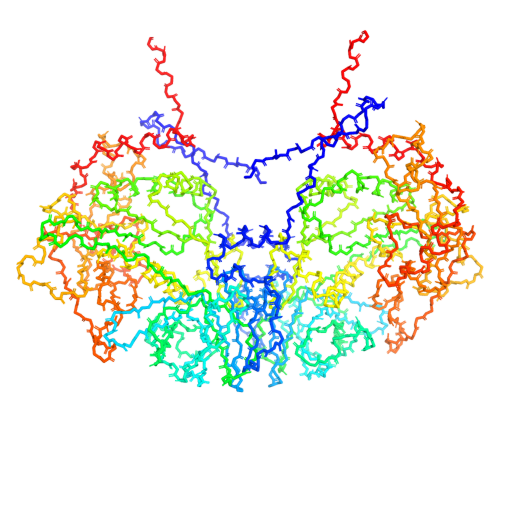
ATOM 5448 C CA . TYR B 1 162 ? -1.115 -22.562 5.32 1 96.44 162 TYR B CA 1
ATOM 5449 C C . TYR B 1 162 ? -2.379 -22.547 4.469 1 96.44 162 TYR B C 1
ATOM 5451 O O . TYR B 1 162 ? -2.803 -21.484 4.008 1 96.44 162 TYR B O 1
ATOM 5459 N N . LEU B 1 163 ? -2.877 -23.719 4.223 1 95.44 163 LEU B N 1
ATOM 5460 C CA . LEU B 1 163 ? -4.266 -23.875 3.805 1 95.44 163 LEU B CA 1
ATOM 5461 C C . LEU B 1 163 ? -5.152 -24.234 4.992 1 95.44 163 LEU B C 1
ATOM 5463 O O . LEU B 1 163 ? -5.008 -25.328 5.566 1 95.44 163 LEU B O 1
ATOM 5467 N N . LEU B 1 164 ? -5.953 -23.297 5.359 1 95.31 164 LEU B N 1
ATOM 5468 C CA . LEU B 1 164 ? -6.914 -23.547 6.43 1 95.31 164 LEU B CA 1
ATOM 5469 C C . LEU B 1 164 ? -8.188 -24.172 5.883 1 95.31 164 LEU B C 1
ATOM 5471 O O . LEU B 1 164 ? -8.773 -23.672 4.918 1 95.31 164 LEU B O 1
ATOM 5475 N N . THR B 1 165 ? -8.641 -25.281 6.484 1 93.31 165 THR B N 1
ATOM 5476 C CA . THR B 1 165 ? -9.844 -25.984 6.047 1 93.31 165 THR B CA 1
ATOM 5477 C C . THR B 1 165 ? -10.945 -25.875 7.094 1 93.31 165 THR B C 1
ATOM 5479 O O . THR B 1 165 ? -10.82 -26.406 8.195 1 93.31 165 THR B O 1
ATOM 5482 N N . CYS B 1 166 ? -11.969 -25.203 6.801 1 93.31 166 CYS B N 1
ATOM 5483 C CA . CYS B 1 166 ? -13.164 -25.078 7.633 1 93.31 166 CYS B CA 1
ATOM 5484 C C . CYS B 1 166 ? -14.297 -25.938 7.094 1 93.31 166 CYS B C 1
ATOM 5486 O O . CYS B 1 166 ? -14.953 -25.578 6.121 1 93.31 166 CYS B O 1
ATOM 5488 N N . LEU B 1 167 ? -14.609 -26.969 7.797 1 90.44 167 LEU B N 1
ATOM 5489 C CA . LEU B 1 167 ? -15.633 -27.906 7.348 1 90.44 167 LEU B CA 1
ATOM 5490 C C . LEU B 1 167 ? -17.031 -27.406 7.719 1 90.44 167 LEU B C 1
ATOM 5492 O O . LEU B 1 167 ? -17.234 -26.875 8.812 1 90.44 167 LEU B O 1
ATOM 5496 N N . LEU B 1 168 ? -17.875 -27.562 6.801 1 88.12 168 LEU B N 1
ATOM 5497 C CA . LEU B 1 168 ? -19.266 -27.281 7.117 1 88.12 168 LEU B CA 1
ATOM 5498 C C . LEU B 1 168 ? -19.969 -28.516 7.66 1 88.12 168 LEU B C 1
ATOM 5500 O O . LEU B 1 168 ? -19.75 -29.625 7.16 1 88.12 168 LEU B O 1
ATOM 5504 N N . THR B 1 169 ? -20.719 -28.328 8.664 1 80.94 169 THR B N 1
ATOM 5505 C CA . THR B 1 169 ? -21.328 -29.484 9.305 1 80.94 169 THR B CA 1
ATOM 5506 C C . THR B 1 169 ? -22.828 -29.547 9.008 1 80.94 169 THR B C 1
ATOM 5508 O O . THR B 1 169 ? -23.406 -30.625 8.875 1 80.94 169 THR B O 1
ATOM 5511 N N . SER B 1 170 ? -23.484 -28.5 8.906 1 79.19 170 SER B N 1
ATOM 5512 C CA . SER B 1 170 ? -24.938 -28.5 8.781 1 79.19 170 SER B CA 1
ATOM 5513 C C . SER B 1 170 ? -25.359 -28.125 7.367 1 79.19 170 SER B C 1
ATOM 5515 O O . SER B 1 170 ? -26.109 -28.859 6.723 1 79.19 170 SER B O 1
ATOM 5517 N N . ARG B 1 171 ? -24.875 -27.109 6.879 1 80.81 171 ARG B N 1
ATOM 5518 C CA . ARG B 1 171 ? -25.266 -26.625 5.559 1 80.81 171 ARG B CA 1
ATOM 5519 C C . ARG B 1 171 ? -24.312 -27.156 4.48 1 80.81 171 ARG B C 1
ATOM 5521 O O . ARG B 1 171 ? -23.125 -27.359 4.738 1 80.81 171 ARG B O 1
ATOM 5528 N N . LYS B 1 172 ? -24.969 -27.312 3.312 1 83.56 172 LYS B N 1
ATOM 5529 C CA . LYS B 1 172 ? -24.172 -27.844 2.215 1 83.56 172 LYS B CA 1
ATOM 5530 C C . LYS B 1 172 ? -24.016 -26.812 1.1 1 83.56 172 LYS B C 1
ATOM 5532 O O . LYS B 1 172 ? -23.312 -27.047 0.119 1 83.56 172 LYS B O 1
ATOM 5537 N N . ASP B 1 173 ? -24.594 -25.688 1.281 1 87.94 173 ASP B N 1
ATOM 5538 C CA . ASP B 1 173 ? -24.453 -24.609 0.305 1 87.94 173 ASP B CA 1
ATOM 5539 C C . ASP B 1 173 ? -23.297 -23.688 0.685 1 87.94 173 ASP B C 1
ATOM 5541 O O . ASP B 1 173 ? -22.984 -23.531 1.866 1 87.94 173 ASP B O 1
ATOM 5545 N N . PRO B 1 174 ? -22.719 -23.156 -0.285 1 90.81 174 PRO B N 1
ATOM 5546 C CA . PRO B 1 174 ? -21.594 -22.266 0.027 1 90.81 174 PRO B CA 1
ATOM 5547 C C . PRO B 1 174 ? -22.031 -21 0.758 1 90.81 174 PRO B C 1
ATOM 5549 O O . PRO B 1 174 ? -23.031 -20.375 0.375 1 90.81 174 PRO B O 1
ATOM 5552 N N . PRO B 1 175 ? -21.312 -20.656 1.8 1 91.19 175 PRO B N 1
ATOM 5553 C CA . PRO B 1 175 ? -21.562 -19.344 2.42 1 91.19 175 PRO B CA 1
ATOM 5554 C C . PRO B 1 175 ? -21.125 -18.188 1.537 1 91.19 175 PRO B C 1
ATOM 5556 O O . PRO B 1 175 ? -20.344 -18.375 0.603 1 91.19 175 PRO B O 1
ATOM 5559 N N . LEU B 1 176 ? -21.672 -16.984 1.827 1 87.88 176 LEU B N 1
ATOM 5560 C CA . LEU B 1 176 ? -21.281 -15.766 1.136 1 87.88 176 LEU B CA 1
ATOM 5561 C C . LEU B 1 176 ? -19.844 -15.383 1.493 1 87.88 176 LEU B C 1
ATOM 5563 O O . LEU B 1 176 ? -19.062 -14.992 0.619 1 87.88 176 LEU B O 1
ATOM 5567 N N . SER B 1 177 ? -19.578 -15.422 2.73 1 91.62 177 SER B N 1
ATOM 5568 C CA . SER B 1 177 ? -18.266 -15.039 3.242 1 91.62 177 SER B CA 1
ATOM 5569 C C . SER B 1 177 ? -17.938 -15.797 4.523 1 91.62 177 SER B C 1
ATOM 5571 O O . SER B 1 177 ? -18.781 -16.5 5.074 1 91.62 177 SER B O 1
ATOM 5573 N N . VAL B 1 178 ? -16.719 -15.719 4.914 1 93.25 178 VAL B N 1
ATOM 5574 C CA . VAL B 1 178 ? -16.234 -16.391 6.109 1 93.25 178 VAL B CA 1
ATOM 5575 C C . VAL B 1 178 ? -15.336 -15.461 6.91 1 93.25 178 VAL B C 1
ATOM 5577 O O . VAL B 1 178 ? -14.602 -14.648 6.34 1 93.25 178 VAL B O 1
ATOM 5580 N N . SER B 1 179 ? -15.438 -15.523 8.211 1 93.94 179 SER B N 1
ATOM 5581 C CA . SER B 1 179 ? -14.586 -14.766 9.125 1 93.94 179 SER B CA 1
ATOM 5582 C C . SER B 1 179 ? -13.883 -15.688 10.117 1 93.94 179 SER B C 1
ATOM 5584 O O . SER B 1 179 ? -14.391 -16.766 10.445 1 93.94 179 SER B O 1
ATOM 5586 N N . LEU B 1 180 ? -12.703 -15.328 10.508 1 95.56 180 LEU B N 1
ATOM 5587 C CA . LEU B 1 180 ? -11.969 -16 11.57 1 95.56 180 LEU B CA 1
ATOM 5588 C C . LEU B 1 180 ? -12.141 -15.266 12.898 1 95.56 180 LEU B C 1
ATOM 5590 O O . LEU B 1 180 ? -11.984 -14.047 12.961 1 95.56 180 LEU B O 1
ATOM 5594 N N . VAL B 1 181 ? -12.5 -16.047 13.969 1 94.88 181 VAL B N 1
ATOM 5595 C CA . VAL B 1 181 ? -12.711 -15.438 15.273 1 94.88 181 VAL B CA 1
ATOM 5596 C C . VAL B 1 181 ? -12.195 -16.375 16.375 1 94.88 181 VAL B C 1
ATOM 5598 O O . VAL B 1 181 ? -11.914 -17.547 16.109 1 94.88 181 VAL B O 1
ATOM 5601 N N . ASP B 1 182 ? -12.086 -15.805 17.578 1 93.69 182 ASP B N 1
ATOM 5602 C CA . ASP B 1 182 ? -11.656 -16.594 18.734 1 93.69 182 ASP B CA 1
ATOM 5603 C C . ASP B 1 182 ? -12.828 -17.359 19.328 1 93.69 182 ASP B C 1
ATOM 5605 O O . ASP B 1 182 ? -12.672 -18.516 19.734 1 93.69 182 ASP B O 1
ATOM 5609 N N . LYS B 1 183 ? -13.961 -16.656 19.422 1 91.31 183 LYS B N 1
ATOM 5610 C CA . LYS B 1 183 ? -15.195 -17.234 19.953 1 91.31 183 LYS B CA 1
ATOM 5611 C C . LYS B 1 183 ? -16.328 -17.141 18.938 1 91.31 183 LYS B C 1
ATOM 5613 O O . LYS B 1 183 ? -16.375 -16.219 18.125 1 91.31 183 LYS B O 1
ATOM 5618 N N . SER B 1 184 ? -17.25 -18.047 19.016 1 87.06 184 SER B N 1
ATOM 5619 C CA . SER B 1 184 ? -18.266 -18.25 17.984 1 87.06 184 SER B CA 1
ATOM 5620 C C . SER B 1 184 ? -19.094 -16.984 17.766 1 87.06 184 SER B C 1
ATOM 5622 O O . SER B 1 184 ? -19.5 -16.688 16.641 1 87.06 184 SER B O 1
ATOM 5624 N N . CYS B 1 185 ? -19.281 -16.125 18.828 1 88.06 185 CYS B N 1
ATOM 5625 C CA . CYS B 1 185 ? -20.188 -14.984 18.688 1 88.06 185 CYS B CA 1
ATOM 5626 C C . CYS B 1 185 ? -19.406 -13.672 18.75 1 88.06 185 CYS B C 1
ATOM 5628 O O . CYS B 1 185 ? -19.984 -12.617 19.031 1 88.06 185 CYS B O 1
ATOM 5630 N N . ASP B 1 186 ? -18.078 -13.781 18.484 1 90.56 186 ASP B N 1
ATOM 5631 C CA . ASP B 1 186 ? -17.297 -12.555 18.391 1 90.56 186 ASP B CA 1
ATOM 5632 C C . ASP B 1 186 ? -17.656 -11.75 17.156 1 90.56 186 ASP B C 1
ATOM 5634 O O . ASP B 1 186 ? -17.984 -12.32 16.109 1 90.56 186 ASP B O 1
ATOM 5638 N N . ASN B 1 187 ? -17.703 -10.453 17.328 1 89.75 187 ASN B N 1
ATOM 5639 C CA . ASN B 1 187 ? -17.734 -9.617 16.125 1 89.75 187 ASN B CA 1
ATOM 5640 C C . ASN B 1 187 ? -16.391 -9.648 15.398 1 89.75 187 ASN B C 1
ATOM 5642 O O . ASN B 1 187 ? -15.367 -9.227 15.938 1 89.75 187 ASN B O 1
ATOM 5646 N N . ALA B 1 188 ? -16.453 -10.148 14.18 1 91.94 188 ALA B N 1
ATOM 5647 C CA . ALA B 1 188 ? -15.227 -10.367 13.422 1 91.94 188 ALA B CA 1
ATOM 5648 C C . ALA B 1 188 ? -14.664 -9.047 12.906 1 91.94 188 ALA B C 1
ATOM 5650 O O . ALA B 1 188 ? -15.414 -8.117 12.594 1 91.94 188 ALA B O 1
ATOM 5651 N N . THR B 1 189 ? -13.344 -8.969 12.758 1 90.69 189 THR B N 1
ATOM 5652 C CA . THR B 1 189 ? -12.664 -7.828 12.156 1 90.69 189 THR B CA 1
ATOM 5653 C C . THR B 1 189 ? -12.07 -8.203 10.797 1 90.69 189 THR B C 1
ATOM 5655 O O . THR B 1 189 ? -11.18 -7.516 10.289 1 90.69 189 THR B O 1
ATOM 5658 N N . ASN B 1 190 ? -12.414 -9.305 10.281 1 91.69 190 ASN B N 1
ATOM 5659 C CA . ASN B 1 190 ? -12.109 -9.797 8.945 1 91.69 190 ASN B CA 1
ATOM 5660 C C . ASN B 1 190 ? -13.328 -10.438 8.289 1 91.69 190 ASN B C 1
ATOM 5662 O O . ASN B 1 190 ? -14.258 -10.867 8.977 1 91.69 190 ASN B O 1
ATOM 5666 N N . ASN B 1 191 ? -13.352 -10.406 7.055 1 91.19 191 ASN B N 1
ATOM 5667 C CA . ASN B 1 191 ? -14.445 -10.969 6.277 1 91.19 191 ASN B CA 1
ATOM 5668 C C . ASN B 1 191 ? -14.031 -11.211 4.828 1 91.19 191 ASN B C 1
ATOM 5670 O O . ASN B 1 191 ? -13.852 -10.266 4.062 1 91.19 191 ASN B O 1
ATOM 5674 N N . VAL B 1 192 ? -13.961 -12.5 4.504 1 91.81 192 VAL B N 1
ATOM 5675 C CA . VAL B 1 192 ? -13.43 -12.852 3.191 1 91.81 192 VAL B CA 1
ATOM 5676 C C . VAL B 1 192 ? -14.531 -13.484 2.342 1 91.81 192 VAL B C 1
ATOM 5678 O O . VAL B 1 192 ? -15.211 -14.414 2.785 1 91.81 192 VAL B O 1
ATOM 5681 N N . PHE B 1 193 ? -14.688 -12.984 1.152 1 90.44 193 PHE B N 1
ATOM 5682 C CA . PHE B 1 193 ? -15.648 -13.539 0.206 1 90.44 193 PHE B CA 1
ATOM 5683 C C . PHE B 1 193 ? -15.258 -14.961 -0.186 1 90.44 193 PHE B C 1
ATOM 5685 O O . PHE B 1 193 ? -14.086 -15.242 -0.442 1 90.44 193 PHE B O 1
ATOM 5692 N N . VAL B 1 194 ? -16.266 -15.836 -0.196 1 91.94 194 VAL B N 1
ATOM 5693 C CA . VAL B 1 194 ? -16.016 -17.219 -0.582 1 91.94 194 VAL B CA 1
ATOM 5694 C C . VAL B 1 194 ? -16.188 -17.375 -2.092 1 91.94 194 VAL B C 1
ATOM 5696 O O . VAL B 1 194 ? -17.297 -17.234 -2.613 1 91.94 194 VAL B O 1
ATOM 5699 N N . VAL B 1 195 ? -15.133 -17.641 -2.77 1 91.19 195 VAL B N 1
ATOM 5700 C CA . VAL B 1 195 ? -15.164 -17.859 -4.211 1 91.19 195 VAL B CA 1
ATOM 5701 C C . VAL B 1 195 ? -15.812 -19.219 -4.508 1 91.19 195 VAL B C 1
ATOM 5703 O O . VAL B 1 195 ? -15.359 -20.25 -4.012 1 91.19 195 VAL B O 1
ATOM 5706 N N . VAL B 1 196 ? -16.906 -19.094 -5.262 1 89.25 196 VAL B N 1
ATOM 5707 C CA . VAL B 1 196 ? -17.625 -20.312 -5.66 1 89.25 196 VAL B CA 1
ATOM 5708 C C . VAL B 1 196 ? -17.453 -20.531 -7.16 1 89.25 196 VAL B C 1
ATOM 5710 O O . VAL B 1 196 ? -17.828 -19.672 -7.969 1 89.25 196 VAL B O 1
ATOM 5713 N N . GLY B 1 197 ? -16.562 -21.297 -7.582 1 77.38 197 GLY B N 1
ATOM 5714 C CA . GLY B 1 197 ? -16.328 -21.547 -8.992 1 77.38 197 GLY B CA 1
ATOM 5715 C C . GLY B 1 197 ? -17.547 -22.094 -9.711 1 77.38 197 GLY B C 1
ATOM 5716 O O . GLY B 1 197 ? -18.438 -22.656 -9.078 1 77.38 197 GLY B O 1
ATOM 5717 N N . LYS B 1 198 ? -17.734 -21.594 -10.992 1 73.75 198 LYS B N 1
ATOM 5718 C CA . LYS B 1 198 ? -18.797 -22.141 -11.836 1 73.75 198 LYS B CA 1
ATOM 5719 C C . LYS B 1 198 ? -18.422 -23.531 -12.344 1 73.75 198 LYS B C 1
ATOM 5721 O O . LYS B 1 198 ? -17.391 -23.703 -12.984 1 73.75 198 LYS B O 1
ATOM 5726 N N . GLU B 1 199 ? -19.109 -24.5 -11.812 1 70.12 199 GLU B N 1
ATOM 5727 C CA . GLU B 1 199 ? -18.812 -25.859 -12.25 1 70.12 199 GLU B CA 1
ATOM 5728 C C . GLU B 1 199 ? -19.047 -26.031 -13.75 1 70.12 199 GLU B C 1
ATOM 5730 O O . GLU B 1 199 ? -20.062 -25.578 -14.281 1 70.12 199 GLU B O 1
ATOM 5735 N N . ARG B 1 200 ? -18.031 -26.422 -14.43 1 72.12 200 ARG B N 1
ATOM 5736 C CA . ARG B 1 200 ? -18.172 -26.734 -15.844 1 72.12 200 ARG B CA 1
ATOM 5737 C C . ARG B 1 200 ? -19 -28 -16.047 1 72.12 200 ARG B C 1
ATOM 5739 O O . ARG B 1 200 ? -18.797 -29 -15.336 1 72.12 200 ARG B O 1
ATOM 5746 N N . LYS B 1 201 ? -20.141 -27.828 -16.828 1 60.06 201 LYS B N 1
ATOM 5747 C CA . LYS B 1 201 ? -20.922 -29 -17.219 1 60.06 201 LYS B CA 1
ATOM 5748 C C . LYS B 1 201 ? -20.062 -30 -17.984 1 60.06 201 LYS B C 1
ATOM 5750 O O . LYS B 1 201 ? -19.469 -29.656 -19 1 60.06 201 LYS B O 1
ATOM 5755 N N . GLN B 1 202 ? -19.328 -30.906 -17.219 1 54.25 202 GLN B N 1
ATOM 5756 C CA . GLN B 1 202 ? -18.484 -31.906 -17.859 1 54.25 202 GLN B CA 1
ATOM 5757 C C . GLN B 1 202 ? -19.234 -32.594 -19.016 1 54.25 202 GLN B C 1
ATOM 5759 O O . GLN B 1 202 ? -20.328 -33.125 -18.828 1 54.25 202 GLN B O 1
ATOM 5764 N N . GLU B 1 203 ? -19.016 -32.188 -20.141 1 51.03 203 GLU B N 1
ATOM 5765 C CA . GLU B 1 203 ? -19.5 -33.062 -21.203 1 51.03 203 GLU B CA 1
ATOM 5766 C C . GLU B 1 203 ? -18.781 -34.406 -21.188 1 51.03 203 GLU B C 1
ATOM 5768 O O . GLU B 1 203 ? -17.562 -34.469 -21.156 1 51.03 203 GLU B O 1
ATOM 5773 N N . THR B 1 204 ? -19.297 -35.406 -20.625 1 47.09 204 THR B N 1
ATOM 5774 C CA . THR B 1 204 ? -18.859 -36.781 -20.391 1 47.09 204 THR B CA 1
ATOM 5775 C C . THR B 1 204 ? -18.375 -37.406 -21.688 1 47.09 204 THR B C 1
ATOM 5777 O O . THR B 1 204 ? -18.219 -38.656 -21.766 1 47.09 204 THR B O 1
ATOM 5780 N N . THR B 1 205 ? -18.266 -36.812 -22.719 1 48.91 205 THR B N 1
ATOM 5781 C CA . THR B 1 205 ? -17.906 -37.781 -23.75 1 48.91 205 THR B CA 1
ATOM 5782 C C . THR B 1 205 ? -16.406 -38.062 -23.719 1 48.91 205 THR B C 1
ATOM 5784 O O . THR B 1 205 ? -15.602 -37.125 -23.5 1 48.91 205 THR B O 1
ATOM 5787 N N . ASN B 1 206 ? -15.938 -39.344 -23.562 1 51.12 206 ASN B N 1
ATOM 5788 C CA . ASN B 1 206 ? -14.609 -39.969 -23.516 1 51.12 206 ASN B CA 1
ATOM 5789 C C . ASN B 1 206 ? -13.594 -39.156 -24.328 1 51.12 206 ASN B C 1
ATOM 5791 O O . ASN B 1 206 ? -12.414 -39.125 -23.984 1 51.12 206 ASN B O 1
ATOM 5795 N N . ASN B 1 207 ? -13.945 -38.688 -25.531 1 55.59 207 ASN B N 1
ATOM 5796 C CA . ASN B 1 207 ? -13.039 -38.094 -26.5 1 55.59 207 ASN B CA 1
ATOM 5797 C C . ASN B 1 207 ? -13.117 -36.562 -26.453 1 55.59 207 ASN B C 1
ATOM 5799 O O . ASN B 1 207 ? -12.773 -35.906 -27.438 1 55.59 207 ASN B O 1
ATOM 5803 N N . SER B 1 208 ? -13.469 -36.094 -25.219 1 71.44 208 SER B N 1
ATOM 5804 C CA . SER B 1 208 ? -13.695 -34.656 -25.219 1 71.44 208 SER B CA 1
ATOM 5805 C C . SER B 1 208 ? -12.414 -33.875 -24.922 1 71.44 208 SER B C 1
ATOM 5807 O O . SER B 1 208 ? -11.508 -34.406 -24.281 1 71.44 208 SER B O 1
ATOM 5809 N N . GLU B 1 209 ? -12.164 -32.844 -25.609 1 85.38 209 GLU B N 1
ATOM 5810 C CA . GLU B 1 209 ? -11.023 -31.953 -25.453 1 85.38 209 GLU B CA 1
ATOM 5811 C C . GLU B 1 209 ? -10.875 -31.5 -24 1 85.38 209 GLU B C 1
ATOM 5813 O O . GLU B 1 209 ? -11.836 -31.016 -23.391 1 85.38 209 GLU B O 1
ATOM 5818 N N . LEU B 1 210 ? -9.703 -31.922 -23.469 1 93 210 LEU B N 1
ATOM 5819 C CA . LEU B 1 210 ? -9.391 -31.5 -22.109 1 93 210 LEU B CA 1
ATOM 5820 C C . LEU B 1 210 ? -9.086 -30.016 -22.047 1 93 210 LEU B C 1
ATOM 5822 O O . LEU B 1 210 ? -8.562 -29.453 -23.016 1 93 210 LEU B O 1
ATOM 5826 N N . LYS B 1 211 ? -9.453 -29.422 -20.953 1 94.81 211 LYS B N 1
ATOM 5827 C CA . LYS B 1 211 ? -9.227 -28 -20.75 1 94.81 211 LYS B CA 1
ATOM 5828 C C . LYS B 1 211 ? -8.047 -27.75 -19.812 1 94.81 211 LYS B C 1
ATOM 5830 O O . LYS B 1 211 ? -7.887 -28.469 -18.812 1 94.81 211 LYS B O 1
ATOM 5835 N N . PHE B 1 212 ? -7.234 -26.781 -20.25 1 97.38 212 PHE B N 1
ATOM 5836 C CA . PHE B 1 212 ? -6.012 -26.5 -19.516 1 97.38 212 PHE B CA 1
ATOM 5837 C C . PHE B 1 212 ? -5.93 -25.016 -19.141 1 97.38 212 PHE B C 1
ATOM 5839 O O . PHE B 1 212 ? -6.285 -24.156 -19.938 1 97.38 212 PHE B O 1
ATOM 5846 N N . ALA B 1 213 ? -5.5 -24.719 -17.906 1 97.56 213 ALA B N 1
ATOM 5847 C CA . ALA B 1 213 ? -5.117 -23.375 -17.516 1 97.56 213 ALA B CA 1
ATOM 5848 C C . ALA B 1 213 ? -3.676 -23.328 -17.016 1 97.56 213 ALA B C 1
ATOM 5850 O O . ALA B 1 213 ? -3.186 -24.312 -16.438 1 97.56 213 ALA B O 1
ATOM 5851 N N . VAL B 1 214 ? -3.033 -22.266 -17.297 1 98.5 214 VAL B N 1
ATOM 5852 C CA . VAL B 1 214 ? -1.678 -22.047 -16.812 1 98.5 214 VAL B CA 1
ATOM 5853 C C . VAL B 1 214 ? -1.683 -20.922 -15.758 1 98.5 214 VAL B C 1
ATOM 5855 O O . VAL B 1 214 ? -2.307 -19.875 -15.961 1 98.5 214 VAL B O 1
ATOM 5858 N N . CYS B 1 215 ? -1.075 -21.203 -14.609 1 97.62 215 CYS B N 1
ATOM 5859 C CA . CYS B 1 215 ? -0.915 -20.219 -13.547 1 97.62 215 CYS B CA 1
ATOM 5860 C C . CYS B 1 215 ? 0.536 -19.766 -13.438 1 97.62 215 CYS B C 1
ATOM 5862 O O . CYS B 1 215 ? 1.443 -20.594 -13.344 1 97.62 215 CYS B O 1
ATOM 5864 N N . VAL B 1 216 ? 0.653 -18.469 -13.492 1 96.69 216 VAL B N 1
ATOM 5865 C CA . VAL B 1 216 ? 1.98 -17.875 -13.375 1 96.69 216 VAL B CA 1
ATOM 5866 C C . VAL B 1 216 ? 2.121 -17.188 -12.016 1 96.69 216 VAL B C 1
ATOM 5868 O O . VAL B 1 216 ? 1.187 -16.547 -11.539 1 96.69 216 VAL B O 1
ATOM 5871 N N . LYS B 1 217 ? 3.238 -17.422 -11.398 1 92.31 217 LYS B N 1
ATOM 5872 C CA . LYS B 1 217 ? 3.516 -16.797 -10.109 1 92.31 217 LYS B CA 1
ATOM 5873 C C . LYS B 1 217 ? 3.496 -15.273 -10.227 1 92.31 217 LYS B C 1
ATOM 5875 O O . LYS B 1 217 ? 3.234 -14.727 -11.305 1 92.31 217 LYS B O 1
ATOM 5880 N N . GLY B 1 218 ? 3.738 -14.617 -9.086 1 93.12 218 GLY B N 1
ATOM 5881 C CA . GLY B 1 218 ? 3.807 -13.164 -9.133 1 93.12 218 GLY B CA 1
ATOM 5882 C C . GLY B 1 218 ? 4.875 -12.648 -10.078 1 93.12 218 GLY B C 1
ATOM 5883 O O . GLY B 1 218 ? 6.062 -12.898 -9.875 1 93.12 218 GLY B O 1
ATOM 5884 N N . LEU B 1 219 ? 4.426 -11.922 -11.125 1 93.88 219 LEU B N 1
ATOM 5885 C CA . LEU B 1 219 ? 5.352 -11.328 -12.078 1 93.88 219 LEU B CA 1
ATOM 5886 C C . LEU B 1 219 ? 6.125 -10.18 -11.445 1 93.88 219 LEU B C 1
ATOM 5888 O O . LEU B 1 219 ? 5.527 -9.242 -10.922 1 93.88 219 LEU B O 1
ATOM 5892 N N . ASN B 1 220 ? 7.441 -10.344 -11.438 1 90 220 ASN B N 1
ATOM 5893 C CA . ASN B 1 220 ? 8.305 -9.375 -10.773 1 90 220 ASN B CA 1
ATOM 5894 C C . ASN B 1 220 ? 9.438 -8.914 -11.672 1 90 220 ASN B C 1
ATOM 5896 O O . ASN B 1 220 ? 10.602 -9.227 -11.422 1 90 220 ASN B O 1
ATOM 5900 N N . PHE B 1 221 ? 9.086 -8.102 -12.703 1 86.5 221 PHE B N 1
ATOM 5901 C CA . PHE B 1 221 ? 10.055 -7.57 -13.656 1 86.5 221 PHE B CA 1
ATOM 5902 C C . PHE B 1 221 ? 9.852 -6.074 -13.852 1 86.5 221 PHE B C 1
ATOM 5904 O O . PHE B 1 221 ? 9.727 -5.602 -14.984 1 86.5 221 PHE B O 1
ATOM 5911 N N . TYR B 1 222 ? 10.039 -5.422 -12.773 1 82.88 222 TYR B N 1
ATOM 5912 C CA . TYR B 1 222 ? 9.695 -4.004 -12.82 1 82.88 222 TYR B CA 1
ATOM 5913 C C . TYR B 1 222 ? 10.633 -3.24 -13.742 1 82.88 222 TYR B C 1
ATOM 5915 O O . TYR B 1 222 ? 10.211 -2.316 -14.438 1 82.88 222 TYR B O 1
ATOM 5923 N N . PHE B 1 223 ? 11.914 -3.631 -13.773 1 80.06 223 PHE B N 1
ATOM 5924 C CA . PHE B 1 223 ? 12.891 -2.877 -14.547 1 80.06 223 PHE B CA 1
ATOM 5925 C C . PHE B 1 223 ? 13.242 -3.607 -15.836 1 80.06 223 PHE B C 1
ATOM 5927 O O . PHE B 1 223 ? 14.078 -3.145 -16.609 1 80.06 223 PHE B O 1
ATOM 5934 N N . GLU B 1 224 ? 12.641 -4.754 -16.047 1 83.5 224 GLU B N 1
ATOM 5935 C CA . GLU B 1 224 ? 12.922 -5.551 -17.234 1 83.5 224 GLU B CA 1
ATOM 5936 C C . GLU B 1 224 ? 11.688 -5.668 -18.125 1 83.5 224 GLU B C 1
ATOM 5938 O O . GLU B 1 224 ? 10.633 -6.129 -17.672 1 83.5 224 GLU B O 1
ATOM 5943 N N . ASP B 1 225 ? 11.906 -5.23 -19.312 1 88.25 225 ASP B N 1
ATOM 5944 C CA . ASP B 1 225 ? 10.82 -5.352 -20.281 1 88.25 225 ASP B CA 1
ATOM 5945 C C . ASP B 1 225 ? 10.836 -6.719 -20.953 1 88.25 225 ASP B C 1
ATOM 5947 O O . ASP B 1 225 ? 11.555 -6.922 -21.938 1 88.25 225 ASP B O 1
ATOM 5951 N N . VAL B 1 226 ? 9.984 -7.59 -20.547 1 91.69 226 VAL B N 1
ATOM 5952 C CA . VAL B 1 226 ? 9.93 -8.938 -21.109 1 91.69 226 VAL B CA 1
ATOM 5953 C C . VAL B 1 226 ? 8.703 -9.062 -22.016 1 91.69 226 VAL B C 1
ATOM 5955 O O . VAL B 1 226 ? 8.188 -10.164 -22.219 1 91.69 226 VAL B O 1
ATOM 5958 N N . SER B 1 227 ? 8.234 -7.973 -22.516 1 93.12 227 SER B N 1
ATOM 5959 C CA . SER B 1 227 ? 6.973 -7.922 -23.234 1 93.12 227 SER B CA 1
ATOM 5960 C C . SER B 1 227 ? 7.008 -8.812 -24.469 1 93.12 227 SER B C 1
ATOM 5962 O O . SER B 1 227 ? 6.105 -9.625 -24.688 1 93.12 227 SER B O 1
ATOM 5964 N N . VAL B 1 228 ? 8.07 -8.797 -25.266 1 92.56 228 VAL B N 1
ATOM 5965 C CA . VAL B 1 228 ? 8.164 -9.547 -26.5 1 92.56 228 VAL B CA 1
ATOM 5966 C C . VAL B 1 228 ? 8.219 -11.047 -26.203 1 92.56 228 VAL B C 1
ATOM 5968 O O . VAL B 1 228 ? 7.535 -11.844 -26.844 1 92.56 228 VAL B O 1
ATOM 5971 N N . ARG B 1 229 ? 9 -11.398 -25.25 1 93.81 229 ARG B N 1
ATOM 5972 C CA . ARG B 1 229 ? 9.102 -12.797 -24.828 1 93.81 229 ARG B CA 1
ATOM 5973 C C . ARG B 1 229 ? 7.758 -13.305 -24.312 1 93.81 229 ARG B C 1
ATOM 5975 O O . ARG B 1 229 ? 7.398 -14.461 -24.547 1 93.81 229 ARG B O 1
ATOM 5982 N N . LEU B 1 230 ? 7.117 -12.43 -23.594 1 96.75 230 LEU B N 1
ATOM 5983 C CA . LEU B 1 230 ? 5.812 -12.797 -23.047 1 96.75 230 LEU B CA 1
ATOM 5984 C C . LEU B 1 230 ? 4.82 -13.078 -24.172 1 96.75 230 LEU B C 1
ATOM 5986 O O . LEU B 1 230 ? 4.043 -14.039 -24.078 1 96.75 230 LEU B O 1
ATOM 5990 N N . ILE B 1 231 ? 4.82 -12.305 -25.234 1 97.62 231 ILE B N 1
ATOM 5991 C CA . ILE B 1 231 ? 3.918 -12.5 -26.359 1 97.62 231 ILE B CA 1
ATOM 5992 C C . ILE B 1 231 ? 4.207 -13.852 -27.016 1 97.62 231 ILE B C 1
ATOM 5994 O O . ILE B 1 231 ? 3.287 -14.633 -27.266 1 97.62 231 ILE B O 1
ATOM 5998 N N . GLU B 1 232 ? 5.457 -14.141 -27.297 1 97.12 232 GLU B N 1
ATOM 5999 C CA . GLU B 1 232 ? 5.84 -15.422 -27.875 1 97.12 232 GLU B CA 1
ATOM 6000 C C . GLU B 1 232 ? 5.363 -16.578 -27.016 1 97.12 232 GLU B C 1
ATOM 6002 O O . GLU B 1 232 ? 4.793 -17.547 -27.516 1 97.12 232 GLU B O 1
ATOM 6007 N N . TRP B 1 233 ? 5.586 -16.438 -25.734 1 98.31 233 TRP B N 1
ATOM 6008 C CA . TRP B 1 233 ? 5.242 -17.484 -24.781 1 98.31 233 TRP B CA 1
ATOM 6009 C C . TRP B 1 233 ? 3.734 -17.719 -24.766 1 98.31 233 TRP B C 1
ATOM 6011 O O . TRP B 1 233 ? 3.283 -18.859 -24.797 1 98.31 233 TRP B O 1
ATOM 6021 N N . LEU B 1 234 ? 2.953 -16.688 -24.734 1 98.62 234 LEU B N 1
ATOM 6022 C CA . LEU B 1 234 ? 1.498 -16.781 -24.719 1 98.62 234 LEU B CA 1
ATOM 6023 C C . LEU B 1 234 ? 0.982 -17.422 -26 1 98.62 234 LEU B C 1
ATOM 6025 O O . LEU B 1 234 ? 0.082 -18.266 -25.969 1 98.62 234 LEU B O 1
ATOM 6029 N N . GLU B 1 235 ? 1.544 -17.062 -27.125 1 98.5 235 GLU B N 1
ATOM 6030 C CA . GLU B 1 235 ? 1.089 -17.609 -28.391 1 98.5 235 GLU B CA 1
ATOM 6031 C C . GLU B 1 235 ? 1.468 -19.078 -28.531 1 98.5 235 GLU B C 1
ATOM 6033 O O . GLU B 1 235 ? 0.737 -19.859 -29.141 1 98.5 235 GLU B O 1
ATOM 6038 N N . LEU B 1 236 ? 2.59 -19.438 -27.969 1 98.38 236 LEU B N 1
ATOM 6039 C CA . LEU B 1 236 ? 2.953 -20.844 -27.938 1 98.38 236 LEU B CA 1
ATOM 6040 C C . LEU B 1 236 ? 1.958 -21.641 -27.094 1 98.38 236 LEU B C 1
ATOM 6042 O O . LEU B 1 236 ? 1.527 -22.734 -27.5 1 98.38 236 LEU B O 1
ATOM 6046 N N . LEU B 1 237 ? 1.602 -21.125 -25.938 1 98.5 237 LEU B N 1
ATOM 6047 C CA . LEU B 1 237 ? 0.617 -21.781 -25.094 1 98.5 237 LEU B CA 1
ATOM 6048 C C . LEU B 1 237 ? -0.708 -21.953 -25.828 1 98.5 237 LEU B C 1
ATOM 6050 O O . LEU B 1 237 ? -1.342 -23 -25.734 1 98.5 237 LEU B O 1
ATOM 6054 N N . ARG B 1 238 ? -1.063 -20.953 -26.547 1 97.62 238 ARG B N 1
ATOM 6055 C CA . ARG B 1 238 ? -2.285 -21.047 -27.328 1 97.62 238 ARG B CA 1
ATOM 6056 C C . ARG B 1 238 ? -2.184 -22.156 -28.359 1 97.62 238 ARG B C 1
ATOM 6058 O O . ARG B 1 238 ? -3.143 -22.906 -28.578 1 97.62 238 ARG B O 1
ATOM 6065 N N . ALA B 1 239 ? -1.077 -22.188 -29 1 97.56 239 ALA B N 1
ATOM 6066 C CA . ALA B 1 239 ? -0.86 -23.219 -30.016 1 97.56 239 ALA B CA 1
ATOM 6067 C C . ALA B 1 239 ? -0.939 -24.609 -29.406 1 97.56 239 ALA B C 1
ATOM 6069 O O . ALA B 1 239 ? -1.344 -25.562 -30.078 1 97.56 239 ALA B O 1
ATOM 6070 N N . PHE B 1 240 ? -0.601 -24.766 -28.125 1 97.81 240 PHE B N 1
ATOM 6071 C CA . PHE B 1 240 ? -0.621 -26.047 -27.453 1 97.81 240 PHE B CA 1
ATOM 6072 C C . PHE B 1 240 ? -2.027 -26.391 -26.969 1 97.81 240 PHE B C 1
ATOM 6074 O O . PHE B 1 240 ? -2.264 -27.469 -26.438 1 97.81 240 PHE B O 1
ATOM 6081 N N . GLY B 1 241 ? -2.91 -25.469 -27.078 1 97 241 GLY B N 1
ATOM 6082 C CA . GLY B 1 241 ? -4.293 -25.719 -26.719 1 97 241 GLY B CA 1
ATOM 6083 C C . GLY B 1 241 ? -4.633 -25.266 -25.312 1 97 241 GLY B C 1
ATOM 6084 O O . GLY B 1 241 ? -5.613 -25.734 -24.719 1 97 241 GLY B O 1
ATOM 6085 N N . VAL B 1 242 ? -3.881 -24.391 -24.766 1 97.88 242 VAL B N 1
ATOM 6086 C CA . VAL B 1 242 ? -4.18 -23.844 -23.453 1 97.88 242 VAL B CA 1
ATOM 6087 C C . VAL B 1 242 ? -5.395 -22.922 -23.547 1 97.88 242 VAL B C 1
ATOM 6089 O O . VAL B 1 242 ? -5.508 -22.125 -24.484 1 97.88 242 VAL B O 1
ATOM 6092 N N . ASP B 1 243 ? -6.266 -23.031 -22.547 1 97.12 243 ASP B N 1
ATOM 6093 C CA . ASP B 1 243 ? -7.523 -22.297 -22.594 1 97.12 243 ASP B CA 1
ATOM 6094 C C . ASP B 1 243 ? -7.383 -20.922 -21.938 1 97.12 243 ASP B C 1
ATOM 6096 O O . ASP B 1 243 ? -7.988 -19.953 -22.375 1 97.12 243 ASP B O 1
ATOM 6100 N N . LYS B 1 244 ? -6.625 -20.891 -20.906 1 97.69 244 LYS B N 1
ATOM 6101 C CA . LYS B 1 244 ? -6.543 -19.656 -20.125 1 97.69 244 LYS B CA 1
ATOM 6102 C C . LYS B 1 244 ? -5.211 -19.562 -19.391 1 97.69 244 LYS B C 1
ATOM 6104 O O . LYS B 1 244 ? -4.641 -20.578 -19 1 97.69 244 LYS B O 1
ATOM 6109 N N . VAL B 1 245 ? -4.715 -18.328 -19.281 1 98.38 245 VAL B N 1
ATOM 6110 C CA . VAL B 1 245 ? -3.529 -18.047 -18.469 1 98.38 245 VAL B CA 1
ATOM 6111 C C . VAL B 1 245 ? -3.881 -17.078 -17.344 1 98.38 245 VAL B C 1
ATOM 6113 O O . VAL B 1 245 ? -4.488 -16.031 -17.594 1 98.38 245 VAL B O 1
ATOM 6116 N N . PHE B 1 246 ? -3.57 -17.469 -16.156 1 97.06 246 PHE B N 1
ATOM 6117 C CA . PHE B 1 246 ? -3.777 -16.609 -14.992 1 97.06 246 PHE B CA 1
ATOM 6118 C C . PHE B 1 246 ? -2.449 -16.078 -14.469 1 97.06 246 PHE B C 1
ATOM 6120 O O . PHE B 1 246 ? -1.526 -16.844 -14.203 1 97.06 246 PHE B O 1
ATOM 6127 N N . ALA B 1 247 ? -2.365 -14.766 -14.391 1 96.12 247 ALA B N 1
ATOM 6128 C CA . ALA B 1 247 ? -1.135 -14.125 -13.922 1 96.12 247 ALA B CA 1
ATOM 6129 C C . ALA B 1 247 ? -1.402 -13.227 -12.719 1 96.12 247 ALA B C 1
ATOM 6131 O O . ALA B 1 247 ? -2.539 -12.805 -12.492 1 96.12 247 ALA B O 1
ATOM 6132 N N . TYR B 1 248 ? -0.396 -13.039 -11.93 1 94.5 248 TYR B N 1
ATOM 6133 C CA . TYR B 1 248 ? -0.435 -12.141 -10.781 1 94.5 248 TYR B CA 1
ATOM 6134 C C . TYR B 1 248 ? 0.562 -11 -10.945 1 94.5 248 TYR B C 1
ATOM 6136 O O . TYR B 1 248 ? 1.747 -11.234 -11.195 1 94.5 248 TYR B O 1
ATOM 6144 N N . ASP B 1 249 ? 0.06 -9.82 -10.812 1 92.56 249 ASP B N 1
ATOM 6145 C CA . ASP B 1 249 ? 0.9 -8.633 -10.969 1 92.56 249 ASP B CA 1
ATOM 6146 C C . ASP B 1 249 ? 1.504 -8.211 -9.633 1 92.56 249 ASP B C 1
ATOM 6148 O O . ASP B 1 249 ? 0.821 -7.609 -8.797 1 92.56 249 ASP B O 1
ATOM 6152 N N . LEU B 1 250 ? 2.74 -8.469 -9.445 1 92.12 250 LEU B N 1
ATOM 6153 C CA . LEU B 1 250 ? 3.465 -8.039 -8.258 1 92.12 250 LEU B CA 1
ATOM 6154 C C . LEU B 1 250 ? 4.23 -6.75 -8.523 1 92.12 250 LEU B C 1
ATOM 6156 O O . LEU B 1 250 ? 4.094 -5.773 -7.781 1 92.12 250 LEU B O 1
ATOM 6160 N N . ALA B 1 251 ? 5.043 -6.719 -9.578 1 89.88 251 ALA B N 1
ATOM 6161 C CA . ALA B 1 251 ? 5.824 -5.566 -10.016 1 89.88 251 ALA B CA 1
ATOM 6162 C C . ALA B 1 251 ? 6.258 -5.719 -11.477 1 89.88 251 ALA B C 1
ATOM 6164 O O . ALA B 1 251 ? 7.336 -6.254 -11.75 1 89.88 251 ALA B O 1
ATOM 6165 N N . VAL B 1 252 ? 5.457 -5.164 -12.344 1 89.94 252 VAL B N 1
ATOM 6166 C CA . VAL B 1 252 ? 5.762 -5.438 -13.75 1 89.94 252 VAL B CA 1
ATOM 6167 C C . VAL B 1 252 ? 6.047 -4.129 -14.477 1 89.94 252 VAL B C 1
ATOM 6169 O O . VAL B 1 252 ? 5.555 -3.068 -14.086 1 89.94 252 VAL B O 1
ATOM 6172 N N . HIS B 1 253 ? 6.801 -4.25 -15.523 1 87.31 253 HIS B N 1
ATOM 6173 C CA . HIS B 1 253 ? 7.09 -3.141 -16.422 1 87.31 253 HIS B CA 1
ATOM 6174 C C . HIS B 1 253 ? 5.836 -2.684 -17.156 1 87.31 253 HIS B C 1
ATOM 6176 O O . HIS B 1 253 ? 4.98 -3.504 -17.5 1 87.31 253 HIS B O 1
ATOM 6182 N N . PRO B 1 254 ? 5.727 -1.386 -17.5 1 86.81 254 PRO B N 1
ATOM 6183 C CA . PRO B 1 254 ? 4.531 -0.863 -18.156 1 86.81 254 PRO B CA 1
ATOM 6184 C C . PRO B 1 254 ? 4.246 -1.557 -19.484 1 86.81 254 PRO B C 1
ATOM 6186 O O . PRO B 1 254 ? 3.082 -1.776 -19.844 1 86.81 254 PRO B O 1
ATOM 6189 N N . ASN B 1 255 ? 5.273 -1.924 -20.203 1 90.5 255 ASN B N 1
ATOM 6190 C CA . ASN B 1 255 ? 5.066 -2.615 -21.469 1 90.5 255 ASN B CA 1
ATOM 6191 C C . ASN B 1 255 ? 4.449 -3.994 -21.266 1 90.5 255 ASN B C 1
ATOM 6193 O O . ASN B 1 255 ? 3.658 -4.457 -22.078 1 90.5 255 ASN B O 1
ATOM 6197 N N . VAL B 1 256 ? 4.863 -4.594 -20.25 1 94 256 VAL B N 1
ATOM 6198 C CA . VAL B 1 256 ? 4.293 -5.898 -19.906 1 94 256 VAL B CA 1
ATOM 6199 C C . VAL B 1 256 ? 2.818 -5.738 -19.547 1 94 256 VAL B C 1
ATOM 6201 O O . VAL B 1 256 ? 1.981 -6.547 -19.953 1 94 256 VAL B O 1
ATOM 6204 N N . THR B 1 257 ? 2.564 -4.668 -18.797 1 93.5 257 THR B N 1
ATOM 6205 C CA . THR B 1 257 ? 1.177 -4.363 -18.469 1 93.5 257 THR B CA 1
ATOM 6206 C C . THR B 1 257 ? 0.341 -4.199 -19.734 1 93.5 257 THR B C 1
ATOM 6208 O O . THR B 1 257 ? -0.791 -4.684 -19.797 1 93.5 257 THR B O 1
ATOM 6211 N N . LYS B 1 258 ? 0.878 -3.531 -20.688 1 93.5 258 LYS B N 1
ATOM 6212 C CA . LYS B 1 258 ? 0.207 -3.326 -21.969 1 93.5 258 LYS B CA 1
ATOM 6213 C C . LYS B 1 258 ? -0.103 -4.656 -22.656 1 93.5 258 LYS B C 1
ATOM 6215 O O . LYS B 1 258 ? -1.208 -4.855 -23.156 1 93.5 258 LYS B O 1
ATOM 6220 N N . VAL B 1 259 ? 0.797 -5.555 -22.609 1 96.25 259 VAL B N 1
ATOM 6221 C CA . VAL B 1 259 ? 0.636 -6.867 -23.219 1 96.25 259 VAL B CA 1
ATOM 6222 C C . VAL B 1 259 ? -0.431 -7.66 -22.469 1 96.25 259 VAL B C 1
ATOM 6224 O O . VAL B 1 259 ? -1.32 -8.25 -23.094 1 96.25 259 VAL B O 1
ATOM 6227 N N . LEU B 1 260 ? -0.314 -7.684 -21.203 1 97.12 260 LEU B N 1
ATOM 6228 C CA . LEU B 1 260 ? -1.271 -8.422 -20.391 1 97.12 260 LEU B CA 1
ATOM 6229 C C . LEU B 1 260 ? -2.689 -7.914 -20.609 1 97.12 260 LEU B C 1
ATOM 6231 O O . LEU B 1 260 ? -3.627 -8.711 -20.734 1 97.12 260 LEU B O 1
ATOM 6235 N N . ARG B 1 261 ? -2.848 -6.633 -20.719 1 95.62 261 ARG B N 1
ATOM 6236 C CA . ARG B 1 261 ? -4.16 -6.047 -20.969 1 95.62 261 ARG B CA 1
ATOM 6237 C C . ARG B 1 261 ? -4.703 -6.477 -22.328 1 95.62 261 ARG B C 1
ATOM 6239 O O . ARG B 1 261 ? -5.898 -6.746 -22.469 1 95.62 261 ARG B O 1
ATOM 6246 N N . TYR B 1 262 ? -3.875 -6.469 -23.297 1 97.19 262 TYR B N 1
ATOM 6247 C CA . TYR B 1 262 ? -4.266 -6.895 -24.641 1 97.19 262 TYR B CA 1
ATOM 6248 C C . TYR B 1 262 ? -4.836 -8.305 -24.625 1 97.19 262 TYR B C 1
ATOM 6250 O O . TYR B 1 262 ? -5.91 -8.555 -25.172 1 97.19 262 TYR B O 1
ATOM 6258 N N . TYR B 1 263 ? -4.172 -9.203 -24 1 98.25 263 TYR B N 1
ATOM 6259 C CA . TYR B 1 263 ? -4.605 -10.594 -23.984 1 98.25 263 TYR B CA 1
ATOM 6260 C C . TYR B 1 263 ? -5.781 -10.789 -23.031 1 98.25 263 TYR B C 1
ATOM 6262 O O . TYR B 1 263 ? -6.551 -11.742 -23.172 1 98.25 263 TYR B O 1
ATOM 6270 N N . GLU B 1 264 ? -5.828 -9.93 -22.016 1 96.62 264 GLU B N 1
ATOM 6271 C CA . GLU B 1 264 ? -7.008 -9.969 -21.156 1 96.62 264 GLU B CA 1
ATOM 6272 C C . GLU B 1 264 ? -8.273 -9.609 -21.922 1 96.62 264 GLU B C 1
ATOM 6274 O O . GLU B 1 264 ? -9.328 -10.211 -21.719 1 96.62 264 GLU B O 1
ATOM 6279 N N . ASN B 1 265 ? -8.148 -8.672 -22.828 1 95.62 265 ASN B N 1
ATOM 6280 C CA . ASN B 1 265 ? -9.266 -8.258 -23.656 1 95.62 265 ASN B CA 1
ATOM 6281 C C . ASN B 1 265 ? -9.711 -9.383 -24.594 1 95.62 265 ASN B C 1
ATOM 6283 O O . ASN B 1 265 ? -10.844 -9.391 -25.062 1 95.62 265 ASN B O 1
ATOM 6287 N N . GLN B 1 266 ? -8.836 -10.297 -24.828 1 96.81 266 GLN B N 1
ATOM 6288 C CA . GLN B 1 266 ? -9.164 -11.453 -25.656 1 96.81 266 GLN B CA 1
ATOM 6289 C C . GLN B 1 266 ? -9.664 -12.609 -24.797 1 96.81 266 GLN B C 1
ATOM 6291 O O . GLN B 1 266 ? -9.883 -13.719 -25.312 1 96.81 266 GLN B O 1
ATOM 6296 N N . ASN B 1 267 ? -9.672 -12.406 -23.547 1 96.12 267 ASN B N 1
ATOM 6297 C CA . ASN B 1 267 ? -10.125 -13.406 -22.578 1 96.12 267 ASN B CA 1
ATOM 6298 C C . ASN B 1 267 ? -9.188 -14.609 -22.547 1 96.12 267 ASN B C 1
ATOM 6300 O O . ASN B 1 267 ? -9.633 -15.734 -22.328 1 96.12 267 ASN B O 1
ATOM 6304 N N . PHE B 1 268 ? -8 -14.367 -22.812 1 98.06 268 PHE B N 1
ATOM 6305 C CA . PHE B 1 268 ? -7.016 -15.438 -22.766 1 98.06 268 PHE B CA 1
ATOM 6306 C C . PHE B 1 268 ? -6.16 -15.344 -21.5 1 98.06 268 PHE B C 1
ATOM 6308 O O . PHE B 1 268 ? -5.688 -16.359 -20.984 1 98.06 268 PHE B O 1
ATOM 6315 N N . VAL B 1 269 ? -5.973 -14.133 -21.078 1 97.88 269 VAL B N 1
ATOM 6316 C CA . VAL B 1 269 ? -5.203 -13.898 -19.859 1 97.88 269 VAL B CA 1
ATOM 6317 C C . VAL B 1 269 ? -6.09 -13.219 -18.812 1 97.88 269 VAL B C 1
ATOM 6319 O O . VAL B 1 269 ? -7.016 -12.484 -19.156 1 97.88 269 VAL B O 1
ATOM 6322 N N . HIS B 1 270 ? -5.918 -13.578 -17.609 1 94.69 270 HIS B N 1
ATOM 6323 C CA . HIS B 1 270 ? -6.512 -12.883 -16.484 1 94.69 270 HIS B CA 1
ATOM 6324 C C . HIS B 1 270 ? -5.453 -12.492 -15.461 1 94.69 270 HIS B C 1
ATOM 6326 O O . HIS B 1 270 ? -4.652 -13.328 -15.031 1 94.69 270 HIS B O 1
ATOM 6332 N N . VAL B 1 271 ? -5.477 -11.195 -15.156 1 93.44 271 VAL B N 1
ATOM 6333 C CA . VAL B 1 271 ? -4.43 -10.695 -14.266 1 93.44 271 VAL B CA 1
ATOM 6334 C C . VAL B 1 271 ? -5.043 -10.266 -12.938 1 93.44 271 VAL B C 1
ATOM 6336 O O . VAL B 1 271 ? -6.035 -9.531 -12.914 1 93.44 271 VAL B O 1
ATOM 6339 N N . LEU B 1 272 ? -4.543 -10.75 -11.844 1 90.06 272 LEU B N 1
ATOM 6340 C CA . LEU B 1 272 ? -4.914 -10.305 -10.508 1 90.06 272 LEU B CA 1
ATOM 6341 C C . LEU B 1 272 ? -3.771 -9.539 -9.852 1 90.06 272 LEU B C 1
ATOM 6343 O O . LEU B 1 272 ? -2.602 -9.867 -10.055 1 90.06 272 LEU B O 1
ATOM 6347 N N . PRO B 1 273 ? -4.109 -8.531 -9.062 1 88.06 273 PRO B N 1
ATOM 6348 C CA . PRO B 1 273 ? -3.055 -7.859 -8.305 1 88.06 273 PRO B CA 1
ATOM 6349 C C . PRO B 1 273 ? -2.49 -8.727 -7.18 1 88.06 273 PRO B C 1
ATOM 6351 O O . PRO B 1 273 ? -3.197 -9.586 -6.641 1 88.06 273 PRO B O 1
ATOM 6354 N N . LEU B 1 274 ? -1.196 -8.516 -6.871 1 91.62 274 LEU B N 1
ATOM 6355 C CA . LEU B 1 274 ? -0.532 -9.266 -5.812 1 91.62 274 LEU B CA 1
ATOM 6356 C C . LEU B 1 274 ? 0.362 -8.359 -4.977 1 91.62 274 LEU B C 1
ATOM 6358 O O . LEU B 1 274 ? 1.047 -7.488 -5.516 1 91.62 274 LEU B O 1
ATOM 6362 N N . THR B 1 275 ? 0.256 -8.422 -3.701 1 89.56 275 THR B N 1
ATOM 6363 C CA . THR B 1 275 ? 1.177 -7.801 -2.756 1 89.56 275 THR B CA 1
ATOM 6364 C C . THR B 1 275 ? 1.688 -8.828 -1.747 1 89.56 275 THR B C 1
ATOM 6366 O O . THR B 1 275 ? 1.23 -9.969 -1.729 1 89.56 275 THR B O 1
ATOM 6369 N N . LEU B 1 276 ? 2.66 -8.414 -1.021 1 90.69 276 LEU B N 1
ATOM 6370 C CA . LEU B 1 276 ? 3.207 -9.297 0.004 1 90.69 276 LEU B CA 1
ATOM 6371 C C . LEU B 1 276 ? 2.615 -8.977 1.372 1 90.69 276 LEU B C 1
ATOM 6373 O O . LEU B 1 276 ? 2.32 -7.816 1.667 1 90.69 276 LEU B O 1
ATOM 6377 N N . PRO B 1 277 ? 2.361 -9.992 2.141 1 90.5 277 PRO B N 1
ATOM 6378 C CA . PRO B 1 277 ? 1.925 -9.758 3.518 1 90.5 277 PRO B CA 1
ATOM 6379 C C . PRO B 1 277 ? 3.084 -9.422 4.453 1 90.5 277 PRO B C 1
ATOM 6381 O O . PRO B 1 277 ? 4.25 -9.523 4.062 1 90.5 277 PRO B O 1
ATOM 6384 N N . GLY B 1 278 ? 2.699 -8.992 5.664 1 82.62 278 GLY B N 1
ATOM 6385 C CA . GLY B 1 278 ? 3.695 -8.766 6.699 1 82.62 278 GLY B CA 1
ATOM 6386 C C . GLY B 1 278 ? 4.348 -7.395 6.609 1 82.62 278 GLY B C 1
ATOM 6387 O O . GLY B 1 278 ? 3.73 -6.438 6.137 1 82.62 278 GLY B O 1
ATOM 6388 N N . ASP B 1 279 ? 5.543 -7.336 7.168 1 68.94 279 ASP B N 1
ATOM 6389 C CA . ASP B 1 279 ? 6.195 -6.059 7.43 1 68.94 279 ASP B CA 1
ATOM 6390 C C . ASP B 1 279 ? 7.121 -5.668 6.277 1 68.94 279 ASP B C 1
ATOM 6392 O O . ASP B 1 279 ? 8.078 -4.918 6.473 1 68.94 279 ASP B O 1
ATOM 6396 N N . ARG B 1 280 ? 6.699 -6.109 5.133 1 68.69 280 ARG B N 1
ATOM 6397 C CA . ARG B 1 280 ? 7.559 -5.848 3.984 1 68.69 280 ARG B CA 1
ATOM 6398 C C . ARG B 1 280 ? 7.043 -4.664 3.174 1 68.69 280 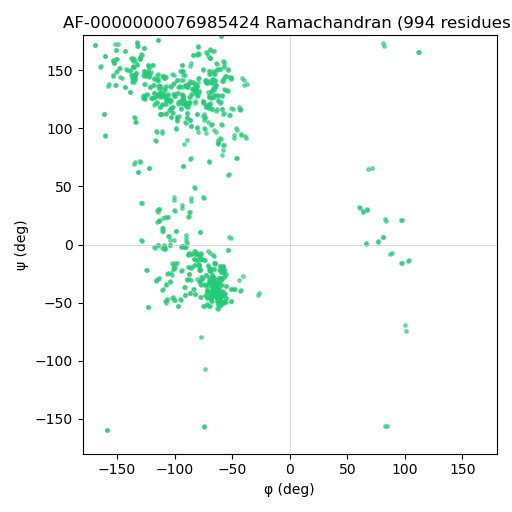ARG B C 1
ATOM 6400 O O . ARG B 1 280 ? 5.84 -4.398 3.15 1 68.69 280 ARG B O 1
ATOM 6407 N N . LEU B 1 281 ? 8.078 -4.008 2.666 1 69.69 281 LEU B N 1
ATOM 6408 C CA . LEU B 1 281 ? 7.715 -2.869 1.829 1 69.69 281 LEU B CA 1
ATOM 6409 C C . LEU B 1 281 ? 7.195 -3.334 0.472 1 69.69 281 LEU B C 1
ATOM 6411 O O . LEU B 1 281 ? 7.867 -4.094 -0.227 1 69.69 281 LEU B O 1
ATOM 6415 N N . ASN B 1 282 ? 5.953 -3.135 0.215 1 78.81 282 ASN B N 1
ATOM 6416 C CA . ASN B 1 282 ? 5.363 -3.498 -1.068 1 78.81 282 ASN B CA 1
ATOM 6417 C C . ASN B 1 282 ? 5.59 -2.416 -2.119 1 78.81 282 ASN B C 1
ATOM 6419 O O . ASN B 1 282 ? 4.641 -1.949 -2.752 1 78.81 282 ASN B O 1
ATOM 6423 N N . VAL B 1 283 ? 6.836 -1.992 -2.234 1 77 283 VAL B N 1
ATOM 6424 C CA . VAL B 1 283 ? 7.238 -1.042 -3.264 1 77 283 VAL B CA 1
ATOM 6425 C C . VAL B 1 283 ? 7.746 -1.796 -4.492 1 77 283 VAL B C 1
ATOM 6427 O O . VAL B 1 283 ? 8.703 -2.57 -4.402 1 77 283 VAL B O 1
ATOM 6430 N N . LYS B 1 284 ? 7.18 -1.505 -5.621 1 80.19 284 LYS B N 1
ATOM 6431 C CA . LYS B 1 284 ? 7.445 -2.271 -6.836 1 80.19 284 LYS B CA 1
ATOM 6432 C C . LYS B 1 284 ? 8.922 -2.201 -7.219 1 80.19 284 LYS B C 1
ATOM 6434 O O . LYS B 1 284 ? 9.531 -3.223 -7.543 1 80.19 284 LYS B O 1
ATOM 6439 N N . SER B 1 285 ? 9.539 -1.054 -7.109 1 77.88 285 SER B N 1
ATOM 6440 C CA . SER B 1 285 ? 10.906 -0.865 -7.57 1 77.88 285 SER B CA 1
ATOM 6441 C C . SER B 1 285 ? 11.906 -1.528 -6.625 1 77.88 285 SER B C 1
ATOM 6443 O O . SER B 1 285 ? 13.07 -1.733 -6.984 1 77.88 285 SER B O 1
ATOM 6445 N N . LEU B 1 286 ? 11.484 -1.931 -5.441 1 79.44 286 LEU B N 1
ATOM 6446 C CA . LEU B 1 286 ? 12.398 -2.514 -4.469 1 79.44 286 LEU B CA 1
ATOM 6447 C C . LEU B 1 286 ? 12.141 -4.012 -4.312 1 79.44 286 LEU B C 1
ATOM 6449 O O . LEU B 1 286 ? 12.859 -4.691 -3.578 1 79.44 286 LEU B O 1
ATOM 6453 N N . MET B 1 287 ? 11.211 -4.492 -5.004 1 84.31 287 MET B N 1
ATOM 6454 C CA . MET B 1 287 ? 10.781 -5.875 -4.816 1 84.31 287 MET B CA 1
ATOM 6455 C C . MET B 1 287 ? 11.914 -6.844 -5.125 1 84.31 287 MET B C 1
ATOM 6457 O O . MET B 1 287 ? 12.164 -7.781 -4.359 1 84.31 287 MET B O 1
ATOM 6461 N N . ASN B 1 288 ? 12.547 -6.59 -6.18 1 81.12 288 ASN B N 1
ATOM 6462 C CA . ASN B 1 288 ? 13.648 -7.473 -6.555 1 81.12 288 ASN B CA 1
ATOM 6463 C C . ASN B 1 288 ? 14.758 -7.449 -5.512 1 81.12 288 ASN B C 1
ATOM 6465 O O . ASN B 1 288 ? 15.367 -8.484 -5.227 1 81.12 288 ASN B O 1
ATOM 6469 N N . PHE B 1 289 ? 15.047 -6.289 -5.004 1 79.44 289 PHE B N 1
ATOM 6470 C CA . PHE B 1 289 ? 16.047 -6.156 -3.953 1 79.44 289 PHE B CA 1
ATOM 6471 C C . PHE B 1 289 ? 15.664 -6.984 -2.732 1 79.44 289 PHE B C 1
ATOM 6473 O O . PHE B 1 289 ? 16.5 -7.711 -2.182 1 79.44 289 PHE B O 1
ATOM 6480 N N . TYR B 1 290 ? 14.492 -6.91 -2.396 1 81.94 290 TYR B N 1
ATOM 6481 C CA . TYR B 1 290 ? 14 -7.633 -1.229 1 81.94 290 TYR B CA 1
ATOM 6482 C C . TYR B 1 290 ? 14.086 -9.141 -1.444 1 81.94 290 TYR B C 1
ATOM 6484 O O . TYR B 1 290 ? 14.555 -9.875 -0.571 1 81.94 290 TYR B O 1
ATOM 6492 N N . PHE B 1 291 ? 13.703 -9.555 -2.568 1 86.69 291 PHE B N 1
ATOM 6493 C CA . PHE B 1 291 ? 13.664 -10.984 -2.848 1 86.69 291 PHE B CA 1
ATOM 6494 C C . PHE B 1 291 ? 15.07 -11.555 -2.949 1 86.69 291 PHE B C 1
ATOM 6496 O O . PHE B 1 291 ? 15.297 -12.727 -2.615 1 86.69 291 PHE B O 1
ATOM 6503 N N . LYS B 1 292 ? 15.953 -10.75 -3.406 1 83 292 LYS B N 1
ATOM 6504 C CA . LYS B 1 292 ? 17.344 -11.188 -3.463 1 83 292 LYS B CA 1
ATOM 6505 C C . LYS B 1 292 ? 17.891 -11.477 -2.066 1 83 292 LYS B C 1
ATOM 6507 O O . LYS B 1 292 ? 18.703 -12.391 -1.886 1 83 292 LYS B O 1
ATOM 6512 N N . HIS B 1 293 ? 17.359 -10.789 -1.132 1 83.81 293 HIS B N 1
ATOM 6513 C CA . HIS B 1 293 ? 17.891 -10.906 0.223 1 83.81 293 HIS B CA 1
ATOM 6514 C C . HIS B 1 293 ? 17.016 -11.805 1.083 1 83.81 293 HIS B C 1
ATOM 6516 O O . HIS B 1 293 ? 17.438 -12.281 2.139 1 83.81 293 HIS B O 1
ATOM 6522 N N . LYS B 1 294 ? 15.82 -11.961 0.701 1 87.81 294 LYS B N 1
ATOM 6523 C CA . LYS B 1 294 ? 14.891 -12.828 1.414 1 87.81 294 LYS B CA 1
ATOM 6524 C C . LYS B 1 294 ? 14.336 -13.914 0.496 1 87.81 294 LYS B C 1
ATOM 6526 O O . LYS B 1 294 ? 13.125 -14.039 0.332 1 87.81 294 LYS B O 1
ATOM 6531 N N . LYS B 1 295 ? 15.227 -14.758 0.101 1 88.25 295 LYS B N 1
ATOM 6532 C CA . LYS B 1 295 ? 14.914 -15.742 -0.935 1 88.25 295 LYS B CA 1
ATOM 6533 C C . LYS B 1 295 ? 13.922 -16.781 -0.428 1 88.25 295 LYS B C 1
ATOM 6535 O O . LYS B 1 295 ? 13 -17.172 -1.149 1 88.25 295 LYS B O 1
ATOM 6540 N N . ILE B 1 296 ? 14.102 -17.234 0.765 1 91.88 296 ILE B N 1
ATOM 6541 C CA . ILE B 1 296 ? 13.234 -18.281 1.3 1 91.88 296 ILE B CA 1
ATOM 6542 C C . ILE B 1 296 ? 11.82 -17.734 1.478 1 91.88 296 ILE B C 1
ATOM 6544 O O . ILE B 1 296 ? 10.844 -18.406 1.154 1 91.88 296 ILE B O 1
ATOM 6548 N N . PHE B 1 297 ? 11.742 -16.531 1.953 1 91.81 297 PHE B N 1
ATOM 6549 C CA . PHE B 1 297 ? 10.43 -15.922 2.086 1 91.81 297 PHE B CA 1
ATOM 6550 C C . PHE B 1 297 ? 9.758 -15.781 0.726 1 91.81 297 PHE B C 1
ATOM 6552 O O . PHE B 1 297 ? 8.547 -15.992 0.595 1 91.81 297 PHE B O 1
ATOM 6559 N N . LYS B 1 298 ? 10.531 -15.359 -0.205 1 91.69 298 LYS B N 1
ATOM 6560 C CA . LYS B 1 298 ? 10 -15.258 -1.56 1 91.69 298 LYS B CA 1
ATOM 6561 C C . LYS B 1 298 ? 9.328 -16.562 -1.984 1 91.69 298 LYS B C 1
ATOM 6563 O O . LYS B 1 298 ? 8.195 -16.547 -2.465 1 91.69 298 LYS B O 1
ATOM 6568 N N . ARG B 1 299 ? 10.023 -17.609 -1.773 1 92.81 299 ARG B N 1
ATOM 6569 C CA . ARG B 1 299 ? 9.516 -18.922 -2.176 1 92.81 299 ARG B CA 1
ATOM 6570 C C . ARG B 1 299 ? 8.25 -19.281 -1.4 1 92.81 299 ARG B C 1
ATOM 6572 O O . ARG B 1 299 ? 7.309 -19.828 -1.964 1 92.81 299 ARG B O 1
ATOM 6579 N N . GLN B 1 300 ? 8.234 -18.938 -0.166 1 94.19 300 GLN B N 1
ATOM 6580 C CA . GLN B 1 300 ? 7.055 -19.203 0.653 1 94.19 300 GLN B CA 1
ATOM 6581 C C . GLN B 1 300 ? 5.859 -18.375 0.174 1 94.19 300 GLN B C 1
ATOM 6583 O O . GLN B 1 300 ? 4.746 -18.891 0.067 1 94.19 300 GLN B O 1
ATOM 6588 N N . ALA B 1 301 ? 6.141 -17.172 -0.109 1 93.56 301 ALA B N 1
ATOM 6589 C CA . ALA B 1 301 ? 5.074 -16.266 -0.53 1 93.56 301 ALA B CA 1
ATOM 6590 C C . ALA B 1 301 ? 4.516 -16.672 -1.89 1 93.56 301 ALA B C 1
ATOM 6592 O O . ALA B 1 301 ? 3.342 -16.422 -2.184 1 93.56 301 ALA B O 1
ATOM 6593 N N . GLU B 1 302 ? 5.273 -17.312 -2.732 1 95.06 302 GLU B N 1
ATOM 6594 C CA . GLU B 1 302 ? 4.852 -17.75 -4.062 1 95.06 302 GLU B CA 1
ATOM 6595 C C . GLU B 1 302 ? 3.818 -18.859 -3.979 1 95.06 302 GLU B C 1
ATOM 6597 O O . GLU B 1 302 ? 3.068 -19.094 -4.93 1 95.06 302 GLU B O 1
ATOM 6602 N N . LEU B 1 303 ? 3.781 -19.531 -2.859 1 96.56 303 LEU B N 1
ATOM 6603 C CA . LEU B 1 303 ? 2.842 -20.641 -2.697 1 96.56 303 LEU B CA 1
ATOM 6604 C C . LEU B 1 303 ? 1.406 -20.125 -2.637 1 96.56 303 LEU B C 1
ATOM 6606 O O . LEU B 1 303 ? 0.468 -20.859 -2.947 1 96.56 303 LEU B O 1
ATOM 6610 N N . ILE B 1 304 ? 1.282 -18.859 -2.27 1 96.38 304 ILE B N 1
ATOM 6611 C CA . ILE B 1 304 ? -0.052 -18.297 -2.094 1 96.38 304 ILE B CA 1
ATOM 6612 C C . ILE B 1 304 ? -0.717 -18.109 -3.455 1 96.38 304 ILE B C 1
ATOM 6614 O O . ILE B 1 304 ? -1.785 -18.672 -3.713 1 96.38 304 ILE B O 1
ATOM 6618 N N . PRO B 1 305 ? -0.067 -17.453 -4.406 1 95.56 305 PRO B N 1
ATOM 6619 C CA . PRO B 1 305 ? -0.738 -17.312 -5.699 1 95.56 305 PRO B CA 1
ATOM 6620 C C . PRO B 1 305 ? -0.903 -18.656 -6.426 1 95.56 305 PRO B C 1
ATOM 6622 O O . PRO B 1 305 ? -1.871 -18.844 -7.168 1 95.56 305 PRO B O 1
ATOM 6625 N N . TYR B 1 306 ? -0.014 -19.641 -6.238 1 96.56 306 TYR B N 1
ATOM 6626 C CA . TYR B 1 306 ? -0.186 -20.969 -6.844 1 96.56 306 TYR B CA 1
ATOM 6627 C C . TYR B 1 306 ? -1.508 -21.594 -6.418 1 96.56 306 TYR B C 1
ATOM 6629 O O . TYR B 1 306 ? -2.309 -22 -7.262 1 96.56 306 TYR B O 1
ATOM 6637 N N . ASN B 1 307 ? -1.674 -21.562 -5.195 1 97.06 307 ASN B N 1
ATOM 6638 C CA . ASN B 1 307 ? -2.857 -22.219 -4.656 1 97.06 307 ASN B CA 1
ATOM 6639 C C . ASN B 1 307 ? -4.113 -21.375 -4.855 1 97.06 307 ASN B C 1
ATOM 6641 O O . ASN B 1 307 ? -5.207 -21.906 -5.043 1 97.06 307 ASN B O 1
ATOM 6645 N N . ASP B 1 308 ? -3.957 -20.062 -4.785 1 95.81 308 ASP B N 1
ATOM 6646 C CA . ASP B 1 308 ? -5.09 -19.203 -5.109 1 95.81 308 ASP B CA 1
ATOM 6647 C C . ASP B 1 308 ? -5.609 -19.484 -6.52 1 95.81 308 ASP B C 1
ATOM 6649 O O . ASP B 1 308 ? -6.812 -19.641 -6.723 1 95.81 308 ASP B O 1
ATOM 6653 N N . CYS B 1 309 ? -4.688 -19.516 -7.477 1 95.75 309 CYS B N 1
ATOM 6654 C CA . CYS B 1 309 ? -5.043 -19.797 -8.859 1 95.75 309 CYS B CA 1
ATOM 6655 C C . CYS B 1 309 ? -5.746 -21.156 -8.977 1 95.75 309 CYS B C 1
ATOM 6657 O O . CYS B 1 309 ? -6.777 -21.266 -9.641 1 95.75 309 CYS B O 1
ATOM 6659 N N . PHE B 1 310 ? -5.258 -22.141 -8.297 1 96.06 310 PHE B N 1
ATOM 6660 C CA . PHE B 1 310 ? -5.836 -23.469 -8.336 1 96.06 310 PHE B CA 1
ATOM 6661 C C . PHE B 1 310 ? -7.273 -23.453 -7.828 1 96.06 310 PHE B C 1
ATOM 6663 O O . PHE B 1 310 ? -8.188 -23.891 -8.523 1 96.06 310 PHE B O 1
ATOM 6670 N N . TYR B 1 311 ? -7.508 -22.859 -6.746 1 94.94 311 TYR B N 1
ATOM 6671 C CA . TYR B 1 311 ? -8.812 -22.953 -6.105 1 94.94 311 TYR B CA 1
ATOM 6672 C C . TYR B 1 311 ? -9.82 -22.031 -6.789 1 94.94 311 TYR B C 1
ATOM 6674 O O . TYR B 1 311 ? -11.016 -22.328 -6.836 1 94.94 311 TYR B O 1
ATOM 6682 N N . ARG B 1 312 ? -9.359 -20.969 -7.301 1 92.25 312 ARG B N 1
ATOM 6683 C CA . ARG B 1 312 ? -10.266 -20.078 -8.008 1 92.25 312 ARG B CA 1
ATOM 6684 C C . ARG B 1 312 ? -10.797 -20.719 -9.281 1 92.25 312 ARG B C 1
ATOM 6686 O O . ARG B 1 312 ? -11.922 -20.453 -9.703 1 92.25 312 ARG B O 1
ATOM 6693 N N . HIS B 1 313 ? -9.945 -21.656 -9.875 1 92.12 313 HIS B N 1
ATOM 6694 C CA . HIS B 1 313 ? -10.281 -22 -11.25 1 92.12 313 HIS B CA 1
ATOM 6695 C C . HIS B 1 313 ? -10.344 -23.516 -11.43 1 92.12 313 HIS B C 1
ATOM 6697 O O . HIS B 1 313 ? -10.562 -24 -12.547 1 92.12 313 HIS B O 1
ATOM 6703 N N . ARG B 1 314 ? -10.195 -24.266 -10.469 1 91.75 314 ARG B N 1
ATOM 6704 C CA . ARG B 1 314 ? -10.156 -25.719 -10.562 1 91.75 314 ARG B CA 1
ATOM 6705 C C . ARG B 1 314 ? -11.453 -26.266 -11.141 1 91.75 314 ARG B C 1
ATOM 6707 O O . ARG B 1 314 ? -11.469 -27.328 -11.742 1 91.75 314 ARG B O 1
ATOM 6714 N N . HIS B 1 315 ? -12.516 -25.547 -11.039 1 90.81 315 HIS B N 1
ATOM 6715 C CA . HIS B 1 315 ? -13.82 -26.016 -11.492 1 90.81 315 HIS B CA 1
ATOM 6716 C C . HIS B 1 315 ? -13.969 -25.844 -13 1 90.81 315 HIS B C 1
ATOM 6718 O O . HIS B 1 315 ? -14.852 -26.453 -13.617 1 90.81 315 HIS B O 1
ATOM 6724 N N . GLU B 1 316 ? -13.109 -25.109 -13.57 1 91.81 316 GLU B N 1
ATOM 6725 C CA . GLU B 1 316 ? -13.266 -24.719 -14.969 1 91.81 316 GLU B CA 1
ATOM 6726 C C . GLU B 1 316 ? -12.367 -25.562 -15.875 1 91.81 316 GLU B C 1
ATOM 6728 O O . GLU B 1 316 ? -12.609 -25.656 -17.078 1 91.81 316 GLU B O 1
ATOM 6733 N N . TYR B 1 317 ? -11.406 -26.188 -15.328 1 94.25 317 TYR B N 1
ATOM 6734 C CA . TYR B 1 317 ? -10.391 -26.859 -16.141 1 94.25 317 TYR B CA 1
ATOM 6735 C C . TYR B 1 317 ? -10.102 -28.266 -15.602 1 94.25 317 TYR B C 1
ATOM 6737 O O . TYR B 1 317 ? -10.406 -28.562 -14.445 1 94.25 317 TYR B O 1
ATOM 6745 N N . ASP B 1 318 ? -9.586 -29.062 -16.469 1 93.62 318 ASP B N 1
ATOM 6746 C CA . ASP B 1 318 ? -9.234 -30.422 -16.078 1 93.62 318 ASP B CA 1
ATOM 6747 C C . ASP B 1 318 ? -7.859 -30.469 -15.406 1 93.62 318 ASP B C 1
ATOM 6749 O O . ASP B 1 318 ? -7.652 -31.219 -14.453 1 93.62 318 ASP B O 1
ATOM 6753 N N . TYR B 1 319 ? -6.961 -29.656 -15.945 1 96.06 319 TYR B N 1
ATOM 6754 C CA . TYR B 1 319 ? -5.613 -29.578 -15.398 1 96.06 319 TYR B CA 1
ATOM 6755 C C . TYR B 1 319 ? -5.16 -28.141 -15.258 1 96.06 319 TYR B C 1
ATOM 6757 O O . TYR B 1 319 ? -5.484 -27.297 -16.109 1 96.06 319 TYR B O 1
ATOM 6765 N N . ILE B 1 320 ? -4.465 -27.891 -14.211 1 97 320 ILE B N 1
ATOM 6766 C CA . ILE B 1 320 ? -3.779 -26.625 -13.992 1 97 320 ILE B CA 1
ATOM 6767 C C . ILE B 1 320 ? -2.268 -26.844 -14.016 1 97 320 ILE B C 1
ATOM 6769 O O . ILE B 1 320 ? -1.771 -27.828 -13.461 1 97 320 ILE B O 1
ATOM 6773 N N . VAL B 1 321 ? -1.602 -25.953 -14.688 1 98.25 321 VAL B N 1
ATOM 6774 C CA . VAL B 1 321 ? -0.151 -26.062 -14.805 1 98.25 321 VAL B CA 1
ATOM 6775 C C . VAL B 1 321 ? 0.509 -24.781 -14.289 1 98.25 321 VAL B C 1
ATOM 6777 O O . VAL B 1 321 ? 0.087 -23.672 -14.633 1 98.25 321 VAL B O 1
ATOM 6780 N N . LEU B 1 322 ? 1.493 -24.953 -13.383 1 97.69 322 LEU B N 1
ATOM 6781 C CA . LEU B 1 322 ? 2.309 -23.828 -12.945 1 97.69 322 LEU B CA 1
ATOM 6782 C C . LEU B 1 322 ? 3.545 -23.672 -13.828 1 97.69 322 LEU B C 1
ATOM 6784 O O . LEU B 1 322 ? 4.344 -24.609 -13.945 1 97.69 322 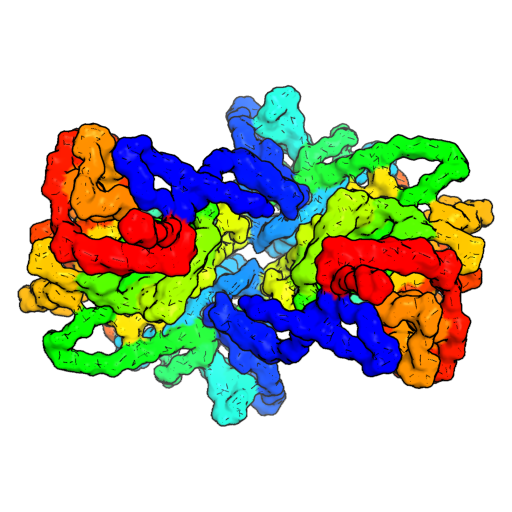LEU B O 1
ATOM 6788 N N . LEU B 1 323 ? 3.666 -22.531 -14.453 1 97.62 323 LEU B N 1
ATOM 6789 C CA . LEU B 1 323 ? 4.816 -22.297 -15.312 1 97.62 323 LEU B CA 1
ATOM 6790 C C . LEU B 1 323 ? 5.395 -20.906 -15.094 1 97.62 323 LEU B C 1
ATOM 6792 O O . LEU B 1 323 ? 4.648 -19.938 -14.883 1 97.62 323 LEU B O 1
ATOM 6796 N N . ASP B 1 324 ? 6.711 -20.812 -15.156 1 95.62 324 ASP B N 1
ATOM 6797 C CA . ASP B 1 324 ? 7.355 -19.516 -15.344 1 95.62 324 ASP B CA 1
ATOM 6798 C C . ASP B 1 324 ? 7.34 -19.109 -16.812 1 95.62 324 ASP B C 1
ATOM 6800 O O . ASP B 1 324 ? 7.172 -19.953 -17.703 1 95.62 324 ASP B O 1
ATOM 6804 N N . ILE B 1 325 ? 7.566 -17.906 -17.047 1 96.25 325 ILE B N 1
ATOM 6805 C CA . ILE B 1 325 ? 7.395 -17.422 -18.406 1 96.25 325 ILE B CA 1
ATOM 6806 C C . ILE B 1 325 ? 8.578 -17.859 -19.266 1 96.25 325 ILE B C 1
ATOM 6808 O O . ILE B 1 325 ? 8.531 -17.75 -20.5 1 96.25 325 ILE B O 1
ATOM 6812 N N . ASP B 1 326 ? 9.648 -18.359 -18.625 1 95.62 326 ASP B N 1
ATOM 6813 C CA . ASP B 1 326 ? 10.781 -18.875 -19.375 1 95.62 326 ASP B CA 1
ATOM 6814 C C . ASP B 1 326 ? 10.727 -20.391 -19.484 1 95.62 326 ASP B C 1
ATOM 6816 O O . ASP B 1 326 ? 11.711 -21.031 -19.859 1 95.62 326 ASP B O 1
ATOM 6820 N N . GLU B 1 327 ? 9.609 -20.906 -19.125 1 97.38 327 GLU B N 1
ATOM 6821 C CA . GLU B 1 327 ? 9.391 -22.344 -19.156 1 97.38 327 GLU B CA 1
ATOM 6822 C C . GLU B 1 327 ? 8.172 -22.688 -20.016 1 97.38 327 GLU B C 1
ATOM 6824 O O . GLU B 1 327 ? 7.203 -21.938 -20.062 1 97.38 327 GLU B O 1
ATOM 6829 N N . ILE B 1 328 ? 8.305 -23.906 -20.641 1 98.19 328 ILE B N 1
ATOM 6830 C CA . ILE B 1 328 ? 7.145 -24.391 -21.375 1 98.19 328 ILE B CA 1
ATOM 6831 C C . ILE B 1 328 ? 7.227 -25.906 -21.516 1 98.19 328 ILE B C 1
ATOM 6833 O O . ILE B 1 328 ? 8.305 -26.453 -21.734 1 98.19 328 ILE B O 1
ATOM 6837 N N . ILE B 1 329 ? 6.109 -26.594 -21.328 1 98.69 329 ILE B N 1
ATOM 6838 C CA . ILE B 1 329 ? 6.059 -28.047 -21.562 1 98.69 329 ILE B CA 1
ATOM 6839 C C . ILE B 1 329 ? 5.73 -28.312 -23.031 1 98.69 329 ILE B C 1
ATOM 6841 O O . ILE B 1 329 ? 4.664 -27.938 -23.516 1 98.69 329 ILE B O 1
ATOM 6845 N N . VAL B 1 330 ? 6.598 -29.031 -23.703 1 98.56 330 VAL B N 1
ATOM 6846 C CA . VAL B 1 330 ? 6.441 -29.266 -25.125 1 98.56 330 VAL B CA 1
ATOM 6847 C C . VAL B 1 330 ? 6.137 -30.75 -25.375 1 98.56 330 VAL B C 1
ATOM 6849 O O . VAL B 1 330 ? 6.934 -31.625 -25.016 1 98.56 330 VAL B O 1
ATOM 6852 N N . PRO B 1 331 ? 4.941 -31.062 -25.953 1 97.94 331 PRO B N 1
ATOM 6853 C CA . PRO B 1 331 ? 4.719 -32.438 -26.438 1 97.94 331 PRO B CA 1
ATOM 6854 C C . PRO B 1 331 ? 5.625 -32.812 -27.609 1 97.94 331 PRO B C 1
ATOM 6856 O O . PRO B 1 331 ? 5.738 -32.031 -28.578 1 97.94 331 PRO B O 1
ATOM 6859 N N . LEU B 1 332 ? 6.195 -33.938 -27.5 1 97.56 332 LEU B N 1
ATOM 6860 C CA . LEU B 1 332 ? 7.129 -34.344 -28.547 1 97.56 332 LEU B CA 1
ATOM 6861 C C . LEU B 1 332 ? 6.473 -35.312 -29.531 1 97.56 332 LEU B C 1
ATOM 6863 O O . LEU B 1 332 ? 6.945 -35.469 -30.656 1 97.56 332 LEU B O 1
ATOM 6867 N N . GLN B 1 333 ? 5.418 -35.906 -29.125 1 96.06 333 GLN B N 1
ATOM 6868 C CA . GLN B 1 333 ? 4.746 -36.906 -29.969 1 96.06 333 GLN B CA 1
ATOM 6869 C C . GLN B 1 333 ? 3.328 -36.469 -30.312 1 96.06 333 GLN B C 1
ATOM 6871 O O . GLN B 1 333 ? 2.6 -37.188 -31 1 96.06 333 GLN B O 1
ATOM 6876 N N . ASP B 1 334 ? 2.928 -35.344 -29.781 1 95.75 334 ASP B N 1
ATOM 6877 C CA . ASP B 1 334 ? 1.599 -34.781 -30 1 95.75 334 ASP B CA 1
ATOM 6878 C C . ASP B 1 334 ? 1.683 -33.312 -30.344 1 95.75 334 ASP B C 1
ATOM 6880 O O . ASP B 1 334 ? 2.758 -32.719 -30.281 1 95.75 334 ASP B O 1
ATOM 6884 N N . ASN B 1 335 ? 0.513 -32.75 -30.688 1 95.06 335 ASN B N 1
ATOM 6885 C CA . ASN B 1 335 ? 0.512 -31.344 -31.062 1 95.06 335 ASN B CA 1
ATOM 6886 C C . ASN B 1 335 ? -0.082 -30.484 -29.953 1 95.06 335 ASN B C 1
ATOM 6888 O O . ASN B 1 335 ? 0.202 -29.281 -29.875 1 95.06 335 ASN B O 1
ATOM 6892 N N . THR B 1 336 ? -0.901 -31.156 -29.188 1 97.25 336 THR B N 1
ATOM 6893 C CA . THR B 1 336 ? -1.58 -30.375 -28.156 1 97.25 336 THR B CA 1
ATOM 6894 C C . THR B 1 336 ? -1.444 -31.047 -26.797 1 97.25 336 THR B C 1
ATOM 6896 O O . THR B 1 336 ? -1.109 -32.219 -26.703 1 97.25 336 THR B O 1
ATOM 6899 N N . TRP B 1 337 ? -1.66 -30.266 -25.734 1 97.81 337 TRP B N 1
ATOM 6900 C CA . TRP B 1 337 ? -1.651 -30.812 -24.375 1 97.81 337 TRP B CA 1
ATOM 6901 C C . TRP B 1 337 ? -2.779 -31.828 -24.188 1 97.81 337 TRP B C 1
ATOM 6903 O O . TRP B 1 337 ? -2.625 -32.812 -23.469 1 97.81 337 TRP B O 1
ATOM 6913 N N . SER B 1 338 ? -3.9 -31.578 -24.844 1 96.44 338 SER B N 1
ATOM 6914 C CA . SER B 1 338 ? -5.012 -32.531 -24.75 1 96.44 338 SER B CA 1
ATOM 6915 C C . SER B 1 338 ? -4.621 -33.875 -25.297 1 96.44 338 SER B C 1
ATOM 6917 O O . SER B 1 338 ? -4.852 -34.906 -24.656 1 96.44 338 SER B O 1
ATOM 6919 N N . ASP B 1 339 ? -4.016 -33.875 -26.484 1 95.62 339 ASP B N 1
ATOM 6920 C CA . ASP B 1 339 ? -3.564 -35.125 -27.078 1 95.62 339 ASP B CA 1
ATOM 6921 C C . ASP B 1 339 ? -2.506 -35.812 -26.219 1 95.62 339 ASP B C 1
ATOM 6923 O O . ASP B 1 339 ? -2.506 -37.031 -26.062 1 95.62 339 ASP B O 1
ATOM 6927 N N . LEU B 1 340 ? -1.659 -35.062 -25.688 1 96 340 LEU B N 1
ATOM 6928 C CA . LEU B 1 340 ? -0.612 -35.562 -24.797 1 96 340 LEU B CA 1
ATOM 6929 C C . LEU B 1 340 ? -1.213 -36.281 -23.594 1 96 340 LEU B C 1
ATOM 6931 O O . LEU B 1 340 ? -0.849 -37.406 -23.297 1 96 340 LEU B O 1
ATOM 6935 N N . LEU B 1 341 ? -2.137 -35.625 -22.938 1 95 341 LEU B N 1
ATOM 6936 C CA . LEU B 1 341 ? -2.705 -36.219 -21.719 1 95 341 LEU B CA 1
ATOM 6937 C C . LEU B 1 341 ? -3.57 -37.438 -22.047 1 95 341 LEU B C 1
ATOM 6939 O O . LEU B 1 341 ? -3.648 -38.375 -21.25 1 95 341 LEU B O 1
ATOM 6943 N N . HIS B 1 342 ? -4.234 -37.406 -23.234 1 92.94 342 HIS B N 1
ATOM 6944 C CA . HIS B 1 342 ? -4.949 -38.594 -23.656 1 92.94 342 HIS B CA 1
ATOM 6945 C C . HIS B 1 342 ? -4 -39.781 -23.828 1 92.94 342 HIS B C 1
ATOM 6947 O O . HIS B 1 342 ? -4.32 -40.906 -23.453 1 92.94 342 HIS B O 1
ATOM 6953 N N . ARG B 1 343 ? -2.865 -39.469 -24.344 1 92.69 343 ARG B N 1
ATOM 6954 C CA . ARG B 1 343 ? -1.85 -40.5 -24.516 1 92.69 343 ARG B CA 1
ATOM 6955 C C . ARG B 1 343 ? -1.379 -41.031 -23.172 1 92.69 343 ARG B C 1
ATOM 6957 O O . ARG B 1 343 ? -1.232 -42.25 -22.984 1 92.69 343 ARG B O 1
ATOM 6964 N N . LEU B 1 344 ? -1.167 -40.188 -22.281 1 93 344 LEU B N 1
ATOM 6965 C CA . LEU B 1 344 ? -0.622 -40.562 -20.984 1 93 344 LEU B CA 1
ATOM 6966 C C . LEU B 1 344 ? -1.646 -41.344 -20.156 1 93 344 LEU B C 1
ATOM 6968 O O . LEU B 1 344 ? -1.278 -42.156 -19.328 1 93 344 LEU B O 1
ATOM 6972 N N . THR B 1 345 ? -2.9 -41.094 -20.359 1 89.81 345 THR B N 1
ATOM 6973 C CA . THR B 1 345 ? -3.932 -41.688 -19.516 1 89.81 345 THR B CA 1
ATOM 6974 C C . THR B 1 345 ? -4.535 -42.906 -20.172 1 89.81 345 THR B C 1
ATOM 6976 O O . THR B 1 345 ? -5.316 -43.625 -19.562 1 89.81 345 THR B O 1
ATOM 6979 N N . ALA B 1 346 ? -4.363 -43.125 -21.422 1 82.19 346 ALA B N 1
ATOM 6980 C CA . ALA B 1 346 ? -4.875 -44.281 -22.109 1 82.19 346 ALA B CA 1
ATOM 6981 C C . ALA B 1 346 ? -4.332 -45.562 -21.484 1 82.19 346 ALA B C 1
ATOM 6983 O O . ALA B 1 346 ? -5.035 -46.594 -21.422 1 82.19 346 ALA B O 1
ATOM 6984 N N . ASN B 1 347 ? -3.117 -45.688 -21.109 1 64.06 347 ASN B N 1
ATOM 6985 C CA . ASN B 1 347 ? -2.484 -46.938 -20.656 1 64.06 347 ASN B CA 1
ATOM 6986 C C . ASN B 1 347 ? -2.707 -47.156 -19.172 1 64.06 347 ASN B C 1
ATOM 6988 O O . ASN B 1 347 ? -1.928 -47.844 -18.531 1 64.06 347 ASN B O 1
ATOM 6992 N N . GLY B 1 348 ? -3.805 -46.625 -18.609 1 60.94 348 GLY B N 1
ATOM 6993 C CA . GLY B 1 348 ? -4.164 -47.062 -17.25 1 60.94 348 GLY B CA 1
ATOM 6994 C C . GLY B 1 348 ? -3.789 -46.031 -16.203 1 60.94 348 GLY B C 1
ATOM 6995 O O . GLY B 1 348 ? -4.031 -46.25 -15.008 1 60.94 348 GLY B O 1
ATOM 6996 N N . ALA B 1 349 ? -3.006 -45.094 -16.547 1 57.78 349 ALA B N 1
ATOM 6997 C CA . ALA B 1 349 ? -2.627 -44.156 -15.492 1 57.78 349 ALA B CA 1
ATOM 6998 C C . ALA B 1 349 ? -3.771 -43.219 -15.164 1 57.78 349 ALA B C 1
ATOM 7000 O O . ALA B 1 349 ? -3.557 -42 -15 1 57.78 349 ALA B O 1
ATOM 7001 N N . LYS B 1 350 ? -5.027 -43.688 -15.117 1 61.16 350 LYS B N 1
ATOM 7002 C CA . LYS B 1 350 ? -6.246 -42.906 -14.945 1 61.16 350 LYS B CA 1
ATOM 7003 C C . LYS B 1 350 ? -6.34 -42.312 -13.539 1 61.16 350 LYS B C 1
ATOM 7005 O O . LYS B 1 350 ? -7.039 -41.344 -13.305 1 61.16 350 LYS B O 1
ATOM 7010 N N . THR B 1 351 ? -5.344 -42.781 -12.75 1 70.62 351 THR B N 1
ATOM 7011 C CA . THR B 1 351 ? -5.527 -42.375 -11.352 1 70.62 351 THR B CA 1
ATOM 7012 C C . THR B 1 351 ? -4.418 -41.438 -10.898 1 70.62 351 THR B C 1
ATOM 7014 O O . THR B 1 351 ? -4.227 -41.219 -9.703 1 70.62 351 THR B O 1
ATOM 7017 N N . SER B 1 352 ? -3.877 -40.719 -11.812 1 87.81 352 SER B N 1
ATOM 7018 C CA . SER B 1 352 ? -2.752 -39.875 -11.422 1 87.81 352 SER B CA 1
ATOM 7019 C C . SER B 1 352 ? -3.227 -38.5 -10.953 1 87.81 352 SER B C 1
ATOM 7021 O O . SER B 1 352 ? -4.141 -37.906 -11.539 1 87.81 352 SER B O 1
ATOM 7023 N N . ASP B 1 353 ? -2.605 -38.094 -9.836 1 94.25 353 ASP B N 1
ATOM 7024 C CA . ASP B 1 353 ? -2.898 -36.75 -9.32 1 94.25 353 ASP B CA 1
ATOM 7025 C C . ASP B 1 353 ? -2.154 -35.688 -10.109 1 94.25 353 ASP B C 1
ATOM 7027 O O . ASP B 1 353 ? -2.545 -34.5 -10.102 1 94.25 353 ASP B O 1
ATOM 7031 N N . SER B 1 354 ? -1.071 -36.094 -10.789 1 95.44 354 SER B N 1
ATOM 7032 C CA . SER B 1 354 ? -0.307 -35.156 -11.594 1 95.44 354 SER B CA 1
ATOM 7033 C C . SER B 1 354 ? 0.628 -35.875 -12.555 1 95.44 354 SER B C 1
ATOM 7035 O O . SER B 1 354 ? 0.947 -37.062 -12.359 1 95.44 354 SER B O 1
ATOM 7037 N N . PHE B 1 355 ? 0.929 -35.25 -13.648 1 96.12 355 PHE B N 1
ATOM 7038 C CA . PHE B 1 355 ? 1.966 -35.656 -14.594 1 96.12 355 PHE B CA 1
ATOM 7039 C C . PHE B 1 355 ? 3.055 -34.594 -14.68 1 96.12 355 PHE B C 1
ATOM 7041 O O . PHE B 1 355 ? 2.766 -33.406 -14.93 1 96.12 355 PHE B O 1
ATOM 7048 N N . HIS B 1 356 ? 4.301 -34.969 -14.391 1 97 356 HIS B N 1
ATOM 7049 C CA . HIS B 1 356 ? 5.336 -33.938 -14.406 1 97 356 HIS B CA 1
ATOM 7050 C C . HIS B 1 356 ? 6.344 -34.188 -15.523 1 97 356 HIS B C 1
ATOM 7052 O O . HIS B 1 356 ? 6.68 -35.344 -15.82 1 97 356 HIS B O 1
ATOM 7058 N N . ALA B 1 357 ? 6.695 -33.156 -16.219 1 98.12 357 ALA B N 1
ATOM 7059 C CA . ALA B 1 357 ? 7.684 -33.156 -17.297 1 98.12 357 ALA B CA 1
ATOM 7060 C C . ALA B 1 357 ? 9.07 -32.812 -16.766 1 98.12 357 ALA B C 1
ATOM 7062 O O . ALA B 1 357 ? 9.211 -31.906 -15.938 1 98.12 357 ALA B O 1
ATOM 7063 N N . SER B 1 358 ? 10.07 -33.469 -17.297 1 97.88 358 SER B N 1
ATOM 7064 C CA . SER B 1 358 ? 11.461 -33.25 -16.891 1 97.88 358 SER B CA 1
ATOM 7065 C C . SER B 1 358 ? 12.031 -31.984 -17.531 1 97.88 358 SER B C 1
ATOM 7067 O O . SER B 1 358 ? 11.758 -31.703 -18.703 1 97.88 358 SER B O 1
ATOM 7069 N N . ASN B 1 359 ? 12.828 -31.344 -16.734 1 97.25 359 ASN B N 1
ATOM 7070 C CA . ASN B 1 359 ? 13.422 -30.078 -17.141 1 97.25 359 ASN B CA 1
ATOM 7071 C C . ASN B 1 359 ? 14.633 -30.281 -18.047 1 97.25 359 ASN B C 1
ATOM 7073 O O . ASN B 1 359 ? 15.445 -31.188 -17.797 1 97.25 359 ASN B O 1
ATOM 7077 N N . VAL B 1 360 ? 14.773 -29.531 -19.109 1 96.94 360 VAL B N 1
ATOM 7078 C CA . VAL B 1 360 ? 15.969 -29.469 -19.938 1 96.94 360 VAL B CA 1
ATOM 7079 C C . VAL B 1 360 ? 16.266 -28 -20.281 1 96.94 360 VAL B C 1
ATOM 7081 O O . VAL B 1 360 ? 15.352 -27.219 -20.547 1 96.94 360 VAL B O 1
ATOM 7084 N N . TYR B 1 361 ? 17.531 -27.641 -20.266 1 95.38 361 TYR B N 1
ATOM 7085 C CA . TYR B 1 361 ? 17.922 -26.234 -20.422 1 95.38 361 TYR B CA 1
ATOM 7086 C C . TYR B 1 361 ? 18.203 -25.922 -21.891 1 95.38 361 TYR B C 1
ATOM 7088 O O . TYR B 1 361 ? 18.922 -26.656 -22.562 1 95.38 361 TYR B O 1
ATOM 7096 N N . PHE B 1 362 ? 17.562 -24.875 -22.391 1 93.88 362 PHE B N 1
ATOM 7097 C CA . PHE B 1 362 ? 17.906 -24.219 -23.641 1 93.88 362 PHE B CA 1
ATOM 7098 C C . PHE B 1 362 ? 18.672 -22.922 -23.375 1 93.88 362 PHE B C 1
ATOM 7100 O O . PHE B 1 362 ? 18.125 -21.969 -22.812 1 93.88 362 PHE B O 1
ATOM 7107 N N . PHE B 1 363 ? 19.875 -22.875 -23.75 1 88.62 363 PHE B N 1
ATOM 7108 C CA . PHE B 1 363 ? 20.75 -21.781 -23.328 1 88.62 363 PHE B CA 1
ATOM 7109 C C . PHE B 1 363 ? 20.75 -20.656 -24.359 1 88.62 363 PHE B C 1
ATOM 7111 O O . PHE B 1 363 ? 20.797 -20.906 -25.562 1 88.62 363 PHE B O 1
ATOM 7118 N N . ASP B 1 364 ? 20.641 -19.375 -23.828 1 79.25 364 ASP B N 1
ATOM 7119 C CA . ASP B 1 364 ? 20.625 -18.172 -24.672 1 79.25 364 ASP B CA 1
ATOM 7120 C C . ASP B 1 364 ? 22 -17.906 -25.266 1 79.25 364 ASP B C 1
ATOM 7122 O O . ASP B 1 364 ? 22.125 -17.328 -26.344 1 79.25 364 ASP B O 1
ATOM 7126 N N . ASP B 1 365 ? 23.016 -18.094 -24.562 1 64.5 365 ASP B N 1
ATOM 7127 C CA . ASP B 1 365 ? 24.375 -17.734 -25 1 64.5 365 ASP B CA 1
ATOM 7128 C C . ASP B 1 365 ? 24.906 -18.781 -25.984 1 64.5 365 ASP B C 1
ATOM 7130 O O . ASP B 1 365 ? 25.969 -18.578 -26.578 1 64.5 365 ASP B O 1
ATOM 7134 N N . SER B 1 366 ? 24.281 -19.859 -26.078 1 52.5 366 SER B N 1
ATOM 7135 C CA . SER B 1 366 ? 24.844 -20.906 -26.906 1 52.5 366 SER B CA 1
ATOM 7136 C C . SER B 1 366 ? 24.844 -20.516 -28.375 1 52.5 366 SER B C 1
ATOM 7138 O O . SER B 1 366 ? 25.656 -21.016 -29.156 1 52.5 366 SER B O 1
ATOM 7140 N N . ILE B 1 367 ? 23.859 -19.703 -28.828 1 51.38 367 ILE B N 1
ATOM 7141 C CA . ILE B 1 367 ? 23.766 -19.297 -30.219 1 51.38 367 ILE B CA 1
ATOM 7142 C C . ILE B 1 367 ? 24.969 -18.438 -30.609 1 51.38 367 ILE B C 1
ATOM 7144 O O . ILE B 1 367 ? 25.438 -18.484 -31.75 1 51.38 367 ILE B O 1
ATOM 7148 N N . HIS B 1 368 ? 25.422 -17.562 -29.641 1 51.72 368 HIS B N 1
ATOM 7149 C CA . HIS B 1 368 ? 26.344 -16.578 -30.156 1 51.72 368 HIS B CA 1
ATOM 7150 C C . HIS B 1 368 ? 27.547 -17.234 -30.844 1 51.72 368 HIS B C 1
ATOM 7152 O O . HIS B 1 368 ? 28.078 -16.703 -31.812 1 51.72 368 HIS B O 1
ATOM 7158 N N . SER B 1 369 ? 27.812 -18.312 -30.438 1 47.66 369 SER B N 1
ATOM 7159 C CA . SER B 1 369 ? 28.828 -18.953 -31.281 1 47.66 369 SER B CA 1
ATOM 7160 C C . SER B 1 369 ? 28.203 -19.547 -32.531 1 47.66 369 SER B C 1
ATOM 7162 O O . SER B 1 369 ? 28.844 -19.562 -33.594 1 47.66 369 SER B O 1
ATOM 7164 N N . HIS B 1 370 ? 26.984 -19.953 -32.469 1 49.81 370 HIS B N 1
ATOM 7165 C CA . HIS B 1 370 ? 26.469 -20.719 -33.594 1 49.81 370 HIS B CA 1
ATOM 7166 C C . HIS B 1 370 ? 25.547 -19.859 -34.469 1 49.81 370 HIS B C 1
ATOM 7168 O O . HIS B 1 370 ? 24.984 -20.359 -35.438 1 49.81 370 HIS B O 1
ATOM 7174 N N . GLY B 1 371 ? 25.406 -18.625 -34.188 1 60.81 371 GLY B N 1
ATOM 7175 C CA . GLY B 1 371 ? 24.672 -17.688 -35.031 1 60.81 371 GLY B CA 1
ATOM 7176 C C . GLY B 1 371 ? 23.172 -17.75 -34.844 1 60.81 371 GLY B C 1
ATOM 7177 O O . GLY B 1 371 ? 22.688 -18.422 -33.906 1 60.81 371 GLY B O 1
ATOM 7178 N N . TRP B 1 372 ? 22.203 -16.938 -35.375 1 70.31 372 TRP B N 1
ATOM 7179 C CA . TRP B 1 372 ? 20.734 -16.859 -35.375 1 70.31 372 TRP B CA 1
ATOM 7180 C C . TRP B 1 372 ? 20.156 -17.766 -36.469 1 70.31 372 TRP B C 1
ATOM 7182 O O . TRP B 1 372 ? 20.766 -17.953 -37.5 1 70.31 372 TRP B O 1
ATOM 7192 N N . GLU B 1 373 ? 19 -18.438 -36.031 1 78.38 373 GLU B N 1
ATOM 7193 C CA . GLU B 1 373 ? 18.266 -19.188 -37.062 1 78.38 373 GLU B CA 1
ATOM 7194 C C . GLU B 1 373 ? 17.641 -18.25 -38.094 1 78.38 373 GLU B C 1
ATOM 7196 O O . GLU B 1 373 ? 16.797 -17.406 -37.75 1 78.38 373 GLU B O 1
ATOM 7201 N N . LYS B 1 374 ? 18.047 -18.344 -39.25 1 77.06 374 LYS B N 1
ATOM 7202 C CA . LYS B 1 374 ? 17.703 -17.375 -40.312 1 77.06 374 LYS B CA 1
ATOM 7203 C C . LYS B 1 374 ? 16.219 -17.375 -40.594 1 77.06 374 LYS B C 1
ATOM 7205 O O . LYS B 1 374 ? 15.641 -16.328 -40.938 1 77.06 374 LYS B O 1
ATOM 7210 N N . ASP B 1 375 ? 15.562 -18.469 -40.469 1 82.38 375 ASP B N 1
ATOM 7211 C CA . ASP B 1 375 ? 14.164 -18.562 -40.875 1 82.38 375 ASP B CA 1
ATOM 7212 C C . ASP B 1 375 ? 13.242 -18.203 -39.719 1 82.38 375 ASP B C 1
ATOM 7214 O O . ASP B 1 375 ? 12.016 -18.219 -39.844 1 82.38 375 ASP B O 1
ATOM 7218 N N . ILE B 1 376 ? 13.75 -17.812 -38.594 1 87.88 376 ILE B N 1
ATOM 7219 C CA . ILE B 1 376 ? 12.992 -17.438 -37.406 1 87.88 376 ILE B CA 1
ATOM 7220 C C . ILE B 1 376 ? 13.328 -15.992 -37.031 1 87.88 376 ILE B C 1
ATOM 7222 O O . ILE B 1 376 ? 14.508 -15.633 -36.906 1 87.88 376 ILE B O 1
ATOM 7226 N N . PRO B 1 377 ? 12.273 -15.148 -36.906 1 87.44 377 PRO B N 1
ATOM 7227 C CA . PRO B 1 377 ? 12.594 -13.789 -36.5 1 87.44 377 PRO B CA 1
ATOM 7228 C C . PRO B 1 377 ? 13.469 -13.742 -35.25 1 87.44 377 PRO B C 1
ATOM 7230 O O . PRO B 1 377 ? 13.281 -14.547 -34.344 1 87.44 377 PRO B O 1
ATOM 7233 N N . ILE B 1 378 ? 14.344 -12.875 -35.156 1 83.06 378 ILE B N 1
ATOM 7234 C CA . ILE B 1 378 ? 15.391 -12.828 -34.125 1 83.06 378 ILE B CA 1
ATOM 7235 C C . ILE B 1 378 ? 14.766 -12.547 -32.781 1 83.06 378 ILE B C 1
ATOM 7237 O O . ILE B 1 378 ? 15.32 -12.93 -31.734 1 83.06 378 ILE B O 1
ATOM 7241 N N . TYR B 1 379 ? 13.609 -11.898 -32.781 1 86.44 379 TYR B N 1
ATOM 7242 C CA . TYR B 1 379 ? 13.016 -11.484 -31.531 1 86.44 379 TYR B CA 1
ATOM 7243 C C . TYR B 1 379 ? 12.242 -12.625 -30.891 1 86.44 379 TYR B C 1
ATOM 7245 O O . TYR B 1 379 ? 11.773 -12.508 -29.75 1 86.44 379 TYR B O 1
ATOM 7253 N N . MET B 1 380 ? 12.141 -13.727 -31.594 1 91.56 380 MET B N 1
ATOM 7254 C CA . MET B 1 380 ? 11.531 -14.922 -31.031 1 91.56 380 MET B CA 1
ATOM 7255 C C . MET B 1 380 ? 12.523 -15.672 -30.141 1 91.56 380 MET B C 1
ATOM 7257 O O . MET B 1 380 ? 13.328 -16.469 -30.641 1 91.56 380 MET B O 1
ATOM 7261 N N . HIS B 1 381 ? 12.422 -15.516 -28.906 1 91 381 HIS B N 1
ATOM 7262 C CA . HIS B 1 381 ? 13.43 -16.016 -27.969 1 91 381 HIS B CA 1
ATOM 7263 C C . HIS B 1 381 ? 13.406 -17.531 -27.906 1 91 381 HIS B C 1
ATOM 7265 O O . HIS B 1 381 ? 14.445 -18.188 -28.062 1 91 381 HIS B O 1
ATOM 7271 N N . MET B 1 382 ? 12.273 -18.141 -27.672 1 94.31 382 MET B N 1
ATOM 7272 C CA . MET B 1 382 ? 12.172 -19.594 -27.469 1 94.31 382 MET B CA 1
ATOM 7273 C C . MET B 1 382 ? 12.422 -20.328 -28.781 1 94.31 382 MET B C 1
ATOM 7275 O O . MET B 1 382 ? 13.203 -21.281 -28.828 1 94.31 382 MET B O 1
ATOM 7279 N N . MET B 1 383 ? 11.898 -19.828 -29.828 1 93.5 383 MET B N 1
ATOM 7280 C CA . MET B 1 383 ? 11.992 -20.547 -31.109 1 93.5 383 MET B CA 1
ATOM 7281 C C . MET B 1 383 ? 13.375 -20.359 -31.719 1 93.5 383 MET B C 1
ATOM 7283 O O . MET B 1 383 ? 13.82 -21.203 -32.531 1 93.5 383 MET B O 1
ATOM 7287 N N . GLN B 1 384 ? 14.07 -19.297 -31.312 1 89.56 384 GLN B N 1
ATOM 7288 C CA . GLN B 1 384 ? 15.406 -19.016 -31.812 1 89.56 384 GLN B CA 1
ATOM 7289 C C . GLN B 1 384 ? 16.438 -19.938 -31.156 1 89.56 384 GLN B C 1
ATOM 7291 O O . GLN B 1 384 ? 17.469 -20.25 -31.75 1 89.56 384 GLN B O 1
ATOM 7296 N N . HIS B 1 385 ? 16.172 -20.312 -30 1 91.12 385 HIS B N 1
ATOM 7297 C CA . HIS B 1 385 ? 17.172 -21.094 -29.266 1 91.12 385 HIS B CA 1
ATOM 7298 C C . HIS B 1 385 ? 16.875 -22.578 -29.328 1 91.12 385 HIS B C 1
ATOM 7300 O O . HIS B 1 385 ? 16.125 -23.109 -28.516 1 91.12 385 HIS B O 1
ATOM 7306 N N . ILE B 1 386 ? 17.594 -23.266 -30.25 1 90.88 386 ILE B N 1
ATOM 7307 C CA . ILE B 1 386 ? 17.266 -24.656 -30.531 1 90.88 386 ILE B CA 1
ATOM 7308 C C . ILE B 1 386 ? 18.359 -25.562 -29.953 1 90.88 386 ILE B C 1
ATOM 7310 O O . ILE B 1 386 ? 18.281 -26.781 -30.047 1 90.88 386 ILE B O 1
ATOM 7314 N N . TRP B 1 387 ? 19.438 -24.969 -29.375 1 90.12 387 TRP B N 1
ATOM 7315 C CA . TRP B 1 387 ? 20.469 -25.766 -28.719 1 90.12 387 TRP B CA 1
ATOM 7316 C C . TRP B 1 387 ? 20.156 -25.984 -27.25 1 90.12 387 TRP B C 1
ATOM 7318 O O . TRP B 1 387 ? 19.953 -25.016 -26.5 1 90.12 387 TRP B O 1
ATOM 7328 N N . ARG B 1 388 ? 20.062 -27.172 -26.891 1 93.06 388 ARG B N 1
ATOM 7329 C CA . ARG B 1 388 ? 19.766 -27.484 -25.5 1 93.06 388 ARG B CA 1
ATOM 7330 C C . ARG B 1 388 ? 20.766 -28.484 -24.938 1 93.06 388 ARG B C 1
ATOM 7332 O O . ARG B 1 388 ? 21.469 -29.156 -25.688 1 93.06 388 ARG B O 1
ATOM 7339 N N . ALA B 1 389 ? 20.812 -28.562 -23.641 1 94.75 389 ALA B N 1
ATOM 7340 C CA . ALA B 1 389 ? 21.594 -29.594 -22.984 1 94.75 389 ALA B CA 1
ATOM 7341 C C . ALA B 1 389 ? 21.156 -30.984 -23.422 1 94.75 389 ALA B C 1
ATOM 7343 O O . ALA B 1 389 ? 19.969 -31.234 -23.594 1 94.75 389 ALA B O 1
ATOM 7344 N N . LYS B 1 390 ? 22.094 -31.859 -23.547 1 95.38 390 LYS B N 1
ATOM 7345 C CA . LYS B 1 390 ? 21.797 -33.25 -23.922 1 95.38 390 LYS B CA 1
ATOM 7346 C C . LYS B 1 390 ? 21 -33.938 -22.828 1 95.38 390 LYS B C 1
ATOM 7348 O O . LYS B 1 390 ? 20.031 -34.656 -23.094 1 95.38 390 LYS B O 1
ATOM 7353 N N . ASN B 1 391 ? 21.453 -33.656 -21.656 1 94.88 391 ASN B N 1
ATOM 7354 C CA . ASN B 1 391 ? 20.844 -34.312 -20.516 1 94.88 391 ASN B CA 1
ATOM 7355 C C . ASN B 1 391 ? 19.781 -33.469 -19.859 1 94.88 391 ASN B C 1
ATOM 7357 O O . ASN B 1 391 ? 19.953 -32.25 -19.734 1 94.88 391 ASN B O 1
ATOM 7361 N N . HIS B 1 392 ? 18.688 -34.125 -19.562 1 96.06 392 HIS B N 1
ATOM 7362 C CA . HIS B 1 392 ? 17.719 -33.531 -18.672 1 96.06 392 HIS B CA 1
ATOM 7363 C C . HIS B 1 392 ? 18.234 -33.438 -17.25 1 96.06 392 HIS B C 1
ATOM 7365 O O . HIS B 1 392 ? 19.234 -34.094 -16.906 1 96.06 392 HIS B O 1
ATOM 7371 N N . THR B 1 393 ? 17.594 -32.562 -16.453 1 94.5 393 THR B N 1
ATOM 7372 C CA . THR B 1 393 ? 17.938 -32.531 -15.039 1 94.5 393 THR B CA 1
ATOM 7373 C C . THR B 1 393 ? 17.531 -33.844 -14.375 1 94.5 393 THR B C 1
ATOM 7375 O O . THR B 1 393 ? 16.812 -34.656 -14.961 1 94.5 393 THR B O 1
ATOM 7378 N N . LYS B 1 394 ? 18.031 -34.062 -13.172 1 91.38 394 LYS B N 1
ATOM 7379 C CA . LYS B 1 394 ? 17.719 -35.281 -12.438 1 91.38 394 LYS B CA 1
ATOM 7380 C C . LYS B 1 394 ? 16.203 -35.469 -12.281 1 91.38 394 LYS B C 1
ATOM 7382 O O . LYS B 1 394 ? 15.477 -34.469 -12.102 1 91.38 394 LYS B O 1
ATOM 7387 N N . PRO B 1 395 ? 15.852 -36.75 -12.328 1 89.38 395 PRO B N 1
ATOM 7388 C CA . PRO B 1 395 ? 14.422 -36.969 -12.164 1 89.38 395 PRO B CA 1
ATOM 7389 C C . PRO B 1 395 ? 13.859 -36.344 -10.891 1 89.38 395 PRO B C 1
ATOM 7391 O O . PRO B 1 395 ? 14.461 -36.469 -9.82 1 89.38 395 PRO B O 1
ATOM 7394 N N . GLY B 1 396 ? 12.727 -35.656 -11.109 1 88.31 396 GLY B N 1
ATOM 7395 C CA . GLY B 1 396 ? 12.062 -35.062 -9.969 1 88.31 396 GLY B CA 1
ATOM 7396 C C . GLY B 1 396 ? 12.57 -33.688 -9.633 1 88.31 396 GLY B C 1
ATOM 7397 O O . GLY B 1 396 ? 11.984 -32.969 -8.805 1 88.31 396 GLY B O 1
ATOM 7398 N N . SER B 1 397 ? 13.648 -33.281 -10.305 1 90.19 397 SER B N 1
ATOM 7399 C CA . SER B 1 397 ? 14.234 -31.984 -10.023 1 90.19 397 SER B CA 1
ATOM 7400 C C . SER B 1 397 ? 13.812 -30.953 -11.078 1 90.19 397 SER B C 1
ATOM 7402 O O . SER B 1 397 ? 13.922 -31.203 -12.273 1 90.19 397 SER B O 1
ATOM 7404 N N . TYR B 1 398 ? 13.359 -29.875 -10.57 1 93.38 398 TYR B N 1
ATOM 7405 C CA . TYR B 1 398 ? 13.039 -28.719 -11.406 1 93.38 398 TYR B CA 1
ATOM 7406 C C . TYR B 1 398 ? 11.953 -29.078 -12.422 1 93.38 398 TYR B C 1
ATOM 7408 O O . TYR B 1 398 ? 11.992 -28.609 -13.57 1 93.38 398 TYR B O 1
ATOM 7416 N N . VAL B 1 399 ? 11.086 -29.953 -12.07 1 96.69 399 VAL B N 1
ATOM 7417 C CA . VAL B 1 399 ? 10.016 -30.391 -12.961 1 96.69 399 VAL B CA 1
ATOM 7418 C C . VAL B 1 399 ? 8.844 -29.422 -12.883 1 96.69 399 VAL B C 1
ATOM 7420 O O . VAL B 1 399 ? 8.805 -28.547 -12.008 1 96.69 399 VAL B O 1
ATOM 7423 N N . LYS B 1 400 ? 8.023 -29.469 -13.797 1 97.62 400 LYS B N 1
ATOM 7424 C CA . LYS B 1 400 ? 6.715 -28.828 -13.758 1 97.62 400 LYS B CA 1
ATOM 7425 C C . LYS B 1 400 ? 5.602 -29.828 -14.062 1 97.62 400 LYS B C 1
ATOM 7427 O O . LYS B 1 400 ? 5.801 -30.766 -14.828 1 97.62 400 LYS B O 1
ATOM 7432 N N . SER B 1 401 ? 4.449 -29.625 -13.492 1 97.5 401 SER B N 1
ATOM 7433 C CA . SER B 1 401 ? 3.424 -30.656 -13.484 1 97.5 401 SER B CA 1
ATOM 7434 C C . SER B 1 401 ? 2.111 -30.141 -14.062 1 97.5 401 SER B C 1
ATOM 7436 O O . SER B 1 401 ? 1.8 -28.953 -13.953 1 97.5 401 SER B O 1
ATOM 7438 N N . PHE B 1 402 ? 1.421 -31.109 -14.727 1 97.44 402 PHE B N 1
ATOM 7439 C CA . PHE B 1 402 ? -0.023 -31 -14.898 1 97.44 402 PHE B CA 1
ATOM 7440 C C . PHE B 1 402 ? -0.75 -31.453 -13.633 1 97.44 402 PHE B C 1
ATOM 7442 O O . PHE B 1 402 ? -0.729 -32.625 -13.289 1 97.44 402 PHE B O 1
ATOM 7449 N N . TYR B 1 403 ? -1.403 -30.547 -12.945 1 97.12 403 TYR B N 1
ATOM 7450 C CA . TYR B 1 403 ? -2.105 -30.875 -11.703 1 97.12 403 TYR B CA 1
ATOM 7451 C C . TYR B 1 403 ? -3.564 -31.219 -11.977 1 97.12 403 TYR B C 1
ATOM 7453 O O . TYR B 1 403 ? -4.297 -30.422 -12.57 1 97.12 403 TYR B O 1
ATOM 7461 N N . SER B 1 404 ? -4 -32.312 -11.531 1 94.5 404 SER B N 1
ATOM 7462 C CA . SER B 1 404 ? -5.41 -32.688 -11.656 1 94.5 404 SER B CA 1
ATOM 7463 C C . SER B 1 404 ? -6.285 -31.828 -10.75 1 94.5 404 SER B C 1
ATOM 7465 O O . SER B 1 404 ? -6.051 -31.75 -9.547 1 94.5 404 SER B O 1
ATOM 7467 N N . THR B 1 405 ? -7.289 -31.219 -11.266 1 93.44 405 THR B N 1
ATOM 7468 C CA . THR B 1 405 ? -8.172 -30.359 -10.492 1 93.44 405 THR B CA 1
ATOM 7469 C C . THR B 1 405 ? -9.133 -31.188 -9.648 1 93.44 405 THR B C 1
ATOM 7471 O O . THR B 1 405 ? -9.789 -30.656 -8.742 1 93.44 405 THR B O 1
ATOM 7474 N N . LYS B 1 406 ? -9.156 -32.438 -9.844 1 89.62 406 LYS B N 1
ATOM 7475 C CA . LYS B 1 406 ? -10.102 -33.312 -9.156 1 89.62 406 LYS B CA 1
ATOM 7476 C C . LYS B 1 406 ? -9.523 -33.812 -7.84 1 89.62 406 LYS B C 1
ATOM 7478 O O . LYS B 1 406 ? -10.266 -34.031 -6.879 1 89.62 406 LYS B O 1
ATOM 7483 N N . SER B 1 407 ? -8.219 -33.938 -7.844 1 91.94 407 SER B N 1
ATOM 7484 C CA . SER B 1 407 ? -7.707 -34.688 -6.707 1 91.94 407 SER B CA 1
ATOM 7485 C C . SER B 1 407 ? -6.676 -33.875 -5.926 1 91.94 407 SER B C 1
ATOM 7487 O O . SER B 1 407 ? -6.379 -34.188 -4.773 1 91.94 407 SER B O 1
ATOM 7489 N N . VAL B 1 408 ? -6.086 -32.938 -6.469 1 94.25 408 VAL B N 1
ATOM 7490 C CA . VAL B 1 408 ? -5.027 -32.188 -5.801 1 94.25 408 VAL B CA 1
ATOM 7491 C C . VAL B 1 408 ? -5.633 -31.281 -4.742 1 94.25 408 VAL B C 1
ATOM 7493 O O . VAL B 1 408 ? -6.676 -30.656 -4.973 1 94.25 408 VAL B O 1
ATOM 7496 N N . LEU B 1 409 ? -4.965 -31.172 -3.584 1 93.12 409 LEU B N 1
ATOM 7497 C CA . LEU B 1 409 ? -5.422 -30.297 -2.508 1 93.12 409 LEU B CA 1
ATOM 7498 C C . LEU B 1 409 ? -4.535 -29.062 -2.402 1 93.12 409 LEU B C 1
ATOM 7500 O O . LEU B 1 409 ? -5.035 -27.938 -2.287 1 93.12 409 LEU B O 1
ATOM 7504 N N . THR B 1 410 ? -3.227 -29.234 -2.398 1 94.38 410 THR B N 1
ATOM 7505 C CA . THR B 1 410 ? -2.307 -28.094 -2.35 1 94.38 410 THR B CA 1
ATOM 7506 C C . THR B 1 410 ? -1.18 -28.266 -3.363 1 94.38 410 THR B C 1
ATOM 7508 O O . THR B 1 410 ? -0.746 -29.391 -3.629 1 94.38 410 THR B O 1
ATOM 7511 N N . LEU B 1 411 ? -0.812 -27.109 -3.883 1 94.5 411 LEU B N 1
ATOM 7512 C CA . LEU B 1 411 ? 0.227 -27.094 -4.906 1 94.5 411 LEU B CA 1
ATOM 7513 C C . LEU B 1 411 ? 1.529 -26.531 -4.348 1 94.5 411 LEU B C 1
ATOM 7515 O O . LEU B 1 411 ? 1.51 -25.656 -3.48 1 94.5 411 LEU B O 1
ATOM 7519 N N . HIS B 1 412 ? 2.574 -27.109 -4.82 1 92.62 412 HIS B N 1
ATOM 7520 C CA . HIS B 1 412 ? 3.895 -26.484 -4.801 1 92.62 412 HIS B CA 1
ATOM 7521 C C . HIS B 1 412 ? 4.395 -26.203 -6.219 1 92.62 412 HIS B C 1
ATOM 7523 O O . HIS B 1 412 ? 3.736 -26.578 -7.195 1 92.62 412 HIS B O 1
ATOM 7529 N N . ASN B 1 413 ? 5.496 -25.594 -6.355 1 90.62 413 ASN B N 1
ATOM 7530 C CA . ASN B 1 413 ? 6.012 -25.172 -7.652 1 90.62 413 ASN B CA 1
ATOM 7531 C C . ASN B 1 413 ? 6.25 -26.359 -8.578 1 90.62 413 ASN B C 1
ATOM 7533 O O . ASN B 1 413 ? 6.039 -26.266 -9.789 1 90.62 413 ASN B O 1
ATOM 7537 N N . HIS B 1 414 ? 6.637 -27.547 -8.055 1 91.44 414 HIS B N 1
ATOM 7538 C CA . HIS B 1 414 ? 7.078 -28.656 -8.891 1 91.44 414 HIS B CA 1
ATOM 7539 C C . HIS B 1 414 ? 6.062 -29.797 -8.875 1 91.44 414 HIS B C 1
ATOM 7541 O O . HIS B 1 414 ? 5.84 -30.453 -9.891 1 91.44 414 HIS B O 1
ATOM 7547 N N . MET B 1 415 ? 5.52 -30 -7.719 1 91.31 415 MET B N 1
ATOM 7548 C CA . MET B 1 415 ? 4.613 -31.141 -7.539 1 91.31 415 MET B CA 1
ATOM 7549 C C . MET B 1 415 ? 3.58 -30.844 -6.457 1 91.31 415 MET B C 1
ATOM 7551 O O . MET B 1 415 ? 3.764 -29.938 -5.648 1 91.31 415 MET B O 1
ATOM 7555 N N . PRO B 1 416 ? 2.506 -31.594 -6.516 1 92.25 416 PRO B N 1
ATOM 7556 C CA . PRO B 1 416 ? 1.535 -31.375 -5.438 1 92.25 416 PRO B CA 1
ATOM 7557 C C . PRO B 1 416 ? 2.074 -31.781 -4.066 1 92.25 416 PRO B C 1
ATOM 7559 O O . PRO B 1 416 ? 2.875 -32.719 -3.965 1 92.25 416 PRO B O 1
ATOM 7562 N N . VAL B 1 417 ? 1.668 -31.094 -3.074 1 88.75 417 VAL B N 1
ATOM 7563 C CA . VAL B 1 417 ? 2.102 -31.359 -1.706 1 88.75 417 VAL B CA 1
ATOM 7564 C C . VAL B 1 417 ? 1.143 -32.344 -1.037 1 88.75 417 VAL B C 1
ATOM 7566 O O . VAL B 1 417 ? 1.573 -33.25 -0.332 1 88.75 417 VAL B O 1
ATOM 7569 N N . SER B 1 418 ? -0.117 -32.094 -1.255 1 90.38 418 SER B N 1
ATOM 7570 C CA . SER B 1 418 ? -1.146 -32.938 -0.681 1 90.38 418 SER B CA 1
ATOM 7571 C C . SER B 1 418 ? -2.307 -33.156 -1.651 1 90.38 418 SER B C 1
ATOM 7573 O O . SER B 1 418 ? -2.549 -32.312 -2.516 1 90.38 418 SER B O 1
ATOM 7575 N N . CYS B 1 419 ? -2.941 -34.312 -1.511 1 92.12 419 CYS B N 1
ATOM 7576 C CA . CYS B 1 419 ? -4.062 -34.656 -2.375 1 92.12 419 CYS B CA 1
ATOM 7577 C C . CYS B 1 419 ? -5.266 -35.125 -1.555 1 92.12 419 CYS B C 1
ATOM 7579 O O . CYS B 1 419 ? -5.148 -35.344 -0.351 1 92.12 419 CYS B O 1
ATOM 7581 N N . LEU B 1 420 ? -6.312 -35.031 -2.189 1 87.06 420 LEU B N 1
ATOM 7582 C CA . LEU B 1 420 ? -7.586 -35.25 -1.508 1 87.06 420 LEU B CA 1
ATOM 7583 C C . LEU B 1 420 ? -7.953 -36.719 -1.496 1 87.06 420 LEU B C 1
ATOM 7585 O O . LEU B 1 420 ? -7.812 -37.406 -2.51 1 87.06 420 LEU B O 1
ATOM 7589 N N . ASP B 1 421 ? -8.203 -37.125 -0.288 1 79.56 421 ASP B N 1
ATOM 7590 C CA . ASP B 1 421 ? -8.961 -38.344 -0.108 1 79.56 421 ASP B CA 1
ATOM 7591 C C . ASP B 1 421 ? -10.453 -38.062 0.068 1 79.56 421 ASP B C 1
ATOM 7593 O O . ASP B 1 421 ? -10.852 -37.375 1.021 1 79.56 421 ASP B O 1
ATOM 7597 N N . TYR B 1 422 ? -11.203 -38.5 -0.764 1 71.75 422 TYR B N 1
ATOM 7598 C CA . TYR B 1 422 ? -12.617 -38.156 -0.807 1 71.75 422 TYR B CA 1
ATOM 7599 C C . TYR B 1 422 ? -13.312 -38.531 0.497 1 71.75 422 TYR B C 1
ATOM 7601 O O . TYR B 1 422 ? -14.375 -38 0.819 1 71.75 422 TYR B O 1
ATOM 7609 N N . GLN B 1 423 ? -12.617 -39.406 1.185 1 62.56 423 GLN B N 1
ATOM 7610 C CA . GLN B 1 423 ? -13.219 -39.844 2.445 1 62.56 423 GLN B CA 1
ATOM 7611 C C . GLN B 1 423 ? -12.555 -39.156 3.631 1 62.56 423 GLN B C 1
ATOM 7613 O O . GLN B 1 423 ? -13.242 -38.656 4.527 1 62.56 423 GLN B O 1
ATOM 7618 N N . ASN B 1 424 ? -11.25 -39.125 3.6 1 64.44 424 ASN B N 1
ATOM 7619 C CA . ASN B 1 424 ? -10.539 -38.719 4.805 1 64.44 424 ASN B CA 1
ATOM 7620 C C . ASN B 1 424 ? -9.875 -37.375 4.629 1 64.44 424 ASN B C 1
ATOM 7622 O O . ASN B 1 424 ? -9.305 -36.812 5.574 1 64.44 424 ASN B O 1
ATOM 7626 N N . GLY B 1 425 ? -9.953 -36.844 3.529 1 67 425 GLY B N 1
ATOM 7627 C CA . GLY B 1 425 ? -9.5 -35.469 3.324 1 67 425 GLY B CA 1
ATOM 7628 C C . GLY B 1 425 ? -8.125 -35.406 2.703 1 67 425 GLY B C 1
ATOM 7629 O O . GLY B 1 425 ? -7.961 -34.844 1.608 1 67 425 GLY B O 1
ATOM 7630 N N . ASN B 1 426 ? -7.059 -35.812 3.484 1 77.5 426 ASN B N 1
ATOM 7631 C CA . ASN B 1 426 ? -5.691 -35.656 2.996 1 77.5 426 ASN B CA 1
ATOM 7632 C C . ASN B 1 426 ? -5 -37 2.795 1 77.5 426 ASN B C 1
ATOM 7634 O O . ASN B 1 426 ? -5.145 -37.906 3.615 1 77.5 426 ASN B O 1
ATOM 7638 N N . ARG B 1 427 ? -4.418 -37.188 1.559 1 83.69 427 ARG B N 1
ATOM 7639 C CA . ARG B 1 427 ? -3.615 -38.375 1.271 1 83.69 427 ARG B CA 1
ATOM 7640 C C . ARG B 1 427 ? -2.363 -38 0.479 1 83.69 427 ARG B C 1
ATOM 7642 O O . ARG B 1 427 ? -2.27 -36.906 -0.066 1 83.69 427 ARG B O 1
ATOM 7649 N N . PRO B 1 428 ? -1.372 -38.906 0.505 1 86.75 428 PRO B N 1
ATOM 7650 C CA . PRO B 1 428 ? -0.231 -38.688 -0.383 1 86.75 428 PRO B CA 1
ATOM 7651 C C . PRO B 1 428 ? -0.625 -38.656 -1.857 1 86.75 428 PRO B C 1
ATOM 7653 O O . PRO B 1 428 ? -1.572 -39.344 -2.258 1 86.75 428 PRO B O 1
ATOM 7656 N N . CYS B 1 429 ? 0.122 -37.938 -2.598 1 91.62 429 CYS B N 1
ATOM 7657 C CA . CYS B 1 429 ? -0.203 -37.781 -4.008 1 91.62 429 CYS B CA 1
ATOM 7658 C C . CYS B 1 429 ? 0.499 -38.812 -4.863 1 91.62 429 CYS B C 1
ATOM 7660 O O . CYS B 1 429 ? 1.604 -39.25 -4.535 1 91.62 429 CYS B O 1
ATOM 7662 N N . LYS B 1 430 ? -0.164 -39.188 -5.852 1 90.44 430 LYS B N 1
ATOM 7663 C CA . LYS B 1 430 ? 0.422 -40.031 -6.906 1 90.44 430 LYS B CA 1
ATOM 7664 C C . LYS B 1 430 ? 0.862 -39.156 -8.094 1 90.44 430 LYS B C 1
ATOM 7666 O O . LYS B 1 430 ? 0.033 -38.719 -8.898 1 90.44 430 LYS B O 1
ATOM 7671 N N . ALA B 1 431 ? 2.152 -38.969 -8.25 1 91 431 ALA B N 1
ATOM 7672 C CA . ALA B 1 431 ? 2.727 -38.188 -9.344 1 91 431 ALA B CA 1
ATOM 7673 C C . ALA B 1 431 ? 3.459 -39.062 -10.336 1 91 431 ALA B C 1
ATOM 7675 O O . ALA B 1 431 ? 4.297 -39.875 -9.945 1 91 431 ALA B O 1
ATOM 7676 N N . ASN B 1 432 ? 3.139 -38.938 -11.602 1 92.62 432 ASN B N 1
ATOM 7677 C CA . ASN B 1 432 ? 3.766 -39.75 -12.633 1 92.62 432 ASN B CA 1
ATOM 7678 C C . ASN B 1 432 ? 4.707 -38.938 -13.508 1 92.62 432 ASN B C 1
ATOM 7680 O O . ASN B 1 432 ? 4.344 -37.844 -13.961 1 92.62 432 ASN B O 1
ATOM 7684 N N . GLN B 1 433 ? 5.824 -39.469 -13.719 1 94.75 433 GLN B N 1
ATOM 7685 C CA . GLN B 1 433 ? 6.793 -38.812 -14.594 1 94.75 433 GLN B CA 1
ATOM 7686 C C . GLN B 1 433 ? 6.488 -39.094 -16.062 1 94.75 433 GLN B C 1
ATOM 7688 O O . GLN B 1 433 ? 6.207 -40.219 -16.438 1 94.75 433 GLN B O 1
ATOM 7693 N N . ILE B 1 434 ? 6.531 -38.094 -16.844 1 95.88 434 ILE B N 1
ATOM 7694 C CA . ILE B 1 434 ? 6.379 -38.25 -18.281 1 95.88 434 ILE B CA 1
ATOM 7695 C C . ILE B 1 434 ? 7.711 -38.688 -18.891 1 95.88 434 ILE B C 1
ATOM 7697 O O . ILE B 1 434 ? 8.75 -38.094 -18.609 1 95.88 434 ILE B O 1
ATOM 7701 N N . ASN B 1 435 ? 7.633 -39.719 -19.703 1 95.75 435 ASN B N 1
ATOM 7702 C CA . ASN B 1 435 ? 8.836 -40.094 -20.438 1 95.75 435 ASN B CA 1
ATOM 7703 C C . ASN B 1 435 ? 9.359 -38.938 -21.281 1 95.75 435 ASN B C 1
ATOM 7705 O O . ASN B 1 435 ? 8.586 -38.281 -21.984 1 95.75 435 ASN B O 1
ATOM 7709 N N . VAL B 1 436 ? 10.656 -38.688 -21.234 1 96.62 436 VAL B N 1
ATOM 7710 C CA . VAL B 1 436 ? 11.281 -37.531 -21.875 1 96.62 436 VAL B CA 1
ATOM 7711 C C . VAL B 1 436 ? 11.125 -37.625 -23.391 1 96.62 436 VAL B C 1
ATOM 7713 O O . VAL B 1 436 ? 11.289 -36.656 -24.109 1 96.62 436 VAL B O 1
ATOM 7716 N N . ASP B 1 437 ? 10.797 -38.781 -23.906 1 96.31 437 ASP B N 1
ATOM 7717 C CA . ASP B 1 437 ? 10.578 -38.969 -25.344 1 96.31 437 ASP B CA 1
ATOM 7718 C C . ASP B 1 437 ? 9.164 -38.562 -25.734 1 96.31 437 ASP B C 1
ATOM 7720 O O . ASP B 1 437 ? 8.867 -38.375 -26.922 1 96.31 437 ASP B O 1
ATOM 7724 N N . ILE B 1 438 ? 8.344 -38.375 -24.766 1 97 438 ILE B N 1
ATOM 7725 C CA . ILE B 1 438 ? 6.945 -38.031 -25.016 1 97 438 ILE B CA 1
ATOM 7726 C C . ILE B 1 438 ? 6.734 -36.531 -24.844 1 97 438 ILE B C 1
ATOM 7728 O O . ILE B 1 438 ? 6.051 -35.906 -25.641 1 97 438 ILE B O 1
ATOM 7732 N N . ALA B 1 439 ? 7.227 -35.969 -23.781 1 98.06 439 ALA B N 1
ATOM 7733 C CA . ALA B 1 439 ? 7.164 -34.531 -23.531 1 98.06 439 ALA B CA 1
ATOM 7734 C C . ALA B 1 439 ? 8.312 -34.094 -22.625 1 98.06 439 ALA B C 1
ATOM 7736 O O . ALA B 1 439 ? 8.906 -34.906 -21.922 1 98.06 439 ALA B O 1
ATOM 7737 N N . GLN B 1 440 ? 8.641 -32.844 -22.672 1 98.44 440 GLN B N 1
ATOM 7738 C CA . GLN B 1 440 ? 9.695 -32.281 -21.844 1 98.44 440 GLN B CA 1
ATOM 7739 C C . GLN B 1 440 ? 9.406 -30.828 -21.469 1 98.44 440 GLN B C 1
ATOM 7741 O O . GLN B 1 440 ? 8.648 -30.156 -22.156 1 98.44 440 GLN B O 1
ATOM 7746 N N . LEU B 1 441 ? 9.945 -30.406 -20.297 1 98.5 441 LEU B N 1
ATOM 7747 C CA . LEU B 1 441 ? 9.914 -29.016 -19.875 1 98.5 441 LEU B CA 1
ATOM 7748 C C . LEU B 1 441 ? 11.133 -28.25 -20.391 1 98.5 441 LEU B C 1
ATOM 7750 O O . LEU B 1 441 ? 12.25 -28.484 -19.938 1 98.5 441 LEU B O 1
ATOM 7754 N N . GLN B 1 442 ? 10.891 -27.359 -21.359 1 98 442 GLN B N 1
ATOM 7755 C CA . GLN B 1 442 ? 11.977 -26.562 -21.891 1 98 442 GLN B CA 1
ATOM 7756 C C . GLN B 1 442 ? 12.164 -25.266 -21.094 1 98 442 GLN B C 1
ATOM 7758 O O . GLN B 1 442 ? 11.219 -24.484 -20.938 1 98 442 GLN B O 1
ATOM 7763 N N . HIS B 1 443 ? 13.32 -25.125 -20.578 1 96.94 443 HIS B N 1
ATOM 7764 C CA . HIS B 1 443 ? 13.68 -23.969 -19.781 1 96.94 443 HIS B CA 1
ATOM 7765 C C . HIS B 1 443 ? 14.703 -23.094 -20.5 1 96.94 443 HIS B C 1
ATOM 7767 O O . HIS B 1 443 ? 15.852 -23.5 -20.703 1 96.94 443 HIS B O 1
ATOM 7773 N N . TYR B 1 444 ? 14.266 -21.938 -20.859 1 94.88 444 TYR B N 1
ATOM 7774 C CA . TYR B 1 444 ? 15.102 -21.031 -21.641 1 94.88 444 TYR B CA 1
ATOM 7775 C C . TYR B 1 444 ? 15.781 -20 -20.75 1 94.88 444 TYR B C 1
ATOM 7777 O O . TYR B 1 444 ? 15.125 -19.094 -20.219 1 94.88 444 TYR B O 1
ATOM 7785 N N . ARG B 1 445 ? 17.047 -20.141 -20.609 1 90.44 445 ARG B N 1
ATOM 7786 C CA . ARG B 1 445 ? 17.797 -19.234 -19.734 1 90.44 445 ARG B CA 1
ATOM 7787 C C . ARG B 1 445 ? 19.281 -19.25 -20.062 1 90.44 445 ARG B C 1
ATOM 7789 O O . ARG B 1 445 ? 19.75 -20.141 -20.781 1 90.44 445 ARG B O 1
ATOM 7796 N N . LYS B 1 446 ? 19.891 -18.172 -19.547 1 82.94 446 LYS B N 1
ATOM 7797 C CA . LYS B 1 446 ? 21.328 -18.047 -19.812 1 82.94 446 LYS B CA 1
ATOM 7798 C C . LYS B 1 446 ? 22.125 -19.078 -19 1 82.94 446 LYS B C 1
ATOM 7800 O O . LYS B 1 446 ? 23.062 -19.672 -19.516 1 82.94 446 LYS B O 1
ATOM 7805 N N . ASP B 1 447 ? 21.766 -19.172 -17.75 1 85.31 447 ASP B N 1
ATOM 7806 C CA . ASP B 1 447 ? 22.469 -20.078 -16.859 1 85.31 447 ASP B CA 1
ATOM 7807 C C . ASP B 1 447 ? 21.484 -20.875 -16 1 85.31 447 ASP B C 1
ATOM 7809 O O . ASP B 1 447 ? 20.312 -20.531 -15.914 1 85.31 447 ASP B O 1
ATOM 7813 N N . CYS B 1 448 ? 22.094 -22.016 -15.5 1 86.81 448 CYS B N 1
ATOM 7814 C CA . CYS B 1 448 ? 21.281 -22.828 -14.609 1 86.81 448 CYS B CA 1
ATOM 7815 C C . CYS B 1 448 ? 21.031 -22.125 -13.289 1 86.81 448 CYS B C 1
ATOM 7817 O O . CYS B 1 448 ? 21.531 -21.016 -13.07 1 86.81 448 CYS B O 1
ATOM 7819 N N . ASP B 1 449 ? 20.109 -22.656 -12.539 1 82.44 449 ASP B N 1
ATOM 7820 C CA . ASP B 1 449 ? 19.875 -22.172 -11.18 1 82.44 449 ASP B CA 1
ATOM 7821 C C . ASP B 1 449 ? 21.172 -22.172 -10.367 1 82.44 449 ASP B C 1
ATOM 7823 O O . ASP B 1 449 ? 22.047 -23.016 -10.57 1 82.44 449 ASP B O 1
ATOM 7827 N N . ALA B 1 450 ? 21.234 -21.297 -9.453 1 78.56 450 ALA B N 1
ATOM 7828 C CA . ALA B 1 450 ? 22.453 -21.109 -8.656 1 78.56 450 ALA B CA 1
ATOM 7829 C C . ALA B 1 450 ? 22.797 -22.375 -7.887 1 78.56 450 ALA B C 1
ATOM 7831 O O . ALA B 1 450 ? 23.969 -22.641 -7.617 1 78.56 450 ALA B O 1
ATOM 7832 N N . SER B 1 451 ? 21.875 -23.25 -7.652 1 80.25 451 SER B N 1
ATOM 7833 C CA . SER B 1 451 ? 22.062 -24.438 -6.828 1 80.25 451 SER B CA 1
ATOM 7834 C C . SER B 1 451 ? 22.781 -25.547 -7.609 1 80.25 451 SER B C 1
ATOM 7836 O O . SER B 1 451 ? 23.328 -26.484 -7.02 1 80.25 451 SER B O 1
ATOM 7838 N N . ILE B 1 452 ? 22.828 -25.438 -8.969 1 87.19 452 ILE B N 1
ATOM 7839 C CA . ILE B 1 452 ? 23.438 -26.5 -9.766 1 87.19 452 ILE B CA 1
ATOM 7840 C C . ILE B 1 452 ? 24.453 -25.906 -10.734 1 87.19 452 ILE B C 1
ATOM 7842 O O . ILE B 1 452 ? 24.578 -26.375 -11.867 1 87.19 452 ILE B O 1
ATOM 7846 N N . THR B 1 453 ? 25.094 -24.906 -10.273 1 86.56 453 THR B N 1
ATOM 7847 C CA . THR B 1 453 ? 26.016 -24.172 -11.117 1 86.56 453 THR B CA 1
ATOM 7848 C C . THR B 1 453 ? 27.172 -25.078 -11.57 1 86.56 453 THR B C 1
ATOM 7850 O O . THR B 1 453 ? 27.594 -25.016 -12.727 1 86.56 453 THR B O 1
ATOM 7853 N N . LYS B 1 454 ? 27.719 -25.891 -10.672 1 90 454 LYS B N 1
ATOM 7854 C CA . LYS B 1 454 ? 28.859 -26.734 -11 1 90 454 LYS B CA 1
ATOM 7855 C C . LYS B 1 454 ? 28.5 -27.734 -12.094 1 90 454 LYS B C 1
ATOM 7857 O O . LYS B 1 454 ? 29.188 -27.828 -13.109 1 90 454 LYS B O 1
ATOM 7862 N N . ILE B 1 455 ? 27.391 -28.484 -11.914 1 91.19 455 ILE B N 1
ATOM 7863 C CA . ILE B 1 455 ? 26.969 -29.484 -12.891 1 91.19 455 ILE B CA 1
ATOM 7864 C C . ILE B 1 455 ? 26.562 -28.797 -14.195 1 91.19 455 ILE B C 1
ATOM 7866 O O . ILE B 1 455 ? 26.781 -29.344 -15.281 1 91.19 455 ILE B O 1
ATOM 7870 N N . CYS B 1 456 ? 26.078 -27.656 -14.062 1 91.19 456 CYS B N 1
ATOM 7871 C CA . CYS B 1 456 ? 25.672 -26.891 -15.234 1 91.19 456 CYS B CA 1
ATOM 7872 C C . CYS B 1 456 ? 26.859 -26.578 -16.125 1 91.19 456 CYS B C 1
ATOM 7874 O O . CYS B 1 456 ? 26.797 -26.781 -17.344 1 91.19 456 CYS B O 1
ATOM 7876 N N . LYS B 1 457 ? 27.922 -26.172 -15.523 1 89.06 457 LYS B N 1
ATOM 7877 C CA . LYS B 1 457 ? 29.109 -25.797 -16.266 1 89.06 457 LYS B CA 1
ATOM 7878 C C . LYS B 1 457 ? 29.844 -27.031 -16.812 1 89.06 457 LYS B C 1
ATOM 7880 O O . LYS B 1 457 ? 30.344 -27.016 -17.938 1 89.06 457 LYS B O 1
ATOM 7885 N N . THR B 1 458 ? 29.797 -28.047 -16.109 1 91.75 458 THR B N 1
ATOM 7886 C CA . THR B 1 458 ? 30.641 -29.203 -16.438 1 91.75 458 THR B CA 1
ATOM 7887 C C . THR B 1 458 ? 29.875 -30.188 -17.297 1 91.75 458 THR B C 1
ATOM 7889 O O . THR B 1 458 ? 30.484 -30.969 -18.047 1 91.75 458 THR B O 1
ATOM 7892 N N . LEU B 1 459 ? 28.547 -30.141 -17.234 1 92.12 459 LEU B N 1
ATOM 7893 C CA . LEU B 1 459 ? 27.797 -31.156 -17.953 1 92.12 459 LEU B CA 1
ATOM 7894 C C . LEU B 1 459 ? 26.828 -30.531 -18.953 1 92.12 459 LEU B C 1
ATOM 7896 O O . LEU B 1 459 ? 26.906 -30.812 -20.156 1 92.12 459 LEU B O 1
ATOM 7900 N N . TYR B 1 460 ? 26.016 -29.656 -18.516 1 92.12 460 TYR B N 1
ATOM 7901 C CA . TYR B 1 460 ? 24.922 -29.188 -19.344 1 92.12 460 TYR B CA 1
ATOM 7902 C C . TYR B 1 460 ? 25.438 -28.266 -20.453 1 92.12 460 TYR B C 1
ATOM 7904 O O . TYR B 1 460 ? 25.078 -28.406 -21.609 1 92.12 460 TYR B O 1
ATOM 7912 N N . HIS B 1 461 ? 26.328 -27.375 -20.109 1 89.38 461 HIS B N 1
ATOM 7913 C CA . HIS B 1 461 ? 26.859 -26.438 -21.078 1 89.38 461 HIS B CA 1
ATOM 7914 C C . HIS B 1 461 ? 27.812 -27.125 -22.062 1 89.38 461 HIS B C 1
ATOM 7916 O O . HIS B 1 461 ? 27.953 -26.672 -23.203 1 89.38 461 HIS B O 1
ATOM 7922 N N . LYS B 1 462 ? 28.406 -28.156 -21.672 1 89.56 462 LYS B N 1
ATOM 7923 C CA . LYS B 1 462 ? 29.453 -28.797 -22.469 1 89.56 462 LYS B CA 1
ATOM 7924 C C . LYS B 1 462 ? 28.844 -29.797 -23.453 1 89.56 462 LYS B C 1
ATOM 7926 O O . LYS B 1 462 ? 29.469 -30.141 -24.469 1 89.56 462 LYS B O 1
ATOM 7931 N N . ASN B 1 463 ? 27.719 -30.297 -23.141 1 92.56 463 ASN B N 1
ATOM 7932 C CA . ASN B 1 463 ? 27.078 -31.297 -23.984 1 92.56 463 ASN B CA 1
ATOM 7933 C C . ASN B 1 463 ? 25.766 -30.766 -24.547 1 92.56 463 ASN B C 1
ATOM 7935 O O . ASN B 1 463 ? 24.703 -30.953 -23.938 1 92.56 463 ASN B O 1
ATOM 7939 N N . LEU B 1 464 ? 25.797 -30.281 -25.75 1 91.75 464 LEU B N 1
ATOM 7940 C CA . LEU B 1 464 ? 24.625 -29.672 -26.359 1 91.75 464 LEU B CA 1
ATOM 7941 C C . LEU B 1 464 ? 24.156 -30.469 -27.562 1 91.75 464 LEU B C 1
ATOM 7943 O O . LEU B 1 464 ? 24.953 -31.125 -28.234 1 91.75 464 LEU B O 1
ATOM 7947 N N . VAL B 1 465 ? 22.859 -30.5 -27.781 1 92.94 465 VAL B N 1
ATOM 7948 C CA . VAL B 1 465 ? 22.266 -31.125 -28.969 1 92.94 465 VAL B CA 1
ATOM 7949 C C . VAL B 1 465 ? 21.234 -30.172 -29.578 1 92.94 465 VAL B C 1
ATOM 7951 O O . VAL B 1 465 ? 20.703 -29.297 -28.891 1 92.94 465 VAL B O 1
ATOM 7954 N N . ILE B 1 466 ? 20.969 -30.312 -30.844 1 92 466 ILE B N 1
ATOM 7955 C CA . ILE B 1 466 ? 19.969 -29.516 -31.531 1 92 466 ILE B CA 1
ATOM 7956 C C . ILE B 1 466 ? 18.578 -30.078 -31.281 1 92 466 ILE B C 1
ATOM 7958 O O . ILE B 1 466 ? 18.375 -31.297 -31.375 1 92 466 ILE B O 1
ATOM 7962 N N . ASP B 1 467 ? 17.688 -29.25 -30.859 1 93.75 467 ASP B N 1
ATOM 7963 C CA . ASP B 1 467 ? 16.281 -29.578 -30.641 1 93.75 467 ASP B CA 1
ATOM 7964 C C . ASP B 1 467 ? 15.375 -28.516 -31.234 1 93.75 467 ASP B C 1
ATOM 7966 O O . ASP B 1 467 ? 15.18 -27.438 -30.656 1 93.75 467 ASP B O 1
ATOM 7970 N N . ASP B 1 468 ? 14.734 -28.828 -32.375 1 91.56 468 ASP B N 1
ATOM 7971 C CA . ASP B 1 468 ? 13.883 -27.859 -33.062 1 91.56 468 ASP B CA 1
ATOM 7972 C C . ASP B 1 468 ? 12.422 -28.281 -33.031 1 91.56 468 ASP B C 1
ATOM 7974 O O . ASP B 1 468 ? 11.672 -28.047 -33.969 1 91.56 468 ASP B O 1
ATOM 7978 N N . ASN B 1 469 ? 12.055 -28.953 -32.031 1 94.56 469 ASN B N 1
ATOM 7979 C CA . ASN B 1 469 ? 10.711 -29.5 -31.891 1 94.56 469 ASN B CA 1
ATOM 7980 C C . ASN B 1 469 ? 9.648 -28.406 -31.953 1 94.56 469 ASN B C 1
ATOM 7982 O O . ASN B 1 469 ? 8.5 -28.688 -32.312 1 94.56 469 ASN B O 1
ATOM 7986 N N . LEU B 1 470 ? 9.984 -27.156 -31.703 1 96.19 470 LEU B N 1
ATOM 7987 C CA . LEU B 1 470 ? 9.008 -26.062 -31.734 1 96.19 470 LEU B CA 1
ATOM 7988 C C . LEU B 1 470 ? 8.75 -25.609 -33.156 1 96.19 470 LEU B C 1
ATOM 7990 O O . LEU B 1 470 ? 7.82 -24.844 -33.438 1 96.19 470 LEU B O 1
ATOM 7994 N N . ARG B 1 471 ? 9.492 -26.094 -34.125 1 93.62 471 ARG B N 1
ATOM 7995 C CA . ARG B 1 471 ? 9.398 -25.641 -35.5 1 93.62 471 ARG B CA 1
ATOM 7996 C C . ARG B 1 471 ? 8.031 -25.953 -36.094 1 93.62 471 ARG B C 1
ATOM 7998 O O . ARG B 1 471 ? 7.547 -25.234 -36.969 1 93.62 471 ARG B O 1
ATOM 8005 N N . ARG B 1 472 ? 7.484 -26.984 -35.688 1 94.38 472 ARG B N 1
ATOM 8006 C CA . ARG B 1 472 ? 6.18 -27.375 -36.219 1 94.38 472 ARG B CA 1
ATOM 8007 C C . ARG B 1 472 ? 5.133 -26.312 -35.938 1 94.38 472 ARG B C 1
ATOM 8009 O O . ARG B 1 472 ? 4.09 -26.266 -36.594 1 94.38 472 ARG B O 1
ATOM 8016 N N . TYR B 1 473 ? 5.363 -25.422 -35 1 96.56 473 TYR B N 1
ATOM 8017 C CA . TYR B 1 473 ? 4.414 -24.375 -34.656 1 96.56 473 TYR B CA 1
ATOM 8018 C C . TYR B 1 473 ? 4.875 -23.016 -35.219 1 96.56 473 TYR B C 1
ATOM 8020 O O . TYR B 1 473 ? 4.27 -21.984 -34.906 1 96.56 473 TYR B O 1
ATOM 8028 N N . LEU B 1 474 ? 5.859 -22.984 -35.969 1 95.38 474 LEU B N 1
ATOM 8029 C CA . LEU B 1 474 ? 6.566 -21.766 -36.312 1 95.38 474 LEU B CA 1
ATOM 8030 C C . LEU B 1 474 ? 5.637 -20.781 -37.031 1 95.38 474 LEU B C 1
ATOM 8032 O O . LEU B 1 474 ? 5.48 -19.641 -36.594 1 95.38 474 LEU B O 1
ATOM 8036 N N . GLU B 1 475 ? 4.996 -21.203 -38.031 1 94.62 475 GLU B N 1
ATOM 8037 C CA . GLU B 1 475 ? 4.215 -20.297 -38.875 1 94.62 475 GLU B CA 1
ATOM 8038 C C . GLU B 1 475 ? 3.076 -19.656 -38.094 1 94.62 475 GLU B C 1
ATOM 8040 O O . GLU B 1 475 ? 2.986 -18.422 -38 1 94.62 475 GLU B O 1
ATOM 8045 N N . PRO B 1 476 ? 2.287 -20.438 -37.5 1 95.81 476 PRO B N 1
ATOM 8046 C CA . PRO B 1 476 ? 1.177 -19.812 -36.781 1 95.81 476 PRO B CA 1
ATOM 8047 C C . PRO B 1 476 ? 1.646 -18.938 -35.625 1 95.81 476 PRO B C 1
ATOM 8049 O O . PRO B 1 476 ? 1.08 -17.859 -35.375 1 95.81 476 PRO B O 1
ATOM 8052 N N . VAL B 1 477 ? 2.633 -19.297 -34.875 1 97.5 477 VAL B N 1
ATOM 8053 C CA . VAL B 1 477 ? 3.086 -18.578 -33.688 1 97.5 477 VAL B CA 1
ATOM 8054 C C . VAL B 1 477 ? 3.773 -17.281 -34.125 1 97.5 477 VAL B C 1
ATOM 8056 O O . VAL B 1 477 ? 3.543 -16.219 -33.531 1 97.5 477 VAL B O 1
ATOM 8059 N N . VAL B 1 478 ? 4.543 -17.312 -35.156 1 95.5 478 VAL B N 1
ATOM 8060 C CA . VAL B 1 478 ? 5.238 -16.125 -35.656 1 95.5 478 VAL B CA 1
ATOM 8061 C C . VAL B 1 478 ? 4.227 -15.117 -36.188 1 95.5 478 VAL B C 1
ATOM 8063 O O . VAL B 1 478 ? 4.324 -13.922 -35.938 1 95.5 478 VAL B O 1
ATOM 8066 N N . ASN B 1 479 ? 3.285 -15.625 -36.938 1 95.88 479 ASN B N 1
ATOM 8067 C CA . ASN B 1 479 ? 2.268 -14.75 -37.5 1 95.88 479 ASN B CA 1
ATOM 8068 C C . ASN B 1 479 ? 1.478 -14.031 -36.406 1 95.88 479 ASN B C 1
ATOM 8070 O O . ASN B 1 479 ? 1.287 -12.812 -36.469 1 95.88 479 ASN B O 1
ATOM 8074 N N . LYS B 1 480 ? 1.076 -14.75 -35.469 1 97.06 480 LYS B N 1
ATOM 8075 C CA . LYS B 1 480 ? 0.289 -14.164 -34.375 1 97.06 480 LYS B CA 1
ATOM 8076 C C . LYS B 1 480 ? 1.134 -13.211 -33.531 1 97.06 480 LYS B C 1
ATOM 8078 O O . LYS B 1 480 ? 0.651 -12.164 -33.094 1 97.06 480 LYS B O 1
ATOM 8083 N N . THR B 1 481 ? 2.352 -13.578 -33.281 1 96.25 481 THR B N 1
ATOM 8084 C CA . THR B 1 481 ? 3.258 -12.727 -32.531 1 96.25 481 THR B CA 1
ATOM 8085 C C . THR B 1 481 ? 3.494 -11.406 -33.25 1 96.25 481 THR B C 1
ATOM 8087 O O . THR B 1 481 ? 3.416 -10.328 -32.625 1 96.25 481 THR B O 1
ATOM 8090 N N . ASN B 1 482 ? 3.717 -11.523 -34.562 1 93.38 482 ASN B N 1
ATOM 8091 C CA . ASN B 1 482 ? 3.912 -10.328 -35.375 1 93.38 482 ASN B CA 1
ATOM 8092 C C . ASN B 1 482 ? 2.689 -9.414 -35.344 1 93.38 482 ASN B C 1
ATOM 8094 O O . ASN B 1 482 ? 2.824 -8.195 -35.219 1 93.38 482 ASN B O 1
ATOM 8098 N N . PHE B 1 483 ? 1.655 -10.023 -35.469 1 95.06 483 PHE B N 1
ATOM 8099 C CA . PHE B 1 483 ? 0.408 -9.266 -35.406 1 95.06 483 PHE B CA 1
ATOM 8100 C C . PHE B 1 483 ? 0.273 -8.508 -34.094 1 95.06 483 PHE B C 1
ATOM 8102 O O . PHE B 1 483 ? -0.027 -7.309 -34.094 1 95.06 483 PHE B O 1
ATOM 8109 N N . THR B 1 484 ? 0.477 -9.18 -33 1 95.69 484 THR B N 1
ATOM 8110 C CA . THR B 1 484 ? 0.344 -8.578 -31.672 1 95.69 484 THR B CA 1
ATOM 8111 C C . THR B 1 484 ? 1.37 -7.469 -31.469 1 95.69 484 THR B C 1
ATOM 8113 O O . THR B 1 484 ? 1.048 -6.41 -30.938 1 95.69 484 THR B O 1
ATOM 8116 N N . LEU B 1 485 ? 2.578 -7.684 -31.922 1 94.38 485 LEU B N 1
ATOM 8117 C CA . LEU B 1 485 ? 3.631 -6.684 -31.781 1 94.38 485 LEU B CA 1
ATOM 8118 C C . LEU B 1 485 ? 3.273 -5.41 -32.562 1 94.38 485 LEU B C 1
ATOM 8120 O O . LEU B 1 485 ? 3.508 -4.305 -32.062 1 94.38 485 LEU B O 1
ATOM 8124 N N . LYS B 1 486 ? 2.67 -5.559 -33.688 1 91.25 486 LYS B N 1
ATOM 8125 C CA . LYS B 1 486 ? 2.283 -4.418 -34.5 1 91.25 486 LYS B CA 1
ATOM 8126 C C . LYS B 1 486 ? 1.135 -3.641 -33.875 1 91.25 486 LYS B C 1
ATOM 8128 O O . LYS B 1 486 ? 1.195 -2.416 -33.75 1 91.25 486 LYS B O 1
ATOM 8133 N N . ILE B 1 487 ? 0.208 -4.344 -33.438 1 93.44 487 ILE B N 1
ATOM 8134 C CA . ILE B 1 487 ? -0.989 -3.705 -32.875 1 93.44 487 ILE B CA 1
ATOM 8135 C C . ILE B 1 487 ? -0.649 -2.969 -31.594 1 93.44 487 ILE B C 1
ATOM 8137 O O . ILE B 1 487 ? -1.23 -1.923 -31.297 1 93.44 487 ILE B O 1
ATOM 8141 N N . LEU B 1 488 ? 0.283 -3.449 -30.891 1 93.5 488 LEU B N 1
ATOM 8142 C CA . LEU B 1 488 ? 0.632 -2.84 -29.609 1 93.5 488 LEU B CA 1
ATOM 8143 C C . LEU B 1 488 ? 1.707 -1.773 -29.781 1 93.5 488 LEU B C 1
ATOM 8145 O O . LEU B 1 488 ? 2.137 -1.148 -28.812 1 93.5 488 LEU B O 1
ATOM 8149 N N . GLY B 1 489 ? 2.166 -1.598 -30.969 1 88.44 489 GLY B N 1
ATOM 8150 C CA . GLY B 1 489 ? 3.092 -0.522 -31.281 1 88.44 489 GLY B CA 1
ATOM 8151 C C . GLY B 1 489 ? 4.535 -0.865 -30.969 1 88.44 489 GLY B C 1
ATOM 8152 O O . GLY B 1 489 ? 5.367 0.027 -30.781 1 88.44 489 GLY B O 1
ATOM 8153 N N . PHE B 1 490 ? 4.797 -2.123 -30.875 1 89.25 490 PHE B N 1
ATOM 8154 C CA . PHE B 1 490 ? 6.168 -2.537 -30.594 1 89.25 490 PHE B CA 1
ATOM 8155 C C . PHE B 1 490 ? 6.977 -2.617 -31.875 1 89.25 490 PHE B C 1
ATOM 8157 O O . PHE B 1 490 ? 8.203 -2.68 -31.844 1 89.25 490 PHE B O 1
ATOM 8164 N N . MET B 1 491 ? 6.312 -2.721 -33.094 1 83.25 491 MET B N 1
ATOM 8165 C CA . MET B 1 491 ? 6.945 -2.869 -34.406 1 83.25 491 MET B CA 1
ATOM 8166 C C . MET B 1 491 ? 6.434 -1.811 -35.375 1 83.25 491 MET B C 1
ATOM 8168 O O . MET B 1 491 ? 5.254 -1.463 -35.344 1 83.25 491 MET B O 1
ATOM 8172 N N . ASP B 1 492 ? 7.473 -1.016 -36.031 1 72 492 ASP B N 1
ATOM 8173 C CA . ASP B 1 492 ? 7.07 -0.032 -37.031 1 72 492 ASP B CA 1
ATOM 8174 C C . ASP B 1 492 ? 6.418 -0.707 -38.25 1 72 492 ASP B C 1
ATOM 8176 O O . ASP B 1 492 ? 6.746 -1.846 -38.594 1 72 492 ASP B O 1
ATOM 8180 N N . GLU B 1 493 ? 5.336 -0.128 -38.75 1 58.62 493 GLU B N 1
ATOM 8181 C CA . GLU B 1 493 ? 4.746 -0.595 -40 1 58.62 493 GLU B CA 1
ATOM 8182 C C . GLU B 1 493 ? 5.746 -0.493 -41.156 1 58.62 493 GLU B C 1
ATOM 8184 O O . GLU B 1 493 ? 6.457 0.507 -41.281 1 58.62 493 GLU B O 1
ATOM 8189 N N . ILE B 1 494 ? 6.301 -1.538 -41.562 1 46.56 494 ILE B N 1
ATOM 8190 C CA . ILE B 1 494 ? 7.074 -1.453 -42.812 1 46.56 494 ILE B CA 1
ATOM 8191 C C . ILE B 1 494 ? 6.25 -0.754 -43.875 1 46.56 494 ILE B C 1
ATOM 8193 O O . ILE B 1 494 ? 5.125 -1.169 -44.188 1 46.56 494 ILE B O 1
ATOM 8197 N N . ASP B 1 495 ? 6.418 0.5 -44 1 41.19 495 ASP B N 1
ATOM 8198 C CA . ASP B 1 495 ? 5.875 1.14 -45.219 1 41.19 495 ASP B CA 1
ATOM 8199 C C . ASP B 1 495 ? 6.23 0.347 -46.469 1 41.19 495 ASP B C 1
ATOM 8201 O O . ASP B 1 495 ? 7.402 0.26 -46.844 1 41.19 495 ASP B O 1
ATOM 8205 N N . THR B 1 496 ? 5.633 -0.706 -46.688 1 38.78 496 THR B N 1
ATOM 8206 C CA . THR B 1 496 ? 5.777 -1.327 -48 1 38.78 496 THR B CA 1
ATOM 8207 C C . THR B 1 496 ? 5.426 -0.34 -49.094 1 38.78 496 THR B C 1
ATOM 8209 O O . THR B 1 496 ? 5.312 -0.722 -50.281 1 38.78 496 THR B O 1
ATOM 8212 N N . THR B 1 497 ? 4.957 0.863 -48.906 1 37.28 497 THR B N 1
ATOM 8213 C CA . THR B 1 497 ? 4.633 1.574 -50.125 1 37.28 497 THR B CA 1
ATOM 8214 C C . THR B 1 497 ? 5.895 1.858 -50.938 1 37.28 497 THR B C 1
ATOM 8216 O O . THR B 1 497 ? 5.84 2.521 -51.969 1 37.28 497 THR B O 1
ATOM 8219 N N . HIS B 1 498 ? 7.098 1.653 -50.469 1 34.12 498 HIS B N 1
ATOM 8220 C CA . HIS B 1 498 ? 8.07 2.059 -51.469 1 34.12 498 HIS B CA 1
ATOM 8221 C C . HIS B 1 498 ? 8.211 1 -52.562 1 34.12 498 HIS B C 1
ATOM 8223 O O . HIS B 1 498 ? 9.133 1.063 -53.375 1 34.12 498 HIS B O 1
ATOM 8229 N N . ASP B 1 499 ? 7.34 -0.077 -52.688 1 27.67 499 ASP B N 1
ATOM 8230 C CA . ASP B 1 499 ? 7.453 -0.457 -54.094 1 27.67 499 ASP B CA 1
ATOM 8231 C C . ASP B 1 499 ? 6.621 0.468 -55 1 27.67 499 ASP B C 1
ATOM 8233 O O . ASP B 1 499 ? 5.504 0.845 -54.625 1 27.67 499 ASP B O 1
#

Foldseek 3Di:
DPQQQDFPPDDPPPPDDGDRDRDPPPDDPLNVLVVLCVFAVFDLSPAQDFDPPPPDPALAFDDHPVLAACQDSQWTWDAAPPVRKIKTWRAWEWACLFDPKIKIKTKIKIQDPDDDKKKKFFWAADPVNGGTGGDDIATGWDKDFQDDCVLDPNHGRDIGIIITIGIDDPDDDHGQWMFIGHDHSDHGNHITGYQYDDADPPPPDPLDFFAEEEEEFADQAQPDDCLLLLLLLLLLQVQQPYQAYEYEHQHHHVSNVLNQVVVVVVVRYHYHYDADDDDDDSDNVCVVVVCVVVVSVVQRRRQRSVVVVLRNPLSPGFWYWYDYSQKDKDFLPDRHPRVLVCVVPVVPVVPAQKEKFFEWEQAQPPCVVVPWDPVAPPSHQPQRGFKIFPDTDPPQPPIIITGGSSWADGDHRHGGDWTQDSHPGTDDGHYHYDDNNGMHMYGYYNFDDPVCRPCGVVGTSVGIDGGNSCVVVRVVSRVSSVVSCVVSVVDDDPPPVVD/DPQQQDFPPDDPPPPDDGDRDRDPPPDDPLNVLVVLCVFAVFDLSPAQDFDPPPPDPALAFDDHPVLAAAQDSQWTWDAAPPVRKIKTWRAWEWACLFDPKIKIKTKIKIQDPDDDKKKKFFWAQDPVNGGTGGDDIATGWDKDFQDDCVLDPNHGRHIGIIITIGIDDPDDDHGQWMFIGHDHSDHGNHITGYQYDDADPPPPDPLDQFAEEEEEFADQAQPDDCLLLLLLLLLLQVQQPYQAYEYEHQHHHVSNVLNQVVVVVVVRYHYHYDADDDDDDSDNVCVVVVCVVVVSVVQRRRQRSVVVVLRNPLSPGFWYWYDYSQKDKDFQPDRHPRVLVCVVPVVPVVPAQKEKFFEKEQAQVVCVVVPWDPVAPPSHQPQRGFKIFPDTDPPPPPIIITGGSSWADGDHRHGGPWTQDSHPGTDDGHYHYDDNNGMHMYGYYNFDDPVCRPCGVVGTSVGIDGGNSCVVVRVVSRVSSVVSCVVSPVDDDPPPVVD